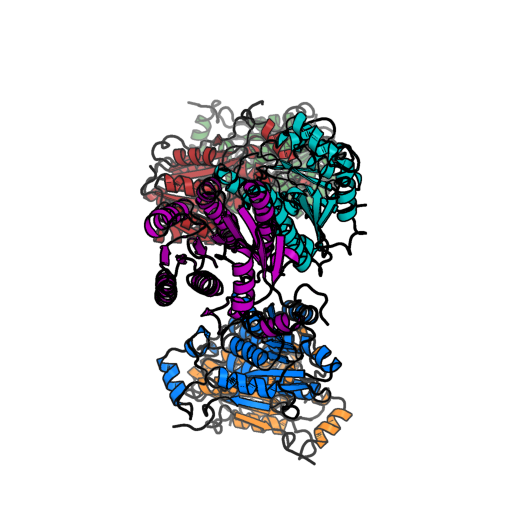Protein 7X5J (pdb70)

Secondary structure (DSSP, 8-state):
--TT-EEEETTTTSHHHHHHHHHHHHTT-EEEEEESS-HHHHHHHHHHHHTTT--EEEEE--TT-HHHHHHHHHHHHHHT-S-SEEEE---S-TT----GGG--HHHHHHHHIIIIIHHHHHHHHHHHHHHHHT-EEEEEEEEHHHHH--TT-HHHHHHHHHHHHHHHHHHHHHGGGTEEEEEEEE--B-SSSTTT-GGGGS-HHHHHHHHHHSTTSSPBPHHHHHHHHHHHTSGGGTT--S-EEEESTTTTS---/--TT-EEEETTTTSHHHHHHHHHHHHTT-EEEEEESS-HHHHHHHHHHHHTTTS-EEEEE--TT-HHHHHHHHHHHHHHH-S-SEEEE---S-TT--B-GGG--HHHHHHHHIIIIIHHHHHHHHHHHHHHHHT-EEEEEEEEHHHHH--TTBHHHHHHHHHHHHHHHHHHHHHGGGTEEEEEEEE--B-SSSTTT-GGGGS-HHHHHHHHHTSTTSSPBPHHHHHHHHHHHTSGGGTT--S-EEEESTTTTS---/--TT-EEEEETTTSTHHHHHHHHHHHTT-EEEEEESS-HHHHHHHHHHHHHTT--EEEEE--TT-HHHHHHHHHHHHHHT-S-SEEEE---S-TT--B-GGGS-HHHHHHHHIIIIIHHHHHHHHHHHHHHHHT-EEEEEEEEHHHHH--TTBHHHHHHHHHHHHHHHHHHHHHGGGTEEEEEEEE--B-SSSTTT-GGGGS-HHHHHHHHHTSTTSSPBPHHHHHHHHHHHHSGGGTT--S-EEEESTTTTS---/--TT-EEEETTTTSHHHHHHHHHHHHTT-EEEEEESS-HHHHHHHHHHHHHTT--EEEEE--TT-HHHHHHHHHHHHHHH-S-SEEEE---S-TT--B-GGGS-HHHHHHHHIIIIIHHHHHHHHHHHHHHHTT-EEEEEEEEHHHHH--TTBHHHHHHHHHHHHHHHHHHHHHGGGTEEEEEEEE--B-SSSTTT-GGGGS-HHHHHHHHHTSTTSSPBPHHHHHHHHHHHHSGGGTT--S-EEEESTTTTS--/--TT-EEEETT-SSHHHHHHHHHHHHTT-EEEEEESS-HHHHHHHHHHHHHTT--EEEEE--TT-HHHHHHHHHHHHHHT-S-SEEEE---S-TT----GGGS-HHHHHHHHIIIIIHHHHHHHHHHHHHHHHT-EEEEEEEEHHHHH--TT-HHHHHHHHHHHHHHHHHHHHHGGGTEEEEEEEE--B-SSSTTT-GGGGS-HHHHHHHHHTSTTSSPBPHHHHHHHHHHHTSGGGTT--S-EEEESTTTTS---/--TT-EEEETT-SSHHHHHHHHHHHHHT-EEEEEESS-HHHHHHHHHHHHTTT--EEEEE--TT-HHHHHHHHHHHHHHH-S-SEEEE---S-TT--B-GGG--HHHHHHHHIIIIIHHHHHHHHHHHHHHHTT-EEEEEEEEHHHHH--TTBHHHHHHHHHHHHHHHHHHHHHGGGTEEEEEEEE--B-SSSTTT-GGGGS-HHHHHHHHHTSTTSSPBPHHHHHHHHHHHTSGGGTT--S-EEEESTTTTS--

Foldseek 3Di:
DCAPAEEEQEQCLFALSLVLQLVLLLVHYQYEYEDAPRLVSSVVSQVSSCVSVHHYHYAHDQLLPLVSLLVSQVVCCVRPNAHQHYELNWFALQDFQAAPVRDDPVSLVSRCSNLPVSLVSNCVNRVVVLLVVLGHEAEREAEVCLVVNDGRRPSNVVSSVVLLVVQQVCCVVNLRSLHAGEYEHEAAADAPAPRHGPLNVDDPVVSQVLLCLQLQSHHHHSVLVSVVSSVCSDSVVSVPHSYHHYDHNCSNPPD/DCAPAEEEQEVCLFALSLVLQQLLLLVHYAYEYEDAPRLVSRVVSQVVSVVSVHHYHYAYDQLLDLVSLLVRQVVCCVRPRAHQEYELPWFAQQDAQAAPVRDDVVSLVSRCSNLPVSLVSNCVNRVVVLQVVLGHEYEHEAEVCLVVNDHRRVSNVVSRVVLLVVQQVVCVVNLRSLHAGEYEHEAAEDPPAVRHGPLNVDDPVVSQVLLQLAQQSHHHHSNLVSVVSSVSSDSVVSPDHSYHHYSHNRSNPRGD/DCALAEEEQEQCLFALSLVLQQLLLLVHYAYEYEDAPRLVSSVVSQVSSVVSVHHYHYAHDQLLDLVSLLVVQVVCCVRRNAHQHYELPDFALQDFQAAPVRDDVVRLVSRCSRLPSSLVSNCVNRVVVLLVVLGHEYEYEAEVCLVPNDHRRVSRVVSSVVVLVVQQVVCVVNLRSLYAGEYEHEAAEDEPAPRHGCLNVDDVVVSQVLLQLAQQSHHHHSVLVSVVSSVSSDSVVSPDHSYHHYSHNQSNPPGD/DQAVAEEEQEVCLFALSLVLQQLLLLVHYAYEYEDAPRLVSRVVSQVVSVVSVHHYYYAHDQLLDLVSLLVSQVVCCVRVRAHQEYELPWFALQDFAAAPVRDDVVSLVSRCSNLPVSLVSNCVNRQVVLQVQLGHFYEHEAAVCLVPNDHRRVSRVVSRVVVLVVQQVCCVVNLRSLHAGEYEHEAAEDAPAVRHGVLNVPPVVVSQVLLQLAQQSHHHYSVLVSVVSSVSSDSVVSPDHSYHHYSHNCSNPRHD/DQAVAEEEQEVCLFALSVVLQQLLLLVHYAYEYEDAPRLVSSVVSQVVSVVSVHHYHYAHDQLLDLVSLLVSQVVCCVRPRAHAEYELPWFAQQPAAAAPVRDDVVSLVSRCSNLPSSLVSNCVNRVVVLLVQLGHEYEHEAAVCLVVNDHRRVSRVVSRVVLLVVQQVSCVVNLRSLYAGEYEHEAFEAEPAPRHHCLNVPPVVVSQVLLQLAQQSDHHHSVLVSVVSSVSSDPNVSPDHSYHHYDHNCSNPRHD/DQALAEEEQEPCLFALSLVLQQLSLLVHYQYEYEDAPRLVSRVVSQVVSVVSVHHYYYAHDQLLDLVSLLVSQVVCCVRPRAHQHYELDDFAPQDAQAAPVRDDVVSLVSRCSNLPVSLVSNCVNRVVVLQVVLGHHYEHEAAVCLVPNDGRRPSNVVSSVVVLVVFLVVCVVNLRSLHAGEYEHEAAADPPAVRHGCLNVPPVVVSQVLLVLAPQSDHHHSCLVSVVSSVRSDSVVSVPHSYHHYDHNCSVPRD

B-factor: mean 45.15, std 13.22, range [24.4, 117.38]

Nearest PDB structures (foldseek):
  7x5j-assembly1_D  TM=1.003E+00  e=8.726E-51  Candidatus Methanoliparum
  6jhb-assembly1_B-2  TM=9.164E-01  e=1.085E-22  Microcystis aeruginosa FACHB-905 = DIANCHI905
  3tzq-assembly1_C  TM=9.489E-01  e=1.350E-21  Mycobacterium marinum M
  8r0c-assembly1_C  TM=8.662E-01  e=2.041E-18  synthetic construct
  7btm-assembly3_H-2  TM=8.157E-01  e=5.749E-16  Streptomyces lusitanus

Sequence (1534 aa):
SLQKRVALVTGGSGGLGRVHALTLAQNGADVAVTGNRNIDKAESVANEIRALGRKALAIKVDVSNEDEVNEGVEKIKKELGSVDILVNNAASGIVRATLIEKTAKEDWDQDLRVNLTGAFNCIKAVIPDMKKNNWGRIINISSVTGTMGGSGQCSYATTKAGLIGLTKTVALEGARYNITCNALVLGVFGGRGREDSSFYDVAEPFRERIIKRTAMRRPGDPKELSNVLAFLASDEASYVTGDAIVVGGGIDLFTSLQKRVALVTGGSGGLGRVHALTLAQNGADVAVTGNRNIDKAESVANEIRALGRKALAIKVDVSNEDEVNEGVEKIKKELGSVDILVNNAASGIVRATLIEKTAKEDWDQDLRVNLTGAFNCIKAVIPDMKKNNWGRIINISSVTGTMGGSGQCSYATTKAGLIGLTKTVALEGARYNITCNALVLGVFGGRGREDSSFYDVAEPFRERIIKRTAMRRPGDPKELSNVLAFLASDEASYVTGDAIVVGGGIDLFTFSLQKRVALVTGGSGGLGRVHALTLAQNGADVAVTGNRNIDKAESVANEIRALGRKALAIKVDVSNEDEVNEGVEKIKKELGSVDILVNNAASGIVRATLIEKTAKEDWDQDLRVNLTGAFNCIKAVIPDMKKNNWGRIINISSVTGTMGGSGQCSYATTKAGLIGLTKTVALEGARYNITCNALVLGVFGGRGREDSSFYDVAEPFRERIIKRTAMRRPGDPKELSNVLAFLASDEASYVTGDAIVVGGGIDLFTFSLQKRVALVTGGSGGLGRVHALTLAQNGADVAVTGNRNIDKAESVANEIRALGRKALAIKVDVSNEDEVNEGVEKIKKELGSVDILVNNAASGIVRATLIEKTAKEDWDQDLRVNLTGAFNCIKAVIPDMKKNNWGRIINISSVTGTMGGSGQCSYATTKAGLIGLTKTVALEGARYNITCNALVLGVFGGRGREDSSFYDVAEPFRERIIKRTAMRRPGDPKELSNVLAFLASDEASYVTGDAIVVGGGIDLFTFSLQKRVALVTGGSGGLGRVHALTLAQNGADVAVTGNRNIDKAESVANEIRALGRKALAIKVDVSNEDEVNEGVEKIKKELGSVDILVNNAASGIVRATLIEKTAKEDWDQDLRVNLTGAFNCIKAVIPDMKKNNWGRIINISSVTGTMGGSGQCSYATTKAGLIGLTKTVALEGARYNITCNALVLGVFGGRGREDSSFYDVAEPFRERIIKRTAMRRPGDPKELSNVLAFLASDEASYVTGDAIVVGGGIDLFTFSLQKRVALVTGGSGGLGRVHALTLAQNGADVAVTGNRNIDKAESVANEIRALGRKALAIKVDVSNEDEVNEGVEKIKKELGSVDILVNNAASGIVRATLIEKTAKEDWDQDLRVNLTGAFNCIKAVIPDMKKNNWGRIINISSVTGTMGGSGQCSYATTKAGLIGLTKTVALEGARYNITCNALVLGVFGGRGREDSSFYDVAEPFRERIIKRTAMRRPGDPKELSNVLAFLASDEASYVTGDAIVVGGGIDLFT

Structure (mmCIF, N/CA/C/O backbone):
data_7X5J
#
_entry.id   7X5J
#
_cell.length_a   107.623
_cell.length_b   224.972
_cell.length_c   152.371
_cell.angle_alpha   90.000
_cell.angle_beta   90.000
_cell.angle_gamma   90.000
#
_symmetry.space_group_name_H-M   'C 2 2 21'
#
loop_
_entity.id
_entity.type
_entity.pdbx_description
1 polymer '3-oxoacyl-ACP reductase'
2 non-polymer 'NADP NICOTINAMIDE-ADENINE-DINUCLEOTIDE PHOSPHATE'
3 non-polymer PHENYLALANINE
4 water water
#
loop_
_atom_site.group_PDB
_atom_site.id
_atom_site.type_symbol
_atom_site.label_atom_id
_atom_site.label_alt_id
_atom_site.label_comp_id
_atom_site.label_asym_id
_atom_site.label_entity_id
_atom_site.label_seq_id
_atom_site.pdbx_PDB_ins_code
_atom_site.Cartn_x
_atom_site.Cartn_y
_atom_site.Cartn_z
_atom_site.occupancy
_atom_site.B_iso_or_equiv
_atom_site.auth_seq_id
_atom_site.auth_comp_id
_atom_site.auth_asym_id
_atom_site.auth_atom_id
_atom_site.pdbx_PDB_model_num
ATOM 1 N N . SER A 1 2 ? -19.844 39.063 19.112 1.000 90.070 2 SER D N 1
ATOM 2 C CA . SER A 1 2 ? -19.109 38.741 20.361 1.000 76.377 2 SER D CA 1
ATOM 3 C C . SER A 1 2 ? -18.598 37.300 20.275 1.000 71.576 2 SER D C 1
ATOM 4 O O . SER A 1 2 ? -19.438 36.394 20.188 1.000 74.293 2 SER D O 1
ATOM 12 N N . LEU A 1 3 ? -17.273 37.114 20.285 1.000 67.311 3 LEU D N 1
ATOM 13 C CA . LEU A 1 3 ? -16.578 35.795 20.281 1.000 70.003 3 LEU D CA 1
ATOM 14 C C . LEU A 1 3 ? -16.042 35.474 21.688 1.000 72.542 3 LEU D C 1
ATOM 15 O O . LEU A 1 3 ? -15.144 34.597 21.799 1.000 60.457 3 LEU D O 1
ATOM 31 N N . GLN A 1 4 ? -16.554 36.153 22.725 1.000 76.666 4 GLN D N 1
ATOM 32 C CA . GLN A 1 4 ? -16.154 35.938 24.144 1.000 79.042 4 GLN D CA 1
ATOM 33 C C . GLN A 1 4 ? -16.363 34.456 24.473 1.000 75.451 4 GLN D C 1
ATOM 34 O O . GLN A 1 4 ? -17.431 33.925 24.091 1.000 77.545 4 GLN D O 1
ATOM 48 N N . LYS A 1 5 ? -15.363 33.815 25.092 1.000 68.811 5 LYS D N 1
ATOM 49 C CA . LYS A 1 5 ? -15.391 32.385 25.514 1.000 72.779 5 LYS D CA 1
ATOM 50 C C . LYS A 1 5 ? -15.078 31.465 24.318 1.000 67.271 5 LYS D C 1
ATOM 51 O O . LYS A 1 5 ? -15.320 30.263 24.439 1.000 71.775 5 LYS D O 1
ATOM 70 N N . ARG A 1 6 ? -14.518 31.987 23.221 1.000 67.510 6 ARG D N 1
ATOM 71 C CA . ARG A 1 6 ? -14.072 31.165 22.060 1.000 61.706 6 ARG D CA 1
ATOM 72 C C . ARG A 1 6 ? -12.546 31.200 21.963 1.000 54.433 6 ARG D C 1
ATOM 73 O O . ARG A 1 6 ? -11.950 32.231 22.285 1.000 55.529 6 ARG D O 1
ATOM 94 N N . VAL A 1 7 ? -11.960 30.087 21.536 1.000 55.542 7 VAL D N 1
ATOM 95 C CA . VAL A 1 7 ? -10.510 29.945 21.234 1.000 57.059 7 VAL D CA 1
ATOM 96 C C . VAL A 1 7 ? -10.329 29.857 19.710 1.000 57.479 7 VAL D C 1
ATOM 97 O O . VAL A 1 7 ? -10.860 28.905 19.094 1.000 55.608 7 VAL D O 1
ATOM 110 N N . ALA A 1 8 ? -9.594 30.810 19.140 1.000 54.888 8 ALA D N 1
ATOM 111 C CA . ALA A 1 8 ? -9.248 30.892 17.706 1.000 51.982 8 ALA D CA 1
ATOM 112 C C . ALA A 1 8 ? -7.801 30.428 17.505 1.000 56.511 8 ALA D C 1
ATOM 113 O O . ALA A 1 8 ? -6.960 30.716 18.389 1.000 55.616 8 ALA D O 1
ATOM 120 N N . LEU A 1 9 ? -7.541 29.696 16.414 1.000 49.805 9 LEU D N 1
ATOM 121 C CA . LEU A 1 9 ? -6.183 29.423 15.874 1.000 45.990 9 LEU D CA 1
ATOM 122 C C . LEU A 1 9 ? -6.093 30.039 14.479 1.000 49.594 9 LEU D C 1
ATOM 123 O O . LEU A 1 9 ? -6.786 29.531 13.566 1.000 48.974 9 LEU D O 1
ATOM 139 N N . VAL A 1 10 ? -5.318 31.119 14.334 1.000 49.419 10 VAL D N 1
ATOM 140 C CA . VAL A 1 10 ? -4.958 31.703 13.010 1.000 51.056 10 VAL D CA 1
ATOM 141 C C . VAL A 1 10 ? -3.602 31.145 12.579 1.000 53.526 10 VAL D C 1
ATOM 142 O O . VAL A 1 10 ? -2.593 31.568 13.173 1.000 57.660 10 VAL D O 1
ATOM 155 N N . THR A 1 11 ? -3.568 30.221 11.610 1.000 56.209 11 THR D N 1
ATOM 156 C CA . THR A 1 11 ? -2.292 29.737 11.014 1.000 58.808 11 THR D CA 1
ATOM 157 C C . THR A 1 11 ? -1.688 30.917 10.249 1.000 61.429 11 THR D C 1
ATOM 158 O O . THR A 1 11 ? -2.464 31.754 9.754 1.000 59.444 11 THR D O 1
ATOM 169 N N . GLY A 1 12 ? -0.359 31.045 10.282 1.000 59.653 12 GLY D N 1
ATOM 170 C CA . GLY A 1 12 ? 0.366 32.217 9.760 1.000 59.021 12 GLY D CA 1
ATOM 171 C C . GLY A 1 12 ? -0.072 33.519 10.415 1.000 57.579 12 GLY D C 1
ATOM 172 O O . GLY A 1 12 ? -0.064 34.565 9.727 1.000 54.030 12 GLY D O 1
ATOM 176 N N . GLY A 1 13 ? -0.374 33.486 11.716 1.000 64.102 13 GLY D N 1
ATOM 177 C CA . GLY A 1 13 ? -0.616 34.695 12.532 1.000 62.503 13 GLY D CA 1
ATOM 178 C C . GLY A 1 13 ? 0.670 35.450 12.857 1.000 60.914 13 GLY D C 1
ATOM 179 O O . GLY A 1 13 ? 0.565 36.483 13.521 1.000 71.596 13 GLY D O 1
ATOM 183 N N . SER A 1 14 ? 1.832 34.979 12.385 1.000 65.362 14 SER D N 1
ATOM 184 C CA . SER A 1 14 ? 3.180 35.563 12.639 1.000 70.009 14 SER D CA 1
ATOM 185 C C . SER A 1 14 ? 3.291 36.962 12.021 1.000 71.078 14 SER D C 1
ATOM 186 O O . SER A 1 14 ? 4.022 37.793 12.582 1.000 69.886 14 SER D O 1
ATOM 194 N N . GLY A 1 15 ? 2.628 37.191 10.886 1.000 76.215 15 GLY D N 1
ATOM 195 C CA . GLY A 1 15 ? 2.475 38.524 10.271 1.000 73.732 15 GLY D CA 1
ATOM 196 C C . GLY A 1 15 ? 1.485 38.511 9.118 1.000 72.807 15 GLY D C 1
ATOM 197 O O . GLY A 1 15 ? 0.778 37.485 8.933 1.000 78.738 15 GLY D O 1
ATOM 201 N N . GLY A 1 16 ? 1.454 39.608 8.359 1.000 67.021 16 GLY D N 1
ATOM 202 C CA . GLY A 1 16 ? 0.557 39.817 7.207 1.000 64.799 16 GLY D CA 1
ATOM 203 C C . GLY A 1 16 ? -0.899 39.871 7.635 1.000 63.801 16 GLY D C 1
ATOM 204 O O . GLY A 1 16 ? -1.173 40.368 8.744 1.000 58.794 16 GLY D O 1
ATOM 208 N N . LEU A 1 17 ? -1.800 39.349 6.798 1.000 58.715 17 LEU D N 1
ATOM 209 C CA . LEU A 1 17 ? -3.270 39.405 7.029 1.000 55.398 17 LEU D CA 1
ATOM 210 C C . LEU A 1 17 ? -3.623 38.564 8.261 1.000 53.186 17 LEU D C 1
ATOM 211 O O . LEU A 1 17 ? -4.526 38.988 9.009 1.000 46.896 17 LEU D O 1
ATOM 227 N N . GLY A 1 18 ? -2.944 37.418 8.448 1.000 51.260 18 GLY D N 1
ATOM 228 C CA . GLY A 1 18 ? -3.145 36.508 9.596 1.000 51.663 18 GLY D CA 1
ATOM 229 C C . GLY A 1 18 ? -3.050 37.241 10.932 1.000 56.401 18 GLY D C 1
ATOM 230 O O . GLY A 1 18 ? -3.930 37.025 11.788 1.000 53.699 18 GLY D O 1
ATOM 234 N N . ARG A 1 19 ? -2.008 38.064 11.125 1.000 56.282 19 ARG D N 1
ATOM 235 C CA . ARG A 1 19 ? -1.842 38.923 12.326 1.000 58.247 19 ARG D CA 1
ATOM 236 C C . ARG A 1 19 ? -3.125 39.740 12.529 1.000 55.733 19 ARG D C 1
ATOM 237 O O . ARG A 1 19 ? -3.689 39.717 13.642 1.000 58.607 19 ARG D O 1
ATOM 258 N N . VAL A 1 20 ? -3.587 40.430 11.494 1.000 53.047 20 VAL D N 1
ATOM 259 C CA . VAL A 1 20 ? -4.794 41.295 11.605 1.000 53.237 20 VAL D CA 1
ATOM 260 C C . VAL A 1 20 ? -6.007 40.402 11.889 1.000 52.319 20 VAL D C 1
ATOM 261 O O . VAL A 1 20 ? -6.899 40.835 12.655 1.000 48.739 20 VAL D O 1
ATOM 274 N N . HIS A 1 21 ? -6.042 39.196 11.315 1.000 50.155 21 HIS D N 1
ATOM 275 C CA . HIS A 1 21 ? -7.120 38.210 11.597 1.000 52.113 21 HIS D CA 1
ATOM 276 C C . HIS A 1 21 ? -7.140 37.953 13.111 1.000 47.680 21 HIS D C 1
ATOM 277 O O . HIS A 1 21 ? -8.199 38.149 13.719 1.000 49.194 21 HIS D O 1
ATOM 292 N N . ALA A 1 22 ? -5.996 37.581 13.691 1.000 48.581 22 ALA D N 1
ATOM 293 C CA . ALA A 1 22 ? -5.854 37.216 15.120 1.000 52.016 22 ALA D CA 1
ATOM 294 C C . ALA A 1 22 ? -6.256 38.416 15.975 1.000 52.660 22 ALA D C 1
ATOM 295 O O . ALA A 1 22 ? -7.104 38.238 16.870 1.000 51.145 22 ALA D O 1
ATOM 302 N N . LEU A 1 23 ? -5.710 39.596 15.672 1.000 56.035 23 LEU D N 1
ATOM 303 C CA . LEU A 1 23 ? -6.000 40.844 16.428 1.000 62.266 23 LEU D CA 1
ATOM 304 C C . LEU A 1 23 ? -7.504 41.145 16.380 1.000 66.486 23 LEU D C 1
ATOM 305 O O . LEU A 1 23 ? -8.038 41.577 17.431 1.000 72.630 23 LEU D O 1
ATOM 321 N N . THR A 1 24 ? -8.164 40.961 15.226 1.000 60.215 24 THR D N 1
ATOM 322 C CA . THR A 1 24 ? -9.587 41.372 15.032 1.000 57.119 24 THR D CA 1
ATOM 323 C C . THR A 1 24 ? -10.480 40.419 15.826 1.000 57.250 24 THR D C 1
ATOM 324 O O . THR A 1 24 ? -11.455 40.912 16.451 1.000 57.505 24 THR D O 1
ATOM 335 N N . LEU A 1 25 ? -10.128 39.127 15.837 1.000 49.658 25 LEU D N 1
ATOM 336 C CA . LEU A 1 25 ? -10.885 38.079 16.569 1.000 53.657 25 LEU D CA 1
ATOM 337 C C . LEU A 1 25 ? -10.770 38.324 18.081 1.000 54.456 25 LEU D C 1
ATOM 338 O O . LEU A 1 25 ? -11.739 38.018 18.794 1.000 56.018 25 LEU D O 1
ATOM 354 N N . ALA A 1 26 ? -9.617 38.822 18.541 1.000 57.551 26 ALA D N 1
ATOM 355 C CA . ALA A 1 26 ? -9.332 39.166 19.955 1.000 60.422 26 ALA D CA 1
ATOM 356 C C . ALA A 1 26 ? -10.221 40.346 20.356 1.000 60.687 26 ALA D C 1
ATOM 357 O O . ALA A 1 26 ? -11.006 40.212 21.325 1.000 58.034 26 ALA D O 1
ATOM 364 N N . GLN A 1 27 ? -10.163 41.426 19.578 1.000 60.418 27 GLN D N 1
ATOM 365 C CA . GLN A 1 27 ? -11.033 42.615 19.759 1.000 63.491 27 GLN D CA 1
ATOM 366 C C . GLN A 1 27 ? -12.481 42.160 19.915 1.000 61.075 27 GLN D C 1
ATOM 367 O O . GLN A 1 27 ? -13.242 42.841 20.607 1.000 58.622 27 GLN D O 1
ATOM 381 N N . ASN A 1 28 ? -12.853 41.072 19.248 1.000 60.357 28 ASN D N 1
ATOM 382 C CA . ASN A 1 28 ? -14.248 40.576 19.257 1.000 61.263 28 ASN D CA 1
ATOM 383 C C . ASN A 1 28 ? -14.419 39.605 20.430 1.000 60.028 28 ASN D C 1
ATOM 384 O O . ASN A 1 28 ? -15.520 39.084 20.590 1.000 66.883 28 ASN D O 1
ATOM 395 N N . GLY A 1 29 ? -13.384 39.375 21.236 1.000 64.235 29 GLY D N 1
ATOM 396 C CA . GLY A 1 29 ? -13.547 38.732 22.554 1.000 67.302 29 GLY D CA 1
ATOM 397 C C . GLY A 1 29 ? -12.950 37.343 22.631 1.000 69.405 29 GLY D C 1
ATOM 398 O O . GLY A 1 29 ? -13.047 36.730 23.712 1.000 69.643 29 GLY D O 1
ATOM 402 N N . ALA A 1 30 ? -12.331 36.858 21.554 1.000 66.820 30 ALA D N 1
ATOM 403 C CA . ALA A 1 30 ? -11.785 35.483 21.480 1.000 63.467 30 ALA D CA 1
ATOM 404 C C . ALA A 1 30 ? -10.428 35.414 22.192 1.000 61.720 30 ALA D C 1
ATOM 405 O O . ALA A 1 30 ? -9.682 36.418 22.180 1.000 58.510 30 ALA D O 1
ATOM 412 N N . ASP A 1 31 ? -10.113 34.260 22.776 1.000 57.440 31 ASP D N 1
ATOM 413 C CA . ASP A 1 31 ? -8.729 33.894 23.174 1.000 64.337 31 ASP D CA 1
ATOM 414 C C . ASP A 1 31 ? -8.071 33.286 21.930 1.000 68.362 31 ASP D C 1
ATOM 415 O O . ASP A 1 31 ? -8.683 32.377 21.326 1.000 71.353 31 ASP D O 1
ATOM 424 N N . VAL A 1 32 ? -6.895 33.783 21.537 1.000 61.199 32 VAL D N 1
ATOM 425 C CA . VAL A 1 32 ? -6.365 33.578 20.160 1.000 59.374 32 VAL D CA 1
ATOM 426 C C . VAL A 1 32 ? -4.958 32.989 20.216 1.000 58.231 32 VAL D C 1
ATOM 427 O O . VAL A 1 32 ? -4.046 33.661 20.729 1.000 59.197 32 VAL D O 1
ATOM 440 N N . ALA A 1 33 ? -4.794 31.799 19.645 1.000 54.219 33 ALA D N 1
ATOM 441 C CA . ALA A 1 33 ? -3.485 31.189 19.335 1.000 57.371 33 ALA D CA 1
ATOM 442 C C . ALA A 1 33 ? -3.101 31.538 17.890 1.000 65.544 33 ALA D C 1
ATOM 443 O O . ALA A 1 33 ? -3.959 31.426 16.990 1.000 66.251 33 ALA D O 1
ATOM 450 N N . VAL A 1 34 ? -1.857 31.961 17.677 1.000 63.884 34 VAL D N 1
ATOM 451 C CA . VAL A 1 34 ? -1.281 32.251 16.333 1.000 62.409 34 VAL D CA 1
ATOM 452 C C . VAL A 1 34 ? -0.094 31.306 16.145 1.000 69.915 34 VAL D C 1
ATOM 453 O O . VAL A 1 34 ? 0.447 30.862 17.180 1.000 66.981 34 VAL D O 1
ATOM 466 N N . THR A 1 35 ? 0.273 30.970 14.900 1.000 68.739 35 THR D N 1
ATOM 467 C CA . THR A 1 35 ? 1.493 30.166 14.605 1.000 65.488 35 THR D CA 1
ATOM 468 C C . THR A 1 35 ? 2.606 31.071 14.075 1.000 62.975 35 THR D C 1
ATOM 469 O O . THR A 1 35 ? 2.306 32.153 13.514 1.000 53.673 35 THR D O 1
ATOM 480 N N . GLY A 1 36 ? 3.843 30.622 14.293 1.000 61.386 36 GLY D N 1
ATOM 481 C CA . GLY A 1 36 ? 5.044 31.023 13.543 1.000 56.715 36 GLY D CA 1
ATOM 482 C C . GLY A 1 36 ? 5.711 29.785 12.975 1.000 57.597 36 GLY D C 1
ATOM 483 O O . GLY A 1 36 ? 5.493 28.678 13.525 1.000 48.815 36 GLY D O 1
ATOM 487 N N . ASN A 1 37 ? 6.473 29.943 11.896 1.000 63.813 37 ASN D N 1
ATOM 488 C CA . ASN A 1 37 ? 7.315 28.855 11.339 1.000 72.198 37 ASN D CA 1
ATOM 489 C C . ASN A 1 37 ? 8.757 29.361 11.252 1.000 74.693 37 ASN D C 1
ATOM 490 O O . ASN A 1 37 ? 9.578 28.878 12.052 1.000 76.079 37 ASN D O 1
ATOM 501 N N . ARG A 1 38 ? 9.022 30.310 10.348 1.000 78.822 38 ARG D N 1
ATOM 502 C CA . ARG A 1 38 ? 10.318 31.027 10.214 1.000 81.921 38 ARG D CA 1
ATOM 503 C C . ARG A 1 38 ? 10.382 32.218 11.179 1.000 80.571 38 ARG D C 1
ATOM 504 O O . ARG A 1 38 ? 11.507 32.725 11.361 1.000 84.982 38 ARG D O 1
ATOM 525 N N . ASN A 1 39 ? 9.250 32.654 11.760 1.000 75.177 39 ASN D N 1
ATOM 526 C CA . ASN A 1 39 ? 9.143 33.939 12.518 1.000 73.635 39 ASN D CA 1
ATOM 527 C C . ASN A 1 39 ? 8.359 33.777 13.833 1.000 72.487 39 ASN D C 1
ATOM 528 O O . ASN A 1 39 ? 7.435 34.592 14.072 1.000 68.588 39 ASN D O 1
ATOM 539 N N . ILE A 1 40 ? 8.764 32.826 14.684 1.000 70.345 40 ILE D N 1
ATOM 540 C CA . ILE A 1 40 ? 8.160 32.536 16.025 1.000 64.890 40 ILE D CA 1
ATOM 541 C C . ILE A 1 40 ? 8.199 33.787 16.919 1.000 69.722 40 ILE D C 1
ATOM 542 O O . ILE A 1 40 ? 7.256 33.959 17.732 1.000 62.467 40 ILE D O 1
ATOM 558 N N . ASP A 1 41 ? 9.234 34.628 16.779 1.000 72.880 41 ASP D N 1
ATOM 559 C CA . ASP A 1 41 ? 9.421 35.891 17.553 1.000 77.719 41 ASP D CA 1
ATOM 560 C C . ASP A 1 41 ? 8.355 36.923 17.154 1.000 73.622 41 ASP D C 1
ATOM 561 O O . ASP A 1 41 ? 7.860 37.652 18.037 1.000 74.796 41 ASP D O 1
ATOM 570 N N . LYS A 1 42 ? 8.054 37.030 15.863 1.000 74.595 42 LYS D N 1
ATOM 571 C CA . LYS A 1 42 ? 6.942 37.876 15.356 1.000 76.904 42 LYS D CA 1
ATOM 572 C C . LYS A 1 42 ? 5.619 37.335 15.922 1.000 70.147 42 LYS D C 1
ATOM 573 O O . LYS A 1 42 ? 4.767 38.148 16.325 1.000 63.496 42 LYS D O 1
ATOM 592 N N . ALA A 1 43 ? 5.463 36.007 15.968 1.000 68.131 43 ALA D N 1
ATOM 593 C CA . ALA A 1 43 ? 4.252 35.315 16.472 1.000 71.863 43 ALA D CA 1
ATOM 594 C C . ALA A 1 43 ? 4.084 35.553 17.983 1.000 70.907 43 ALA D C 1
ATOM 595 O O . ALA A 1 43 ? 2.928 35.730 18.416 1.000 69.934 43 ALA D O 1
ATOM 602 N N . GLU A 1 44 ? 5.181 35.544 18.758 1.000 74.252 44 GLU D N 1
ATOM 603 C CA . GLU A 1 44 ? 5.165 35.838 20.224 1.000 68.131 44 GLU D CA 1
ATOM 604 C C . GLU A 1 44 ? 4.780 37.304 20.414 1.000 60.866 44 GLU D C 1
ATOM 605 O O . GLU A 1 44 ? 4.003 37.590 21.345 1.000 70.038 44 GLU D O 1
ATOM 617 N N . SER A 1 45 ? 5.263 38.184 19.536 1.000 59.469 45 SER D N 1
ATOM 618 C CA . SER A 1 45 ? 4.938 39.636 19.537 1.000 60.817 45 SER D CA 1
ATOM 619 C C . SER A 1 45 ? 3.435 39.833 19.306 1.000 64.785 45 SER D C 1
ATOM 620 O O . SER A 1 45 ? 2.845 40.751 19.936 1.000 60.868 45 SER D O 1
ATOM 628 N N . VAL A 1 46 ? 2.833 39.014 18.432 1.000 61.931 46 VAL D N 1
ATOM 629 C CA . VAL A 1 46 ? 1.388 39.133 18.084 1.000 61.689 46 VAL D CA 1
ATOM 630 C C . VAL A 1 46 ? 0.585 38.711 19.313 1.000 58.453 46 VAL D C 1
ATOM 631 O O . VAL A 1 46 ? -0.382 39.415 19.663 1.000 55.446 46 VAL D O 1
ATOM 644 N N . ALA A 1 47 ? 0.980 37.607 19.946 1.000 58.282 47 ALA D N 1
ATOM 645 C CA . ALA A 1 47 ? 0.333 37.088 21.173 1.000 64.937 47 ALA D CA 1
ATOM 646 C C . ALA A 1 47 ? 0.310 38.188 22.254 1.000 65.016 47 ALA D C 1
ATOM 647 O O . ALA A 1 47 ? -0.723 38.318 22.942 1.000 68.492 47 ALA D O 1
ATOM 654 N N . ASN A 1 48 ? 1.374 38.991 22.361 1.000 64.412 48 ASN D N 1
ATOM 655 C CA . ASN A 1 48 ? 1.498 40.072 23.379 1.000 69.489 48 ASN D CA 1
ATOM 656 C C . ASN A 1 48 ? 0.535 41.219 23.038 1.000 66.719 48 ASN D C 1
ATOM 657 O O . ASN A 1 48 ? -0.071 41.769 23.986 1.000 65.125 48 ASN D O 1
ATOM 668 N N . GLU A 1 49 ? 0.360 41.542 21.751 1.000 62.416 49 GLU D N 1
ATOM 669 C CA . GLU A 1 49 ? -0.658 42.532 21.298 1.000 64.448 49 GLU D CA 1
ATOM 670 C C . GLU A 1 49 ? -2.062 42.050 21.680 1.000 61.586 49 GLU D C 1
ATOM 671 O O . GLU A 1 49 ? -2.901 42.909 22.019 1.000 58.766 49 GLU D O 1
ATOM 683 N N . ILE A 1 50 ? -2.315 40.740 21.595 1.000 60.212 50 ILE D N 1
ATOM 684 C CA . ILE A 1 50 ? -3.603 40.119 22.032 1.000 62.578 50 ILE D CA 1
ATOM 685 C C . ILE A 1 50 ? -3.764 40.370 23.542 1.000 61.381 50 ILE D C 1
ATOM 686 O O . ILE A 1 50 ? -4.866 40.771 23.963 1.000 57.248 50 ILE D O 1
ATOM 702 N N . ARG A 1 51 ? -2.695 40.162 24.320 1.000 64.524 51 ARG D N 1
ATOM 703 C CA . ARG A 1 51 ? -2.703 40.292 25.805 1.000 64.564 51 ARG D CA 1
ATOM 704 C C . ARG A 1 51 ? -3.005 41.738 26.196 1.000 63.397 51 ARG D C 1
ATOM 705 O O . ARG A 1 51 ? -3.769 41.920 27.144 1.000 69.574 51 ARG D O 1
ATOM 726 N N . ALA A 1 52 ? -2.455 42.704 25.462 1.000 63.804 52 ALA D N 1
ATOM 727 C CA . ALA A 1 52 ? -2.711 44.155 25.616 1.000 65.851 52 ALA D CA 1
ATOM 728 C C . ALA A 1 52 ? -4.204 44.446 25.445 1.000 72.943 52 ALA D C 1
ATOM 729 O O . ALA A 1 52 ? -4.682 45.437 26.021 1.000 78.328 52 ALA D O 1
ATOM 736 N N . LEU A 1 53 ? -4.917 43.632 24.664 1.000 79.693 53 LEU D N 1
ATOM 737 C CA . LEU A 1 53 ? -6.399 43.717 24.538 1.000 85.009 53 LEU D CA 1
ATOM 738 C C . LEU A 1 53 ? -7.050 43.017 25.743 1.000 83.776 53 LEU D C 1
ATOM 739 O O . LEU A 1 53 ? -8.289 43.060 25.861 1.000 81.505 53 LEU D O 1
ATOM 755 N N . GLY A 1 54 ? -6.248 42.397 26.612 1.000 76.376 54 GLY D N 1
ATOM 756 C CA . GLY A 1 54 ? -6.729 41.694 27.812 1.000 72.063 54 GLY D CA 1
ATOM 757 C C . GLY A 1 54 ? -7.359 40.358 27.468 1.000 68.052 54 GLY D C 1
ATOM 758 O O . GLY A 1 54 ? -8.349 39.995 28.128 1.000 60.883 54 GLY D O 1
ATOM 762 N N . ARG A 1 55 ? -6.811 39.653 26.472 1.000 68.748 55 ARG D N 1
ATOM 763 C CA . ARG A 1 55 ? -7.197 38.259 26.116 1.000 64.082 55 ARG D CA 1
ATOM 764 C C . ARG A 1 55 ? -6.002 37.358 26.375 1.000 57.735 55 ARG D C 1
ATOM 765 O O . ARG A 1 55 ? -4.888 37.880 26.395 1.000 61.228 55 ARG D O 1
ATOM 786 N N . LYS A 1 56 ? -6.239 36.057 26.489 1.000 57.601 56 LYS D N 1
ATOM 787 C CA . LYS A 1 56 ? -5.171 35.027 26.522 1.000 64.944 56 LYS D CA 1
ATOM 788 C C . LYS A 1 56 ? -4.728 34.744 25.077 1.000 67.412 56 LYS D C 1
ATOM 789 O O . LYS A 1 56 ? -5.558 34.865 24.151 1.000 65.337 56 LYS D O 1
ATOM 808 N N . ALA A 1 57 ? -3.441 34.451 24.893 1.000 65.207 57 ALA D N 1
ATOM 809 C CA . ALA A 1 57 ? -2.800 34.164 23.591 1.000 65.042 57 ALA D CA 1
ATOM 810 C C . ALA A 1 57 ? -1.917 32.921 23.733 1.000 67.742 57 ALA D C 1
ATOM 811 O O . ALA A 1 57 ? -1.898 32.325 24.814 1.000 77.975 57 ALA D O 1
ATOM 818 N N . LEU A 1 58 ? -1.242 32.535 22.657 1.000 62.248 58 LEU D N 1
ATOM 819 C CA . LEU A 1 58 ? -0.174 31.508 22.652 1.000 61.849 58 LEU D CA 1
ATOM 820 C C . LEU A 1 58 ? 0.402 31.463 21.236 1.000 64.349 58 LEU D C 1
ATOM 821 O O . LEU A 1 58 ? -0.330 31.052 20.324 1.000 70.143 58 LEU D O 1
ATOM 837 N N . ALA A 1 59 ? 1.637 31.934 21.055 1.000 64.198 59 ALA D N 1
ATOM 838 C CA . ALA A 1 59 ? 2.492 31.582 19.896 1.000 69.011 59 ALA D CA 1
ATOM 839 C C . ALA A 1 59 ? 2.844 30.098 20.009 1.000 71.172 59 ALA D C 1
ATOM 840 O O . ALA A 1 59 ? 3.132 29.644 21.131 1.000 75.559 59 ALA D O 1
ATOM 847 N N . ILE A 1 60 ? 2.747 29.362 18.907 1.000 64.149 60 ILE D N 1
ATOM 848 C CA . ILE A 1 60 ? 3.180 27.943 18.819 1.000 63.772 60 ILE D CA 1
ATOM 849 C C . ILE A 1 60 ? 3.953 27.811 17.507 1.000 63.327 60 ILE D C 1
ATOM 850 O O . ILE A 1 60 ? 3.517 28.385 16.504 1.000 74.258 60 ILE D O 1
ATOM 866 N N . LYS A 1 61 ? 5.103 27.151 17.538 1.000 66.420 61 LYS D N 1
ATOM 867 C CA . LYS A 1 61 ? 5.982 26.994 16.359 1.000 68.137 61 LYS D CA 1
ATOM 868 C C . LYS A 1 61 ? 5.463 25.805 15.548 1.000 66.866 61 LYS D C 1
ATOM 869 O O . LYS A 1 61 ? 5.660 24.672 15.995 1.000 64.262 61 LYS D O 1
ATOM 888 N N . VAL A 1 62 ? 4.805 26.063 14.413 1.000 66.139 62 VAL D N 1
ATOM 889 C CA . VAL A 1 62 ? 4.161 25.005 13.574 1.000 63.738 62 VAL D CA 1
ATOM 890 C C . VAL A 1 62 ? 4.548 25.201 12.108 1.000 59.833 62 VAL D C 1
ATOM 891 O O . VAL A 1 62 ? 4.381 26.319 11.589 1.000 50.975 62 VAL D O 1
ATOM 904 N N . ASP A 1 63 ? 5.041 24.129 11.488 1.000 59.190 63 ASP D N 1
ATOM 905 C CA . ASP A 1 63 ? 5.008 23.916 10.022 1.000 59.914 63 ASP D CA 1
ATOM 906 C C . ASP A 1 63 ? 3.744 23.110 9.736 1.000 57.610 63 ASP D C 1
ATOM 907 O O . ASP A 1 63 ? 3.778 21.884 9.968 1.000 58.755 63 ASP D O 1
ATOM 916 N N . VAL A 1 64 ? 2.679 23.781 9.287 1.000 56.819 64 VAL D N 1
ATOM 917 C CA . VAL A 1 64 ? 1.310 23.188 9.129 1.000 53.992 64 VAL D CA 1
ATOM 918 C C . VAL A 1 64 ? 1.359 21.918 8.258 1.000 50.718 64 VAL D C 1
ATOM 919 O O . VAL A 1 64 ? 0.437 21.079 8.421 1.000 51.535 64 VAL D O 1
ATOM 932 N N . SER A 1 65 ? 2.388 21.732 7.413 1.000 49.143 65 SER D N 1
ATOM 933 C CA . SER A 1 65 ? 2.585 20.495 6.599 1.000 54.122 65 SER D CA 1
ATOM 934 C C . SER A 1 65 ? 2.957 19.287 7.474 1.000 57.504 65 SER D C 1
ATOM 935 O O . SER A 1 65 ? 2.692 18.138 7.045 1.000 60.888 65 SER D O 1
ATOM 943 N N . ASN A 1 66 ? 3.590 19.527 8.625 1.000 60.518 66 ASN D N 1
ATOM 944 C CA . ASN A 1 66 ? 4.033 18.478 9.581 1.000 59.969 66 ASN D CA 1
ATOM 945 C C . ASN A 1 66 ? 2.863 18.193 10.520 1.000 57.707 66 ASN D C 1
ATOM 946 O O . ASN A 1 66 ? 2.577 19.061 11.362 1.000 59.476 66 ASN D O 1
ATOM 957 N N . GLU A 1 67 ? 2.194 17.048 10.378 1.000 58.163 67 GLU D N 1
ATOM 958 C CA . GLU A 1 67 ? 0.980 16.761 11.192 1.000 64.506 67 GLU D CA 1
ATOM 959 C C . GLU A 1 67 ? 1.369 16.650 12.676 1.000 69.139 67 GLU D C 1
ATOM 960 O O . GLU A 1 67 ? 0.563 17.127 13.518 1.000 70.506 67 GLU D O 1
ATOM 972 N N . ASP A 1 68 ? 2.550 16.075 12.976 1.000 75.839 68 ASP D N 1
ATOM 973 C CA . ASP A 1 68 ? 3.127 15.959 14.348 1.000 67.166 68 ASP D CA 1
ATOM 974 C C . ASP A 1 68 ? 3.212 17.352 14.983 1.000 63.200 68 ASP D C 1
ATOM 975 O O . ASP A 1 68 ? 2.626 17.538 16.081 1.000 67.671 68 ASP D O 1
ATOM 984 N N . GLU A 1 69 ? 3.886 18.294 14.317 1.000 55.668 69 GLU D N 1
ATOM 985 C CA . GLU A 1 69 ? 4.000 19.706 14.775 1.000 60.263 69 GLU D CA 1
ATOM 986 C C . GLU A 1 69 ? 2.595 20.285 15.006 1.000 67.200 69 GLU D C 1
ATOM 987 O O . GLU A 1 69 ? 2.426 21.019 16.007 1.000 73.170 69 GLU D O 1
ATOM 999 N N . VAL A 1 70 ? 1.629 19.965 14.127 1.000 70.761 70 VAL D N 1
ATOM 1000 C CA . VAL A 1 70 ? 0.244 20.527 14.159 1.000 66.696 70 VAL D CA 1
ATOM 1001 C C . VAL A 1 70 ? -0.496 19.918 15.353 1.000 66.404 70 VAL D C 1
ATOM 1002 O O . VAL A 1 70 ? -1.110 20.699 16.113 1.000 67.465 70 VAL D O 1
ATOM 1015 N N . ASN A 1 71 ? -0.458 18.590 15.493 1.000 58.136 71 ASN D N 1
ATOM 1016 C CA . ASN A 1 71 ? -1.142 17.856 16.594 1.000 62.755 71 ASN D CA 1
ATOM 1017 C C . ASN A 1 71 ? -0.638 18.370 17.957 1.000 62.596 71 ASN D C 1
ATOM 1018 O O . ASN A 1 71 ? -1.491 18.723 18.791 1.000 70.416 71 ASN D O 1
ATOM 1029 N N . GLU A 1 72 ? 0.677 18.447 18.189 1.000 66.298 72 GLU D N 1
ATOM 1030 C CA . GLU A 1 72 ? 1.246 18.980 19.464 1.000 67.679 72 GLU D CA 1
ATOM 1031 C C . GLU A 1 72 ? 0.731 20.402 19.712 1.000 60.380 72 GLU D C 1
ATOM 1032 O O . GLU A 1 72 ? 0.177 20.643 20.791 1.000 54.038 72 GLU D O 1
ATOM 1044 N N . GLY A 1 73 ? 0.913 21.298 18.736 1.000 56.321 73 GLY D N 1
ATOM 1045 C CA . GLY A 1 73 ? 0.432 22.690 18.781 1.000 54.164 73 GLY D CA 1
ATOM 1046 C C . GLY A 1 73 ? -1.012 22.782 19.245 1.000 57.442 73 GLY D C 1
ATOM 1047 O O . GLY A 1 73 ? -1.301 23.634 20.096 1.000 58.012 73 GLY D O 1
ATOM 1051 N N . VAL A 1 74 ? -1.902 21.956 18.692 1.000 61.161 74 VAL D N 1
ATOM 1052 C CA . VAL A 1 74 ? -3.355 21.958 19.044 1.000 64.053 74 VAL D CA 1
ATOM 1053 C C . VAL A 1 74 ? -3.493 21.419 20.477 1.000 64.256 74 VAL D C 1
ATOM 1054 O O . VAL A 1 74 ? -4.214 22.058 21.280 1.000 66.151 74 VAL D O 1
ATOM 1067 N N . GLU A 1 75 ? -2.801 20.316 20.796 1.000 67.123 75 GLU D N 1
ATOM 1068 C CA . GLU A 1 75 ? -2.666 19.772 22.182 1.000 69.218 75 GLU D CA 1
ATOM 1069 C C . GLU A 1 75 ? -2.267 20.903 23.144 1.000 61.764 75 GLU D C 1
ATOM 1070 O O . GLU A 1 75 ? -2.965 21.103 24.142 1.000 58.878 75 GLU D O 1
ATOM 1082 N N . LYS A 1 76 ? -1.203 21.641 22.821 1.000 59.851 76 LYS D N 1
ATOM 1083 C CA . LYS A 1 76 ? -0.675 22.761 23.646 1.000 66.788 76 LYS D CA 1
ATOM 1084 C C . LYS A 1 76 ? -1.764 23.825 23.843 1.000 72.552 76 LYS D C 1
ATOM 1085 O O . LYS A 1 76 ? -2.007 24.195 25.011 1.000 71.687 76 LYS D O 1
ATOM 1104 N N . ILE A 1 77 ? -2.404 24.286 22.759 1.000 75.407 77 ILE D N 1
ATOM 1105 C CA . ILE A 1 77 ? -3.497 25.308 22.803 1.000 69.997 77 ILE D CA 1
ATOM 1106 C C . ILE A 1 77 ? -4.571 24.812 23.769 1.000 66.869 77 ILE D C 1
ATOM 1107 O O . ILE A 1 77 ? -5.050 25.625 24.586 1.000 63.098 77 ILE D O 1
ATOM 1123 N N . LYS A 1 78 ? -4.991 23.551 23.627 1.000 61.905 78 LYS D N 1
ATOM 1124 C CA . LYS A 1 78 ? -6.125 23.011 24.420 1.000 61.689 78 LYS D CA 1
ATOM 1125 C C . LYS A 1 78 ? -5.822 23.233 25.910 1.000 65.938 78 LYS D C 1
ATOM 1126 O O . LYS A 1 78 ? -6.640 23.885 26.564 1.000 61.251 78 LYS D O 1
ATOM 1145 N N . LYS A 1 79 ? -4.666 22.751 26.390 1.000 74.643 79 LYS D N 1
ATOM 1146 C CA . LYS A 1 79 ? -4.189 22.884 27.798 1.000 79.922 79 LYS D CA 1
ATOM 1147 C C . LYS A 1 79 ? -4.203 24.353 28.247 1.000 80.726 79 LYS D C 1
ATOM 1148 O O . LYS A 1 79 ? -4.782 24.614 29.313 1.000 83.202 79 LYS D O 1
ATOM 1167 N N . GLU A 1 80 ? -3.599 25.265 27.471 1.000 78.539 80 GLU D N 1
ATOM 1168 C CA . GLU A 1 80 ? -3.414 26.703 27.834 1.000 73.054 80 GLU D CA 1
ATOM 1169 C C . GLU A 1 80 ? -4.685 27.531 27.603 1.000 66.300 80 GLU D C 1
ATOM 1170 O O . GLU A 1 80 ? -4.969 28.380 28.439 1.000 71.073 80 GLU D O 1
ATOM 1182 N N . LEU A 1 81 ? -5.381 27.365 26.478 1.000 63.412 81 LEU D N 1
ATOM 1183 C CA . LEU A 1 81 ? -6.500 28.263 26.079 1.000 63.002 81 LEU D CA 1
ATOM 1184 C C . LEU A 1 81 ? -7.848 27.540 26.146 1.000 56.896 81 LEU D C 1
ATOM 1185 O O . LEU A 1 81 ? -8.867 28.223 26.374 1.000 56.176 81 LEU D O 1
ATOM 1201 N N . GLY A 1 82 ? -7.850 26.220 25.975 1.000 55.284 82 GLY D N 1
ATOM 1202 C CA . GLY A 1 82 ? -9.065 25.432 25.695 1.000 60.264 82 GLY D CA 1
ATOM 1203 C C . GLY A 1 82 ? -9.115 25.012 24.233 1.000 55.079 82 GLY D C 1
ATOM 1204 O O . GLY A 1 82 ? -8.412 25.633 23.406 1.000 61.999 82 GLY D O 1
ATOM 1208 N N . SER A 1 83 ? -9.895 23.980 23.929 1.000 55.016 83 SER D N 1
ATOM 1209 C CA . SER A 1 83 ? -10.139 23.459 22.556 1.000 56.619 83 SER D CA 1
ATOM 1210 C C . SER A 1 83 ? -10.430 24.597 21.562 1.000 53.815 83 SER D C 1
ATOM 1211 O O . SER A 1 83 ? -11.227 25.502 21.892 1.000 54.467 83 SER D O 1
ATOM 1219 N N . VAL A 1 84 ? -9.766 24.563 20.400 1.000 59.083 84 VAL D N 1
ATOM 1220 C CA . VAL A 1 84 ? -9.993 25.510 19.263 1.000 57.835 84 VAL D CA 1
ATOM 1221 C C . VAL A 1 84 ? -11.470 25.402 18.858 1.000 51.909 84 VAL D C 1
ATOM 1222 O O . VAL A 1 84 ? -11.932 24.267 18.600 1.000 55.770 84 VAL D O 1
ATOM 1235 N N . ASP A 1 85 ? -12.184 26.530 18.860 1.000 50.384 85 ASP D N 1
ATOM 1236 C CA . ASP A 1 85 ? -13.570 26.662 18.338 1.000 53.247 85 ASP D CA 1
ATOM 1237 C C . ASP A 1 85 ? -13.538 27.261 16.919 1.000 54.447 85 ASP D C 1
ATOM 1238 O O . ASP A 1 85 ? -14.491 27.013 16.171 1.000 52.006 85 ASP D O 1
ATOM 1247 N N . ILE A 1 86 ? -12.529 28.087 16.617 1.000 50.865 86 ILE D N 1
ATOM 1248 C CA . ILE A 1 86 ? -12.360 28.877 15.356 1.000 51.614 86 ILE D CA 1
ATOM 1249 C C . ILE A 1 86 ? -10.986 28.557 14.736 1.000 51.845 86 ILE D C 1
ATOM 1250 O O . ILE A 1 86 ? -9.962 28.897 15.366 1.000 49.008 86 ILE D O 1
ATOM 1266 N N . LEU A 1 87 ? -10.945 27.903 13.567 1.000 51.326 87 LEU D N 1
ATOM 1267 C CA . LEU A 1 87 ? -9.679 27.629 12.819 1.000 54.124 87 LEU D CA 1
ATOM 1268 C C . LEU A 1 87 ? -9.629 28.530 11.587 1.000 56.811 87 LEU D C 1
ATOM 1269 O O . LEU A 1 87 ? -10.576 28.458 10.780 1.000 61.857 87 LEU D O 1
ATOM 1285 N N . VAL A 1 88 ? -8.569 29.328 11.442 1.000 54.749 88 VAL D N 1
ATOM 1286 C CA . VAL A 1 88 ? -8.287 30.099 10.195 1.000 51.624 88 VAL D CA 1
ATOM 1287 C C . VAL A 1 88 ? -7.028 29.521 9.556 1.000 49.853 88 VAL D C 1
ATOM 1288 O O . VAL A 1 88 ? -5.927 29.696 10.131 1.000 49.045 88 VAL D O 1
ATOM 1301 N N . ASN A 1 89 ? -7.202 28.813 8.440 1.000 47.715 89 ASN D N 1
ATOM 1302 C CA . ASN A 1 89 ? -6.105 28.196 7.649 1.000 45.470 89 ASN D CA 1
ATOM 1303 C C . ASN A 1 89 ? -5.477 29.248 6.734 1.000 49.814 89 ASN D C 1
ATOM 1304 O O . ASN A 1 89 ? -5.686 29.156 5.512 1.000 60.672 89 ASN D O 1
ATOM 1315 N N . ASN A 1 90 ? -4.695 30.175 7.296 1.000 50.480 90 ASN D N 1
ATOM 1316 C CA . ASN A 1 90 ? -4.236 31.402 6.591 1.000 51.032 90 ASN D CA 1
ATOM 1317 C C . ASN A 1 90 ? -2.787 31.238 6.113 1.000 53.471 90 ASN D C 1
ATOM 1318 O O . ASN A 1 90 ? -2.397 31.960 5.162 1.000 50.939 90 ASN D O 1
ATOM 1329 N N . ALA A 1 91 ? -2.017 30.317 6.699 1.000 55.527 91 ALA D N 1
ATOM 1330 C CA . ALA A 1 91 ? -0.632 30.017 6.254 1.000 55.376 91 ALA D CA 1
ATOM 1331 C C . ALA A 1 91 ? -0.642 29.613 4.770 1.000 55.833 91 ALA D C 1
ATOM 1332 O O . ALA A 1 91 ? -1.471 28.740 4.409 1.000 54.568 91 ALA D O 1
ATOM 1339 N N . ALA A 1 92 ? 0.254 30.195 3.956 1.000 49.728 92 ALA D N 1
ATOM 1340 C CA . ALA A 1 92 ? 0.409 29.873 2.515 1.000 53.617 92 ALA D CA 1
ATOM 1341 C C . ALA A 1 92 ? 1.869 29.969 2.048 1.000 50.262 92 ALA D C 1
ATOM 1342 O O . ALA A 1 92 ? 2.567 30.921 2.424 1.000 52.592 92 ALA D O 1
ATOM 1349 N N . SER A 1 93 ? 2.266 29.038 1.183 1.000 48.336 93 SER D N 1
ATOM 1350 C CA . SER A 1 93 ? 3.547 29.019 0.433 1.000 46.873 93 SER D CA 1
ATOM 1351 C C . SER A 1 93 ? 3.271 29.249 -1.056 1.000 50.386 93 SER D C 1
ATOM 1352 O O . SER A 1 93 ? 2.221 28.794 -1.553 1.000 52.599 93 SER D O 1
ATOM 1360 N N . GLY A 1 94 ? 4.218 29.883 -1.745 1.000 51.103 94 GLY D N 1
ATOM 1361 C CA . GLY A 1 94 ? 4.189 30.113 -3.195 1.000 50.379 94 GLY D CA 1
ATOM 1362 C C . GLY A 1 94 ? 3.232 31.223 -3.554 1.000 48.670 94 GLY D C 1
ATOM 1363 O O . GLY A 1 94 ? 2.694 31.177 -4.658 1.000 50.934 94 GLY D O 1
ATOM 1367 N N . ILE A 1 95 ? 3.045 32.195 -2.667 1.000 45.597 95 ILE D N 1
ATOM 1368 C CA . ILE A 1 95 ? 1.987 33.231 -2.823 1.000 50.867 95 ILE D CA 1
ATOM 1369 C C . ILE A 1 95 ? 2.253 34.084 -4.067 1.000 57.136 95 ILE D C 1
ATOM 1370 O O . ILE A 1 95 ? 1.249 34.563 -4.670 1.000 62.449 95 ILE D O 1
ATOM 1386 N N . VAL A 1 96 ? 3.521 34.327 -4.416 1.000 57.540 96 VAL D N 1
ATOM 1387 C CA . VAL A 1 96 ? 3.861 35.241 -5.550 1.000 60.696 96 VAL D CA 1
ATOM 1388 C C . VAL A 1 96 ? 4.927 34.602 -6.444 1.000 55.590 96 VAL D C 1
ATOM 1389 O O . VAL A 1 96 ? 5.787 35.332 -6.919 1.000 62.626 96 VAL D O 1
ATOM 1402 N N . ARG A 1 97 ? 4.844 33.301 -6.711 1.000 52.150 97 ARG D N 1
ATOM 1403 C CA . ARG A 1 97 ? 5.560 32.692 -7.858 1.000 54.632 97 ARG D CA 1
ATOM 1404 C C . ARG A 1 97 ? 5.148 33.437 -9.135 1.000 58.021 97 ARG D C 1
ATOM 1405 O O . ARG A 1 97 ? 4.018 33.971 -9.193 1.000 66.424 97 ARG D O 1
ATOM 1426 N N . ALA A 1 98 ? 6.065 33.528 -10.091 1.000 55.906 98 ALA D N 1
ATOM 1427 C CA . ALA A 1 98 ? 5.842 34.087 -11.441 1.000 51.169 98 ALA D CA 1
ATOM 1428 C C . ALA A 1 98 ? 6.676 33.247 -12.406 1.000 51.094 98 ALA D C 1
ATOM 1429 O O . ALA A 1 98 ? 7.686 33.738 -12.905 1.000 62.589 98 ALA D O 1
ATOM 1436 N N . THR A 1 99 ? 6.306 31.980 -12.559 1.000 46.566 99 THR D N 1
ATOM 1437 C CA . THR A 1 99 ? 7.076 30.961 -13.300 1.000 47.177 99 THR D CA 1
ATOM 1438 C C . THR A 1 99 ? 6.090 30.115 -14.086 1.000 48.929 99 THR D C 1
ATOM 1439 O O . THR A 1 99 ? 5.209 29.535 -13.438 1.000 48.550 99 THR D O 1
ATOM 1450 N N . LEU A 1 100 ? 6.207 30.098 -15.416 1.000 45.876 100 LEU D N 1
ATOM 1451 C CA . LEU A 1 100 ? 5.337 29.287 -16.301 1.000 45.440 100 LEU D CA 1
ATOM 1452 C C . LEU A 1 100 ? 5.432 27.847 -15.814 1.000 47.081 100 LEU D C 1
ATOM 1453 O O . LEU A 1 100 ? 6.468 27.508 -15.180 1.000 45.526 100 LEU D O 1
ATOM 1469 N N . ILE A 1 101 ? 4.405 27.039 -16.090 1.000 43.318 101 ILE D N 1
ATOM 1470 C CA . ILE A 1 101 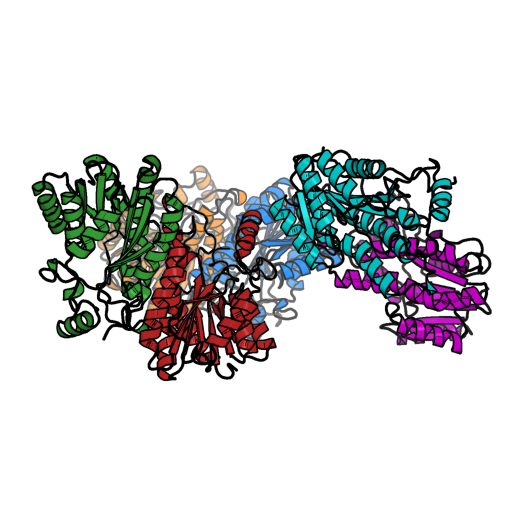? 4.321 25.651 -15.547 1.000 43.210 101 ILE D CA 1
ATOM 1471 C C . ILE A 1 101 ? 5.561 24.838 -15.952 1.000 44.351 101 ILE D C 1
ATOM 1472 O O . ILE A 1 101 ? 6.119 24.157 -15.058 1.000 42.136 101 ILE D O 1
ATOM 1488 N N . GLU A 1 102 ? 5.999 24.904 -17.215 1.000 44.900 102 GLU D N 1
ATOM 1489 C CA . GLU A 1 102 ? 7.106 24.042 -17.724 1.000 52.108 102 GLU D CA 1
ATOM 1490 C C . GLU A 1 102 ? 8.426 24.425 -17.036 1.000 51.471 102 GLU D C 1
ATOM 1491 O O . GLU A 1 102 ? 9.277 23.536 -16.908 1.000 56.536 102 GLU D O 1
ATOM 1503 N N . LYS A 1 103 ? 8.572 25.671 -16.584 1.000 51.118 103 LYS D N 1
ATOM 1504 C CA . LYS A 1 103 ? 9.784 26.163 -15.877 1.000 53.948 103 LYS D CA 1
ATOM 1505 C C . LYS A 1 103 ? 9.593 26.102 -14.353 1.000 53.840 103 LYS D C 1
ATOM 1506 O O . LYS A 1 103 ? 10.476 26.617 -13.648 1.000 56.890 103 LYS D O 1
ATOM 1525 N N . THR A 1 104 ? 8.486 25.538 -13.849 1.000 53.418 104 THR D N 1
ATOM 1526 C CA . THR A 1 104 ? 8.185 25.483 -12.392 1.000 51.740 104 THR D CA 1
ATOM 1527 C C . THR A 1 104 ? 8.791 24.189 -11.849 1.000 51.188 104 THR D C 1
ATOM 1528 O O . THR A 1 104 ? 8.522 23.137 -12.428 1.000 53.592 104 THR D O 1
ATOM 1539 N N . ALA A 1 105 ? 9.600 24.276 -10.792 1.000 49.744 105 ALA D N 1
ATOM 1540 C CA . ALA A 1 105 ? 10.312 23.130 -10.185 1.000 48.236 105 ALA D CA 1
ATOM 1541 C C . ALA A 1 105 ? 9.328 22.278 -9.374 1.000 50.197 105 ALA D C 1
ATOM 1542 O O . ALA A 1 105 ? 8.554 22.843 -8.583 1.000 54.356 105 ALA D O 1
ATOM 1549 N N . LYS A 1 106 ? 9.389 20.956 -9.527 1.000 49.315 106 LYS D N 1
ATOM 1550 C CA . LYS A 1 106 ? 8.597 20.000 -8.721 1.000 52.126 106 LYS D CA 1
ATOM 1551 C C . LYS A 1 106 ? 8.663 20.374 -7.232 1.000 55.255 106 LYS D C 1
ATOM 1552 O O . LYS A 1 106 ? 7.599 20.338 -6.602 1.000 65.483 106 LYS D O 1
ATOM 1571 N N . GLU A 1 107 ? 9.841 20.710 -6.688 1.000 53.166 107 GLU D N 1
ATOM 1572 C CA . GLU A 1 107 ? 10.063 20.907 -5.226 1.000 56.683 107 GLU D CA 1
ATOM 1573 C C . GLU A 1 107 ? 9.287 22.130 -4.724 1.000 58.756 107 GLU D C 1
ATOM 1574 O O . GLU A 1 107 ? 8.776 22.083 -3.580 1.000 51.176 107 GLU D O 1
ATOM 1586 N N . ASP A 1 108 ? 9.216 23.194 -5.528 1.000 62.321 108 ASP D N 1
ATOM 1587 C CA . ASP A 1 108 ? 8.399 24.404 -5.227 1.000 61.134 108 ASP D CA 1
ATOM 1588 C C . ASP A 1 108 ? 6.902 24.038 -5.300 1.000 57.451 108 ASP D C 1
ATOM 1589 O O . ASP A 1 108 ? 6.137 24.425 -4.391 1.000 57.552 108 ASP D O 1
ATOM 1598 N N . TRP A 1 109 ? 6.492 23.288 -6.318 1.000 47.683 109 TRP D N 1
ATOM 1599 C CA . TRP A 1 109 ? 5.101 22.786 -6.451 1.000 48.138 109 TRP D CA 1
ATOM 1600 C C . TRP A 1 109 ? 4.715 21.954 -5.217 1.000 48.496 109 TRP D C 1
ATOM 1601 O O . TRP A 1 109 ? 3.732 22.324 -4.545 1.000 46.293 109 TRP D O 1
ATOM 1622 N N . ASP A 1 110 ? 5.469 20.886 -4.928 1.000 52.489 110 ASP D N 1
ATOM 1623 C CA . ASP A 1 110 ? 5.233 19.940 -3.796 1.000 55.029 110 ASP D CA 1
ATOM 1624 C C . ASP A 1 110 ? 5.116 20.696 -2.462 1.000 55.022 110 ASP D C 1
ATOM 1625 O O . ASP A 1 110 ? 4.277 20.299 -1.627 1.000 60.309 110 ASP D O 1
ATOM 1634 N N . GLN A 1 111 ? 5.912 21.748 -2.270 1.000 52.379 111 GLN D N 1
ATOM 1635 C CA . GLN A 1 111 ? 5.969 22.511 -0.997 1.000 55.828 111 GLN D CA 1
ATOM 1636 C C . GLN A 1 111 ? 4.683 23.336 -0.868 1.000 52.290 111 GLN D C 1
ATOM 1637 O O . GLN A 1 111 ? 4.004 23.220 0.163 1.000 48.181 111 GLN D O 1
ATOM 1651 N N . ASP A 1 112 ? 4.356 24.095 -1.913 1.000 56.351 112 ASP D N 1
ATOM 1652 C CA . ASP A 1 112 ? 3.087 24.855 -2.089 1.000 52.208 112 ASP D CA 1
ATOM 1653 C C . ASP A 1 112 ? 1.881 23.953 -1.796 1.000 48.972 112 ASP D C 1
ATOM 1654 O O . ASP A 1 112 ? 1.015 24.396 -1.035 1.000 43.443 112 ASP D O 1
ATOM 1663 N N . LEU A 1 113 ? 1.848 22.725 -2.324 1.000 47.532 113 LEU D N 1
ATOM 1664 C CA . LEU A 1 113 ? 0.725 21.778 -2.072 1.000 45.570 113 LEU D CA 1
ATOM 1665 C C . LEU A 1 113 ? 0.728 21.346 -0.595 1.000 55.175 113 LEU D C 1
ATOM 1666 O O . LEU A 1 113 ? -0.373 21.366 0.017 1.000 47.835 113 LEU D O 1
ATOM 1682 N N . ARG A 1 114 ? 1.894 20.967 -0.041 1.000 60.309 114 ARG D N 1
ATOM 1683 C CA . ARG A 1 114 ? 2.035 20.480 1.371 1.000 60.164 114 ARG D CA 1
ATOM 1684 C C . ARG A 1 114 ? 1.548 21.561 2.345 1.000 53.067 114 ARG D C 1
ATOM 1685 O O . ARG A 1 114 ? 0.848 21.234 3.338 1.000 55.191 114 ARG D O 1
ATOM 1706 N N . VAL A 1 115 ? 1.893 22.813 2.075 1.000 45.706 115 VAL D N 1
ATOM 1707 C CA . VAL A 1 115 ? 1.543 23.936 2.981 1.000 49.982 115 VAL D CA 1
ATOM 1708 C C . VAL A 1 115 ? 0.070 24.324 2.771 1.000 53.461 115 VAL D C 1
ATOM 1709 O O . VAL A 1 115 ? -0.668 24.454 3.776 1.000 48.689 115 VAL D O 1
ATOM 1722 N N . ASN A 1 116 ? -0.351 24.529 1.519 1.000 50.496 116 ASN D N 1
ATOM 1723 C CA . ASN A 1 116 ? -1.644 25.196 1.219 1.000 48.182 116 ASN D CA 1
ATOM 1724 C C . ASN A 1 116 ? -2.798 24.201 1.347 1.000 46.539 116 ASN D C 1
ATOM 1725 O O . ASN A 1 116 ? -3.882 24.622 1.806 1.000 46.703 116 ASN D O 1
ATOM 1736 N N . LEU A 1 117 ? -2.565 22.932 1.006 1.000 44.152 117 LEU D N 1
ATOM 1737 C CA . LEU A 1 117 ? -3.616 21.889 1.073 1.000 48.454 117 LEU D CA 1
ATOM 1738 C C . LEU A 1 117 ? -3.411 21.003 2.313 1.000 47.163 117 LEU D C 1
ATOM 1739 O O . LEU A 1 117 ? -4.350 20.944 3.162 1.000 42.088 117 LEU D O 1
ATOM 1755 N N . THR A 1 118 ? -2.249 20.357 2.457 1.000 46.391 118 THR D N 1
ATOM 1756 C CA . THR A 1 118 ? -2.002 19.435 3.599 1.000 45.884 118 THR D CA 1
ATOM 1757 C C . THR A 1 118 ? -2.056 20.210 4.918 1.000 45.436 118 THR D C 1
ATOM 1758 O O . THR A 1 118 ? -2.567 19.649 5.893 1.000 50.134 118 THR D O 1
ATOM 1769 N N . GLY A 1 119 ? -1.632 21.470 4.929 1.000 46.741 119 GLY D N 1
ATOM 1770 C CA . GLY A 1 119 ? -1.775 22.349 6.104 1.000 51.446 119 GLY D CA 1
ATOM 1771 C C . GLY A 1 119 ? -3.218 22.432 6.576 1.000 51.950 119 GLY D C 1
ATOM 1772 O O . GLY A 1 119 ? -3.484 22.092 7.747 1.000 50.790 119 GLY D O 1
ATOM 1776 N N . ALA A 1 120 ? -4.125 22.844 5.687 1.000 49.458 120 ALA D N 1
ATOM 1777 C CA . ALA A 1 120 ? -5.574 22.953 5.965 1.000 47.235 120 ALA D CA 1
ATOM 1778 C C . ALA A 1 120 ? -6.091 21.596 6.455 1.000 44.654 120 ALA D C 1
ATOM 1779 O O . ALA A 1 120 ? -6.822 21.569 7.454 1.000 45.522 120 ALA D O 1
ATOM 1786 N N . PHE A 1 121 ? -5.724 20.508 5.768 1.000 44.776 121 PHE D N 1
ATOM 1787 C CA . PHE A 1 121 ? -6.122 19.121 6.122 1.000 47.920 121 PHE D CA 1
ATOM 1788 C C . PHE A 1 121 ? -5.679 18.820 7.559 1.000 52.098 121 PHE D C 1
ATOM 1789 O O . PHE A 1 121 ? -6.528 18.490 8.397 1.000 47.830 121 PHE D O 1
ATOM 1806 N N . ASN A 1 122 ? -4.385 18.973 7.837 1.000 56.560 122 ASN D N 1
ATOM 1807 C CA . ASN A 1 122 ? -3.770 18.592 9.138 1.000 53.246 122 ASN D CA 1
ATOM 1808 C C . ASN A 1 122 ? -4.461 19.374 10.263 1.000 56.754 122 ASN D C 1
ATOM 1809 O O . ASN A 1 122 ? -4.848 18.747 11.291 1.000 57.369 122 ASN D O 1
ATOM 1820 N N . CYS A 1 123 ? -4.624 20.687 10.092 1.000 51.872 123 CYS D N 1
ATOM 1821 C CA . CYS A 1 123 ? -5.219 21.550 11.141 1.000 49.907 123 CYS D CA 1
ATOM 1822 C C . CYS A 1 123 ? -6.681 21.148 11.358 1.000 52.122 123 CYS D C 1
ATOM 1823 O O . CYS A 1 123 ? -7.053 20.932 12.516 1.000 47.394 123 CYS D O 1
ATOM 1831 N N . ILE A 1 124 ? -7.467 21.004 10.281 1.000 49.679 124 ILE D N 1
ATOM 1832 C CA . ILE A 1 124 ? -8.897 20.604 10.399 1.000 50.576 124 ILE D CA 1
ATOM 1833 C C . ILE A 1 124 ? -8.953 19.230 11.089 1.000 48.003 124 ILE D C 1
ATOM 1834 O O . ILE A 1 124 ? -9.831 19.028 11.932 1.000 50.187 124 ILE D O 1
ATOM 1850 N N . LYS A 1 125 ? -8.040 18.329 10.745 1.000 47.323 125 LYS D N 1
ATOM 1851 C CA . LYS A 1 125 ? -7.971 16.937 11.269 1.000 52.102 125 LYS D CA 1
ATOM 1852 C C . LYS A 1 125 ? -7.807 16.991 12.801 1.000 50.721 125 LYS D C 1
ATOM 1853 O O . LYS A 1 125 ? -8.474 16.208 13.521 1.000 44.270 125 LYS D O 1
ATOM 1872 N N . ALA A 1 126 ? -6.996 17.932 13.287 1.000 50.002 126 ALA D N 1
ATOM 1873 C CA . ALA A 1 126 ? -6.605 18.052 14.711 1.000 51.160 126 ALA D CA 1
ATOM 1874 C C . ALA A 1 126 ? -7.739 18.681 15.532 1.000 52.589 126 ALA D C 1
ATOM 1875 O O . ALA A 1 126 ? -7.895 18.282 16.705 1.000 54.741 126 ALA D O 1
ATOM 1882 N N . VAL A 1 127 ? -8.477 19.649 14.979 1.000 50.166 127 VAL D N 1
ATOM 1883 C CA . VAL A 1 127 ? -9.393 20.503 15.795 1.000 52.894 127 VAL D CA 1
ATOM 1884 C C . VAL A 1 127 ? -10.833 19.983 15.698 1.000 52.643 127 VAL D C 1
ATOM 1885 O O . VAL A 1 127 ? -11.625 20.279 16.609 1.000 55.178 127 VAL D O 1
ATOM 1898 N N . ILE A 1 128 ? -11.192 19.254 14.645 1.000 49.968 128 ILE D N 1
ATOM 1899 C CA . ILE A 1 128 ? -12.638 18.987 14.386 1.000 55.078 128 ILE D CA 1
ATOM 1900 C C . ILE A 1 128 ? -13.210 17.984 15.402 1.000 53.595 128 ILE D C 1
ATOM 1901 O O . ILE A 1 128 ? -14.393 18.090 15.732 1.000 48.508 128 ILE D O 1
ATOM 1917 N N . PRO A 1 129 ? -12.462 16.985 15.945 1.000 54.555 129 PRO D N 1
ATOM 1918 C CA . PRO A 1 129 ? -13.045 16.052 16.916 1.000 53.035 129 PRO D CA 1
ATOM 1919 C C . PRO A 1 129 ? -13.661 16.784 18.115 1.000 52.176 129 PRO D C 1
ATOM 1920 O O . PRO A 1 129 ? -14.797 16.502 18.442 1.000 55.274 129 PRO D O 1
ATOM 1931 N N . ASP A 1 130 ? -12.951 17.765 18.672 1.000 49.317 130 ASP D N 1
ATOM 1932 C CA . ASP A 1 130 ? -13.452 18.553 19.829 1.000 48.817 130 ASP D CA 1
ATOM 1933 C C . ASP A 1 130 ? -14.551 19.527 19.390 1.000 51.161 130 ASP D C 1
ATOM 1934 O O . ASP A 1 130 ? -15.487 19.716 20.163 1.000 48.357 130 ASP D O 1
ATOM 1943 N N . MET A 1 131 ? -14.454 20.162 18.223 1.000 48.251 131 MET D N 1
ATOM 1944 C CA . MET A 1 131 ? -15.591 20.977 17.712 1.000 49.899 131 MET D CA 1
ATOM 1945 C C . MET A 1 131 ? -16.848 20.112 17.675 1.000 43.977 131 MET D C 1
ATOM 1946 O O . MET A 1 131 ? -17.914 20.604 18.078 1.000 45.509 131 MET D O 1
ATOM 1960 N N . LYS A 1 132 ? -16.726 18.868 17.217 1.000 46.141 132 LYS D N 1
ATOM 1961 C CA . LYS A 1 132 ? -17.878 17.928 17.153 1.000 52.223 132 LYS D CA 1
ATOM 1962 C C . LYS A 1 132 ? -18.354 17.631 18.580 1.000 55.441 132 LYS D C 1
ATOM 1963 O O . LYS A 1 132 ? -19.575 17.691 18.821 1.000 53.101 132 LYS D O 1
ATOM 1982 N N . LYS A 1 133 ? -17.411 17.351 19.485 1.000 60.492 133 LYS D N 1
ATOM 1983 C CA . LYS A 1 133 ? -17.698 17.018 20.905 1.000 65.503 133 LYS D CA 1
ATOM 1984 C C . LYS A 1 133 ? -18.476 18.189 21.512 1.000 58.532 133 LYS D C 1
ATOM 1985 O O . LYS A 1 133 ? -19.554 17.915 22.031 1.000 55.955 133 LYS D O 1
ATOM 2004 N N . ASN A 1 134 ? -18.033 19.438 21.298 1.000 57.352 134 ASN D N 1
ATOM 2005 C CA . ASN A 1 134 ? -18.642 20.674 21.880 1.000 61.483 134 ASN D CA 1
ATOM 2006 C C . ASN A 1 134 ? -19.822 21.167 21.038 1.000 54.745 134 ASN D C 1
ATOM 2007 O O . ASN A 1 134 ? -20.336 22.255 21.350 1.000 50.874 134 ASN D O 1
ATOM 2018 N N . ASN A 1 135 ? -20.204 20.420 19.999 1.000 55.322 135 ASN D N 1
ATOM 2019 C CA . ASN A 1 135 ? -21.341 20.724 19.090 1.000 53.354 135 ASN D CA 1
ATOM 2020 C C . ASN A 1 135 ? -21.304 22.173 18.570 1.000 48.808 135 ASN D C 1
ATOM 2021 O O . ASN A 1 135 ? -22.367 22.767 18.370 1.000 46.908 135 ASN D O 1
ATOM 2032 N N . TRP A 1 136 ? -20.121 22.706 18.278 1.000 50.014 136 TRP D N 1
ATOM 2033 C CA . TRP A 1 136 ? -19.966 24.067 17.707 1.000 51.699 136 TRP D CA 1
ATOM 2034 C C . TRP A 1 136 ? -18.574 24.187 17.095 1.000 53.314 136 TRP D C 1
ATOM 2035 O O . TRP A 1 136 ? -17.657 23.511 17.602 1.000 53.842 136 TRP D O 1
ATOM 2056 N N . GLY A 1 137 ? -18.437 24.985 16.034 1.000 50.919 137 GLY D N 1
ATOM 2057 C CA . GLY A 1 137 ? -17.181 25.070 15.256 1.000 51.825 137 GLY D CA 1
ATOM 2058 C C . GLY A 1 137 ? -17.244 26.070 14.108 1.000 49.307 137 GLY D C 1
ATOM 2059 O O . GLY A 1 137 ? -18.332 26.233 13.506 1.000 50.931 137 GLY D O 1
ATOM 2063 N N . ARG A 1 138 ? -16.111 26.709 13.816 1.000 45.962 138 ARG D N 1
ATOM 2064 C CA . ARG A 1 138 ? -15.931 27.637 12.667 1.000 49.618 138 ARG D CA 1
ATOM 2065 C C . ARG A 1 138 ? -14.571 27.349 12.022 1.000 51.053 138 ARG D C 1
ATOM 2066 O O . ARG A 1 138 ? -13.556 27.429 12.745 1.000 49.287 138 ARG D O 1
ATOM 2087 N N . ILE A 1 139 ? -14.573 26.971 10.738 1.000 44.622 139 ILE D N 1
ATOM 2088 C CA . ILE A 1 139 ? -13.353 26.777 9.907 1.000 43.496 139 ILE D CA 1
ATOM 2089 C C . ILE A 1 139 ? -13.437 27.734 8.725 1.000 43.016 139 ILE D C 1
ATOM 2090 O O . ILE A 1 139 ? -14.456 27.684 7.998 1.000 43.117 139 ILE D O 1
ATOM 2106 N N . ILE A 1 140 ? -12.442 28.615 8.622 1.000 42.361 140 ILE D N 1
ATOM 2107 C CA . ILE A 1 140 ? -12.306 29.654 7.562 1.000 49.150 140 ILE D CA 1
ATOM 2108 C C . ILE A 1 140 ? -11.055 29.327 6.760 1.000 49.902 140 ILE D C 1
ATOM 2109 O O . ILE A 1 140 ? -9.945 29.455 7.315 1.000 50.146 140 ILE D O 1
ATOM 2125 N N . ASN A 1 141 ? -11.252 28.894 5.518 1.000 47.780 141 ASN D N 1
ATOM 2126 C CA . ASN A 1 141 ? -10.157 28.630 4.554 1.000 46.224 141 ASN D CA 1
ATOM 2127 C C . ASN A 1 141 ? -9.929 29.906 3.756 1.000 46.535 141 ASN D C 1
ATOM 2128 O O . ASN A 1 141 ? -10.916 30.639 3.493 1.000 47.584 141 ASN D O 1
ATOM 2139 N N . ILE A 1 142 ? -8.669 30.184 3.431 1.000 50.968 142 ILE D N 1
ATOM 2140 C CA . ILE A 1 142 ? -8.263 31.411 2.685 1.000 52.286 142 ILE D CA 1
ATOM 2141 C C . ILE A 1 142 ? -7.936 30.984 1.253 1.000 49.799 142 ILE D C 1
ATOM 2142 O O . ILE A 1 142 ? -6.919 30.273 1.067 1.000 49.290 142 ILE D O 1
ATOM 2158 N N . SER A 1 143 ? -8.802 31.364 0.310 1.000 46.041 143 SER D N 1
ATOM 2159 C CA . SER A 1 143 ? -8.637 31.150 -1.152 1.000 44.782 143 SER D CA 1
ATOM 2160 C C . SER A 1 143 ? -8.306 32.494 -1.818 1.000 42.798 143 SER D C 1
ATOM 2161 O O . SER A 1 143 ? -8.063 33.481 -1.086 1.000 37.786 143 SER D O 1
ATOM 2169 N N . SER A 1 144 ? -8.333 32.542 -3.154 1.000 40.288 144 SER D N 1
ATOM 2170 C CA . SER A 1 144 ? -7.866 33.692 -3.966 1.000 39.126 144 SER D CA 1
ATOM 2171 C C . SER A 1 144 ? -8.546 33.624 -5.328 1.000 35.971 144 SER D C 1
ATOM 2172 O O . SER A 1 144 ? -8.711 32.520 -5.854 1.000 33.188 144 SER D O 1
ATOM 2180 N N . VAL A 1 145 ? -8.915 34.778 -5.865 1.000 37.639 145 VAL D N 1
ATOM 2181 C CA . VAL A 1 145 ? -9.448 34.933 -7.245 1.000 42.117 145 VAL D CA 1
ATOM 2182 C C . VAL A 1 145 ? -8.523 34.227 -8.257 1.000 45.005 145 VAL D C 1
ATOM 2183 O O . VAL A 1 145 ? -9.056 33.740 -9.257 1.000 46.938 145 VAL D O 1
ATOM 2196 N N . THR A 1 146 ? -7.215 34.082 -7.994 1.000 47.150 146 THR D N 1
ATOM 2197 C CA . THR A 1 146 ? -6.284 33.304 -8.871 1.000 45.838 146 THR D CA 1
ATOM 2198 C C . THR A 1 146 ? -6.771 31.853 -8.951 1.000 42.444 146 THR D C 1
ATOM 2199 O O . THR A 1 146 ? -6.580 31.213 -10.024 1.000 34.829 146 THR D O 1
ATOM 2210 N N . GLY A 1 147 ? -7.405 31.368 -7.874 1.000 39.310 147 GLY D N 1
ATOM 2211 C CA . GLY A 1 147 ? -7.978 30.007 -7.793 1.000 41.347 147 GLY D CA 1
ATOM 2212 C C . GLY A 1 147 ? -9.199 29.819 -8.680 1.000 36.116 147 GLY D C 1
ATOM 2213 O O . GLY A 1 147 ? -9.334 28.732 -9.254 1.000 39.648 147 GLY D O 1
ATOM 2217 N N . THR A 1 148 ? -10.053 30.834 -8.795 1.000 36.005 148 THR D N 1
ATOM 2218 C CA . THR A 1 148 ? -11.350 30.778 -9.530 1.000 40.119 148 THR D CA 1
ATOM 2219 C C . THR A 1 148 ? -11.231 31.364 -10.941 1.000 41.584 148 THR D C 1
ATOM 2220 O O . THR A 1 148 ? -12.080 31.013 -11.769 1.000 46.545 148 THR D O 1
ATOM 2231 N N . MET A 1 149 ? -10.221 32.200 -11.210 1.000 38.725 149 MET D N 1
ATOM 2232 C CA . MET A 1 149 ? -9.998 32.859 -12.531 1.000 39.273 149 MET D CA 1
ATOM 2233 C C . MET A 1 149 ? -8.617 32.527 -13.149 1.000 41.687 149 MET D C 1
ATOM 2234 O O . MET A 1 149 ? -8.336 33.030 -14.251 1.000 40.471 149 MET D O 1
ATOM 2248 N N . GLY A 1 150 ? -7.779 31.707 -12.506 1.000 40.648 150 GLY D N 1
ATOM 2249 C CA . GLY A 1 150 ? -6.407 31.432 -12.971 1.000 42.062 150 GLY D CA 1
ATOM 2250 C C . GLY A 1 150 ? -5.460 32.608 -12.742 1.000 40.168 150 GLY D C 1
ATOM 2251 O O . GLY A 1 150 ? -5.932 33.719 -12.442 1.000 40.066 150 GLY D O 1
ATOM 2255 N N . GLY A 1 151 ? -4.157 32.371 -12.903 1.000 40.389 151 GLY D N 1
ATOM 2256 C CA . GLY A 1 151 ? -3.134 33.429 -12.994 1.000 40.982 151 GLY D CA 1
ATOM 2257 C C . GLY A 1 151 ? -1.880 32.920 -13.677 1.000 42.314 151 GLY D C 1
ATOM 2258 O O . GLY A 1 151 ? -1.327 31.866 -13.250 1.000 42.966 151 GLY D O 1
ATOM 2262 N N . SER A 1 152 ? -1.432 33.605 -14.724 1.000 41.287 152 SER D N 1
ATOM 2263 C CA . SER A 1 152 ? -0.243 33.168 -15.498 1.000 42.506 152 SER D CA 1
ATOM 2264 C C . SER A 1 152 ? 0.942 33.074 -14.531 1.000 40.165 152 SER D C 1
ATOM 2265 O O . SER A 1 152 ? 1.083 33.972 -13.725 1.000 42.938 152 SER D O 1
ATOM 2273 N N . GLY A 1 153 ? 1.697 31.975 -14.571 1.000 45.143 153 GLY D N 1
ATOM 2274 C CA . GLY A 1 153 ? 2.939 31.778 -13.797 1.000 46.803 153 GLY D CA 1
ATOM 2275 C C . GLY A 1 153 ? 2.664 31.401 -12.355 1.000 50.416 153 GLY D C 1
ATOM 2276 O O . GLY A 1 153 ? 3.622 31.367 -11.558 1.000 48.183 153 GLY D O 1
ATOM 2280 N N . GLN A 1 154 ? 1.415 31.048 -12.040 1.000 50.817 154 GLN D N 1
ATOM 2281 C CA . GLN A 1 154 ? 0.987 30.701 -10.667 1.000 44.162 154 GLN D CA 1
ATOM 2282 C C . GLN A 1 154 ? 0.281 29.345 -10.634 1.000 44.890 154 GLN D C 1
ATOM 2283 O O . GLN A 1 154 ? -0.772 29.271 -9.987 1.000 45.889 154 GLN D O 1
ATOM 2297 N N . CYS A 1 155 ? 0.845 28.292 -11.230 1.000 40.694 155 CYS D N 1
ATOM 2298 C CA . CYS A 1 155 ? 0.126 27.005 -11.384 1.000 42.917 155 CYS D CA 1
ATOM 2299 C C . CYS A 1 155 ? -0.179 26.384 -10.003 1.000 48.581 155 CYS D C 1
ATOM 2300 O O . CYS A 1 155 ? -1.292 25.837 -9.822 1.000 47.697 155 CYS D O 1
ATOM 2308 N N . SER A 1 156 ? 0.738 26.471 -9.040 1.000 48.432 156 SER D N 1
ATOM 2309 C CA . SER A 1 156 ? 0.592 25.852 -7.698 1.000 43.720 156 SER D CA 1
ATOM 2310 C C . SER A 1 156 ? -0.381 26.682 -6.855 1.000 44.252 156 SER D C 1
ATOM 2311 O O . SER A 1 156 ? -1.158 26.099 -6.061 1.000 50.054 156 SER D O 1
ATOM 2319 N N . TYR A 1 157 ? -0.293 28.001 -6.946 1.000 41.605 157 TYR D N 1
ATOM 2320 C CA . TYR A 1 157 ? -1.163 28.907 -6.152 1.000 43.959 157 TYR D CA 1
ATOM 2321 C C . TYR A 1 157 ? -2.616 28.741 -6.608 1.000 47.302 157 TYR D C 1
ATOM 2322 O O . TYR A 1 157 ? -3.484 28.496 -5.762 1.000 48.970 157 TYR D O 1
ATOM 2340 N N . ALA A 1 158 ? -2.866 28.849 -7.916 1.000 42.649 158 ALA D N 1
ATOM 2341 C CA . ALA A 1 158 ? -4.212 28.704 -8.512 1.000 42.588 158 ALA D CA 1
ATOM 2342 C C . ALA A 1 158 ? -4.748 27.298 -8.189 1.000 43.363 158 ALA D C 1
ATOM 2343 O O . ALA A 1 158 ? -5.934 27.177 -7.800 1.000 36.229 158 ALA D O 1
ATOM 2350 N N . THR A 1 159 ? -3.898 26.269 -8.288 1.000 42.167 159 THR D N 1
ATOM 2351 C CA . THR A 1 159 ? -4.313 24.874 -8.011 1.000 40.504 159 THR D CA 1
ATOM 2352 C C . THR A 1 159 ? -4.741 24.772 -6.544 1.000 43.848 159 THR D C 1
ATOM 2353 O O . THR A 1 159 ? -5.795 24.162 -6.285 1.000 42.844 159 THR D O 1
ATOM 2364 N N . THR A 1 160 ? -3.965 25.345 -5.624 1.000 39.669 160 THR D N 1
ATOM 2365 C CA . THR A 1 160 ? -4.135 25.082 -4.181 1.000 39.214 160 THR D CA 1
ATOM 2366 C C . THR A 1 160 ? -5.291 25.935 -3.679 1.000 36.146 160 THR D C 1
ATOM 2367 O O . THR A 1 160 ? -6.055 25.448 -2.847 1.000 34.841 160 THR D O 1
ATOM 2378 N N . LYS A 1 161 ? -5.397 27.162 -4.176 1.000 36.788 161 LYS D N 1
ATOM 2379 C CA . LYS A 1 161 ? -6.442 28.118 -3.739 1.000 39.883 161 LYS D CA 1
ATOM 2380 C C . LYS A 1 161 ? -7.799 27.623 -4.241 1.000 39.185 161 LYS D C 1
ATOM 2381 O O . LYS A 1 161 ? -8.782 27.803 -3.509 1.000 41.190 161 LYS D O 1
ATOM 2400 N N . ALA A 1 162 ? -7.839 26.961 -5.400 1.000 37.718 162 ALA D N 1
ATOM 2401 C CA . ALA A 1 162 ? -9.072 26.342 -5.940 1.000 39.043 162 ALA D CA 1
ATOM 2402 C C . ALA A 1 162 ? -9.398 25.099 -5.113 1.000 37.677 162 ALA D C 1
ATOM 2403 O O . ALA A 1 162 ? -10.564 24.898 -4.811 1.000 37.692 162 ALA D O 1
ATOM 2410 N N . GLY A 1 163 ? -8.400 24.272 -4.813 1.000 40.179 163 GLY D N 1
ATOM 2411 C CA . GLY A 1 163 ? -8.556 23.021 -4.047 1.000 40.677 163 GLY D CA 1
ATOM 2412 C C . GLY A 1 163 ? -9.135 23.286 -2.669 1.000 41.695 163 GLY D C 1
ATOM 2413 O O . GLY A 1 163 ? -9.963 22.457 -2.188 1.000 39.174 163 GLY D O 1
ATOM 2417 N N . LEU A 1 164 ? -8.744 24.402 -2.045 1.000 41.256 164 LEU D N 1
ATOM 2418 C CA . LEU A 1 164 ? -9.280 24.795 -0.712 1.000 41.006 164 LEU D CA 1
ATOM 2419 C C . LEU A 1 164 ? -10.795 25.018 -0.786 1.000 40.423 164 LEU D C 1
ATOM 2420 O O . LEU A 1 164 ? -11.462 24.805 0.231 1.000 42.961 164 LEU D O 1
ATOM 2436 N N . ILE A 1 165 ? -11.356 25.360 -1.945 1.000 38.911 165 ILE D N 1
ATOM 2437 C CA . ILE A 1 165 ? -12.839 25.534 -2.066 1.000 39.326 165 ILE D CA 1
ATOM 2438 C C . ILE A 1 165 ? -13.503 24.148 -2.049 1.000 37.555 165 ILE D C 1
ATOM 2439 O O . ILE A 1 165 ? -14.483 23.950 -1.280 1.000 40.636 165 ILE D O 1
ATOM 2455 N N . GLY A 1 166 ? -12.976 23.195 -2.811 1.000 34.946 166 GLY D N 1
ATOM 2456 C CA . GLY A 1 166 ? -13.412 21.782 -2.732 1.000 36.937 166 GLY D CA 1
ATOM 2457 C C . GLY A 1 166 ? -13.355 21.278 -1.293 1.000 38.386 166 GLY D C 1
ATOM 2458 O O . GLY A 1 166 ? -14.379 20.704 -0.809 1.000 37.522 166 GLY D O 1
ATOM 2462 N N . LEU A 1 167 ? -12.216 21.487 -0.611 1.000 38.483 167 LEU D N 1
ATOM 2463 C CA . LEU A 1 167 ? -12.001 21.013 0.787 1.000 41.657 167 LEU D CA 1
ATOM 2464 C C . LEU A 1 167 ? -13.064 21.645 1.698 1.000 42.976 167 LEU D C 1
ATOM 2465 O O . LEU A 1 167 ? -13.645 20.929 2.551 1.000 44.839 167 LEU D O 1
ATOM 2481 N N . THR A 1 168 ? -13.345 22.935 1.490 1.000 42.589 168 THR D N 1
ATOM 2482 C CA . THR A 1 168 ? -14.353 23.708 2.249 1.000 39.373 168 THR D CA 1
ATOM 2483 C C . THR A 1 168 ? -15.683 22.965 2.164 1.000 40.580 168 THR D C 1
ATOM 2484 O O . THR A 1 168 ? -16.311 22.775 3.212 1.000 40.996 168 THR D O 1
ATOM 2495 N N . LYS A 1 169 ? -16.082 22.546 0.962 1.000 37.731 169 LYS D N 1
ATOM 2496 C CA . LYS A 1 169 ? -17.454 22.035 0.714 1.000 36.833 169 LYS D CA 1
ATOM 2497 C C . LYS A 1 169 ? -17.625 20.662 1.388 1.000 36.963 169 LYS D C 1
ATOM 2498 O O . LYS A 1 169 ? -18.728 20.423 1.956 1.000 35.502 169 LYS D O 1
ATOM 2517 N N . THR A 1 170 ? -16.611 19.793 1.319 1.000 37.022 170 THR D N 1
ATOM 2518 C CA . THR A 1 170 ? -16.622 18.448 1.955 1.000 38.693 170 THR D CA 1
ATOM 2519 C C . THR A 1 170 ? -16.737 18.614 3.478 1.000 38.167 170 THR D C 1
ATOM 2520 O O . THR A 1 170 ? -17.599 17.955 4.081 1.000 39.643 170 THR D O 1
ATOM 2531 N N . VAL A 1 171 ? -15.930 19.490 4.063 1.000 39.319 171 VAL D N 1
ATOM 2532 C CA . VAL A 1 171 ? -15.858 19.719 5.540 1.000 39.481 171 VAL D CA 1
ATOM 2533 C C . VAL A 1 171 ? -17.166 20.360 6.002 1.000 39.329 171 VAL D C 1
ATOM 2534 O O . VAL A 1 171 ? -17.596 20.062 7.126 1.000 37.757 171 VAL D O 1
ATOM 2547 N N . ALA A 1 172 ? -17.781 21.201 5.166 1.000 35.861 172 ALA D N 1
ATOM 2548 C CA . ALA A 1 172 ? -19.116 21.776 5.436 1.000 36.412 172 ALA D CA 1
ATOM 2549 C C . ALA A 1 172 ? -20.148 20.641 5.543 1.000 38.252 172 ALA D C 1
ATOM 2550 O O . ALA A 1 172 ? -20.977 20.684 6.470 1.000 35.804 172 ALA D O 1
ATOM 2557 N N . LEU A 1 173 ? -20.090 19.662 4.635 1.000 36.221 173 LEU D N 1
ATOM 2558 C CA . LEU A 1 173 ? -21.042 18.523 4.600 1.000 39.577 173 LEU D CA 1
ATOM 2559 C C . LEU A 1 173 ? -20.797 17.629 5.833 1.000 39.704 173 LEU D C 1
ATOM 2560 O O . LEU A 1 173 ? -21.753 17.185 6.432 1.000 40.979 173 LEU D O 1
ATOM 2576 N N . GLU A 1 174 ? -19.550 17.393 6.219 1.000 42.472 174 GLU D N 1
ATOM 2577 C CA . GLU A 1 174 ? -19.215 16.476 7.344 1.000 44.754 174 GLU D CA 1
ATOM 2578 C C . GLU A 1 174 ? -19.473 17.172 8.693 1.000 43.596 174 GLU D C 1
ATOM 2579 O O . GLU A 1 174 ? -19.787 16.453 9.661 1.000 48.255 174 GLU D O 1
ATOM 2591 N N . GLY A 1 175 ? -19.384 18.503 8.751 1.000 40.642 175 GLY D N 1
ATOM 2592 C CA . GLY A 1 175 ? -19.503 19.303 9.987 1.000 40.133 175 GLY D CA 1
ATOM 2593 C C . GLY A 1 175 ? -20.906 19.814 10.275 1.000 40.349 175 GLY D C 1
ATOM 2594 O O . GLY A 1 175 ? -21.174 20.152 11.425 1.000 43.426 175 GLY D O 1
ATOM 2598 N N . ALA A 1 176 ? -21.782 19.851 9.273 1.000 42.993 176 ALA D N 1
ATOM 2599 C CA . ALA A 1 176 ? -23.087 20.547 9.307 1.000 43.944 176 ALA D CA 1
ATOM 2600 C C . ALA A 1 176 ? -23.938 20.100 10.507 1.000 45.002 176 ALA D C 1
ATOM 2601 O O . ALA A 1 176 ? -24.580 20.984 11.088 1.000 45.576 176 ALA D O 1
ATOM 2608 N N . ARG A 1 177 ? -23.962 18.809 10.863 1.000 45.925 177 ARG D N 1
ATOM 2609 C CA . ARG A 1 177 ? -24.880 18.259 11.915 1.000 52.201 177 ARG D CA 1
ATOM 2610 C C . ARG A 1 177 ? -24.393 18.631 13.326 1.000 48.974 177 ARG D C 1
ATOM 2611 O O . ARG A 1 177 ? -25.162 18.455 14.250 1.000 49.842 177 ARG D O 1
ATOM 2632 N N . TYR A 1 178 ? -23.181 19.163 13.469 1.000 49.526 178 TYR D N 1
ATOM 2633 C CA . TYR A 1 178 ? -22.551 19.557 14.754 1.000 45.886 178 TYR D CA 1
ATOM 2634 C C . TYR A 1 178 ? -22.452 21.085 14.876 1.000 44.667 178 TYR D C 1
ATOM 2635 O O . TYR A 1 178 ? -21.582 21.558 15.616 1.000 42.232 178 TYR D O 1
ATOM 2653 N N . ASN A 1 179 ? -23.242 21.850 14.121 1.000 45.763 179 ASN D N 1
ATOM 2654 C CA . ASN A 1 179 ? -23.099 23.334 14.048 1.000 47.594 179 ASN D CA 1
ATOM 2655 C C . ASN A 1 179 ? -21.635 23.763 13.841 1.000 43.980 179 ASN D C 1
ATOM 2656 O O . ASN A 1 179 ? -21.241 24.801 14.428 1.000 41.706 179 ASN D O 1
ATOM 2667 N N . ILE A 1 180 ? -20.874 22.999 13.042 1.000 42.761 180 ILE D N 1
ATOM 2668 C CA . ILE A 1 180 ? -19.546 23.375 12.472 1.000 44.044 180 ILE D CA 1
ATOM 2669 C C . ILE A 1 180 ? -19.780 23.886 11.050 1.000 42.910 180 ILE D C 1
ATOM 2670 O O . ILE A 1 180 ? -20.180 23.078 10.201 1.000 45.542 180 ILE D O 1
ATOM 2686 N N . THR A 1 181 ? -19.557 25.176 10.803 1.000 44.716 181 THR D N 1
ATOM 2687 C CA . THR A 1 181 ? -19.545 25.752 9.440 1.000 42.969 181 THR D CA 1
ATOM 2688 C C . THR A 1 181 ? -18.105 25.740 8.920 1.000 44.410 181 THR D C 1
ATOM 2689 O O . THR A 1 181 ? -17.168 25.788 9.728 1.000 43.407 181 THR D O 1
ATOM 2700 N N . CYS A 1 182 ? -17.954 25.619 7.603 1.000 42.683 182 CYS D N 1
ATOM 2701 C CA . CYS A 1 182 ? -16.656 25.686 6.898 1.000 41.477 182 CYS D CA 1
ATOM 2702 C C . CYS A 1 182 ? -16.836 26.493 5.616 1.000 42.301 182 CYS D C 1
ATOM 2703 O O . CYS A 1 182 ? -17.659 26.093 4.766 1.000 41.726 182 CYS D O 1
ATOM 2711 N N . ASN A 1 183 ? -16.118 27.601 5.510 1.000 39.086 183 ASN D N 1
ATOM 2712 C CA . ASN A 1 183 ? -16.329 28.620 4.452 1.000 41.559 183 ASN D CA 1
ATOM 2713 C C . ASN A 1 183 ? -14.959 29.065 3.939 1.000 39.494 183 ASN D C 1
ATOM 2714 O O . ASN A 1 183 ? -13.974 29.075 4.730 1.000 39.211 183 ASN D O 1
ATOM 2725 N N . ALA A 1 184 ? -14.891 29.399 2.655 1.000 41.546 184 ALA D N 1
ATOM 2726 C CA . ALA A 1 184 ? -13.676 29.942 2.017 1.000 39.283 184 ALA D CA 1
ATOM 2727 C C . ALA A 1 184 ? -13.880 31.440 1.788 1.000 37.958 184 ALA D C 1
ATOM 2728 O O . ALA A 1 184 ? -14.986 31.864 1.378 1.000 39.695 184 ALA D O 1
ATOM 2735 N N . LEU A 1 185 ? -12.873 32.232 2.111 1.000 38.189 185 LEU D N 1
ATOM 2736 C CA . LEU A 1 185 ? -12.807 33.645 1.687 1.000 41.090 185 LEU D CA 1
ATOM 2737 C C . LEU A 1 185 ? -11.946 33.665 0.427 1.000 41.915 185 LEU D C 1
ATOM 2738 O O . LEU A 1 185 ? -10.830 33.126 0.472 1.000 42.323 185 LEU D O 1
ATOM 2754 N N . VAL A 1 186 ? -12.511 34.174 -0.671 1.000 47.026 186 VAL D N 1
ATOM 2755 C CA . VAL A 1 186 ? -11.854 34.287 -2.001 1.000 44.931 186 VAL D CA 1
ATOM 2756 C C . VAL A 1 186 ? -11.330 35.725 -2.098 1.000 42.415 186 VAL D C 1
ATOM 2757 O O . VAL A 1 186 ? -12.122 36.633 -2.382 1.000 38.969 186 VAL D O 1
ATOM 2770 N N . LEU A 1 187 ? -10.052 35.917 -1.768 1.000 40.822 187 LEU D N 1
ATOM 2771 C CA . LEU A 1 187 ? -9.408 37.255 -1.633 1.000 40.732 187 LEU D CA 1
ATOM 2772 C C . LEU A 1 187 ? -9.085 37.825 -3.019 1.000 41.268 187 LEU D C 1
ATOM 2773 O O . LEU A 1 187 ? -8.671 37.064 -3.904 1.000 39.576 187 LEU D O 1
ATOM 2789 N N . GLY A 1 188 ? -9.261 39.130 -3.186 1.000 43.688 188 GLY D N 1
ATOM 2790 C CA . GLY A 1 188 ? -8.553 39.915 -4.207 1.000 47.756 188 GLY D CA 1
ATOM 2791 C C . GLY A 1 188 ? -7.154 40.243 -3.720 1.000 44.379 188 GLY D C 1
ATOM 2792 O O . GLY A 1 188 ? -6.446 39.326 -3.240 1.000 47.312 188 GLY D O 1
ATOM 2796 N N . VAL A 1 189 ? -6.777 41.518 -3.780 1.000 46.726 189 VAL D N 1
ATOM 2797 C CA . VAL A 1 189 ? -5.425 41.983 -3.360 1.000 46.745 189 VAL D CA 1
ATOM 2798 C C . VAL A 1 189 ? -5.588 42.976 -2.215 1.000 48.778 189 VAL D C 1
ATOM 2799 O O . VAL A 1 189 ? -6.602 43.722 -2.207 1.000 46.743 189 VAL D O 1
ATOM 2812 N N . PHE A 1 190 ? -4.641 42.958 -1.274 1.000 52.008 190 PHE D N 1
ATOM 2813 C CA . PHE A 1 190 ? -4.706 43.757 -0.024 1.000 54.891 190 PHE D CA 1
ATOM 2814 C C . PHE A 1 190 ? -3.441 44.616 0.129 1.000 50.805 190 PHE D C 1
ATOM 2815 O O . PHE A 1 190 ? -2.345 44.120 -0.136 1.000 55.428 190 PHE D O 1
ATOM 2832 N N . GLY A 1 191 ? -3.614 45.881 0.534 1.000 52.515 191 GLY D N 1
ATOM 2833 C CA . GLY A 1 191 ? -2.528 46.838 0.832 1.000 54.832 191 GLY D CA 1
ATOM 2834 C C . GLY A 1 191 ? -2.165 46.857 2.313 1.000 57.997 191 GLY D C 1
ATOM 2835 O O . GLY A 1 191 ? -1.571 45.872 2.814 1.000 56.802 191 GLY D O 1
ATOM 2839 N N . GLY A 1 192 ? -2.535 47.927 3.012 1.000 67.197 192 GLY D N 1
ATOM 2840 C CA . GLY A 1 192 ? -2.078 48.197 4.390 1.000 73.783 192 GLY D CA 1
ATOM 2841 C C . GLY A 1 192 ? -0.812 49.039 4.385 1.000 70.065 192 GLY D C 1
ATOM 2842 O O . GLY A 1 192 ? -0.712 49.926 3.527 1.000 71.376 192 GLY D O 1
ATOM 2846 N N . ARG A 1 193 ? 0.132 48.748 5.283 1.000 68.120 193 ARG D N 1
ATOM 2847 C CA . ARG A 1 193 ? 1.306 49.614 5.584 1.000 67.669 193 ARG D CA 1
ATOM 2848 C C . ARG A 1 193 ? 2.479 49.312 4.643 1.000 70.564 193 ARG D C 1
ATOM 2849 O O . ARG A 1 193 ? 3.392 50.144 4.570 1.000 68.183 193 ARG D O 1
ATOM 2870 N N . GLY A 1 194 ? 2.473 48.169 3.956 1.000 77.650 194 GLY D N 1
ATOM 2871 C CA . GLY A 1 194 ? 3.622 47.685 3.166 1.000 69.463 194 GLY D CA 1
ATOM 2872 C C . GLY A 1 194 ? 3.786 46.192 3.335 1.000 65.495 194 GLY D C 1
ATOM 2873 O O . GLY A 1 194 ? 2.824 45.552 3.782 1.000 60.513 194 GLY D O 1
ATOM 2877 N N . ARG A 1 195 ? 4.967 45.656 3.024 1.000 67.269 195 ARG D N 1
ATOM 2878 C CA . ARG A 1 195 ? 5.241 44.192 3.041 1.000 69.442 195 ARG D CA 1
ATOM 2879 C C . ARG A 1 195 ? 4.851 43.580 4.398 1.000 70.844 195 ARG D C 1
ATOM 2880 O O . ARG A 1 195 ? 4.586 42.371 4.430 1.000 61.680 195 ARG D O 1
ATOM 2901 N N . GLU A 1 196 ? 4.838 44.377 5.471 1.000 75.125 196 GLU D N 1
ATOM 2902 C CA . GLU A 1 196 ? 4.467 43.942 6.844 1.000 79.952 196 GLU D CA 1
ATOM 2903 C C . GLU A 1 196 ? 3.049 43.361 6.833 1.000 78.298 196 GLU D C 1
ATOM 2904 O O . GLU A 1 196 ? 2.866 42.249 7.370 1.000 73.160 196 GLU D O 1
ATOM 2916 N N . ASP A 1 197 ? 2.097 44.078 6.224 1.000 75.471 197 ASP D N 1
ATOM 2917 C CA . ASP A 1 197 ? 0.641 43.776 6.281 1.000 68.472 197 ASP D CA 1
ATOM 2918 C C . ASP A 1 197 ? 0.199 42.876 5.120 1.000 64.984 197 ASP D C 1
ATOM 2919 O O . ASP A 1 197 ? -0.872 42.267 5.279 1.000 67.992 197 ASP D O 1
ATOM 2928 N N . SER A 1 198 ? 0.960 42.788 4.013 1.000 62.658 198 SER D N 1
ATOM 2929 C CA . SER A 1 198 ? 0.522 42.104 2.762 1.000 57.240 198 SER D CA 1
ATOM 2930 C C . SER A 1 198 ? 1.691 41.576 1.917 1.000 56.042 198 SER D C 1
ATOM 2931 O O . SER A 1 198 ? 2.700 42.298 1.738 1.000 53.997 198 SER D O 1
ATOM 2939 N N . SER A 1 199 ? 1.513 40.370 1.365 1.000 50.922 199 SER D N 1
ATOM 2940 C CA . SER A 1 199 ? 2.378 39.756 0.326 1.000 52.047 199 SER D CA 1
ATOM 2941 C C . SER A 1 199 ? 1.986 40.274 -1.069 1.000 55.641 199 SER D C 1
ATOM 2942 O O . SER A 1 199 ? 2.596 39.813 -2.062 1.000 54.249 199 SER D O 1
ATOM 2950 N N . PHE A 1 200 ? 1.022 41.197 -1.171 1.000 49.475 200 PHE D N 1
ATOM 2951 C CA . PHE A 1 200 ? 0.795 41.954 -2.427 1.000 57.135 200 PHE D CA 1
ATOM 2952 C C . PHE A 1 200 ? 2.085 42.714 -2.786 1.000 63.972 200 PHE D C 1
ATOM 2953 O O . PHE A 1 200 ? 2.348 42.898 -3.989 1.000 66.227 200 PHE D O 1
ATOM 2970 N N . TYR A 1 201 ? 2.865 43.143 -1.785 1.000 59.718 201 TYR D N 1
ATOM 2971 C CA . TYR A 1 201 ? 4.023 44.057 -1.973 1.000 63.083 201 TYR D CA 1
ATOM 2972 C C . TYR A 1 201 ? 5.233 43.279 -2.511 1.000 64.613 201 TYR D C 1
ATOM 2973 O O . TYR A 1 201 ? 6.178 43.920 -2.979 1.000 72.402 201 TYR D O 1
ATOM 2991 N N . ASP A 1 202 ? 5.188 41.946 -2.516 1.000 62.379 202 ASP D N 1
ATOM 2992 C CA . ASP A 1 202 ? 6.194 41.121 -3.227 1.000 62.614 202 ASP D CA 1
ATOM 2993 C C . ASP A 1 202 ? 6.005 41.239 -4.744 1.000 65.917 202 ASP D C 1
ATOM 2994 O O . ASP A 1 202 ? 6.862 40.702 -5.458 1.000 60.043 202 ASP D O 1
ATOM 3003 N N . VAL A 1 203 ? 4.915 41.856 -5.216 1.000 61.525 203 VAL D N 1
ATOM 3004 C CA . VAL A 1 203 ? 4.641 42.048 -6.669 1.000 63.403 203 VAL D CA 1
ATOM 3005 C C . VAL A 1 203 ? 5.208 43.405 -7.090 1.000 67.902 203 VAL D C 1
ATOM 3006 O O . VAL A 1 203 ? 4.973 44.395 -6.362 1.000 75.343 203 VAL D O 1
ATOM 3019 N N . ALA A 1 204 ? 5.917 43.443 -8.225 1.000 69.545 204 ALA D N 1
ATOM 3020 C CA . ALA A 1 204 ? 6.583 44.652 -8.768 1.000 69.573 204 ALA D CA 1
ATOM 3021 C C . ALA A 1 204 ? 5.532 45.758 -8.936 1.000 72.261 204 ALA D C 1
ATOM 3022 O O . ALA A 1 204 ? 4.413 45.437 -9.383 1.000 69.964 204 ALA D O 1
ATOM 3029 N N . GLU A 1 205 ? 5.885 47.003 -8.587 1.000 76.263 205 GLU D N 1
ATOM 3030 C CA . GLU A 1 205 ? 4.962 48.169 -8.482 1.000 76.454 205 GLU D CA 1
ATOM 3031 C C . GLU A 1 205 ? 4.222 48.420 -9.792 1.000 79.238 205 GLU D C 1
ATOM 3032 O O . GLU A 1 205 ? 3.053 48.792 -9.759 1.000 80.461 205 GLU D O 1
ATOM 3044 N N . PRO A 1 206 ? 4.864 48.298 -10.980 1.000 88.826 206 PRO D N 1
ATOM 3045 C CA . PRO A 1 206 ? 4.125 48.360 -12.243 1.000 82.071 206 PRO D CA 1
ATOM 3046 C C . PRO A 1 206 ? 2.951 47.366 -12.310 1.000 76.087 206 PRO D C 1
ATOM 3047 O O . PRO A 1 206 ? 1.890 47.766 -12.738 1.000 76.347 206 PRO D O 1
ATOM 3058 N N . PHE A 1 207 ? 3.159 46.113 -11.898 1.000 70.577 207 PHE D N 1
ATOM 3059 C CA . PHE A 1 207 ? 2.157 45.013 -12.003 1.000 75.859 207 PHE D CA 1
ATOM 3060 C C . PHE A 1 207 ? 1.024 45.278 -11.000 1.000 70.447 207 PHE D C 1
ATOM 3061 O O . PHE A 1 207 ? -0.145 45.093 -11.354 1.000 66.947 207 PHE D O 1
ATOM 3078 N N . ARG A 1 208 ? 1.369 45.740 -9.796 1.000 66.789 208 ARG D N 1
ATOM 3079 C CA . ARG A 1 208 ? 0.408 46.112 -8.725 1.000 68.230 208 ARG D CA 1
ATOM 3080 C C . ARG A 1 208 ? -0.546 47.216 -9.195 1.000 64.770 208 ARG D C 1
ATOM 3081 O O . ARG A 1 208 ? -1.707 47.191 -8.780 1.000 67.245 208 ARG D O 1
ATOM 3102 N N . GLU A 1 209 ? -0.079 48.179 -9.986 1.000 65.462 209 GLU D N 1
ATOM 3103 C CA . GLU A 1 209 ? -0.934 49.302 -10.460 1.000 68.324 209 GLU D CA 1
ATOM 3104 C C . GLU A 1 209 ? -1.934 48.792 -11.498 1.000 64.039 209 GLU D C 1
ATOM 3105 O O . GLU A 1 209 ? -3.067 49.290 -11.482 1.000 76.764 209 GLU D O 1
ATOM 3117 N N . ARG A 1 210 ? -1.524 47.866 -12.370 1.000 60.789 210 ARG D N 1
ATOM 3118 C CA . ARG A 1 210 ? -2.402 47.257 -13.410 1.000 67.845 210 ARG D CA 1
ATOM 3119 C C . ARG A 1 210 ? -3.482 46.441 -12.691 1.000 61.198 210 ARG D C 1
ATOM 3120 O O . ARG A 1 210 ? -4.641 46.557 -13.069 1.000 61.662 210 ARG D O 1
ATOM 3141 N N . ILE A 1 211 ? -3.090 45.634 -11.701 1.000 56.168 211 ILE D N 1
ATOM 3142 C CA . ILE A 1 211 ? -4.013 44.800 -10.870 1.000 56.986 211 ILE D CA 1
ATOM 3143 C C . ILE A 1 211 ? -5.014 45.718 -10.147 1.000 52.965 211 ILE D C 1
ATOM 3144 O O . ILE A 1 211 ? -6.219 45.465 -10.273 1.000 49.358 211 ILE D O 1
ATOM 3160 N N . ILE A 1 212 ? -4.537 46.758 -9.459 1.000 49.745 212 ILE D N 1
ATOM 3161 C CA . ILE A 1 212 ? -5.390 47.739 -8.731 1.000 53.918 212 ILE D CA 1
ATOM 3162 C C . ILE A 1 212 ? -6.390 48.350 -9.724 1.000 56.473 212 ILE D C 1
ATOM 3163 O O . ILE A 1 212 ? -7.589 48.466 -9.370 1.000 57.937 212 ILE D O 1
ATOM 3179 N N . LYS A 1 213 ? -5.964 48.725 -10.929 1.000 62.097 213 LYS D N 1
ATOM 3180 C CA . LYS A 1 213 ? -6.880 49.461 -11.844 1.000 65.297 213 LYS D CA 1
ATOM 3181 C C . LYS A 1 213 ? -7.968 48.490 -12.337 1.000 61.514 213 LYS D C 1
ATOM 3182 O O . LYS A 1 213 ? -9.018 48.983 -12.791 1.000 60.875 213 LYS D O 1
ATOM 3201 N N . ARG A 1 214 ? -7.767 47.174 -12.186 1.000 59.403 214 ARG D N 1
ATOM 3202 C CA . ARG A 1 214 ? -8.744 46.119 -12.592 1.000 62.946 214 ARG D CA 1
ATOM 3203 C C . ARG A 1 214 ? -9.636 45.660 -11.418 1.000 57.763 214 ARG D C 1
ATOM 3204 O O . ARG A 1 214 ? -10.436 44.723 -11.626 1.000 52.431 214 ARG D O 1
ATOM 3225 N N . THR A 1 215 ? -9.509 46.289 -10.241 1.000 54.756 215 THR D N 1
ATOM 3226 C CA . THR A 1 215 ? -10.530 46.297 -9.160 1.000 51.171 215 THR D CA 1
ATOM 3227 C C . THR A 1 215 ? -11.548 47.386 -9.492 1.000 49.756 215 THR D C 1
ATOM 3228 O O . THR A 1 215 ? -11.104 48.468 -9.903 1.000 50.142 215 THR D O 1
ATOM 3239 N N . ALA A 1 216 ? -12.841 47.124 -9.294 1.000 49.724 216 ALA D N 1
ATOM 3240 C CA . ALA A 1 216 ? -13.926 48.119 -9.487 1.000 47.187 216 ALA D CA 1
ATOM 3241 C C . ALA A 1 216 ? -13.730 49.285 -8.505 1.000 48.200 216 ALA D C 1
ATOM 3242 O O . ALA A 1 216 ? -14.116 50.406 -8.850 1.000 47.880 216 ALA D O 1
ATOM 3249 N N . MET A 1 217 ? -13.153 49.044 -7.322 1.000 46.626 217 MET D N 1
ATOM 3250 C CA . MET A 1 217 ? -12.974 50.114 -6.294 1.000 50.967 217 MET D CA 1
ATOM 3251 C C . MET A 1 217 ? -11.653 50.866 -6.503 1.000 50.895 217 MET D C 1
ATOM 3252 O O . MET A 1 217 ? -11.471 51.893 -5.857 1.000 55.007 217 MET D O 1
ATOM 3266 N N . ARG A 1 218 ? -10.791 50.394 -7.405 1.000 54.071 218 ARG D N 1
ATOM 3267 C CA . ARG A 1 218 ? -9.536 51.079 -7.816 1.000 53.198 218 ARG D CA 1
ATOM 3268 C C . ARG A 1 218 ? -8.652 51.287 -6.579 1.000 49.493 218 ARG D C 1
ATOM 3269 O O . ARG A 1 218 ? -8.149 52.391 -6.394 1.000 54.255 218 ARG D O 1
ATOM 3290 N N . ARG A 1 219 ? -8.510 50.261 -5.741 1.000 48.646 219 ARG D N 1
ATOM 3291 C CA . ARG A 1 219 ? -7.661 50.288 -4.522 1.000 46.406 219 ARG D CA 1
ATOM 3292 C C . ARG A 1 219 ? -7.560 48.869 -4.004 1.000 48.156 219 ARG D C 1
ATOM 3293 O O . ARG A 1 219 ? -8.507 48.100 -4.135 1.000 48.700 219 ARG D O 1
ATOM 3314 N N . PRO A 1 220 ? -6.425 48.484 -3.393 1.000 52.962 220 PRO D N 1
ATOM 3315 C CA . PRO A 1 220 ? -6.341 47.196 -2.711 1.000 53.185 220 PRO D CA 1
ATOM 3316 C C . PRO A 1 220 ? -7.263 47.287 -1.484 1.000 55.549 220 PRO D C 1
ATOM 3317 O O . PRO A 1 220 ? -7.703 48.386 -1.162 1.000 55.723 220 PRO D O 1
ATOM 3328 N N . GLY A 1 221 ? -7.582 46.154 -0.855 1.000 55.634 221 GLY D N 1
ATOM 3329 C CA . GLY A 1 221 ? -8.351 46.162 0.400 1.000 51.338 221 GLY D CA 1
ATOM 3330 C C . GLY A 1 221 ? -7.452 46.506 1.578 1.000 50.023 221 GLY D C 1
ATOM 3331 O O . GLY A 1 221 ? -6.267 46.077 1.560 1.000 47.530 221 GLY D O 1
ATOM 3335 N N . ASP A 1 222 ? -7.980 47.236 2.568 1.000 50.186 222 ASP D N 1
ATOM 3336 C CA . ASP A 1 222 ? -7.378 47.349 3.924 1.000 50.062 222 ASP D CA 1
ATOM 3337 C C . ASP A 1 222 ? -7.475 45.956 4.549 1.000 50.870 222 ASP D C 1
ATOM 3338 O O . ASP A 1 222 ? -8.508 45.308 4.424 1.000 47.175 222 ASP D O 1
ATOM 3347 N N . PRO A 1 223 ? -6.416 45.405 5.188 1.000 52.573 223 PRO D N 1
ATOM 3348 C CA . PRO A 1 223 ? -6.503 44.073 5.794 1.000 51.400 223 PRO D CA 1
ATOM 3349 C C . PRO A 1 223 ? -7.750 43.892 6.668 1.000 54.045 223 PRO D C 1
ATOM 3350 O O . PRO A 1 223 ? -8.279 42.810 6.703 1.000 55.776 223 PRO D O 1
ATOM 3361 N N . LYS A 1 224 ? -8.176 44.960 7.341 1.000 55.885 224 LYS D N 1
ATOM 3362 C CA . LYS A 1 224 ? -9.354 44.985 8.242 1.000 55.720 224 LYS D CA 1
ATOM 3363 C C . LYS A 1 224 ? -10.622 44.639 7.464 1.000 52.025 224 LYS D C 1
ATOM 3364 O O . LYS A 1 224 ? -11.463 43.921 8.039 1.000 47.342 224 LYS D O 1
ATOM 3383 N N . GLU A 1 225 ? -10.759 45.164 6.236 1.000 51.113 225 GLU D N 1
ATOM 3384 C CA . GLU A 1 225 ? -11.940 44.934 5.346 1.000 49.857 225 GLU D CA 1
ATOM 3385 C C . GLU A 1 225 ? -12.106 43.425 5.081 1.000 51.568 225 GLU D C 1
ATOM 3386 O O . GLU A 1 225 ? -13.237 43.010 4.817 1.000 56.372 225 GLU D O 1
ATOM 3398 N N . LEU A 1 226 ? -11.027 42.639 5.145 1.000 46.568 226 LEU D N 1
ATOM 3399 C CA . LEU A 1 226 ? -11.078 41.158 5.056 1.000 48.501 226 LEU D CA 1
ATOM 3400 C C . LEU A 1 226 ? -11.300 40.540 6.442 1.000 48.509 226 LEU D C 1
ATOM 3401 O O . LEU A 1 226 ? -12.130 39.617 6.550 1.000 47.553 226 LEU D O 1
ATOM 3417 N N . SER A 1 227 ? -10.541 40.970 7.447 1.000 48.895 227 SER D N 1
ATOM 3418 C CA . SER A 1 227 ? -10.604 40.422 8.828 1.000 49.553 227 SER D CA 1
ATOM 3419 C C . SER A 1 227 ? -12.022 40.572 9.378 1.000 47.994 227 SER D C 1
ATOM 3420 O O . SER A 1 227 ? -12.463 39.648 10.101 1.000 46.039 227 SER D O 1
ATOM 3428 N N . ASN A 1 228 ? -12.717 41.662 9.023 1.000 48.380 228 ASN D N 1
ATOM 3429 C CA . ASN A 1 228 ? -14.088 41.937 9.542 1.000 47.500 228 ASN D CA 1
ATOM 3430 C C . ASN A 1 228 ? -15.078 40.935 8.940 1.000 46.936 228 ASN D C 1
ATOM 3431 O O . ASN A 1 228 ? -16.003 40.537 9.656 1.000 46.953 228 ASN D O 1
ATOM 3442 N N . VAL A 1 229 ? -14.896 40.539 7.677 1.000 45.469 229 VAL D N 1
ATOM 3443 C CA . VAL A 1 229 ? -15.774 39.523 7.034 1.000 41.874 229 VAL D CA 1
ATOM 3444 C C . VAL A 1 229 ? -15.493 38.216 7.767 1.000 39.616 229 VAL D C 1
ATOM 3445 O O . VAL A 1 229 ? -16.458 37.532 8.104 1.000 41.681 229 VAL D O 1
ATOM 3458 N N . LEU A 1 230 ? -14.214 37.920 8.026 1.000 39.495 230 LEU D N 1
ATOM 3459 C CA . LEU A 1 230 ? -13.753 36.658 8.678 1.000 42.321 230 LEU D CA 1
ATOM 3460 C C . LEU A 1 230 ? -14.338 36.573 10.093 1.000 44.734 230 LEU D C 1
ATOM 3461 O O . LEU A 1 230 ? -14.783 35.485 10.493 1.000 45.225 230 LEU D O 1
ATOM 3477 N N . ALA A 1 231 ? -14.325 37.696 10.814 1.000 46.902 231 ALA D N 1
ATOM 3478 C CA . ALA A 1 231 ? -14.857 37.834 12.186 1.000 46.804 231 ALA D CA 1
ATOM 3479 C C . ALA A 1 231 ? -16.354 37.514 12.188 1.000 44.368 231 ALA D C 1
ATOM 3480 O O . ALA A 1 231 ? -16.771 36.730 13.054 1.000 47.813 231 ALA D O 1
ATOM 3487 N N . PHE A 1 232 ? -17.129 38.064 11.245 1.000 42.704 232 PHE D N 1
ATOM 3488 C CA . PHE A 1 232 ? -18.594 37.809 11.151 1.000 42.337 232 PHE D CA 1
ATOM 3489 C C . PHE A 1 232 ? -18.878 36.313 10.904 1.000 43.565 232 PHE D C 1
ATOM 3490 O O . PHE A 1 232 ? -19.826 35.767 11.507 1.000 41.546 232 PHE D O 1
ATOM 3507 N N . LEU A 1 233 ? -18.099 35.656 10.038 1.000 45.992 233 LEU D N 1
ATOM 3508 C CA . LEU A 1 233 ? -18.292 34.218 9.704 1.000 47.597 233 LEU D CA 1
ATOM 3509 C C . LEU A 1 233 ? -18.001 33.381 10.953 1.000 50.949 233 LEU D C 1
ATOM 3510 O O . LEU A 1 233 ? -18.656 32.322 11.132 1.000 48.491 233 LEU D O 1
ATOM 3526 N N . ALA A 1 234 ? -17.064 33.854 11.784 1.000 50.680 234 ALA D N 1
ATOM 3527 C CA . ALA A 1 234 ? -16.637 33.214 13.047 1.000 53.156 234 ALA D CA 1
ATOM 3528 C C . ALA A 1 234 ? -17.695 33.394 14.148 1.000 51.446 234 ALA D C 1
ATOM 3529 O O . ALA A 1 234 ? -17.634 32.633 15.127 1.000 57.151 234 ALA D O 1
ATOM 3536 N N . SER A 1 235 ? -18.633 34.339 14.009 1.000 49.264 235 SER D N 1
ATOM 3537 C CA . SER A 1 235 ? -19.683 34.611 15.028 1.000 48.435 235 SER D CA 1
ATOM 3538 C C . SER A 1 235 ? -20.750 33.518 14.985 1.000 51.018 235 SER D C 1
ATOM 3539 O O . SER A 1 235 ? -20.837 32.806 13.958 1.000 52.631 235 SER D O 1
ATOM 3547 N N . ASP A 1 236 ? -21.547 33.428 16.055 1.000 50.918 236 ASP D N 1
ATOM 3548 C CA . ASP A 1 236 ? -22.672 32.466 16.212 1.000 54.618 236 ASP D CA 1
ATOM 3549 C C . ASP A 1 236 ? -23.753 32.773 15.165 1.000 46.310 236 ASP D C 1
ATOM 3550 O O . ASP A 1 236 ? -24.477 31.834 14.757 1.000 43.076 236 ASP D O 1
ATOM 3559 N N . GLU A 1 237 ? -23.857 34.039 14.760 1.000 46.068 237 GLU D N 1
ATOM 3560 C CA . GLU A 1 237 ? -24.908 34.567 13.844 1.000 46.433 237 GLU D CA 1
ATOM 3561 C C . GLU A 1 237 ? -24.729 34.039 12.406 1.000 42.013 237 GLU D C 1
ATOM 3562 O O . GLU A 1 237 ? -25.710 34.110 11.651 1.000 38.908 237 GLU D O 1
ATOM 3574 N N . ALA A 1 238 ? -23.542 33.536 12.036 1.000 43.913 238 ALA D N 1
ATOM 3575 C CA . ALA A 1 238 ? -23.194 33.047 10.674 1.000 42.397 238 ALA D CA 1
ATOM 3576 C C . ALA A 1 238 ? -23.473 31.544 10.569 1.000 42.570 238 ALA D C 1
ATOM 3577 O O . ALA A 1 238 ? -22.745 30.867 9.824 1.000 45.432 238 ALA D O 1
ATOM 3584 N N . SER A 1 239 ? -24.473 31.049 11.301 1.000 37.212 239 SER D N 1
ATOM 3585 C CA . SER A 1 239 ? -24.668 29.613 11.619 1.000 38.193 239 SER D CA 1
ATOM 3586 C C . SER A 1 239 ? -25.313 28.888 10.428 1.000 36.789 239 SER D C 1
ATOM 3587 O O . SER A 1 239 ? -25.226 27.654 10.380 1.000 38.112 239 SER D O 1
ATOM 3595 N N . TYR A 1 240 ? -25.965 29.634 9.531 1.000 36.301 240 TYR D N 1
ATOM 3596 C CA . TYR A 1 240 ? -26.636 29.092 8.324 1.000 38.172 240 TYR D CA 1
ATOM 3597 C C . TYR A 1 240 ? -25.809 29.317 7.038 1.000 37.027 240 TYR D C 1
ATOM 3598 O O . TYR A 1 240 ? -26.310 28.956 5.931 1.000 37.253 240 TYR D O 1
ATOM 3616 N N . VAL A 1 241 ? -24.593 29.844 7.176 1.000 37.896 241 VAL D N 1
ATOM 3617 C CA . VAL A 1 241 ? -23.613 30.069 6.074 1.000 38.717 241 VAL D CA 1
ATOM 3618 C C . VAL A 1 241 ? -22.560 28.965 6.159 1.000 39.349 241 VAL D C 1
ATOM 3619 O O . VAL A 1 241 ? -21.721 29.023 7.084 1.000 38.503 241 VAL D O 1
ATOM 3632 N N . THR A 1 242 ? -22.593 27.983 5.257 1.000 36.047 242 THR D N 1
ATOM 3633 C CA . THR A 1 242 ? -21.542 26.937 5.259 1.000 34.873 242 THR D CA 1
ATOM 3634 C C . THR A 1 242 ? -21.213 26.506 3.829 1.000 37.694 242 THR D C 1
ATOM 3635 O O . THR A 1 242 ? -22.113 26.461 3.006 1.000 35.608 242 THR D O 1
ATOM 3646 N N . GLY A 1 243 ? -19.949 26.158 3.583 1.000 38.630 243 GLY D N 1
ATOM 3647 C CA . GLY A 1 243 ? -19.492 25.633 2.288 1.000 38.079 243 GLY D CA 1
ATOM 3648 C C . GLY A 1 243 ? -19.504 26.679 1.191 1.000 36.969 243 GLY D C 1
ATOM 3649 O O . GLY A 1 243 ? -19.360 26.258 0.012 1.000 33.622 243 GLY D O 1
ATOM 3653 N N . ASP A 1 244 ? -19.637 27.973 1.524 1.000 37.801 244 ASP D N 1
ATOM 3654 C CA . ASP A 1 244 ? -19.608 29.051 0.501 1.000 39.062 244 ASP D CA 1
ATOM 3655 C C . ASP A 1 244 ? -18.166 29.504 0.242 1.000 39.695 244 ASP D C 1
ATOM 3656 O O . ASP A 1 244 ? -17.258 29.258 1.065 1.000 40.521 244 ASP D O 1
ATOM 3665 N N . ALA A 1 245 ? -17.971 30.021 -0.960 1.000 38.339 245 ALA D N 1
ATOM 3666 C CA . ALA A 1 245 ? -16.775 30.728 -1.446 1.000 38.946 245 ALA D CA 1
ATOM 3667 C C . ALA A 1 245 ? -17.167 32.203 -1.514 1.000 39.209 245 ALA D C 1
ATOM 3668 O O . ALA A 1 245 ? -17.866 32.562 -2.445 1.000 40.961 245 ALA D O 1
ATOM 3675 N N . ILE A 1 246 ? -16.855 32.984 -0.477 1.000 40.094 246 ILE D N 1
ATOM 3676 C CA . ILE A 1 246 ? -17.290 34.407 -0.384 1.000 40.633 246 ILE D CA 1
ATOM 3677 C C . ILE A 1 246 ? -16.125 35.283 -0.859 1.000 41.398 246 ILE D C 1
ATOM 3678 O O . ILE A 1 246 ? -14.986 35.154 -0.314 1.000 36.982 246 ILE D O 1
ATOM 3694 N N . VAL A 1 247 ? -16.385 36.116 -1.868 1.000 39.389 247 VAL D N 1
ATOM 3695 C CA . VAL A 1 247 ? -15.336 36.951 -2.522 1.000 38.781 247 VAL D CA 1
ATOM 3696 C C . VAL A 1 247 ? -15.191 38.237 -1.718 1.000 38.870 247 VAL D C 1
ATOM 3697 O O . VAL A 1 247 ? -16.203 38.961 -1.542 1.000 40.897 247 VAL D O 1
ATOM 3710 N N . VAL A 1 248 ? -13.970 38.504 -1.258 1.000 40.862 248 VAL D N 1
ATOM 3711 C CA . VAL A 1 248 ? -13.579 39.816 -0.679 1.000 39.575 248 VAL D CA 1
ATOM 3712 C C . VAL A 1 248 ? -12.479 40.428 -1.556 1.000 35.565 248 VAL D C 1
ATOM 3713 O O . VAL A 1 248 ? -11.324 40.135 -1.313 1.000 40.034 248 VAL D O 1
ATOM 3726 N N . GLY A 1 249 ? -12.839 41.222 -2.563 1.000 41.581 249 GLY D N 1
ATOM 3727 C CA . GLY A 1 249 ? -11.878 41.622 -3.616 1.000 43.428 249 GLY D CA 1
ATOM 3728 C C . GLY A 1 249 ? -12.235 42.891 -4.382 1.000 41.115 249 GLY D C 1
ATOM 3729 O O . GLY A 1 249 ? -11.655 43.109 -5.447 1.000 43.556 249 GLY D O 1
ATOM 3733 N N . GLY A 1 250 ? -13.142 43.719 -3.877 1.000 43.315 250 GLY D N 1
ATOM 3734 C CA . GLY A 1 250 ? -13.379 45.072 -4.413 1.000 41.754 250 GLY D CA 1
ATOM 3735 C C . GLY A 1 250 ? -13.696 45.062 -5.896 1.000 42.406 250 GLY D C 1
ATOM 3736 O O . GLY A 1 250 ? -13.389 46.071 -6.576 1.000 43.259 250 GLY D O 1
ATOM 3740 N N . GLY A 1 251 ? -14.309 43.986 -6.385 1.000 40.252 251 GLY D N 1
ATOM 3741 C CA . GLY A 1 251 ? -14.789 43.896 -7.776 1.000 38.044 251 GLY D CA 1
ATOM 3742 C C . GLY A 1 251 ? -13.711 43.425 -8.722 1.000 40.452 251 GLY D C 1
ATOM 3743 O O . GLY A 1 251 ? -13.923 43.529 -9.938 1.000 43.893 251 GLY D O 1
ATOM 3747 N N . ILE A 1 252 ? -12.593 42.909 -8.198 1.000 42.581 252 ILE D N 1
ATOM 3748 C CA . ILE A 1 252 ? -11.463 42.394 -9.032 1.000 42.730 252 ILE D CA 1
ATOM 3749 C C . ILE A 1 252 ? -11.974 41.249 -9.927 1.000 45.409 252 ILE D C 1
ATOM 3750 O O . ILE A 1 252 ? -11.406 41.060 -11.038 1.000 43.958 252 ILE D O 1
ATOM 3766 N N . ASP A 1 253 ? -13.036 40.543 -9.500 1.000 41.062 253 ASP D N 1
ATOM 3767 C CA . ASP A 1 253 ? -13.604 39.378 -10.233 1.000 42.993 253 ASP D CA 1
ATOM 3768 C C . ASP A 1 253 ? -14.719 39.816 -11.186 1.000 39.083 253 ASP D C 1
ATOM 3769 O O . ASP A 1 253 ? -15.248 38.957 -11.893 1.000 43.613 253 ASP D O 1
ATOM 3778 N N . LEU A 1 254 ? -15.082 41.096 -11.217 1.000 40.923 254 LEU D N 1
ATOM 3779 C CA . LEU A 1 254 ? -16.114 41.607 -12.157 1.000 41.399 254 LEU D CA 1
ATOM 3780 C C . LEU A 1 254 ? -15.416 42.079 -13.446 1.000 47.046 254 LEU D C 1
ATOM 3781 O O . LEU A 1 254 ? -14.163 42.205 -13.445 1.000 43.558 254 LEU D O 1
ATOM 3797 N N . PHE A 1 255 ? -16.203 42.325 -14.496 1.000 44.045 255 PHE D N 1
ATOM 3798 C CA . PHE A 1 255 ? -15.738 42.781 -15.833 1.000 49.034 255 PHE D CA 1
ATOM 3799 C C . PHE A 1 255 ? -15.470 44.299 -15.767 1.000 47.079 255 PHE D C 1
ATOM 3800 O O . PHE A 1 255 ? -16.261 45.116 -16.298 1.000 38.790 255 PHE D O 1
ATOM 3817 N N . THR A 1 256 ? -14.377 44.656 -15.085 1.000 50.030 256 THR D N 1
ATOM 3818 C CA . THR A 1 256 ? -13.929 46.034 -14.734 1.000 55.408 256 THR D CA 1
ATOM 3819 C C . THR A 1 256 ? -13.451 46.800 -15.978 1.000 53.561 256 THR D C 1
ATOM 3820 O O . THR A 1 256 ? -12.852 46.169 -16.857 1.000 49.258 256 THR D O 1
ATOM 3831 N N . SER B 1 2 ? -11.898 15.980 -37.726 1.000 45.502 2 SER C N 1
ATOM 3832 C CA . SER B 1 2 ? -11.015 14.864 -37.543 1.000 40.906 2 SER C CA 1
ATOM 3833 C C . SER B 1 2 ? -9.853 15.311 -36.657 1.000 36.501 2 SER C C 1
ATOM 3834 O O . SER B 1 2 ? -9.551 16.498 -36.590 1.000 37.846 2 SER C O 1
ATOM 3842 N N . LEU B 1 3 ? -9.285 14.353 -35.954 1.000 36.908 3 LEU C N 1
ATOM 3843 C CA . LEU B 1 3 ? -8.057 14.468 -35.150 1.000 36.912 3 LEU C CA 1
ATOM 3844 C C . LEU B 1 3 ? -6.937 13.760 -35.925 1.000 36.595 3 LEU C C 1
ATOM 3845 O O . LEU B 1 3 ? -5.941 13.393 -35.287 1.000 37.185 3 LEU C O 1
ATOM 3861 N N . GLN B 1 4 ? -7.115 13.539 -37.235 1.000 35.932 4 GLN C N 1
ATOM 3862 C CA . GLN B 1 4 ? -6.052 12.973 -38.116 1.000 38.009 4 GLN C CA 1
ATOM 3863 C C . GLN B 1 4 ? -4.790 13.827 -37.974 1.000 39.084 4 GLN C C 1
ATOM 3864 O O . GLN B 1 4 ? -4.908 15.081 -37.924 1.000 39.329 4 GLN C O 1
ATOM 3878 N N . LYS B 1 5 ? -3.626 13.175 -37.877 1.000 41.243 5 LYS C N 1
ATOM 3879 C CA . LYS B 1 5 ? -2.276 13.813 -37.778 1.000 40.104 5 LYS C CA 1
ATOM 3880 C C . LYS B 1 5 ? -2.064 14.423 -36.387 1.000 40.627 5 LYS C C 1
ATOM 3881 O O . LYS B 1 5 ? -1.088 15.183 -36.208 1.000 44.909 5 LYS C O 1
ATOM 3900 N N . ARG B 1 6 ? -2.928 14.109 -35.424 1.000 38.445 6 ARG C N 1
ATOM 3901 C CA . ARG B 1 6 ? -2.744 14.535 -34.017 1.000 39.701 6 ARG C CA 1
ATOM 3902 C C . ARG B 1 6 ? -2.337 13.322 -33.199 1.000 36.986 6 ARG C C 1
ATOM 3903 O O . ARG B 1 6 ? -2.829 12.209 -33.471 1.000 38.212 6 ARG C O 1
ATOM 3924 N N . VAL B 1 7 ? -1.535 13.547 -32.178 1.000 37.904 7 VAL C N 1
ATOM 3925 C CA . VAL B 1 7 ? -1.115 12.468 -31.251 1.000 42.722 7 VAL C CA 1
ATOM 3926 C C . VAL B 1 7 ? -1.739 12.794 -29.892 1.000 43.214 7 VAL C C 1
ATOM 3927 O O . VAL B 1 7 ? -1.584 13.939 -29.458 1.000 39.883 7 VAL C O 1
ATOM 3940 N N . ALA B 1 8 ? -2.427 11.819 -29.284 1.000 45.666 8 ALA C N 1
ATOM 3941 C CA . ALA B 1 8 ? -3.083 11.931 -27.957 1.000 47.057 8 ALA C CA 1
ATOM 3942 C C . ALA B 1 8 ? -2.357 11.031 -26.960 1.000 44.996 8 ALA C C 1
ATOM 3943 O O . ALA B 1 8 ? -2.030 9.889 -27.362 1.000 44.836 8 ALA C O 1
ATOM 3950 N N . LEU B 1 9 ? -2.131 11.549 -25.739 1.000 44.150 9 LEU C N 1
ATOM 3951 C CA . LEU B 1 9 ? -1.774 10.811 -24.486 1.000 41.213 9 LEU C CA 1
ATOM 3952 C C . LEU B 1 9 ? -2.969 10.872 -23.523 1.000 41.257 9 LEU C C 1
ATOM 3953 O O . LEU B 1 9 ? -3.324 11.984 -23.051 1.000 40.053 9 LEU C O 1
ATOM 3969 N N . VAL B 1 10 ? -3.565 9.721 -23.230 1.000 38.672 10 VAL C N 1
ATOM 3970 C CA . VAL B 1 10 ? -4.602 9.578 -22.176 1.000 39.313 10 VAL C CA 1
ATOM 3971 C C . VAL B 1 10 ? -3.964 8.862 -20.982 1.000 39.622 10 VAL C C 1
ATOM 3972 O O . VAL B 1 10 ? -3.740 7.654 -21.086 1.000 39.807 10 VAL C O 1
ATOM 3985 N N . THR B 1 11 ? -3.696 9.572 -19.886 1.000 44.218 11 THR C N 1
ATOM 3986 C CA . THR B 1 11 ? -3.216 8.960 -18.613 1.000 46.515 11 THR C CA 1
ATOM 3987 C C . THR B 1 11 ? -4.385 8.173 -18.030 1.000 50.124 11 THR C C 1
ATOM 3988 O O . THR B 1 11 ? -5.502 8.661 -18.139 1.000 49.059 11 THR C O 1
ATOM 3999 N N . GLY B 1 12 ? -4.123 6.975 -17.496 1.000 53.045 12 GLY C N 1
ATOM 4000 C CA . GLY B 1 12 ? -5.152 6.073 -16.954 1.000 46.610 12 GLY C CA 1
ATOM 4001 C C . GLY B 1 12 ? -5.929 5.440 -18.083 1.000 46.282 12 GLY C C 1
ATOM 4002 O O . GLY B 1 12 ? -7.123 5.157 -17.895 1.000 44.883 12 GLY C O 1
ATOM 4006 N N . GLY B 1 13 ? -5.252 5.211 -19.211 1.000 44.817 13 GLY C N 1
ATOM 4007 C CA . GLY B 1 13 ? -5.851 4.714 -20.461 1.000 46.713 13 GLY C CA 1
ATOM 4008 C C . GLY B 1 13 ? -6.076 3.219 -20.417 1.000 46.396 13 GLY C C 1
ATOM 4009 O O . GLY B 1 13 ? -6.725 2.701 -21.342 1.000 44.378 13 GLY C O 1
ATOM 4013 N N . SER B 1 14 ? -5.568 2.565 -19.369 1.000 50.267 14 SER C N 1
ATOM 4014 C CA . SER B 1 14 ? -5.497 1.086 -19.221 1.000 57.410 14 SER C CA 1
ATOM 4015 C C . SER B 1 14 ? -6.898 0.485 -19.037 1.000 58.058 14 SER C C 1
ATOM 4016 O O . SER B 1 14 ? -7.093 -0.690 -19.382 1.000 65.267 14 SER C O 1
ATOM 4024 N N . GLY B 1 15 ? -7.854 1.255 -18.532 1.000 57.721 15 GLY C N 1
ATOM 4025 C CA . GLY B 1 15 ? -9.254 0.804 -18.450 1.000 56.437 15 GLY C CA 1
ATOM 4026 C C . GLY B 1 15 ? -10.151 1.911 -17.951 1.000 54.921 15 GLY C C 1
ATOM 4027 O O . GLY B 1 15 ? -9.665 3.058 -17.845 1.000 61.654 15 GLY C O 1
ATOM 4031 N N . GLY B 1 16 ? -11.391 1.572 -17.606 1.000 47.586 16 GLY C N 1
ATOM 4032 C CA . GLY B 1 16 ? -12.393 2.542 -17.132 1.000 46.401 16 GLY C CA 1
ATOM 4033 C C . GLY B 1 16 ? -12.781 3.520 -18.241 1.000 45.472 16 GLY C C 1
ATOM 4034 O O . GLY B 1 16 ? -12.938 3.074 -19.410 1.000 43.581 16 GLY C O 1
ATOM 4038 N N . LEU B 1 17 ? -12.917 4.805 -17.896 1.000 39.555 17 LEU C N 1
ATOM 4039 C CA . LEU B 1 17 ? -13.352 5.874 -18.830 1.000 39.606 17 LEU C CA 1
ATOM 4040 C C . LEU B 1 17 ? -12.169 6.219 -19.742 1.000 39.581 17 LEU C C 1
ATOM 4041 O O . LEU B 1 17 ? -12.417 6.494 -20.946 1.000 38.242 17 LEU C O 1
ATOM 4057 N N . GLY B 1 18 ? -10.944 6.179 -19.189 1.000 35.943 18 GLY C N 1
ATOM 4058 C CA . GLY B 1 18 ? -9.705 6.544 -19.906 1.000 39.451 18 GLY C CA 1
ATOM 4059 C C . GLY B 1 18 ? -9.532 5.727 -21.175 1.000 40.880 18 GLY C C 1
ATOM 4060 O O . GLY B 1 18 ? -9.036 6.269 -22.170 1.000 44.127 18 GLY C O 1
ATOM 4064 N N . ARG B 1 19 ? -9.939 4.458 -21.125 1.000 40.909 19 ARG C N 1
ATOM 4065 C CA . ARG B 1 19 ? -9.899 3.521 -22.267 1.000 40.422 19 ARG C CA 1
ATOM 4066 C C . ARG B 1 19 ? -10.871 4.018 -23.334 1.000 40.041 19 ARG C C 1
ATOM 4067 O O . ARG B 1 19 ? -10.521 3.971 -24.532 1.000 37.935 19 ARG C O 1
ATOM 4088 N N . VAL B 1 20 ? -12.074 4.421 -22.933 1.000 38.401 20 VAL C N 1
ATOM 4089 C CA . VAL B 1 20 ? -13.114 4.854 -23.910 1.000 38.188 20 VAL C CA 1
ATOM 4090 C C . VAL B 1 20 ? -12.689 6.210 -24.484 1.000 35.807 20 VAL C C 1
ATOM 4091 O O . VAL B 1 20 ? -12.959 6.454 -25.661 1.000 36.190 20 VAL C O 1
ATOM 4104 N N . HIS B 1 21 ? -11.992 7.028 -23.704 1.000 35.017 21 HIS C N 1
ATOM 4105 C CA . HIS B 1 21 ? -11.380 8.292 -24.193 1.000 35.664 21 HIS C CA 1
ATOM 4106 C C . HIS B 1 21 ? -10.387 7.977 -25.328 1.000 38.507 21 HIS C C 1
ATOM 4107 O O . HIS B 1 21 ? -10.502 8.598 -26.435 1.000 38.318 21 HIS C O 1
ATOM 4122 N N . ALA B 1 22 ? -9.426 7.080 -25.065 1.000 38.275 22 ALA C N 1
ATOM 4123 C CA . ALA B 1 22 ? -8.431 6.616 -26.056 1.000 38.430 22 ALA C CA 1
ATOM 4124 C C . ALA B 1 22 ? -9.172 6.142 -27.320 1.000 41.429 22 ALA C C 1
ATOM 4125 O O . ALA B 1 22 ? -8.883 6.681 -28.415 1.000 38.728 22 ALA C O 1
ATOM 4132 N N . LEU B 1 23 ? -10.131 5.215 -27.197 1.000 37.778 23 LEU C N 1
ATOM 4133 C CA . LEU B 1 23 ? -10.782 4.610 -28.393 1.000 38.063 23 LEU C CA 1
ATOM 4134 C C . LEU B 1 23 ? -11.555 5.701 -29.141 1.000 39.780 23 LEU C C 1
ATOM 4135 O O . LEU B 1 23 ? -11.590 5.676 -30.398 1.000 38.873 23 LEU C O 1
ATOM 4151 N N . THR B 1 24 ? -12.139 6.650 -28.414 1.000 38.901 24 THR C N 1
ATOM 4152 C CA . THR B 1 24 ? -12.961 7.710 -29.036 1.000 39.748 24 THR C CA 1
ATOM 4153 C C . THR B 1 24 ? -12.013 8.624 -29.813 1.000 36.335 24 THR C C 1
ATOM 4154 O O . THR B 1 24 ? -12.355 8.941 -30.968 1.000 34.454 24 THR C O 1
ATOM 4165 N N . LEU B 1 25 ? -10.880 9.005 -29.214 1.000 36.595 25 LEU C N 1
ATOM 4166 C CA . LEU B 1 25 ? -9.869 9.875 -29.882 1.000 39.043 25 LEU C CA 1
ATOM 4167 C C . LEU B 1 25 ? -9.347 9.147 -31.139 1.000 38.787 25 LEU C C 1
ATOM 4168 O O . LEU B 1 25 ? -9.348 9.774 -32.228 1.000 35.661 25 LEU C O 1
ATOM 4184 N N . ALA B 1 26 ? -9.043 7.852 -31.018 1.000 39.200 26 ALA C N 1
ATOM 4185 C CA . ALA B 1 26 ? -8.640 6.951 -32.127 1.000 40.063 26 ALA C CA 1
ATOM 4186 C C . ALA B 1 26 ? -9.697 6.958 -33.223 1.000 39.151 26 ALA C C 1
ATOM 4187 O O . ALA B 1 26 ? -9.316 7.189 -34.393 1.000 45.683 26 ALA C O 1
ATOM 4194 N N . GLN B 1 27 ? -10.956 6.705 -32.879 1.000 41.017 27 GLN C N 1
ATOM 4195 C CA . GLN B 1 27 ? -12.067 6.620 -33.868 1.000 41.499 27 GLN C CA 1
ATOM 4196 C C . GLN B 1 27 ? -12.151 7.920 -34.667 1.000 37.186 27 GLN C C 1
ATOM 4197 O O . GLN B 1 27 ? -12.591 7.869 -35.807 1.000 36.797 27 GLN C O 1
ATOM 4211 N N . ASN B 1 28 ? -11.826 9.046 -34.043 1.000 36.757 28 ASN C N 1
ATOM 4212 C CA . ASN B 1 28 ? -11.936 10.400 -34.641 1.000 40.256 28 ASN C CA 1
ATOM 4213 C C . ASN B 1 28 ? -10.656 10.739 -35.415 1.000 40.957 28 ASN C C 1
ATOM 4214 O O . ASN B 1 28 ? -10.627 11.821 -36.009 1.000 42.425 28 ASN C O 1
ATOM 4225 N N . GLY B 1 29 ? -9.630 9.875 -35.402 1.000 41.189 29 GLY C N 1
ATOM 4226 C CA . GLY B 1 29 ? -8.474 10.003 -36.319 1.000 48.234 29 GLY C CA 1
ATOM 4227 C C . GLY B 1 29 ? -7.125 10.091 -35.614 1.000 48.494 29 GLY C C 1
ATOM 4228 O O . GLY B 1 29 ? -6.113 9.950 -36.303 1.000 49.201 29 GLY C O 1
ATOM 4232 N N . ALA B 1 30 ? -7.099 10.306 -34.295 1.000 43.240 30 ALA C N 1
ATOM 4233 C CA . ALA B 1 30 ? -5.859 10.492 -33.513 1.000 42.667 30 ALA C CA 1
ATOM 4234 C C . ALA B 1 30 ? -5.071 9.176 -33.476 1.000 42.337 30 ALA C C 1
ATOM 4235 O O . ALA B 1 30 ? -5.708 8.100 -33.406 1.000 42.973 30 ALA C O 1
ATOM 4242 N N . ASP B 1 31 ? -3.742 9.271 -33.507 1.000 36.490 31 ASP C N 1
ATOM 4243 C CA . ASP B 1 31 ? -2.841 8.221 -32.977 1.000 41.749 31 ASP C CA 1
ATOM 4244 C C . ASP B 1 31 ? -2.734 8.492 -31.483 1.000 39.838 31 ASP C C 1
ATOM 4245 O O . ASP B 1 31 ? -2.648 9.678 -31.110 1.000 44.423 31 ASP C O 1
ATOM 4254 N N . VAL B 1 32 ? -2.819 7.440 -30.668 1.000 41.108 32 VAL C N 1
ATOM 4255 C CA . VAL B 1 32 ? -3.069 7.549 -29.203 1.000 38.797 32 VAL C CA 1
ATOM 4256 C C . VAL B 1 32 ? -2.020 6.745 -28.440 1.000 39.904 32 VAL C C 1
ATOM 4257 O O . VAL B 1 32 ? -1.857 5.561 -28.741 1.000 39.857 32 VAL C O 1
ATOM 4270 N N . ALA B 1 33 ? -1.406 7.375 -27.444 1.000 39.164 33 ALA C N 1
ATOM 4271 C CA . ALA B 1 33 ? -0.676 6.714 -26.347 1.000 44.582 33 ALA C CA 1
ATOM 4272 C C . ALA B 1 33 ? -1.610 6.568 -25.139 1.000 49.250 33 ALA C C 1
ATOM 4273 O O . ALA B 1 33 ? -2.388 7.499 -24.861 1.000 47.935 33 ALA C O 1
ATOM 4280 N N . VAL B 1 34 ? -1.532 5.438 -24.440 1.000 48.587 34 VAL C N 1
ATOM 4281 C CA . VAL B 1 34 ? -2.241 5.216 -23.147 1.000 47.514 34 VAL C CA 1
ATOM 4282 C C . VAL B 1 34 ? -1.153 4.895 -22.131 1.000 48.199 34 VAL C C 1
ATOM 4283 O O . VAL B 1 34 ? -0.163 4.280 -22.552 1.000 49.210 34 VAL C O 1
ATOM 4296 N N . THR B 1 35 ? -1.293 5.348 -20.883 1.000 45.803 35 THR C N 1
ATOM 4297 C CA . THR B 1 35 ? -0.442 4.898 -19.757 1.000 48.035 35 THR C CA 1
ATOM 4298 C C . THR B 1 35 ? -1.088 3.694 -19.065 1.000 51.455 35 THR C C 1
ATOM 4299 O O . THR B 1 35 ? -2.319 3.498 -19.174 1.000 50.388 35 THR C O 1
ATOM 4310 N N . GLY B 1 36 ? -0.233 2.873 -18.466 1.000 53.007 36 GLY C N 1
ATOM 4311 C CA . GLY B 1 36 ? -0.565 1.889 -17.428 1.000 55.157 36 GLY C CA 1
ATOM 4312 C C . GLY B 1 36 ? 0.378 2.101 -16.264 1.000 55.747 36 GLY C C 1
ATOM 4313 O O . GLY B 1 36 ? 1.483 2.620 -16.508 1.000 52.945 36 GLY C O 1
ATOM 4317 N N . ASN B 1 37 ? -0.054 1.770 -15.047 1.000 56.934 37 ASN C N 1
ATOM 4318 C CA . ASN B 1 37 ? 0.772 1.883 -13.814 1.000 60.815 37 ASN C CA 1
ATOM 4319 C C . ASN B 1 37 ? 0.921 0.482 -13.209 1.000 58.917 37 ASN C C 1
ATOM 4320 O O . ASN B 1 37 ? 2.031 -0.085 -13.247 1.000 60.900 37 ASN C O 1
ATOM 4331 N N . ARG B 1 38 ? -0.190 -0.043 -12.708 1.000 56.928 38 ARG C N 1
ATOM 4332 C CA . ARG B 1 38 ? -0.311 -1.388 -12.111 1.000 61.326 38 ARG C CA 1
ATOM 4333 C C . ARG B 1 38 ? -0.969 -2.318 -13.128 1.000 66.009 38 ARG C C 1
ATOM 4334 O O . ARG B 1 38 ? -1.235 -3.479 -12.750 1.000 74.953 38 ARG C O 1
ATOM 4355 N N . ASN B 1 39 ? -1.241 -1.831 -14.350 1.000 60.572 39 ASN C N 1
ATOM 4356 C CA . ASN B 1 39 ? -1.915 -2.618 -15.420 1.000 62.650 39 ASN C CA 1
ATOM 4357 C C . ASN B 1 39 ? -1.285 -2.325 -16.791 1.000 63.227 39 ASN C C 1
ATOM 4358 O O . ASN B 1 39 ? -2.045 -2.151 -17.765 1.000 63.625 39 ASN C O 1
ATOM 4369 N N . ILE B 1 40 ? 0.045 -2.304 -16.896 1.000 62.243 40 ILE C N 1
ATOM 4370 C CA . ILE B 1 40 ? 0.734 -2.050 -18.197 1.000 65.491 40 ILE C CA 1
ATOM 4371 C C . ILE B 1 40 ? 0.204 -3.024 -19.257 1.000 62.216 40 ILE C C 1
ATOM 4372 O O . ILE B 1 40 ? 0.219 -2.640 -20.427 1.000 61.260 40 ILE C O 1
ATOM 4388 N N . ASP B 1 41 ? -0.253 -4.220 -18.860 1.000 61.329 41 ASP C N 1
ATOM 4389 C CA . ASP B 1 41 ? -0.796 -5.277 -19.762 1.000 63.774 41 ASP C CA 1
ATOM 4390 C C . ASP B 1 41 ? -2.146 -4.840 -20.325 1.000 63.085 41 ASP C C 1
ATOM 4391 O O . ASP B 1 41 ? -2.388 -5.070 -21.521 1.000 71.413 41 ASP C O 1
ATOM 4400 N N . LYS B 1 42 ? -3.008 -4.280 -19.472 1.000 60.583 42 LYS C N 1
ATOM 4401 C CA . LYS B 1 42 ? -4.342 -3.753 -19.862 1.000 60.798 42 LYS C CA 1
ATOM 4402 C C . LYS B 1 42 ? -4.137 -2.588 -20.841 1.000 54.164 42 LYS C C 1
ATOM 4403 O O . LYS B 1 42 ? -4.825 -2.568 -21.871 1.000 49.692 42 LYS C O 1
ATOM 4422 N N . ALA B 1 43 ? -3.174 -1.696 -20.564 1.000 52.739 43 ALA C N 1
ATOM 4423 C CA . ALA B 1 43 ? -2.729 -0.611 -21.476 1.000 47.910 43 ALA C CA 1
ATOM 4424 C C . ALA B 1 43 ? -2.397 -1.193 -22.859 1.000 52.818 43 ALA C C 1
ATOM 4425 O O . ALA B 1 43 ? -3.034 -0.764 -23.854 1.000 49.180 43 ALA C O 1
ATOM 4432 N N . GLU B 1 44 ? -1.481 -2.171 -22.931 1.000 53.659 44 GLU C N 1
ATOM 4433 C CA . GLU B 1 44 ? -1.049 -2.804 -24.214 1.000 52.244 44 GLU C CA 1
ATOM 4434 C C . GLU B 1 44 ? -2.285 -3.315 -24.973 1.000 49.025 44 GLU C C 1
ATOM 4435 O O . GLU B 1 44 ? -2.346 -3.132 -26.214 1.000 48.811 44 GLU C O 1
ATOM 4447 N N . SER B 1 45 ? -3.256 -3.896 -24.263 1.000 47.462 45 SER C N 1
ATOM 4448 C CA . SER B 1 45 ? -4.507 -4.457 -24.850 1.000 49.746 45 SER C CA 1
ATOM 4449 C C . SER B 1 45 ? -5.373 -3.349 -25.488 1.000 51.178 45 SER C C 1
ATOM 4450 O O . SER B 1 45 ? -5.989 -3.573 -26.572 1.000 46.760 45 SER C O 1
ATOM 4458 N N . VAL B 1 46 ? -5.446 -2.186 -24.835 1.000 50.371 46 VAL C N 1
ATOM 4459 C CA . VAL B 1 46 ? -6.134 -0.976 -25.375 1.000 50.091 46 VAL C CA 1
ATOM 4460 C C . VAL B 1 46 ? -5.379 -0.516 -26.638 1.000 46.643 46 VAL C C 1
ATOM 4461 O O . VAL B 1 46 ? -6.035 -0.246 -27.654 1.000 45.917 46 VAL C O 1
ATOM 4474 N N . ALA B 1 47 ? -4.047 -0.461 -26.588 1.000 47.318 47 ALA C N 1
ATOM 4475 C CA . ALA B 1 47 ? -3.174 -0.092 -27.735 1.000 50.582 47 ALA C CA 1
ATOM 4476 C C . ALA B 1 47 ? -3.497 -1.008 -28.918 1.000 48.368 47 ALA C C 1
ATOM 4477 O O . ALA B 1 47 ? -3.617 -0.495 -30.046 1.000 49.539 47 ALA C O 1
ATOM 4484 N N . ASN B 1 48 ? -3.703 -2.304 -28.667 1.000 47.710 48 ASN C N 1
ATOM 4485 C CA . ASN B 1 48 ? -4.071 -3.272 -29.736 1.000 48.672 48 ASN C CA 1
ATOM 4486 C C . ASN B 1 48 ? -5.498 -2.977 -30.226 1.000 46.869 48 ASN C C 1
ATOM 4487 O O . ASN B 1 48 ? -5.710 -3.091 -31.441 1.000 53.557 48 ASN C O 1
ATOM 4498 N N . GLU B 1 49 ? -6.438 -2.579 -29.359 1.000 46.011 49 GLU C N 1
ATOM 4499 C CA . GLU B 1 49 ? -7.794 -2.122 -29.811 1.000 45.860 49 GLU C CA 1
ATOM 4500 C C . GLU B 1 49 ? -7.663 -0.883 -30.708 1.000 43.439 49 GLU C C 1
ATOM 4501 O O . GLU B 1 49 ? -8.343 -0.806 -31.741 1.000 41.023 49 GLU C O 1
ATOM 4513 N N . ILE B 1 50 ? -6.790 0.047 -30.340 1.000 42.813 50 ILE C N 1
ATOM 4514 C CA . ILE B 1 50 ? -6.538 1.271 -31.152 1.000 47.234 50 ILE C CA 1
ATOM 4515 C C . ILE B 1 50 ? -5.944 0.856 -32.510 1.000 46.754 50 ILE C C 1
ATOM 4516 O O . ILE B 1 50 ? -6.491 1.297 -33.553 1.000 48.396 50 ILE C O 1
ATOM 4532 N N . ARG B 1 51 ? -4.928 -0.011 -32.513 1.000 46.558 51 ARG C N 1
ATOM 4533 C CA . ARG B 1 51 ? -4.316 -0.561 -33.760 1.000 48.281 51 ARG C CA 1
ATOM 4534 C C . ARG B 1 51 ? -5.399 -1.228 -34.611 1.000 49.150 51 ARG C C 1
ATOM 4535 O O . ARG B 1 51 ? -5.496 -0.885 -35.783 1.000 53.874 51 ARG C O 1
ATOM 4556 N N . ALA B 1 52 ? -6.267 -2.052 -34.033 1.000 49.786 52 ALA C N 1
ATOM 4557 C CA . ALA B 1 52 ? -7.362 -2.712 -34.785 1.000 48.984 52 ALA C CA 1
ATOM 4558 C C . ALA B 1 52 ? -8.310 -1.678 -35.437 1.000 54.420 52 ALA C C 1
ATOM 4559 O O . ALA B 1 52 ? -8.978 -2.037 -36.416 1.000 62.414 52 ALA C O 1
ATOM 4566 N N . LEU B 1 53 ? -8.364 -0.429 -34.955 1.000 52.780 53 LEU C N 1
ATOM 4567 C CA . LEU B 1 53 ? -9.146 0.677 -35.585 1.000 56.806 53 LEU C CA 1
ATOM 4568 C C . LEU B 1 53 ? -8.368 1.300 -36.759 1.000 53.839 53 LEU C C 1
ATOM 4569 O O . LEU B 1 53 ? -8.983 2.082 -37.506 1.000 49.576 53 LEU C O 1
ATOM 4585 N N . GLY B 1 54 ? -7.079 0.971 -36.917 1.000 50.660 54 GLY C N 1
ATOM 4586 C CA . GLY B 1 54 ? -6.231 1.417 -38.042 1.000 47.944 54 GLY C CA 1
ATOM 4587 C C . GLY B 1 54 ? -5.380 2.623 -37.672 1.000 50.558 54 GLY C C 1
ATOM 4588 O O . GLY B 1 54 ? -4.914 3.323 -38.594 1.000 50.400 54 GLY C O 1
ATOM 4592 N N . ARG B 1 55 ? -5.157 2.854 -36.374 1.000 50.120 55 ARG C N 1
ATOM 4593 C CA . ARG B 1 55 ? -4.340 3.985 -35.857 1.000 52.651 55 ARG C CA 1
ATOM 4594 C C . ARG B 1 55 ? -3.056 3.444 -35.251 1.000 43.194 55 ARG C C 1
ATOM 4595 O O . ARG B 1 55 ? -3.052 2.307 -34.839 1.000 43.159 55 ARG C O 1
ATOM 4616 N N . LYS B 1 56 ? -2.036 4.287 -35.161 1.000 47.173 56 LYS C N 1
ATOM 4617 C CA . LYS B 1 56 ? -0.814 4.006 -34.377 1.000 51.562 56 LYS C CA 1
ATOM 4618 C C . LYS B 1 56 ? -1.176 4.199 -32.907 1.000 49.182 56 LYS C C 1
ATOM 4619 O O . LYS B 1 56 ? -2.003 5.063 -32.619 1.000 50.101 56 LYS C O 1
ATOM 4638 N N . ALA B 1 57 ? -0.609 3.376 -32.034 1.000 48.978 57 ALA C N 1
ATOM 4639 C CA . ALA B 1 57 ? -0.869 3.367 -30.584 1.000 46.964 57 ALA C CA 1
ATOM 4640 C C . ALA B 1 57 ? 0.438 3.055 -29.856 1.000 48.993 57 ALA C C 1
ATOM 4641 O O . ALA B 1 57 ? 1.299 2.412 -30.453 1.000 48.815 57 ALA C O 1
ATOM 4648 N N . LEU B 1 58 ? 0.582 3.500 -28.612 1.000 50.132 58 LEU C N 1
ATOM 4649 C CA . LEU B 1 58 ? 1.725 3.113 -27.754 1.000 50.528 58 LEU C CA 1
ATOM 4650 C C . LEU B 1 58 ? 1.247 3.051 -26.301 1.000 54.394 58 LEU C C 1
ATOM 4651 O O . LEU B 1 58 ? 0.746 4.075 -25.812 1.000 52.913 58 LEU C O 1
ATOM 4667 N N . ALA B 1 59 ? 1.375 1.889 -25.651 1.000 51.862 59 ALA C N 1
ATOM 4668 C CA . ALA B 1 59 ? 1.222 1.733 -24.188 1.000 50.354 59 ALA C CA 1
ATOM 4669 C C . ALA B 1 59 ? 2.573 2.032 -23.548 1.000 52.742 59 ALA C C 1
ATOM 4670 O O . ALA B 1 59 ? 3.547 1.442 -23.991 1.000 58.520 59 ALA C O 1
ATOM 4677 N N . ILE B 1 60 ? 2.630 2.968 -22.602 1.000 49.251 60 ILE C N 1
ATOM 4678 C CA . ILE B 1 60 ? 3.847 3.267 -21.796 1.000 53.092 60 ILE C CA 1
ATOM 4679 C C . ILE B 1 60 ? 3.484 3.081 -20.326 1.000 60.909 60 ILE C C 1
ATOM 4680 O O . ILE B 1 60 ? 2.276 3.179 -19.988 1.000 58.303 60 ILE C O 1
ATOM 4696 N N . LYS B 1 61 ? 4.492 2.848 -19.489 1.000 56.408 61 LYS C N 1
ATOM 4697 C CA . LYS B 1 61 ? 4.276 2.520 -18.066 1.000 54.245 61 LYS C CA 1
ATOM 4698 C C . LYS B 1 61 ? 4.698 3.745 -17.274 1.000 52.710 61 LYS C C 1
ATOM 4699 O O . LYS B 1 61 ? 5.893 4.066 -17.265 1.000 56.793 61 LYS C O 1
ATOM 4718 N N . VAL B 1 62 ? 3.714 4.444 -16.724 1.000 50.631 62 VAL C N 1
ATOM 4719 C CA . VAL B 1 62 ? 3.897 5.744 -16.029 1.000 51.326 62 VAL C CA 1
ATOM 4720 C C . VAL B 1 62 ? 3.058 5.689 -14.756 1.000 48.955 62 VAL C C 1
ATOM 4721 O O . VAL B 1 62 ? 1.866 5.333 -14.849 1.000 49.436 62 VAL C O 1
ATOM 4734 N N . ASP B 1 63 ? 3.724 5.934 -13.628 1.000 47.400 63 ASP C N 1
ATOM 4735 C CA . ASP B 1 63 ? 3.147 6.518 -12.401 1.000 49.404 63 ASP C CA 1
ATOM 4736 C C . ASP B 1 63 ? 3.239 8.035 -12.587 1.000 47.945 63 ASP C C 1
ATOM 4737 O O . ASP B 1 63 ? 4.362 8.556 -12.527 1.000 50.185 63 ASP C O 1
ATOM 4746 N N . VAL B 1 64 ? 2.107 8.709 -12.808 1.000 46.033 64 VAL C N 1
ATOM 4747 C CA . VAL B 1 64 ? 2.085 10.146 -13.229 1.000 48.625 64 VAL C CA 1
ATOM 4748 C C . VAL B 1 64 ? 2.632 11.042 -12.110 1.000 47.677 64 VAL C C 1
ATOM 4749 O O . VAL B 1 64 ? 3.050 12.174 -12.431 1.000 47.172 64 VAL C O 1
ATOM 4762 N N . SER B 1 65 ? 2.651 10.569 -10.855 1.000 48.962 65 SER C N 1
ATOM 4763 C CA . SER B 1 65 ? 3.245 11.303 -9.699 1.000 52.844 65 SER C CA 1
ATOM 4764 C C . SER B 1 65 ? 4.765 11.429 -9.861 1.000 51.034 65 SER C C 1
ATOM 4765 O O . SER B 1 65 ? 5.344 12.327 -9.232 1.000 50.271 65 SER C O 1
ATOM 4773 N N . ASN B 1 66 ? 5.380 10.563 -10.671 1.000 52.586 66 ASN C N 1
ATOM 4774 C CA . ASN B 1 66 ? 6.857 10.477 -10.862 1.000 56.290 66 ASN C CA 1
ATOM 4775 C C . ASN B 1 66 ? 7.301 11.220 -12.140 1.000 46.844 66 ASN C C 1
ATOM 4776 O O . ASN B 1 66 ? 7.157 10.652 -13.224 1.000 47.176 66 ASN C O 1
ATOM 4787 N N . GLU B 1 67 ? 7.908 12.398 -11.998 1.000 51.417 67 GLU C N 1
ATOM 4788 C CA . GLU B 1 67 ? 8.298 13.287 -13.124 1.000 49.232 67 GLU C CA 1
ATOM 4789 C C . GLU B 1 67 ? 9.290 12.571 -14.061 1.000 54.755 67 GLU C C 1
ATOM 4790 O O . GLU B 1 67 ? 9.200 12.804 -15.290 1.000 54.766 67 GLU C O 1
ATOM 4802 N N . ASP B 1 68 ? 10.183 11.722 -13.541 1.000 55.236 68 ASP C N 1
ATOM 4803 C CA . ASP B 1 68 ? 11.161 10.977 -14.385 1.000 55.782 68 ASP C CA 1
ATOM 4804 C C . ASP B 1 68 ? 10.419 10.025 -15.332 1.000 53.705 68 ASP C C 1
ATOM 4805 O O . ASP B 1 68 ? 10.764 10.018 -16.520 1.000 53.869 68 ASP C O 1
ATOM 4814 N N . GLU B 1 69 ? 9.459 9.244 -14.820 1.000 52.266 69 GLU C N 1
ATOM 4815 C CA . GLU B 1 69 ? 8.664 8.258 -15.611 1.000 53.773 69 GLU C CA 1
ATOM 4816 C C . GLU B 1 69 ? 7.763 8.988 -16.626 1.000 50.876 69 GLU C C 1
ATOM 4817 O O . GLU B 1 69 ? 7.572 8.448 -17.733 1.000 49.428 69 GLU C O 1
ATOM 4829 N N . VAL B 1 70 ? 7.212 10.157 -16.271 1.000 49.572 70 VAL C N 1
ATOM 4830 C CA . VAL B 1 70 ? 6.317 10.944 -17.179 1.000 48.567 70 VAL C CA 1
ATOM 4831 C C . VAL B 1 70 ? 7.179 11.443 -18.348 1.000 44.575 70 VAL C C 1
ATOM 4832 O O . VAL B 1 70 ? 6.791 11.201 -19.525 1.000 41.923 70 VAL C O 1
ATOM 4845 N N . ASN B 1 71 ? 8.298 12.099 -18.028 1.000 44.645 71 ASN C N 1
ATOM 4846 C CA . ASN B 1 71 ? 9.257 12.694 -19.007 1.000 49.769 71 ASN C CA 1
ATOM 4847 C C . ASN B 1 71 ? 9.789 11.623 -19.955 1.000 46.635 71 ASN C C 1
ATOM 4848 O O . ASN B 1 71 ? 9.777 11.832 -21.181 1.000 49.219 71 ASN C O 1
ATOM 4859 N N . GLU B 1 72 ? 10.198 10.490 -19.398 1.000 52.272 72 GLU C N 1
ATOM 4860 C CA . GLU B 1 72 ? 10.672 9.336 -20.193 1.000 58.581 72 GLU C CA 1
ATOM 4861 C C . GLU B 1 72 ? 9.516 8.871 -21.087 1.000 55.278 72 GLU C C 1
ATOM 4862 O O . GLU B 1 72 ? 9.749 8.656 -22.295 1.000 58.288 72 GLU C O 1
ATOM 4874 N N . GLY B 1 73 ? 8.312 8.732 -20.529 1.000 49.797 73 GLY C N 1
ATOM 4875 C CA . GLY B 1 73 ? 7.125 8.293 -21.287 1.000 50.780 73 GLY C CA 1
ATOM 4876 C C . GLY B 1 73 ? 6.783 9.215 -22.458 1.000 48.770 73 GLY C C 1
ATOM 4877 O O . GLY B 1 73 ? 6.494 8.691 -23.542 1.000 52.830 73 GLY C O 1
ATOM 4881 N N . VAL B 1 74 ? 6.745 10.534 -22.246 1.000 47.987 74 VAL C N 1
ATOM 4882 C CA . VAL B 1 74 ? 6.383 11.547 -23.293 1.000 49.710 74 VAL C CA 1
ATOM 4883 C C . VAL B 1 74 ? 7.467 11.535 -24.391 1.000 51.342 74 VAL C C 1
ATOM 4884 O O . VAL B 1 74 ? 7.107 11.573 -25.594 1.000 47.974 74 VAL C O 1
ATOM 4897 N N . GLU B 1 75 ? 8.747 11.506 -23.990 1.000 50.450 75 GLU C N 1
ATOM 4898 C CA . GLU B 1 75 ? 9.916 11.417 -24.910 1.000 51.411 75 GLU C CA 1
ATOM 4899 C C . GLU B 1 75 ? 9.798 10.139 -25.747 1.000 48.481 75 GLU C C 1
ATOM 4900 O O . GLU B 1 75 ? 10.038 10.210 -26.959 1.000 46.049 75 GLU C O 1
ATOM 4912 N N . LYS B 1 76 ? 9.393 9.023 -25.139 1.000 45.793 76 LYS C N 1
ATOM 4913 C CA . LYS B 1 76 ? 9.112 7.769 -25.881 1.000 49.817 76 LYS C CA 1
ATOM 4914 C C . LYS B 1 76 ? 8.003 8.016 -26.913 1.000 50.225 76 LYS C C 1
ATOM 4915 O O . LYS B 1 76 ? 8.185 7.578 -28.055 1.000 47.267 76 LYS C O 1
ATOM 4934 N N . ILE B 1 77 ? 6.902 8.691 -26.542 1.000 51.409 77 ILE C N 1
ATOM 4935 C CA . ILE B 1 77 ? 5.751 8.934 -27.469 1.000 49.413 77 ILE C CA 1
ATOM 4936 C C . ILE B 1 77 ? 6.273 9.743 -28.653 1.000 44.693 77 ILE C C 1
ATOM 4937 O O . ILE B 1 77 ? 5.958 9.358 -29.785 1.000 42.929 77 ILE C O 1
ATOM 4953 N N . LYS B 1 78 ? 7.050 10.794 -28.369 1.000 45.994 78 LYS C N 1
ATOM 4954 C CA . LYS B 1 78 ? 7.614 11.762 -29.354 1.000 48.400 78 LYS C CA 1
ATOM 4955 C C . LYS B 1 78 ? 8.469 11.044 -30.399 1.000 53.232 78 LYS C C 1
ATOM 4956 O O . LYS B 1 78 ? 8.403 11.434 -31.582 1.000 57.111 78 LYS C O 1
ATOM 4975 N N . LYS B 1 79 ? 9.266 10.064 -29.972 1.000 56.456 79 LYS C N 1
ATOM 4976 C CA . LYS B 1 79 ? 10.132 9.259 -30.875 1.000 56.585 79 LYS C CA 1
ATOM 4977 C C . LYS B 1 79 ? 9.241 8.385 -31.762 1.000 52.391 79 LYS C C 1
ATOM 4978 O O . LYS B 1 79 ? 9.471 8.365 -32.991 1.000 49.003 79 LYS C O 1
ATOM 4997 N N . GLU B 1 80 ? 8.256 7.705 -31.160 1.000 48.974 80 GLU C N 1
ATOM 4998 C CA . GLU B 1 80 ? 7.450 6.645 -31.820 1.000 51.064 80 GLU C CA 1
ATOM 4999 C C . GLU B 1 80 ? 6.309 7.256 -32.647 1.000 53.372 80 GLU C C 1
ATOM 5000 O O . GLU B 1 80 ? 6.048 6.738 -33.752 1.000 49.155 80 GLU C O 1
ATOM 5012 N N . LEU B 1 81 ? 5.608 8.266 -32.118 1.000 46.504 81 LEU C N 1
ATOM 5013 C CA . LEU B 1 81 ? 4.349 8.786 -32.722 1.000 46.720 81 LEU C CA 1
ATOM 5014 C C . LEU B 1 81 ? 4.549 10.231 -33.192 1.000 45.643 81 LEU C C 1
ATOM 5015 O O . LEU B 1 81 ? 4.037 10.574 -34.274 1.000 55.114 81 LEU C O 1
ATOM 5031 N N . GLY B 1 82 ? 5.266 11.029 -32.398 1.000 44.628 82 GLY C N 1
ATOM 5032 C CA . GLY B 1 82 ? 5.394 12.489 -32.542 1.000 43.962 82 GLY C CA 1
ATOM 5033 C C . GLY B 1 82 ? 4.953 13.166 -31.265 1.000 36.631 82 GLY C C 1
ATOM 5034 O O . GLY B 1 82 ? 4.330 12.490 -30.433 1.000 37.292 82 GLY C O 1
ATOM 5038 N N . SER B 1 83 ? 5.300 14.436 -31.074 1.000 38.735 83 SER C N 1
ATOM 5039 C CA . SER B 1 83 ? 5.019 15.152 -29.802 1.000 40.208 83 SER C CA 1
ATOM 5040 C C . SER B 1 83 ? 3.510 15.075 -29.516 1.000 41.574 83 SER C C 1
ATOM 5041 O O . SER B 1 83 ? 2.687 15.042 -30.498 1.000 38.664 83 SER C O 1
ATOM 5049 N N . VAL B 1 84 ? 3.147 14.999 -28.236 1.000 42.226 84 VAL C N 1
ATOM 5050 C CA . VAL B 1 84 ? 1.722 14.977 -27.784 1.000 43.801 84 VAL C CA 1
ATOM 5051 C C . VAL B 1 84 ? 1.048 16.305 -28.191 1.000 38.278 84 VAL C C 1
ATOM 5052 O O . VAL B 1 84 ? 1.562 17.361 -27.784 1.000 42.679 84 VAL C O 1
ATOM 5065 N N . ASP B 1 85 ? -0.029 16.258 -28.984 1.000 38.240 85 ASP C N 1
ATOM 5066 C CA . ASP B 1 85 ? -0.902 17.424 -29.321 1.000 38.994 85 ASP C CA 1
ATOM 5067 C C . ASP B 1 85 ? -2.067 17.524 -28.323 1.000 40.440 85 ASP C C 1
ATOM 5068 O O . ASP B 1 85 ? -2.463 18.646 -27.990 1.000 35.983 85 ASP C O 1
ATOM 5077 N N . ILE B 1 86 ? -2.601 16.375 -27.900 1.000 38.718 86 ILE C N 1
ATOM 5078 C CA . ILE B 1 86 ? -3.819 16.238 -27.051 1.000 38.903 86 ILE C CA 1
ATOM 5079 C C . ILE B 1 86 ? -3.432 15.486 -25.774 1.000 36.104 86 ILE C C 1
ATOM 5080 O O . ILE B 1 86 ? -3.092 14.301 -25.905 1.000 35.569 86 ILE C O 1
ATOM 5096 N N . LEU B 1 87 ? -3.463 16.151 -24.610 1.000 37.187 87 LEU C N 1
ATOM 5097 C CA . LEU B 1 87 ? -3.244 15.530 -23.271 1.000 37.893 87 LEU C CA 1
ATOM 5098 C C . LEU B 1 87 ? -4.568 15.381 -22.508 1.000 38.581 87 LEU C C 1
ATOM 5099 O O . LEU B 1 87 ? -5.202 16.420 -22.222 1.000 35.369 87 LEU C O 1
ATOM 5115 N N . VAL B 1 88 ? -4.912 14.154 -22.102 1.000 34.583 88 VAL C N 1
ATOM 5116 C CA . VAL B 1 88 ? -6.042 13.893 -21.163 1.000 35.474 88 VAL C CA 1
ATOM 5117 C C . VAL B 1 88 ? -5.480 13.414 -19.817 1.000 36.222 88 VAL C C 1
ATOM 5118 O O . VAL B 1 88 ? -4.973 12.258 -19.739 1.000 36.437 88 VAL C O 1
ATOM 5131 N N . ASN B 1 89 ? -5.607 14.250 -18.779 1.000 35.859 89 ASN C N 1
ATOM 5132 C CA . ASN B 1 89 ? -5.232 13.911 -17.384 1.000 38.935 89 ASN C CA 1
ATOM 5133 C C . ASN B 1 89 ? -6.432 13.213 -16.740 1.000 39.313 89 ASN C C 1
ATOM 5134 O O . ASN B 1 89 ? -7.244 13.894 -16.094 1.000 41.949 89 ASN C O 1
ATOM 5145 N N . ASN B 1 90 ? -6.546 11.908 -16.995 1.000 38.391 90 ASN C N 1
ATOM 5146 C CA . ASN B 1 90 ? -7.684 11.036 -16.618 1.000 39.304 90 ASN C CA 1
ATOM 5147 C C . ASN B 1 90 ? -7.276 10.184 -15.411 1.000 41.417 90 ASN C C 1
ATOM 5148 O O . ASN B 1 90 ? -8.174 9.824 -14.623 1.000 42.195 90 ASN C O 1
ATOM 5159 N N . ALA B 1 91 ? -5.983 9.890 -15.245 1.000 44.233 91 ALA C N 1
ATOM 5160 C CA . ALA B 1 91 ? -5.455 9.113 -14.094 1.000 44.012 91 ALA C CA 1
ATOM 5161 C C . ALA B 1 91 ? -5.829 9.818 -12.788 1.000 44.102 91 ALA C C 1
ATOM 5162 O O . ALA B 1 91 ? -5.637 11.052 -12.682 1.000 44.174 91 ALA C O 1
ATOM 5169 N N . ALA B 1 92 ? -6.335 9.040 -11.832 1.000 41.819 92 ALA C N 1
ATOM 5170 C CA . ALA B 1 92 ? -6.803 9.509 -10.514 1.000 43.352 92 ALA C CA 1
ATOM 5171 C C . ALA B 1 92 ? -6.576 8.425 -9.446 1.000 39.943 92 ALA C C 1
ATOM 5172 O O . ALA B 1 92 ? -6.758 7.236 -9.732 1.000 37.086 92 ALA C O 1
ATOM 5179 N N . SER B 1 93 ? -6.216 8.866 -8.250 1.000 41.582 93 SER C N 1
ATOM 5180 C CA . SER B 1 93 ? -6.190 8.071 -6.997 1.000 45.311 93 SER C CA 1
ATOM 5181 C C . SER B 1 93 ? -7.286 8.571 -6.049 1.000 45.566 93 SER C C 1
ATOM 5182 O O . SER B 1 93 ? -7.542 9.805 -6.033 1.000 41.425 93 SER C O 1
ATOM 5190 N N . GLY B 1 94 ? -7.851 7.663 -5.247 1.000 46.782 94 GLY C N 1
ATOM 5191 C CA . GLY B 1 94 ? -8.773 8.005 -4.147 1.000 47.269 94 GLY C CA 1
ATOM 5192 C C . GLY B 1 94 ? -10.129 8.413 -4.686 1.000 44.931 94 GLY C C 1
ATOM 5193 O O . GLY B 1 94 ? -10.761 9.295 -4.089 1.000 50.105 94 GLY C O 1
ATOM 5197 N N . ILE B 1 95 ? -10.576 7.763 -5.758 1.000 44.100 95 ILE C N 1
ATOM 5198 C CA . ILE B 1 95 ? -11.850 8.108 -6.451 1.000 48.949 95 ILE C CA 1
ATOM 5199 C C . ILE B 1 95 ? -13.014 7.849 -5.486 1.000 52.009 95 ILE C C 1
ATOM 5200 O O . ILE B 1 95 ? -13.873 8.746 -5.334 1.000 55.177 95 ILE C O 1
ATOM 5216 N N . VAL B 1 96 ? -13.014 6.697 -4.822 1.000 53.014 96 VAL C N 1
ATOM 5217 C CA . VAL B 1 96 ? -14.150 6.262 -3.958 1.000 58.728 96 VAL C CA 1
ATOM 5218 C C . VAL B 1 96 ? -13.624 5.955 -2.549 1.000 57.162 96 VAL C C 1
ATOM 5219 O O . VAL B 1 96 ? -13.771 4.816 -2.106 1.000 55.378 96 VAL C O 1
ATOM 5232 N N . ARG B 1 97 ? -13.006 6.940 -1.894 1.000 55.719 97 ARG C N 1
ATOM 5233 C CA . ARG B 1 97 ? -12.774 6.932 -0.430 1.000 52.731 97 ARG C CA 1
ATOM 5234 C C . ARG B 1 97 ? -14.109 7.275 0.226 1.000 54.732 97 ARG C C 1
ATOM 5235 O O . ARG B 1 97 ? -14.952 7.948 -0.420 1.000 55.562 97 ARG C O 1
ATOM 5256 N N . ALA B 1 98 ? -14.287 6.822 1.458 1.000 49.452 98 ALA C N 1
ATOM 5257 C CA . ALA B 1 98 ? -15.508 7.035 2.252 1.000 49.999 98 ALA C CA 1
ATOM 5258 C C . ALA B 1 98 ? -15.096 7.181 3.713 1.000 48.353 98 ALA C C 1
ATOM 5259 O O . ALA B 1 98 ? -15.431 6.313 4.493 1.000 52.081 98 ALA C O 1
ATOM 5266 N N . THR B 1 99 ? -14.335 8.223 4.033 1.000 48.869 99 THR C N 1
ATOM 5267 C CA . THR B 1 99 ? -13.723 8.439 5.362 1.000 48.840 99 THR C CA 1
ATOM 5268 C C . THR B 1 99 ? -13.809 9.920 5.719 1.000 50.799 99 THR C C 1
ATOM 5269 O O . THR B 1 99 ? -13.268 10.726 4.952 1.000 47.436 99 THR C O 1
ATOM 5280 N N . LEU B 1 100 ? -14.443 10.250 6.849 1.000 52.257 100 LEU C N 1
ATOM 5281 C CA . LEU B 1 100 ? -14.378 11.604 7.457 1.000 51.294 100 LEU C CA 1
ATOM 5282 C C . LEU B 1 100 ? -12.912 12.062 7.483 1.000 45.631 100 LEU C C 1
ATOM 5283 O O . LEU B 1 100 ? -12.012 11.227 7.613 1.000 46.387 100 LEU C O 1
ATOM 5299 N N . ILE B 1 101 ? -12.697 13.360 7.338 1.000 43.200 101 ILE C N 1
ATOM 5300 C CA . ILE B 1 101 ? -11.362 14.013 7.260 1.000 44.913 101 ILE C CA 1
ATOM 5301 C C . ILE B 1 101 ? -10.492 13.600 8.457 1.000 46.872 101 ILE C C 1
ATOM 5302 O O . ILE B 1 101 ? -9.317 13.257 8.229 1.000 52.385 101 ILE C O 1
ATOM 5318 N N . GLU B 1 102 ? -11.040 13.585 9.674 1.000 51.886 102 GLU C N 1
ATOM 5319 C CA . GLU B 1 102 ? -10.250 13.365 10.919 1.000 52.972 102 GLU C CA 1
ATOM 5320 C C . GLU B 1 102 ? -9.836 11.900 11.048 1.000 52.857 102 GLU C C 1
ATOM 5321 O O . GLU B 1 102 ? -8.888 11.666 11.792 1.000 65.436 102 GLU C O 1
ATOM 5333 N N . LYS B 1 103 ? -10.524 10.968 10.381 1.000 59.006 103 LYS C N 1
ATOM 5334 C CA . LYS B 1 103 ? -10.138 9.527 10.293 1.000 56.321 103 LYS C CA 1
ATOM 5335 C C . LYS B 1 103 ? -9.359 9.253 8.996 1.000 56.825 103 LYS C C 1
ATOM 5336 O O . LYS B 1 103 ? -8.874 8.127 8.843 1.000 58.881 103 LYS C O 1
ATOM 5355 N N . THR B 1 104 ? -9.250 10.228 8.085 1.000 55.210 104 THR C N 1
ATOM 5356 C CA . THR B 1 104 ? -8.503 10.091 6.801 1.000 54.862 104 THR C CA 1
ATOM 5357 C C . THR B 1 104 ? -7.003 10.015 7.095 1.000 48.019 104 THR C C 1
ATOM 5358 O O . THR B 1 104 ? -6.506 10.918 7.755 1.000 48.705 104 THR C O 1
ATOM 5369 N N . ALA B 1 105 ? -6.320 8.990 6.584 1.000 45.996 105 ALA C N 1
ATOM 5370 C CA . ALA B 1 105 ? -4.872 8.773 6.785 1.000 46.367 105 ALA C CA 1
ATOM 5371 C C . ALA B 1 105 ? -4.103 9.731 5.869 1.000 49.785 105 ALA C C 1
ATOM 5372 O O . ALA B 1 105 ? -4.475 9.859 4.695 1.000 55.672 105 ALA C O 1
ATOM 5379 N N . LYS B 1 106 ? -3.086 10.386 6.427 1.000 50.395 106 LYS C N 1
ATOM 5380 C CA . LYS B 1 106 ? -2.238 11.426 5.792 1.000 55.462 106 LYS C CA 1
ATOM 5381 C C . LYS B 1 106 ? -1.584 10.846 4.533 1.000 57.711 106 LYS C C 1
ATOM 5382 O O . LYS B 1 106 ? -1.420 11.573 3.562 1.000 57.548 106 LYS C O 1
ATOM 5401 N N . GLU B 1 107 ? -1.241 9.562 4.548 1.000 61.050 107 GLU C N 1
ATOM 5402 C CA . GLU B 1 107 ? -0.528 8.902 3.423 1.000 62.471 107 GLU C CA 1
ATOM 5403 C C . GLU B 1 107 ? -1.512 8.580 2.286 1.000 59.411 107 GLU C C 1
ATOM 5404 O O . GLU B 1 107 ? -1.053 8.466 1.134 1.000 57.105 107 GLU C O 1
ATOM 5416 N N . ASP B 1 108 ? -2.804 8.406 2.578 1.000 56.288 108 ASP C N 1
ATOM 5417 C CA . ASP B 1 108 ? -3.860 8.300 1.533 1.000 54.050 108 ASP C CA 1
ATOM 5418 C C . ASP B 1 108 ? -4.054 9.685 0.910 1.000 51.449 108 ASP C C 1
ATOM 5419 O O . ASP B 1 108 ? -3.976 9.783 -0.329 1.000 49.412 108 ASP C O 1
ATOM 5428 N N . TRP B 1 109 ? -4.274 10.713 1.738 1.000 51.030 109 TRP C N 1
ATOM 5429 C CA . TRP B 1 109 ? -4.353 12.130 1.289 1.000 48.105 109 TRP C CA 1
ATOM 5430 C C . TRP B 1 109 ? -3.170 12.434 0.367 1.000 49.599 109 TRP C C 1
ATOM 5431 O O . TRP B 1 109 ? -3.408 12.894 -0.761 1.000 47.695 109 TRP C O 1
ATOM 5452 N N . ASP B 1 110 ? -1.949 12.162 0.839 1.000 49.649 110 ASP C N 1
ATOM 5453 C CA . ASP B 1 110 ? -0.679 12.517 0.148 1.000 48.643 110 ASP C CA 1
ATOM 5454 C C . ASP B 1 110 ? -0.644 11.837 -1.230 1.000 46.558 110 ASP C C 1
ATOM 5455 O O . ASP B 1 110 ? -0.214 12.477 -2.195 1.000 46.371 110 ASP C O 1
ATOM 5464 N N . GLN B 1 111 ? -1.085 10.591 -1.337 1.000 45.818 111 GLN C N 1
ATOM 5465 C CA . GLN B 1 111 ? -1.019 9.840 -2.614 1.000 51.898 111 GLN C CA 1
ATOM 5466 C C . GLN B 1 111 ? -2.013 10.462 -3.606 1.000 52.070 111 GLN C C 1
ATOM 5467 O O . GLN B 1 111 ? -1.643 10.648 -4.785 1.000 51.672 111 GLN C O 1
ATOM 5481 N N . ASP B 1 112 ? -3.234 10.727 -3.133 1.000 51.500 112 ASP C N 1
ATOM 5482 C CA . ASP B 1 112 ? -4.346 11.318 -3.918 1.000 48.500 112 ASP C CA 1
ATOM 5483 C C . ASP B 1 112 ? -3.839 12.629 -4.536 1.000 48.536 112 ASP C C 1
ATOM 5484 O O . ASP B 1 112 ? -4.039 12.827 -5.758 1.000 46.675 112 ASP C O 1
ATOM 5493 N N . LEU B 1 113 ? -3.128 13.450 -3.757 1.000 42.804 113 LEU C N 1
ATOM 5494 C CA . LEU B 1 113 ? -2.614 14.760 -4.229 1.000 41.771 113 LEU C CA 1
ATOM 5495 C C . LEU B 1 113 ? -1.491 14.547 -5.251 1.000 48.047 113 LEU C C 1
ATOM 5496 O O . LEU B 1 113 ? -1.474 15.292 -6.236 1.000 51.733 113 LEU C O 1
ATOM 5512 N N . ARG B 1 114 ? -0.610 13.559 -5.058 1.000 52.963 114 ARG C N 1
ATOM 5513 C CA . ARG B 1 114 ? 0.536 13.265 -5.970 1.000 55.273 114 ARG C CA 1
ATOM 5514 C C . ARG B 1 114 ? 0.004 12.804 -7.337 1.000 53.105 114 ARG C C 1
ATOM 5515 O O . ARG B 1 114 ? 0.505 13.261 -8.382 1.000 47.765 114 ARG C O 1
ATOM 5536 N N . VAL B 1 115 ? -0.960 11.887 -7.330 1.000 51.501 115 VAL C N 1
ATOM 5537 C CA . VAL B 1 115 ? -1.566 11.334 -8.576 1.000 50.676 115 VAL C CA 1
ATOM 5538 C C . VAL B 1 115 ? -2.433 12.413 -9.245 1.000 49.948 115 VAL C C 1
ATOM 5539 O O . VAL B 1 115 ? -2.190 12.690 -10.440 1.000 45.342 115 VAL C O 1
ATOM 5552 N N . ASN B 1 116 ? -3.392 12.993 -8.509 1.000 47.615 116 ASN C N 1
ATOM 5553 C CA . ASN B 1 116 ? -4.528 13.766 -9.082 1.000 46.240 116 ASN C CA 1
ATOM 5554 C C . ASN B 1 116 ? -4.086 15.180 -9.458 1.000 44.038 116 ASN C C 1
ATOM 5555 O O . ASN B 1 116 ? -4.518 15.647 -10.534 1.000 49.849 116 ASN C O 1
ATOM 5566 N N . LEU B 1 117 ? -3.257 15.835 -8.645 1.000 45.163 117 LEU C N 1
ATOM 5567 C CA . LEU B 1 117 ? -2.718 17.188 -8.958 1.000 42.277 117 LEU C CA 1
ATOM 5568 C C . LEU B 1 117 ? -1.337 17.077 -9.617 1.000 44.834 117 LEU C C 1
ATOM 5569 O O . LEU B 1 117 ? -1.220 17.445 -10.783 1.000 45.133 117 LEU C O 1
ATOM 5585 N N . THR B 1 118 ? -0.330 16.564 -8.915 1.000 50.577 118 THR C N 1
ATOM 5586 C CA . THR B 1 118 ? 1.089 16.546 -9.375 1.000 50.509 118 THR C CA 1
ATOM 5587 C C . THR B 1 118 ? 1.208 15.694 -10.650 1.000 44.391 118 THR C C 1
ATOM 5588 O O . THR B 1 118 ? 2.032 16.033 -11.509 1.000 46.046 118 THR C O 1
ATOM 5599 N N . GLY B 1 119 ? 0.406 14.642 -10.778 1.000 43.893 119 GLY C N 1
ATOM 5600 C CA . GLY B 1 119 ? 0.282 13.873 -12.032 1.000 49.443 119 GLY C CA 1
ATOM 5601 C C . GLY B 1 119 ? -0.026 14.788 -13.209 1.000 51.911 119 GLY C C 1
ATOM 5602 O O . GLY B 1 119 ? 0.682 14.693 -14.233 1.000 47.763 119 GLY C O 1
ATOM 5606 N N . ALA B 1 120 ? -1.013 15.680 -13.049 1.000 47.195 120 ALA C N 1
ATOM 5607 C CA . ALA B 1 120 ? -1.474 16.597 -14.116 1.000 48.827 120 ALA C CA 1
ATOM 5608 C C . ALA B 1 120 ? -0.377 17.632 -14.376 1.000 42.717 120 ALA C C 1
ATOM 5609 O O . ALA B 1 120 ? -0.025 17.818 -15.548 1.000 42.472 120 ALA C O 1
ATOM 5616 N N . PHE B 1 121 ? 0.161 18.240 -13.316 1.000 39.803 121 PHE C N 1
ATOM 5617 C CA . PHE B 1 121 ? 1.334 19.156 -13.372 1.000 42.148 121 PHE C CA 1
ATOM 5618 C C . PHE B 1 121 ? 2.516 18.506 -14.126 1.000 45.420 121 PHE C C 1
ATOM 5619 O O . PHE B 1 121 ? 3.035 19.111 -15.073 1.000 42.905 121 PHE C O 1
ATOM 5636 N N . ASN B 1 122 ? 2.933 17.292 -13.752 1.000 46.698 122 ASN C N 1
ATOM 5637 C CA . ASN B 1 122 ? 4.045 16.575 -14.443 1.000 44.574 122 ASN C CA 1
ATOM 5638 C C . ASN B 1 122 ? 3.740 16.459 -15.948 1.000 46.285 122 ASN C C 1
ATOM 5639 O O . ASN B 1 122 ? 4.538 16.964 -16.768 1.000 43.942 122 ASN C O 1
ATOM 5650 N N . CYS B 1 123 ? 2.626 15.816 -16.309 1.000 44.675 123 CYS C N 1
ATOM 5651 C CA . CYS B 1 123 ? 2.218 15.574 -17.715 1.000 39.437 123 CYS C CA 1
ATOM 5652 C C . CYS B 1 123 ? 2.119 16.895 -18.485 1.000 41.495 123 CYS C C 1
ATOM 5653 O O . CYS B 1 123 ? 2.560 16.923 -19.657 1.000 42.759 123 CYS C O 1
ATOM 5661 N N . ILE B 1 124 ? 1.582 17.958 -17.886 1.000 42.233 124 ILE C N 1
ATOM 5662 C CA . ILE B 1 124 ? 1.395 19.240 -18.632 1.000 46.722 124 ILE C CA 1
ATOM 5663 C C . ILE B 1 124 ? 2.780 19.832 -18.912 1.000 43.648 124 ILE C C 1
ATOM 5664 O O . ILE B 1 124 ? 3.021 20.290 -20.044 1.000 39.255 124 ILE C O 1
ATOM 5680 N N . LYS B 1 125 ? 3.633 19.859 -17.890 1.000 43.854 125 LYS C N 1
ATOM 5681 C CA . LYS B 1 125 ? 5.027 20.371 -17.978 1.000 48.797 125 LYS C CA 1
ATOM 5682 C C . LYS B 1 125 ? 5.747 19.612 -19.113 1.000 45.615 125 LYS C C 1
ATOM 5683 O O . LYS B 1 125 ? 6.377 20.279 -19.943 1.000 43.956 125 LYS C O 1
ATOM 5702 N N . ALA B 1 126 ? 5.594 18.283 -19.194 1.000 43.606 126 ALA C N 1
ATOM 5703 C CA . ALA B 1 126 ? 6.246 17.414 -20.199 1.000 44.850 126 ALA C CA 1
ATOM 5704 C C . ALA B 1 126 ? 5.809 17.781 -21.631 1.000 46.115 126 ALA C C 1
ATOM 5705 O O . ALA B 1 126 ? 6.674 17.763 -22.505 1.000 49.890 126 ALA C O 1
ATOM 5712 N N . VAL B 1 127 ? 4.528 18.052 -21.895 1.000 43.532 127 VAL C N 1
ATOM 5713 C CA . VAL B 1 127 ? 3.990 18.123 -23.289 1.000 42.429 127 VAL C CA 1
ATOM 5714 C C . VAL B 1 127 ? 3.925 19.571 -23.801 1.000 40.400 127 VAL C C 1
ATOM 5715 O O . VAL B 1 127 ? 3.874 19.743 -25.040 1.000 38.939 127 VAL C O 1
ATOM 5728 N N . ILE B 1 128 ? 3.873 20.568 -22.920 1.000 40.176 128 ILE C N 1
ATOM 5729 C CA . ILE B 1 128 ? 3.454 21.936 -23.340 1.000 44.209 128 ILE C CA 1
ATOM 5730 C C . ILE B 1 128 ? 4.569 22.635 -24.128 1.000 44.973 128 ILE C C 1
ATOM 5731 O O . ILE B 1 128 ? 4.269 23.423 -25.035 1.000 40.996 128 ILE C O 1
ATOM 5747 N N . PRO B 1 129 ? 5.872 22.400 -23.855 1.000 43.939 129 PRO C N 1
ATOM 5748 C CA . PRO B 1 129 ? 6.924 23.044 -24.651 1.000 45.540 129 PRO C CA 1
ATOM 5749 C C . PRO B 1 129 ? 6.793 22.726 -26.152 1.000 39.934 129 PRO C C 1
ATOM 5750 O O . PRO B 1 129 ? 6.823 23.663 -26.935 1.000 49.407 129 PRO C O 1
ATOM 5761 N N . ASP B 1 130 ? 6.538 21.469 -26.522 1.000 39.838 130 ASP C N 1
ATOM 5762 C CA . ASP B 1 130 ? 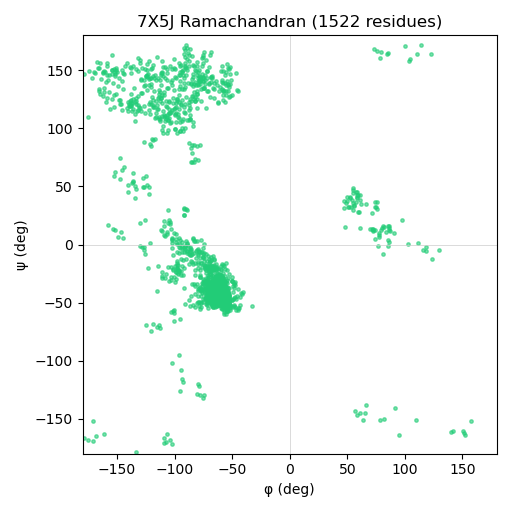6.346 21.061 -27.941 1.000 44.469 130 ASP C CA 1
ATOM 5763 C C . ASP B 1 130 ? 5.008 21.589 -28.471 1.000 42.943 130 ASP C C 1
ATOM 5764 O O . ASP B 1 130 ? 4.961 21.938 -29.650 1.000 47.007 130 ASP C O 1
ATOM 5773 N N . MET B 1 131 ? 3.964 21.678 -27.645 1.000 44.418 131 MET C N 1
ATOM 5774 C CA . MET B 1 131 ? 2.675 22.302 -28.063 1.000 39.303 131 MET C CA 1
ATOM 5775 C C . MET B 1 131 ? 2.916 23.774 -28.420 1.000 36.602 131 MET C C 1
ATOM 5776 O O . MET B 1 131 ? 2.419 24.214 -29.474 1.000 36.364 131 MET C O 1
ATOM 5790 N N . LYS B 1 132 ? 3.646 24.513 -27.580 1.000 37.887 132 LYS C N 1
ATOM 5791 C CA . LYS B 1 132 ? 3.949 25.955 -27.825 1.000 43.161 132 LYS C CA 1
ATOM 5792 C C . LYS B 1 132 ? 4.742 26.081 -29.134 1.000 46.183 132 LYS C C 1
ATOM 5793 O O . LYS B 1 132 ? 4.311 26.832 -30.025 1.000 45.471 132 LYS C O 1
ATOM 5812 N N . LYS B 1 133 ? 5.825 25.312 -29.253 1.000 46.393 133 LYS C N 1
ATOM 5813 C CA . LYS B 1 133 ? 6.717 25.273 -30.439 1.000 50.073 133 LYS C CA 1
ATOM 5814 C C . LYS B 1 133 ? 5.856 25.030 -31.689 1.000 49.362 133 LYS C C 1
ATOM 5815 O O . LYS B 1 133 ? 6.114 25.647 -32.730 1.000 47.450 133 LYS C O 1
ATOM 5834 N N . ASN B 1 134 ? 4.821 24.207 -31.568 1.000 46.445 134 ASN C N 1
ATOM 5835 C CA . ASN B 1 134 ? 3.958 23.789 -32.697 1.000 45.802 134 ASN C CA 1
ATOM 5836 C C . ASN B 1 134 ? 2.742 24.729 -32.841 1.000 41.154 134 ASN C C 1
ATOM 5837 O O . ASN B 1 134 ? 1.984 24.575 -33.814 1.000 37.583 134 ASN C O 1
ATOM 5848 N N . ASN B 1 135 ? 2.547 25.664 -31.911 1.000 42.001 135 ASN C N 1
ATOM 5849 C CA . ASN B 1 135 ? 1.398 26.616 -31.886 1.000 47.714 135 ASN C CA 1
ATOM 5850 C C . ASN B 1 135 ? 0.060 25.870 -31.993 1.000 43.811 135 ASN C C 1
ATOM 5851 O O . ASN B 1 135 ? -0.848 26.368 -32.672 1.000 46.274 135 ASN C O 1
ATOM 5862 N N . TRP B 1 136 ? -0.063 24.728 -31.327 1.000 43.009 136 TRP C N 1
ATOM 5863 C CA . TRP B 1 136 ? -1.351 24.002 -31.211 1.000 40.358 136 TRP C CA 1
ATOM 5864 C C . TRP B 1 136 ? -1.292 23.049 -30.016 1.000 38.646 136 TRP C C 1
ATOM 5865 O O . TRP B 1 136 ? -0.260 22.457 -29.786 1.000 37.982 136 TRP C O 1
ATOM 5886 N N . GLY B 1 137 ? -2.382 22.944 -29.267 1.000 38.743 137 GLY C N 1
ATOM 5887 C CA . GLY B 1 137 ? -2.467 22.112 -28.058 1.000 34.398 137 GLY C CA 1
ATOM 5888 C C . GLY B 1 137 ? -3.898 22.038 -27.532 1.000 34.827 137 GLY C C 1
ATOM 5889 O O . GLY B 1 137 ? -4.650 23.026 -27.657 1.000 30.429 137 GLY C O 1
ATOM 5893 N N . ARG B 1 138 ? -4.267 20.867 -27.019 1.000 35.479 138 ARG C N 1
ATOM 5894 C CA . ARG B 1 138 ? -5.513 20.610 -26.265 1.000 35.385 138 ARG C CA 1
ATOM 5895 C C . ARG B 1 138 ? -5.107 19.872 -24.991 1.000 37.282 138 ARG C C 1
ATOM 5896 O O . ARG B 1 138 ? -4.488 18.787 -25.107 1.000 37.948 138 ARG C O 1
ATOM 5917 N N . ILE B 1 139 ? -5.369 20.471 -23.831 1.000 36.364 139 ILE C N 1
ATOM 5918 C CA . ILE B 1 139 ? -5.209 19.789 -22.516 1.000 37.176 139 ILE C CA 1
ATOM 5919 C C . ILE B 1 139 ? -6.605 19.708 -21.888 1.000 39.290 139 ILE C C 1
ATOM 5920 O O . ILE B 1 139 ? -7.309 20.761 -21.817 1.000 39.229 139 ILE C O 1
ATOM 5936 N N . ILE B 1 140 ? -7.036 18.493 -21.553 1.000 37.967 140 ILE C N 1
ATOM 5937 C CA . ILE B 1 140 ? -8.353 18.237 -20.904 1.000 39.216 140 ILE C CA 1
ATOM 5938 C C . ILE B 1 140 ? -8.083 17.610 -19.534 1.000 39.793 140 ILE C C 1
ATOM 5939 O O . ILE B 1 140 ? -7.439 16.532 -19.469 1.000 43.393 140 ILE C O 1
ATOM 5955 N N . ASN B 1 141 ? -8.506 18.302 -18.484 1.000 35.972 141 ASN C N 1
ATOM 5956 C CA . ASN B 1 141 ? -8.378 17.856 -17.082 1.000 34.218 141 ASN C CA 1
ATOM 5957 C C . ASN B 1 141 ? -9.728 17.276 -16.665 1.000 39.662 141 ASN C C 1
ATOM 5958 O O . ASN B 1 141 ? -10.764 17.749 -17.165 1.000 44.792 141 ASN C O 1
ATOM 5969 N N . ILE B 1 142 ? -9.702 16.230 -15.848 1.000 40.358 142 ILE C N 1
ATOM 5970 C CA . ILE B 1 142 ? -10.913 15.487 -15.419 1.000 41.366 142 ILE C CA 1
ATOM 5971 C C . ILE B 1 142 ? -11.226 15.845 -13.965 1.000 42.340 142 ILE C C 1
ATOM 5972 O O . ILE B 1 142 ? -10.502 15.360 -13.072 1.000 39.858 142 ILE C O 1
ATOM 5988 N N . SER B 1 143 ? -12.283 16.643 -13.770 1.000 36.944 143 SER C N 1
ATOM 5989 C CA . SER B 1 143 ? -12.814 17.054 -12.452 1.000 36.120 143 SER C CA 1
ATOM 5990 C C . SER B 1 143 ? -14.084 16.259 -12.149 1.000 35.804 143 SER C C 1
ATOM 5991 O O . SER B 1 143 ? -14.393 15.271 -12.882 1.000 35.724 143 SER C O 1
ATOM 5999 N N . SER B 1 144 ? -14.800 16.683 -11.114 1.000 37.088 144 SER C N 1
ATOM 6000 C CA . SER B 1 144 ? -15.995 15.981 -10.587 1.000 39.014 144 SER C CA 1
ATOM 6001 C C . SER B 1 144 ? -16.895 16.994 -9.882 1.000 31.119 144 SER C C 1
ATOM 6002 O O . SER B 1 144 ? -16.383 17.963 -9.313 1.000 32.252 144 SER C O 1
ATOM 6010 N N . VAL B 1 145 ? -18.193 16.752 -9.894 1.000 32.095 145 VAL C N 1
ATOM 6011 C CA . VAL B 1 145 ? -19.156 17.621 -9.177 1.000 35.997 145 VAL C CA 1
ATOM 6012 C C . VAL B 1 145 ? -18.833 17.508 -7.690 1.000 36.846 145 VAL C C 1
ATOM 6013 O O . VAL B 1 145 ? -19.156 18.451 -6.976 1.000 36.638 145 VAL C O 1
ATOM 6026 N N . THR B 1 146 ? -18.165 16.428 -7.264 1.000 35.103 146 THR C N 1
ATOM 6027 C CA . THR B 1 146 ? -17.628 16.309 -5.888 1.000 35.772 146 THR C CA 1
ATOM 6028 C C . THR B 1 146 ? -16.688 17.485 -5.598 1.000 35.175 146 THR C C 1
ATOM 6029 O O . THR B 1 146 ? -16.731 18.014 -4.479 1.000 34.745 146 THR C O 1
ATOM 6040 N N . GLY B 1 147 ? -15.891 17.898 -6.580 1.000 34.272 147 GLY C N 1
ATOM 6041 C CA . GLY B 1 147 ? -15.012 19.079 -6.485 1.000 35.307 147 GLY C CA 1
ATOM 6042 C C . GLY B 1 147 ? -15.751 20.410 -6.370 1.000 34.225 147 GLY C C 1
ATOM 6043 O O . GLY B 1 147 ? -15.213 21.290 -5.699 1.000 33.888 147 GLY C O 1
ATOM 6047 N N . THR B 1 148 ? -16.917 20.583 -7.001 1.000 34.425 148 THR C N 1
ATOM 6048 C CA . THR B 1 148 ? -17.648 21.883 -7.053 1.000 33.765 148 THR C CA 1
ATOM 6049 C C . THR B 1 148 ? -18.781 21.925 -6.015 1.000 34.832 148 THR C C 1
ATOM 6050 O O . THR B 1 148 ? -19.286 23.021 -5.741 1.000 40.252 148 THR C O 1
ATOM 6061 N N . MET B 1 149 ? -19.221 20.776 -5.506 1.000 33.783 149 MET C N 1
ATOM 6062 C CA . MET B 1 149 ? -20.403 20.669 -4.613 1.000 35.871 149 MET C CA 1
ATOM 6063 C C . MET B 1 149 ? -20.054 19.946 -3.314 1.000 34.390 149 MET C C 1
ATOM 6064 O O . MET B 1 149 ? -20.881 19.959 -2.385 1.000 33.970 149 MET C O 1
ATOM 6078 N N . GLY B 1 150 ? -18.859 19.381 -3.231 1.000 38.502 150 GLY C N 1
ATOM 6079 C CA . GLY B 1 150 ? -18.394 18.679 -2.027 1.000 36.429 150 GLY C CA 1
ATOM 6080 C C . GLY B 1 150 ? -18.864 17.248 -2.048 1.000 35.281 150 GLY C C 1
ATOM 6081 O O . GLY B 1 150 ? -19.768 16.915 -2.827 1.000 35.063 150 GLY C O 1
ATOM 6085 N N . GLY B 1 151 ? -18.263 16.432 -1.208 1.000 34.956 151 GLY C N 1
ATOM 6086 C CA . GLY B 1 151 ? -18.657 15.026 -1.022 1.000 37.539 151 GLY C CA 1
ATOM 6087 C C . GLY B 1 151 ? -18.203 14.574 0.352 1.000 39.031 151 GLY C C 1
ATOM 6088 O O . GLY B 1 151 ? -16.971 14.632 0.643 1.000 35.438 151 GLY C O 1
ATOM 6092 N N . SER B 1 152 ? -19.176 14.227 1.188 1.000 40.737 152 SER C N 1
ATOM 6093 C CA . SER B 1 152 ? -18.954 13.687 2.547 1.000 41.054 152 SER C CA 1
ATOM 6094 C C . SER B 1 152 ? -17.999 12.504 2.441 1.000 37.734 152 SER C C 1
ATOM 6095 O O . SER B 1 152 ? -18.292 11.610 1.628 1.000 36.529 152 SER C O 1
ATOM 6103 N N . GLY B 1 153 ? -16.905 12.508 3.210 1.000 38.892 153 GLY C N 1
ATOM 6104 C CA . GLY B 1 153 ? -15.983 11.357 3.335 1.000 42.002 153 GLY C CA 1
ATOM 6105 C C . GLY B 1 153 ? -14.951 11.297 2.214 1.000 42.856 153 GLY C C 1
ATOM 6106 O O . GLY B 1 153 ? -14.248 10.261 2.090 1.000 40.695 153 GLY C O 1
ATOM 6110 N N . GLN B 1 154 ? -14.847 12.364 1.422 1.000 42.078 154 GLN C N 1
ATOM 6111 C CA . GLN B 1 154 ? -14.007 12.396 0.202 1.000 44.217 154 GLN C CA 1
ATOM 6112 C C . GLN B 1 154 ? -13.200 13.689 0.158 1.000 39.248 154 GLN C C 1
ATOM 6113 O O . GLN B 1 154 ? -13.158 14.325 -0.916 1.000 43.799 154 GLN C O 1
ATOM 6127 N N . CYS B 1 155 ? -12.516 14.012 1.246 1.000 36.737 155 CYS C N 1
ATOM 6128 C CA . CYS B 1 155 ? -11.790 15.293 1.402 1.000 37.516 155 CYS C CA 1
ATOM 6129 C C . CYS B 1 155 ? -10.725 15.405 0.306 1.000 36.983 155 CYS C C 1
ATOM 6130 O O . CYS B 1 155 ? -10.660 16.487 -0.294 1.000 41.392 155 CYS C O 1
ATOM 6138 N N . SER B 1 156 ? -9.946 14.356 0.022 1.000 39.526 156 SER C N 1
ATOM 6139 C CA . SER B 1 156 ? -8.844 14.413 -0.988 1.000 39.767 156 SER C CA 1
ATOM 6140 C C . SER B 1 156 ? -9.447 14.559 -2.389 1.000 41.578 156 SER C C 1
ATOM 6141 O O . SER B 1 156 ? -8.962 15.407 -3.145 1.000 44.201 156 SER C O 1
ATOM 6149 N N . TYR B 1 157 ? -10.490 13.795 -2.707 1.000 40.692 157 TYR C N 1
ATOM 6150 C CA . TYR B 1 157 ? -11.121 13.816 -4.053 1.000 42.219 157 TYR C CA 1
ATOM 6151 C C . TYR B 1 157 ? -11.754 15.189 -4.309 1.000 44.462 157 TYR C C 1
ATOM 6152 O O . TYR B 1 157 ? -11.512 15.761 -5.386 1.000 43.375 157 TYR C O 1
ATOM 6170 N N . ALA B 1 158 ? -12.505 15.731 -3.342 1.000 43.472 158 ALA C N 1
ATOM 6171 C CA . ALA B 1 158 ? -13.136 17.063 -3.485 1.000 44.795 158 ALA C CA 1
ATOM 6172 C C . ALA B 1 158 ? -12.036 18.116 -3.628 1.000 41.920 158 ALA C C 1
ATOM 6173 O O . ALA B 1 158 ? -12.247 19.076 -4.398 1.000 38.049 158 ALA C O 1
ATOM 6180 N N . THR B 1 159 ? -10.931 17.976 -2.891 1.000 38.488 159 THR C N 1
ATOM 6181 C CA . THR B 1 159 ? -9.802 18.952 -2.927 1.000 39.395 159 THR C CA 1
ATOM 6182 C C . THR B 1 159 ? -9.123 18.865 -4.301 1.000 36.201 159 THR C C 1
ATOM 6183 O O . THR B 1 159 ? -8.897 19.920 -4.913 1.000 39.536 159 THR C O 1
ATOM 6194 N N . THR B 1 160 ? -8.753 17.666 -4.748 1.000 36.146 160 THR C N 1
ATOM 6195 C CA . THR B 1 160 ? -7.914 17.498 -5.966 1.000 37.280 160 THR C CA 1
ATOM 6196 C C . THR B 1 160 ? -8.763 17.867 -7.196 1.000 38.133 160 THR C C 1
ATOM 6197 O O . THR B 1 160 ? -8.253 18.556 -8.079 1.000 39.485 160 THR C O 1
ATOM 6208 N N . LYS B 1 161 ? -10.038 17.474 -7.217 1.000 37.076 161 LYS C N 1
ATOM 6209 C CA . LYS B 1 161 ? -10.930 17.677 -8.392 1.000 38.403 161 LYS C CA 1
ATOM 6210 C C . LYS B 1 161 ? -11.259 19.163 -8.534 1.000 36.898 161 LYS C C 1
ATOM 6211 O O . LYS B 1 161 ? -11.404 19.621 -9.689 1.000 38.252 161 LYS C O 1
ATOM 6230 N N . ALA B 1 162 ? -11.334 19.895 -7.417 1.000 38.124 162 ALA C N 1
ATOM 6231 C CA . ALA B 1 162 ? -11.537 21.362 -7.407 1.000 38.234 162 ALA C CA 1
ATOM 6232 C C . ALA B 1 162 ? -10.213 22.017 -7.791 1.000 38.139 162 ALA C C 1
ATOM 6233 O O . ALA B 1 162 ? -10.233 23.033 -8.524 1.000 34.045 162 ALA C O 1
ATOM 6240 N N . GLY B 1 163 ? -9.109 21.461 -7.299 1.000 33.669 163 GLY C N 1
ATOM 6241 C CA . GLY B 1 163 ? -7.776 22.029 -7.565 1.000 36.121 163 GLY C CA 1
ATOM 6242 C C . GLY B 1 163 ? -7.476 22.045 -9.053 1.000 35.405 163 GLY C C 1
ATOM 6243 O O . GLY B 1 163 ? -6.852 23.003 -9.522 1.000 35.468 163 GLY C O 1
ATOM 6247 N N . LEU B 1 164 ? -7.906 20.999 -9.752 1.000 34.074 164 LEU C N 1
ATOM 6248 C CA . LEU B 1 164 ? -7.726 20.822 -11.209 1.000 39.161 164 LEU C CA 1
ATOM 6249 C C . LEU B 1 164 ? -8.427 21.938 -12.003 1.000 38.048 164 LEU C C 1
ATOM 6250 O O . LEU B 1 164 ? -7.934 22.282 -13.092 1.000 43.521 164 LEU C O 1
ATOM 6266 N N . ILE B 1 165 ? -9.489 22.541 -11.482 1.000 38.319 165 ILE C N 1
ATOM 6267 C CA . ILE B 1 165 ? -10.160 23.693 -12.167 1.000 37.002 165 ILE C CA 1
ATOM 6268 C C . ILE B 1 165 ? -9.239 24.930 -12.112 1.000 35.626 165 ILE C C 1
ATOM 6269 O O . ILE B 1 165 ? -9.199 25.719 -13.121 1.000 33.905 165 ILE C O 1
ATOM 6285 N N . GLY B 1 166 ? -8.551 25.146 -10.986 1.000 32.496 166 GLY C N 1
ATOM 6286 C CA . GLY B 1 166 ? -7.603 26.264 -10.843 1.000 33.528 166 GLY C CA 1
ATOM 6287 C C . GLY B 1 166 ? -6.436 26.083 -11.800 1.000 37.949 166 GLY C C 1
ATOM 6288 O O . GLY B 1 166 ? -6.028 27.070 -12.449 1.000 39.392 166 GLY C O 1
ATOM 6292 N N . LEU B 1 167 ? -5.928 24.850 -11.880 1.000 37.917 167 LEU C N 1
ATOM 6293 C CA . LEU B 1 167 ? -4.766 24.470 -12.710 1.000 39.648 167 LEU C CA 1
ATOM 6294 C C . LEU B 1 167 ? -5.122 24.724 -14.170 1.000 38.267 167 LEU C C 1
ATOM 6295 O O . LEU B 1 167 ? -4.283 25.241 -14.895 1.000 34.054 167 LEU C O 1
ATOM 6311 N N . THR B 1 168 ? -6.342 24.328 -14.538 1.000 39.686 168 THR C N 1
ATOM 6312 C CA . THR B 1 168 ? -6.934 24.468 -15.881 1.000 38.256 168 THR C CA 1
ATOM 6313 C C . THR B 1 168 ? -6.879 25.936 -16.301 1.000 37.513 168 THR C C 1
ATOM 6314 O O . THR B 1 168 ? -6.467 26.201 -17.437 1.000 35.548 168 THR C O 1
ATOM 6325 N N . LYS B 1 169 ? -7.229 26.855 -15.401 1.000 37.769 169 LYS C N 1
ATOM 6326 C CA . LYS B 1 169 ? -7.425 28.286 -15.748 1.000 39.225 169 LYS C CA 1
ATOM 6327 C C . LYS B 1 169 ? -6.052 28.978 -15.889 1.000 39.928 169 LYS C C 1
ATOM 6328 O O . LYS B 1 169 ? -5.894 29.830 -16.802 1.000 36.267 169 LYS C O 1
ATOM 6347 N N . THR B 1 170 ? -5.093 28.651 -15.026 1.000 38.349 170 THR C N 1
ATOM 6348 C CA . THR B 1 170 ? -3.705 29.154 -15.155 1.000 40.627 170 THR C CA 1
ATOM 6349 C C . THR B 1 170 ? -3.121 28.658 -16.480 1.000 41.768 170 THR C C 1
ATOM 6350 O O . THR B 1 170 ? -2.590 29.491 -17.236 1.000 40.833 170 THR C O 1
ATOM 6361 N N . VAL B 1 171 ? -3.209 27.351 -16.751 1.000 36.685 171 VAL C N 1
ATOM 6362 C CA . VAL B 1 171 ? -2.630 26.773 -17.997 1.000 36.938 171 VAL C CA 1
ATOM 6363 C C . VAL B 1 171 ? -3.359 27.323 -19.229 1.000 36.745 171 VAL C C 1
ATOM 6364 O O . VAL B 1 171 ? -2.697 27.504 -20.278 1.000 38.319 171 VAL C O 1
ATOM 6377 N N . ALA B 1 172 ? -4.651 27.621 -19.139 1.000 35.407 172 ALA C N 1
ATOM 6378 C CA . ALA B 1 172 ? -5.376 28.230 -20.273 1.000 37.374 172 ALA C CA 1
ATOM 6379 C C . ALA B 1 172 ? -4.747 29.599 -20.562 1.000 37.054 172 ALA C C 1
ATOM 6380 O O . ALA B 1 172 ? -4.616 29.954 -21.745 1.000 32.969 172 ALA C O 1
ATOM 6387 N N . LEU B 1 173 ? -4.396 30.342 -19.509 1.000 35.628 173 LEU C N 1
ATOM 6388 C CA . LEU B 1 173 ? -3.749 31.676 -19.637 1.000 38.446 173 LEU C CA 1
ATOM 6389 C C . LEU B 1 173 ? -2.358 31.560 -20.293 1.000 39.675 173 LEU C C 1
ATOM 6390 O O . LEU B 1 173 ? -2.127 32.283 -21.256 1.000 36.909 173 LEU C O 1
ATOM 6406 N N . GLU B 1 174 ? -1.486 30.663 -19.821 1.000 37.623 174 GLU C N 1
ATOM 6407 C CA . GLU B 1 174 ? -0.112 30.479 -20.365 1.000 38.254 174 GLU C CA 1
ATOM 6408 C C . GLU B 1 174 ? -0.175 29.978 -21.823 1.000 41.303 174 GLU C C 1
ATOM 6409 O O . GLU B 1 174 ? 0.739 30.327 -22.588 1.000 42.717 174 GLU C O 1
ATOM 6421 N N . GLY B 1 175 ? -1.214 29.232 -22.224 1.000 36.565 175 GLY C N 1
ATOM 6422 C CA . GLY B 1 175 ? -1.248 28.535 -23.521 1.000 33.923 175 GLY C CA 1
ATOM 6423 C C . GLY B 1 175 ? -2.003 29.285 -24.609 1.000 38.951 175 GLY C C 1
ATOM 6424 O O . GLY B 1 175 ? -1.881 28.875 -25.802 1.000 36.395 175 GLY C O 1
ATOM 6428 N N . ALA B 1 176 ? -2.781 30.304 -24.229 1.000 36.441 176 ALA C N 1
ATOM 6429 C CA . ALA B 1 176 ? -3.797 30.963 -25.076 1.000 40.087 176 ALA C CA 1
ATOM 6430 C C . ALA B 1 176 ? -3.165 31.427 -26.387 1.000 42.571 176 ALA C C 1
ATOM 6431 O O . ALA B 1 176 ? -3.724 31.133 -27.460 1.000 41.694 176 ALA C O 1
ATOM 6438 N N . ARG B 1 177 ? -2.037 32.129 -26.300 1.000 43.795 177 ARG C N 1
ATOM 6439 C CA . ARG B 1 177 ? -1.405 32.781 -27.476 1.000 47.200 177 ARG C CA 1
ATOM 6440 C C . ARG B 1 177 ? -0.659 31.742 -28.333 1.000 45.780 177 ARG C C 1
ATOM 6441 O O . ARG B 1 177 ? -0.079 32.154 -29.324 1.000 49.682 177 ARG C O 1
ATOM 6462 N N . TYR B 1 178 ? -0.728 30.449 -27.999 1.000 39.117 178 TYR C N 1
ATOM 6463 C CA . TYR B 1 178 ? -0.149 29.309 -28.753 1.000 38.365 178 TYR C CA 1
ATOM 6464 C C . TYR B 1 178 ? -1.219 28.410 -29.378 1.000 34.764 178 TYR C C 1
ATOM 6465 O O . TYR B 1 178 ? -0.844 27.337 -29.831 1.000 37.343 178 TYR C O 1
ATOM 6483 N N . ASN B 1 179 ? -2.491 28.824 -29.420 1.000 36.805 179 ASN C N 1
ATOM 6484 C CA . ASN B 1 179 ? -3.657 27.945 -29.743 1.000 40.581 179 ASN C CA 1
ATOM 6485 C C . ASN B 1 179 ? -3.563 26.666 -28.905 1.000 35.887 179 ASN C C 1
ATOM 6486 O O . ASN B 1 179 ? -3.882 25.594 -29.425 1.000 37.790 179 ASN C O 1
ATOM 6497 N N . ILE B 1 180 ? -3.082 26.760 -27.668 1.000 39.346 180 ILE C N 1
ATOM 6498 C CA . ILE B 1 180 ? -3.221 25.676 -26.648 1.000 40.735 180 ILE C CA 1
ATOM 6499 C C . ILE B 1 180 ? -4.438 26.032 -25.782 1.000 40.175 180 ILE C C 1
ATOM 6500 O O . ILE B 1 180 ? -4.349 27.037 -25.036 1.000 38.643 180 ILE C O 1
ATOM 6516 N N . THR B 1 181 ? -5.540 25.286 -25.899 1.000 39.053 181 THR C N 1
ATOM 6517 C CA . THR B 1 181 ? -6.690 25.382 -24.950 1.000 35.238 181 THR C CA 1
ATOM 6518 C C . THR B 1 181 ? -6.468 24.407 -23.787 1.000 34.116 181 THR C C 1
ATOM 6519 O O . THR B 1 181 ? -5.787 23.369 -23.975 1.000 33.893 181 THR C O 1
ATOM 6530 N N . CYS B 1 182 ? -6.993 24.755 -22.610 1.000 32.193 182 CYS C N 1
ATOM 6531 C CA . CYS B 1 182 ? -7.038 23.886 -21.410 1.000 31.576 182 CYS C CA 1
ATOM 6532 C C . CYS B 1 182 ? -8.418 24.029 -20.761 1.000 33.749 182 CYS C C 1
ATOM 6533 O O . CYS B 1 182 ? -8.815 25.168 -20.456 1.000 33.320 182 CYS C O 1
ATOM 6541 N N . ASN B 1 183 ? -9.129 22.916 -20.631 1.000 31.787 183 ASN C N 1
ATOM 6542 C CA . ASN B 1 183 ? -10.514 22.839 -20.101 1.000 35.169 183 ASN C CA 1
ATOM 6543 C C . ASN B 1 183 ? -10.621 21.662 -19.138 1.000 32.928 183 ASN C C 1
ATOM 6544 O O . ASN B 1 183 ? -9.836 20.677 -19.288 1.000 31.394 183 ASN C O 1
ATOM 6555 N N . ALA B 1 184 ? -11.562 21.772 -18.201 1.000 31.864 184 ALA C N 1
ATOM 6556 C CA . ALA B 1 184 ? -11.911 20.721 -17.225 1.000 31.533 184 ALA C CA 1
ATOM 6557 C C . ALA B 1 184 ? -13.295 20.174 -17.552 1.000 32.829 184 ALA C C 1
ATOM 6558 O O . ALA B 1 184 ? -14.237 20.961 -17.720 1.000 37.318 184 ALA C O 1
ATOM 6565 N N . LEU B 1 185 ? -13.415 18.860 -17.652 1.000 33.939 185 LEU C N 1
ATOM 6566 C CA . LEU B 1 185 ? -14.726 18.193 -17.680 1.000 33.532 185 LEU C CA 1
ATOM 6567 C C . LEU B 1 185 ? -15.124 17.930 -16.227 1.000 35.297 185 LEU C C 1
ATOM 6568 O O . LEU B 1 185 ? -14.323 17.316 -15.512 1.000 36.006 185 LEU C O 1
ATOM 6584 N N . VAL B 1 186 ? -16.251 18.475 -15.781 1.000 33.824 186 VAL C N 1
ATOM 6585 C CA . VAL B 1 186 ? -16.773 18.263 -14.396 1.000 35.607 186 VAL C CA 1
ATOM 6586 C C . VAL B 1 186 ? -17.778 17.115 -14.467 1.000 34.855 186 VAL C C 1
ATOM 6587 O O . VAL B 1 186 ? -18.931 17.362 -14.878 1.000 31.441 186 VAL C O 1
ATOM 6600 N N . LEU B 1 187 ? -17.327 15.902 -14.132 1.000 33.279 187 LEU C N 1
ATOM 6601 C CA . LEU B 1 187 ? -18.081 14.636 -14.361 1.000 32.957 187 LEU C CA 1
ATOM 6602 C C . LEU B 1 187 ? -19.159 14.438 -13.292 1.000 31.365 187 LEU C C 1
ATOM 6603 O O . LEU B 1 187 ? -18.881 14.705 -12.098 1.000 28.488 187 LEU C O 1
ATOM 6619 N N . GLY B 1 188 ? -20.321 13.946 -13.712 1.000 33.203 188 GLY C N 1
ATOM 6620 C CA . GLY B 1 188 ? -21.319 13.338 -12.808 1.000 35.849 188 GLY C CA 1
ATOM 6621 C C . GLY B 1 188 ? -20.911 11.914 -12.489 1.000 32.490 188 GLY C C 1
ATOM 6622 O O . GLY B 1 188 ? -19.776 11.731 -12.025 1.000 32.158 188 GLY C O 1
ATOM 6626 N N . VAL B 1 189 ? -21.757 10.941 -12.824 1.000 33.023 189 VAL C N 1
ATOM 6627 C CA . VAL B 1 189 ? -21.462 9.498 -12.612 1.000 33.126 189 VAL C CA 1
ATOM 6628 C C . VAL B 1 189 ? -21.709 8.758 -13.930 1.000 34.626 189 VAL C C 1
ATOM 6629 O O . VAL B 1 189 ? -22.695 9.097 -14.646 1.000 33.659 189 VAL C O 1
ATOM 6642 N N . PHE B 1 190 ? -20.849 7.768 -14.221 1.000 35.794 190 PHE C N 1
ATOM 6643 C CA . PHE B 1 190 ? -20.871 6.954 -15.461 1.000 35.351 190 PHE C CA 1
ATOM 6644 C C . PHE B 1 190 ? -21.044 5.472 -15.137 1.000 37.136 190 PHE C C 1
ATOM 6645 O O . PHE B 1 190 ? -20.438 4.980 -14.171 1.000 38.759 190 PHE C O 1
ATOM 6662 N N . GLY B 1 191 ? -21.890 4.818 -15.939 1.000 39.420 191 GLY C N 1
ATOM 6663 C CA . GLY B 1 191 ? -22.135 3.373 -15.916 1.000 44.873 191 GLY C CA 1
ATOM 6664 C C . GLY B 1 191 ? -21.230 2.686 -16.913 1.000 47.266 191 GLY C C 1
ATOM 6665 O O . GLY B 1 191 ? -20.007 2.765 -16.735 1.000 45.826 191 GLY C O 1
ATOM 6669 N N . GLY B 1 192 ? -21.812 2.072 -17.947 1.000 52.653 192 GLY C N 1
ATOM 6670 C CA . GLY B 1 192 ? -21.109 1.155 -18.864 1.000 49.252 192 GLY C CA 1
ATOM 6671 C C . GLY B 1 192 ? -21.307 -0.279 -18.413 1.000 56.576 192 GLY C C 1
ATOM 6672 O O . GLY B 1 192 ? -22.194 -0.523 -17.590 1.000 59.963 192 GLY C O 1
ATOM 6676 N N . ARG B 1 193 ? -20.489 -1.204 -18.907 1.000 63.885 193 ARG C N 1
ATOM 6677 C CA . ARG B 1 193 ? -20.701 -2.668 -18.745 1.000 62.609 193 ARG C CA 1
ATOM 6678 C C . ARG B 1 193 ? -20.550 -3.060 -17.268 1.000 54.070 193 ARG C C 1
ATOM 6679 O O . ARG B 1 193 ? -21.199 -4.007 -16.870 1.000 59.305 193 ARG C O 1
ATOM 6700 N N . GLY B 1 194 ? -19.749 -2.340 -16.487 1.000 51.237 194 GLY C N 1
ATOM 6701 C CA . GLY B 1 194 ? -19.473 -2.647 -15.074 1.000 47.356 194 GLY C CA 1
ATOM 6702 C C . GLY B 1 194 ? -18.162 -2.028 -14.642 1.000 52.836 194 GLY C C 1
ATOM 6703 O O . GLY B 1 194 ? -17.772 -0.997 -15.249 1.000 59.192 194 GLY C O 1
ATOM 6707 N N . ARG B 1 195 ? -17.487 -2.624 -13.655 1.000 47.901 195 ARG C N 1
ATOM 6708 C CA . ARG B 1 195 ? -16.278 -2.040 -13.010 1.000 51.303 195 ARG C CA 1
ATOM 6709 C C . ARG B 1 195 ? -15.175 -1.792 -14.051 1.000 54.942 195 ARG C C 1
ATOM 6710 O O . ARG B 1 195 ? -14.428 -0.819 -13.879 1.000 59.820 195 ARG C O 1
ATOM 6731 N N . GLU B 1 196 ? -15.054 -2.645 -15.068 1.000 56.810 196 GLU C N 1
ATOM 6732 C CA . GLU B 1 196 ? -14.050 -2.492 -16.157 1.000 60.532 196 GLU C CA 1
ATOM 6733 C C . GLU B 1 196 ? -14.239 -1.125 -16.836 1.000 56.689 196 GLU C C 1
ATOM 6734 O O . GLU B 1 196 ? -13.251 -0.565 -17.287 1.000 52.038 196 GLU C O 1
ATOM 6746 N N . ASP B 1 197 ? -15.474 -0.618 -16.903 1.000 55.359 197 ASP C N 1
ATOM 6747 C CA . ASP B 1 197 ? -15.838 0.633 -17.625 1.000 50.010 197 ASP C CA 1
ATOM 6748 C C . ASP B 1 197 ? -15.832 1.863 -16.698 1.000 45.116 197 ASP C C 1
ATOM 6749 O O . ASP B 1 197 ? -15.693 2.975 -17.240 1.000 44.177 197 ASP C O 1
ATOM 6758 N N . SER B 1 198 ? -15.981 1.712 -15.376 1.000 41.636 198 SER C N 1
ATOM 6759 C CA . SER B 1 198 ? -16.310 2.851 -14.473 1.000 40.280 198 SER C CA 1
ATOM 6760 C C . SER B 1 198 ? -16.088 2.494 -13.004 1.000 42.474 198 SER C C 1
ATOM 6761 O O . SER B 1 198 ? -16.607 1.453 -12.570 1.000 43.833 198 SER C O 1
ATOM 6769 N N . SER B 1 199 ? -15.402 3.373 -12.273 1.000 42.471 199 SER C N 1
ATOM 6770 C CA . SER B 1 199 ? -15.184 3.325 -10.806 1.000 42.227 199 SER C CA 1
ATOM 6771 C C . SER B 1 199 ? -16.511 3.506 -10.051 1.000 43.132 199 SER C C 1
ATOM 6772 O O . SER B 1 199 ? -16.544 3.241 -8.828 1.000 43.703 199 SER C O 1
ATOM 6780 N N . PHE B 1 200 ? -17.583 3.946 -10.712 1.000 42.827 200 PHE C N 1
ATOM 6781 C CA . PHE B 1 200 ? -18.908 4.103 -10.044 1.000 41.857 200 PHE C CA 1
ATOM 6782 C C . PHE B 1 200 ? -19.288 2.754 -9.386 1.000 43.339 200 PHE C C 1
ATOM 6783 O O . PHE B 1 200 ? -19.963 2.769 -8.332 1.000 41.292 200 PHE C O 1
ATOM 6800 N N . TYR B 1 201 ? -18.851 1.620 -9.951 1.000 44.906 201 TYR C N 1
ATOM 6801 C CA . TYR B 1 201 ? -19.259 0.257 -9.493 1.000 48.610 201 TYR C CA 1
ATOM 6802 C C . TYR B 1 201 ? -18.503 -0.186 -8.225 1.000 45.891 201 TYR C C 1
ATOM 6803 O O . TYR B 1 201 ? -18.879 -1.219 -7.651 1.000 46.994 201 TYR C O 1
ATOM 6821 N N . ASP B 1 202 ? -17.517 0.583 -7.767 1.000 48.107 202 ASP C N 1
ATOM 6822 C CA . ASP B 1 202 ? -16.935 0.483 -6.397 1.000 48.126 202 ASP C CA 1
ATOM 6823 C C . ASP B 1 202 ? -17.879 1.099 -5.364 1.000 48.588 202 ASP C C 1
ATOM 6824 O O . ASP B 1 202 ? -17.524 1.096 -4.172 1.000 53.347 202 ASP C O 1
ATOM 6833 N N . VAL B 1 203 ? -19.004 1.668 -5.796 1.000 47.157 203 VAL C N 1
ATOM 6834 C CA . VAL B 1 203 ? -20.031 2.218 -4.871 1.000 47.397 203 VAL C CA 1
ATOM 6835 C C . VAL B 1 203 ? -21.145 1.186 -4.771 1.000 47.924 203 VAL C C 1
ATOM 6836 O O . VAL B 1 203 ? -21.564 0.675 -5.834 1.000 42.778 203 VAL C O 1
ATOM 6849 N N . ALA B 1 204 ? -21.571 0.909 -3.535 1.000 47.392 204 ALA C N 1
ATOM 6850 C CA . ALA B 1 204 ? -22.630 -0.055 -3.184 1.000 48.005 204 ALA C CA 1
ATOM 6851 C C . ALA B 1 204 ? -23.867 0.219 -4.048 1.000 46.475 204 ALA C C 1
ATOM 6852 O O . ALA B 1 204 ? -24.350 1.377 -4.088 1.000 45.945 204 ALA C O 1
ATOM 6859 N N . GLU B 1 205 ? -24.368 -0.827 -4.695 1.000 44.892 205 GLU C N 1
ATOM 6860 C CA . GLU B 1 205 ? -25.496 -0.744 -5.649 1.000 49.154 205 GLU C CA 1
ATOM 6861 C C . GLU B 1 205 ? -26.581 0.174 -5.076 1.000 48.555 205 GLU C C 1
ATOM 6862 O O . GLU B 1 205 ? -27.003 1.100 -5.749 1.000 41.874 205 GLU C O 1
ATOM 6874 N N . PRO B 1 206 ? -27.085 0.005 -3.833 1.000 52.104 206 PRO C N 1
ATOM 6875 C CA . PRO B 1 206 ? -28.220 0.820 -3.378 1.000 47.982 206 PRO C CA 1
ATOM 6876 C C . PRO B 1 206 ? -27.856 2.309 -3.174 1.000 45.424 206 PRO C C 1
ATOM 6877 O O . PRO B 1 206 ? -28.738 3.144 -3.278 1.000 40.032 206 PRO C O 1
ATOM 6888 N N . PHE B 1 207 ? -26.577 2.616 -2.907 1.000 41.163 207 PHE C N 1
ATOM 6889 C CA . PHE B 1 207 ? -26.043 3.999 -2.945 1.000 39.675 207 PHE C CA 1
ATOM 6890 C C . PHE B 1 207 ? -25.993 4.488 -4.400 1.000 43.303 207 PHE C C 1
ATOM 6891 O O . PHE B 1 207 ? -26.340 5.655 -4.619 1.000 45.463 207 PHE C O 1
ATOM 6908 N N . ARG B 1 208 ? -25.614 3.648 -5.371 1.000 42.649 208 ARG C N 1
ATOM 6909 C CA . ARG B 1 208 ? -25.638 4.064 -6.801 1.000 43.361 208 ARG C CA 1
ATOM 6910 C C . ARG B 1 208 ? -27.078 4.391 -7.218 1.000 48.887 208 ARG C C 1
ATOM 6911 O O . ARG B 1 208 ? -27.270 5.444 -7.860 1.000 48.869 208 ARG C O 1
ATOM 6932 N N . GLU B 1 209 ? -28.061 3.558 -6.863 1.000 44.343 209 GLU C N 1
ATOM 6933 C CA . GLU B 1 209 ? -29.483 3.791 -7.255 1.000 48.265 209 GLU C CA 1
ATOM 6934 C C . GLU B 1 209 ? -29.940 5.157 -6.738 1.000 45.293 209 GLU C C 1
ATOM 6935 O O . GLU B 1 209 ? -30.754 5.832 -7.437 1.000 42.324 209 GLU C O 1
ATOM 6947 N N . ARG B 1 210 ? -29.452 5.531 -5.556 1.000 45.081 210 ARG C N 1
ATOM 6948 C CA . ARG B 1 210 ? -29.812 6.799 -4.882 1.000 52.594 210 ARG C CA 1
ATOM 6949 C C . ARG B 1 210 ? -29.145 7.962 -5.631 1.000 48.644 210 ARG C C 1
ATOM 6950 O O . ARG B 1 210 ? -29.857 8.915 -5.944 1.000 41.794 210 ARG C O 1
ATOM 6971 N N . ILE B 1 211 ? -27.853 7.854 -5.953 1.000 46.486 211 ILE C N 1
ATOM 6972 C CA . ILE B 1 211 ? -27.100 8.888 -6.729 1.000 42.096 211 ILE C CA 1
ATOM 6973 C C . ILE B 1 211 ? -27.782 9.044 -8.099 1.000 36.433 211 ILE C C 1
ATOM 6974 O O . ILE B 1 211 ? -28.017 10.179 -8.518 1.000 39.134 211 ILE C O 1
ATOM 6990 N N . ILE B 1 212 ? -28.158 7.949 -8.754 1.000 36.773 212 ILE C N 1
ATOM 6991 C CA . ILE B 1 212 ? -28.845 7.985 -10.077 1.000 36.424 212 ILE C CA 1
ATOM 6992 C C . ILE B 1 212 ? -30.153 8.775 -9.955 1.000 41.988 212 ILE C C 1
ATOM 6993 O O . ILE B 1 212 ? -30.433 9.585 -10.858 1.000 41.358 212 ILE C O 1
ATOM 7009 N N . LYS B 1 213 ? -30.902 8.604 -8.866 1.000 44.618 213 LYS C N 1
ATOM 7010 C CA . LYS B 1 213 ? -32.168 9.355 -8.655 1.000 45.817 213 LYS C CA 1
ATOM 7011 C C . LYS B 1 213 ? -31.863 10.834 -8.388 1.000 40.066 213 LYS C C 1
ATOM 7012 O O . LYS B 1 213 ? -32.799 11.614 -8.443 1.000 38.069 213 LYS C O 1
ATOM 7031 N N . ARG B 1 214 ? -30.607 11.210 -8.126 1.000 40.907 214 ARG C N 1
ATOM 7032 C CA . ARG B 1 214 ? -30.189 12.636 -7.986 1.000 42.910 214 ARG C CA 1
ATOM 7033 C C . ARG B 1 214 ? -29.780 13.243 -9.347 1.000 38.718 214 ARG C C 1
ATOM 7034 O O . ARG B 1 214 ? -29.525 14.457 -9.393 1.000 32.235 214 ARG C O 1
ATOM 7055 N N . THR B 1 215 ? -29.725 12.456 -10.420 1.000 36.662 215 THR C N 1
ATOM 7056 C CA . THR B 1 215 ? -29.476 12.963 -11.793 1.000 35.265 215 THR C CA 1
ATOM 7057 C C . THR B 1 215 ? -30.839 13.315 -12.376 1.000 37.761 215 THR C C 1
ATOM 7058 O O . THR B 1 215 ? -31.760 12.492 -12.180 1.000 35.056 215 THR C O 1
ATOM 7069 N N . ALA B 1 216 ? -30.959 14.441 -13.096 1.000 35.457 216 ALA C N 1
ATOM 7070 C CA . ALA B 1 216 ? -32.230 14.857 -13.731 1.000 32.386 216 ALA C CA 1
ATOM 7071 C C . ALA B 1 216 ? -32.609 13.824 -14.799 1.000 34.669 216 ALA C C 1
ATOM 7072 O O . ALA B 1 216 ? -33.802 13.594 -15.038 1.000 33.674 216 ALA C O 1
ATOM 7079 N N . MET B 1 217 ? -31.628 13.163 -15.398 1.000 34.142 217 MET C N 1
ATOM 7080 C CA . MET B 1 217 ? -31.897 12.154 -16.452 1.000 36.824 217 MET C CA 1
ATOM 7081 C C . MET B 1 217 ? -32.159 10.756 -15.844 1.000 37.159 217 MET C C 1
ATOM 7082 O O . MET B 1 217 ? -32.620 9.903 -16.595 1.000 31.586 217 MET C O 1
ATOM 7096 N N . ARG B 1 218 ? -31.937 10.555 -14.538 1.000 42.245 218 ARG C N 1
ATOM 7097 C CA . ARG B 1 218 ? -32.337 9.327 -13.784 1.000 48.955 218 ARG C CA 1
ATOM 7098 C C . ARG B 1 218 ? -31.614 8.131 -14.400 1.000 44.589 218 ARG C C 1
ATOM 7099 O O . ARG B 1 218 ? -32.214 7.081 -14.565 1.000 48.221 218 ARG C O 1
ATOM 7120 N N . ARG B 1 219 ? -30.361 8.333 -14.790 1.000 43.993 219 ARG C N 1
ATOM 7121 C CA . ARG B 1 219 ? -29.476 7.283 -15.341 1.000 38.208 219 ARG C CA 1
ATOM 7122 C C . ARG B 1 219 ? -28.056 7.806 -15.215 1.000 37.743 219 ARG C C 1
ATOM 7123 O O . ARG B 1 219 ? -27.821 9.015 -15.285 1.000 36.006 219 ARG C O 1
ATOM 7144 N N . PRO B 1 220 ? -27.069 6.907 -15.033 1.000 39.673 220 PRO C N 1
ATOM 7145 C CA . PRO B 1 220 ? -25.666 7.313 -15.074 1.000 40.565 220 PRO C CA 1
ATOM 7146 C C . PRO B 1 220 ? -25.328 7.529 -16.555 1.000 34.416 220 PRO C C 1
ATOM 7147 O O . PRO B 1 220 ? -26.049 6.981 -17.413 1.000 32.774 220 PRO C O 1
ATOM 7158 N N . GLY B 1 221 ? -24.309 8.339 -16.844 1.000 33.304 221 GLY C N 1
ATOM 7159 C CA . GLY B 1 221 ? -23.864 8.582 -18.234 1.000 34.327 221 GLY C CA 1
ATOM 7160 C C . GLY B 1 221 ? -23.241 7.319 -18.830 1.000 34.259 221 GLY C C 1
ATOM 7161 O O . GLY B 1 221 ? -22.547 6.603 -18.084 1.000 36.464 221 GLY C O 1
ATOM 7165 N N . ASP B 1 222 ? -23.431 7.050 -20.122 1.000 35.875 222 ASP C N 1
ATOM 7166 C CA . ASP B 1 222 ? -22.523 6.121 -20.856 1.000 39.218 222 ASP C CA 1
ATOM 7167 C C . ASP B 1 222 ? -21.136 6.757 -20.918 1.000 38.564 222 ASP C C 1
ATOM 7168 O O . ASP B 1 222 ? -21.021 7.963 -21.105 1.000 35.039 222 ASP C O 1
ATOM 7177 N N . PRO B 1 223 ? -20.047 5.984 -20.729 1.000 38.181 223 PRO C N 1
ATOM 7178 C CA . PRO B 1 223 ? -18.695 6.447 -21.056 1.000 39.439 223 PRO C CA 1
ATOM 7179 C C . PRO B 1 223 ? -18.565 7.251 -22.364 1.000 38.209 223 PRO C C 1
ATOM 7180 O O . PRO B 1 223 ? -17.854 8.231 -22.359 1.000 37.436 223 PRO C O 1
ATOM 7191 N N . LYS B 1 224 ? -19.259 6.836 -23.425 1.000 38.566 224 LYS C N 1
ATOM 7192 C CA . LYS B 1 224 ? -19.270 7.520 -24.752 1.000 43.429 224 LYS C CA 1
ATOM 7193 C C . LYS B 1 224 ? -19.822 8.952 -24.648 1.000 39.301 224 LYS C C 1
ATOM 7194 O O . LYS B 1 224 ? -19.352 9.828 -25.398 1.000 36.350 224 LYS C O 1
ATOM 7213 N N . GLU B 1 225 ? -20.817 9.186 -23.798 1.000 35.327 225 GLU C N 1
ATOM 7214 C CA . GLU B 1 225 ? -21.422 10.522 -23.622 1.000 33.991 225 GLU C CA 1
ATOM 7215 C C . GLU B 1 225 ? -20.391 11.489 -23.049 1.000 33.507 225 GLU C C 1
ATOM 7216 O O . GLU B 1 225 ? -20.521 12.687 -23.334 1.000 34.608 225 GLU C O 1
ATOM 7228 N N . LEU B 1 226 ? -19.451 11.000 -22.237 1.000 34.203 226 LEU C N 1
ATOM 7229 C CA . LEU B 1 226 ? -18.296 11.801 -21.749 1.000 31.681 226 LEU C CA 1
ATOM 7230 C C . LEU B 1 226 ? -17.242 11.934 -22.853 1.000 35.488 226 LEU C C 1
ATOM 7231 O O . LEU B 1 226 ? -16.775 13.059 -23.090 1.000 31.882 226 LEU C O 1
ATOM 7247 N N . SER B 1 227 ? -16.841 10.826 -23.478 1.000 35.734 227 SER C N 1
ATOM 7248 C CA . SER B 1 227 ? -15.711 10.795 -24.448 1.000 38.547 227 SER C CA 1
ATOM 7249 C C . SER B 1 227 ? -16.018 11.693 -25.654 1.000 35.155 227 SER C C 1
ATOM 7250 O O . SER B 1 227 ? -15.087 12.293 -26.190 1.000 33.983 227 SER C O 1
ATOM 7258 N N . ASN B 1 228 ? -17.282 11.779 -26.056 1.000 32.564 228 ASN C N 1
ATOM 7259 C CA . ASN B 1 228 ? -17.702 12.579 -27.223 1.000 34.251 228 ASN C CA 1
ATOM 7260 C C . ASN B 1 228 ? -17.563 14.072 -26.915 1.000 36.491 228 ASN C C 1
ATOM 7261 O O . ASN B 1 228 ? -17.241 14.814 -27.851 1.000 35.379 228 ASN C O 1
ATOM 7272 N N . VAL B 1 229 ? -17.813 14.507 -25.674 1.000 34.232 229 VAL C N 1
ATOM 7273 C CA . VAL B 1 229 ? -17.569 15.922 -25.273 1.000 34.022 229 VAL C CA 1
ATOM 7274 C C . VAL B 1 229 ? -16.061 16.174 -25.330 1.000 36.080 229 VAL C C 1
ATOM 7275 O O . VAL B 1 229 ? -15.622 17.222 -25.890 1.000 31.918 229 VAL C O 1
ATOM 7288 N N . LEU B 1 230 ? -15.288 15.250 -24.767 1.000 35.509 230 LEU C N 1
ATOM 7289 C CA . LEU B 1 230 ? -13.812 15.347 -24.730 1.000 33.695 230 LEU C CA 1
ATOM 7290 C C . LEU B 1 230 ? -13.291 15.459 -26.171 1.000 33.132 230 LEU C C 1
ATOM 7291 O O . LEU B 1 230 ? -12.465 16.342 -26.433 1.000 28.854 230 LEU C O 1
ATOM 7307 N N . ALA B 1 231 ? -13.828 14.655 -27.083 1.000 30.604 231 ALA C N 1
ATOM 7308 C CA . ALA B 1 231 ? -13.378 14.566 -28.491 1.000 35.239 231 ALA C CA 1
ATOM 7309 C C . ALA B 1 231 ? -13.654 15.891 -29.215 1.000 34.233 231 ALA C C 1
ATOM 7310 O O . ALA B 1 231 ? -12.831 16.312 -30.052 1.000 31.971 231 ALA C O 1
ATOM 7317 N N . PHE B 1 232 ? -14.796 16.511 -28.937 1.000 32.524 232 PHE C N 1
ATOM 7318 C CA . PHE B 1 232 ? -15.133 17.845 -29.482 1.000 33.502 232 PHE C CA 1
ATOM 7319 C C . PHE B 1 232 ? -14.125 18.867 -28.950 1.000 33.788 232 PHE C C 1
ATOM 7320 O O . PHE B 1 232 ? -13.595 19.601 -29.774 1.000 34.915 232 PHE C O 1
ATOM 7337 N N . LEU B 1 233 ? -13.856 18.896 -27.640 1.000 32.567 233 LEU C N 1
ATOM 7338 C CA . LEU B 1 233 ? -12.902 19.872 -27.042 1.000 34.303 233 LEU C CA 1
ATOM 7339 C C . LEU B 1 233 ? -11.514 19.707 -27.674 1.000 35.814 233 LEU C C 1
ATOM 7340 O O . LEU B 1 233 ? -10.816 20.724 -27.789 1.000 35.814 233 LEU C O 1
ATOM 7356 N N . ALA B 1 234 ? -11.142 18.475 -28.034 1.000 35.788 234 ALA C N 1
ATOM 7357 C CA . ALA B 1 234 ? -9.823 18.071 -28.567 1.000 37.162 234 ALA C CA 1
ATOM 7358 C C . ALA B 1 234 ? -9.705 18.471 -30.046 1.000 35.488 234 ALA C C 1
ATOM 7359 O O . ALA B 1 234 ? -8.594 18.502 -30.573 1.000 32.543 234 ALA C O 1
ATOM 7366 N N . SER B 1 235 ? -10.819 18.790 -30.697 1.000 34.835 235 SER C N 1
ATOM 7367 C CA . SER B 1 235 ? -10.858 19.155 -32.135 1.000 36.905 235 SER C CA 1
ATOM 7368 C C . SER B 1 235 ? -10.351 20.588 -32.334 1.000 36.021 235 SER C C 1
ATOM 7369 O O . SER B 1 235 ? -10.374 21.406 -31.390 1.000 36.510 235 SER C O 1
ATOM 7377 N N . ASP B 1 236 ? -9.961 20.897 -33.559 1.000 39.559 236 ASP C N 1
ATOM 7378 C CA . ASP B 1 236 ? -9.518 22.258 -33.952 1.000 40.722 236 ASP C CA 1
ATOM 7379 C C . ASP B 1 236 ? -10.703 23.231 -33.778 1.000 36.267 236 ASP C C 1
ATOM 7380 O O . ASP B 1 236 ? -10.452 24.379 -33.419 1.000 40.267 236 ASP C O 1
ATOM 7389 N N . GLU B 1 237 ? -11.942 22.771 -33.967 1.000 33.724 237 GLU C N 1
ATOM 7390 C CA . GLU B 1 237 ? -13.163 23.614 -33.977 1.000 36.595 237 GLU C CA 1
ATOM 7391 C C . GLU B 1 237 ? -13.450 24.231 -32.591 1.000 34.513 237 GLU C C 1
ATOM 7392 O O . GLU B 1 237 ? -14.186 25.226 -32.537 1.000 33.150 237 GLU C O 1
ATOM 7404 N N . ALA B 1 238 ? -12.884 23.681 -31.515 1.000 34.078 238 ALA C N 1
ATOM 7405 C CA . ALA B 1 238 ? -13.087 24.118 -30.118 1.000 36.949 238 ALA C CA 1
ATOM 7406 C C . ALA B 1 238 ? -12.015 25.152 -29.714 1.000 35.794 238 ALA C C 1
ATOM 7407 O O . ALA B 1 238 ? -11.781 25.320 -28.508 1.000 31.485 238 ALA C O 1
ATOM 7414 N N . SER B 1 239 ? -11.441 25.886 -30.675 1.000 34.921 239 SER C N 1
ATOM 7415 C CA . SER B 1 239 ? -10.248 26.768 -30.487 1.000 33.274 239 SER C CA 1
ATOM 7416 C C . SER B 1 239 ? -10.525 28.005 -29.605 1.000 34.978 239 SER C C 1
ATOM 7417 O O . SER B 1 239 ? -9.522 28.609 -29.149 1.000 37.142 239 SER C O 1
ATOM 7425 N N . TYR B 1 240 ? -11.793 28.395 -29.399 1.000 31.416 240 TYR C N 1
ATOM 7426 C CA . TYR B 1 240 ? -12.204 29.601 -28.622 1.000 31.594 240 TYR C CA 1
ATOM 7427 C C . TYR B 1 240 ? -12.846 29.210 -27.279 1.000 30.333 240 TYR C C 1
ATOM 7428 O O . TYR B 1 240 ? -13.381 30.107 -26.601 1.000 30.442 240 TYR C O 1
ATOM 7446 N N . VAL B 1 241 ? -12.815 27.925 -26.920 1.000 30.096 241 VAL C N 1
ATOM 7447 C CA . VAL B 1 241 ? -13.234 27.424 -25.584 1.000 30.819 241 VAL C CA 1
ATOM 7448 C C . VAL B 1 241 ? -11.955 27.228 -24.767 1.000 30.505 241 VAL C C 1
ATOM 7449 O O . VAL B 1 241 ? -11.151 26.331 -25.106 1.000 32.814 241 VAL C O 1
ATOM 7462 N N . THR B 1 242 ? -11.732 27.998 -23.713 1.000 27.567 242 THR C N 1
ATOM 7463 C CA . THR B 1 242 ? -10.557 27.701 -22.865 1.000 29.842 242 THR C CA 1
ATOM 7464 C C . THR B 1 242 ? -10.799 28.113 -21.415 1.000 28.020 242 THR C C 1
ATOM 7465 O O . THR B 1 242 ? -11.468 29.112 -21.171 1.000 29.298 242 THR C O 1
ATOM 7476 N N . GLY B 1 243 ? -10.193 27.388 -20.487 1.000 29.447 243 GLY C N 1
ATOM 7477 C CA . GLY B 1 243 ? -10.274 27.687 -19.045 1.000 31.647 243 GLY C CA 1
ATOM 7478 C C . GLY B 1 243 ? -11.650 27.367 -18.473 1.000 32.316 243 GLY C C 1
ATOM 7479 O O . GLY B 1 243 ? -11.910 27.818 -17.342 1.000 34.054 243 GLY C O 1
ATOM 7483 N N . ASP B 1 244 ? -12.518 26.639 -19.192 1.000 32.136 244 ASP C N 1
ATOM 7484 C CA . ASP B 1 244 ? -13.874 26.342 -18.663 1.000 34.915 244 ASP C CA 1
ATOM 7485 C C . ASP B 1 244 ? -13.852 25.031 -17.865 1.000 33.307 244 ASP C C 1
ATOM 7486 O O . ASP B 1 244 ? -12.963 24.183 -18.043 1.000 28.337 244 ASP C O 1
ATOM 7495 N N . ALA B 1 245 ? -14.767 24.965 -16.903 1.000 36.366 245 ALA C N 1
ATOM 7496 C CA . ALA B 1 245 ? -15.235 23.767 -16.178 1.000 33.826 245 ALA C CA 1
ATOM 7497 C C . ALA B 1 245 ? -16.569 23.342 -16.810 1.000 34.710 245 ALA C C 1
ATOM 7498 O O . ALA B 1 245 ? -17.588 23.973 -16.495 1.000 36.585 245 ALA C O 1
ATOM 7505 N N . ILE B 1 246 ? -16.573 22.350 -17.703 1.000 29.413 246 ILE C N 1
ATOM 7506 C CA . ILE B 1 246 ? -17.798 21.959 -18.451 1.000 28.059 246 ILE C CA 1
ATOM 7507 C C . ILE B 1 246 ? -18.416 20.721 -17.781 1.000 30.528 246 ILE C C 1
ATOM 7508 O O . ILE B 1 246 ? -17.786 19.646 -17.758 1.000 29.782 246 ILE C O 1
ATOM 7524 N N . VAL B 1 247 ? -19.632 20.865 -17.274 1.000 29.185 247 VAL C N 1
ATOM 7525 C CA . VAL B 1 247 ? -20.333 19.797 -16.513 1.000 34.044 247 VAL C CA 1
ATOM 7526 C C . VAL B 1 247 ? -20.878 18.759 -17.496 1.000 28.639 247 VAL C C 1
ATOM 7527 O O . VAL B 1 247 ? -21.570 19.129 -18.438 1.000 31.593 247 VAL C O 1
ATOM 7540 N N . VAL B 1 248 ? -20.494 17.499 -17.333 1.000 31.061 248 VAL C N 1
ATOM 7541 C CA . VAL B 1 248 ? -21.080 16.357 -18.091 1.000 31.425 248 VAL C CA 1
ATOM 7542 C C . VAL B 1 248 ? -21.670 15.419 -17.028 1.000 33.236 248 VAL C C 1
ATOM 7543 O O . VAL B 1 248 ? -20.940 14.531 -16.540 1.000 29.320 248 VAL C O 1
ATOM 7556 N N . GLY B 1 249 ? -22.902 15.699 -16.597 1.000 34.393 249 GLY C N 1
ATOM 7557 C CA . GLY B 1 249 ? -23.449 15.122 -15.351 1.000 34.972 249 GLY C CA 1
ATOM 7558 C C . GLY B 1 249 ? -24.937 14.800 -15.387 1.000 33.961 249 GLY C C 1
ATOM 7559 O O . GLY B 1 249 ? -25.450 14.425 -14.322 1.000 35.888 249 GLY C O 1
ATOM 7563 N N . GLY B 1 250 ? -25.614 14.946 -16.531 1.000 31.894 250 GLY C N 1
ATOM 7564 C CA . GLY B 1 250 ? -27.037 14.595 -16.703 1.000 34.393 250 GLY C CA 1
ATOM 7565 C C . GLY B 1 250 ? -27.925 15.265 -15.656 1.000 37.501 250 GLY C C 1
ATOM 7566 O O . GLY B 1 250 ? -28.964 14.678 -15.261 1.000 37.827 250 GLY C O 1
ATOM 7570 N N . GLY B 1 251 ? -27.539 16.463 -15.226 1.000 33.073 251 GLY C N 1
ATOM 7571 C CA . GLY B 1 251 ? -28.332 17.278 -14.298 1.000 34.101 251 GLY C CA 1
ATOM 7572 C C . GLY B 1 251 ? -28.063 16.915 -12.851 1.000 32.581 251 GLY C C 1
ATOM 7573 O O . GLY B 1 251 ? -28.846 17.333 -12.024 1.000 28.834 251 GLY C O 1
ATOM 7577 N N . ILE B 1 252 ? -26.973 16.203 -12.554 1.000 32.111 252 ILE C N 1
ATOM 7578 C CA . ILE B 1 252 ? -26.631 15.792 -11.165 1.000 34.335 252 ILE C CA 1
ATOM 7579 C C . ILE B 1 252 ? -26.356 17.026 -10.305 1.000 37.008 252 ILE C C 1
ATOM 7580 O O . ILE B 1 252 ? -26.401 16.876 -9.078 1.000 36.105 252 ILE C O 1
ATOM 7596 N N . ASP B 1 253 ? -26.044 18.169 -10.923 1.000 35.088 253 ASP C N 1
ATOM 7597 C CA . ASP B 1 253 ? -25.564 19.398 -10.239 1.000 35.002 253 ASP C CA 1
ATOM 7598 C C . ASP B 1 253 ? -26.707 20.416 -10.132 1.000 30.679 253 ASP C C 1
ATOM 7599 O O . ASP B 1 253 ? -26.479 21.482 -9.572 1.000 32.964 253 ASP C O 1
ATOM 7608 N N . LEU B 1 254 ? -27.873 20.105 -10.692 1.000 31.006 254 LEU C N 1
ATOM 7609 C CA . LEU B 1 254 ? -29.105 20.928 -10.603 1.000 31.007 254 LEU C CA 1
ATOM 7610 C C . LEU B 1 254 ? -29.933 20.522 -9.370 1.000 33.848 254 LEU C C 1
ATOM 7611 O O . LEU B 1 254 ? -29.635 19.474 -8.776 1.000 33.047 254 LEU C O 1
ATOM 7627 N N . PHE B 1 255 ? -30.994 21.263 -9.041 1.000 33.958 255 PHE C N 1
ATOM 7628 C CA . PHE B 1 255 ? -31.826 20.950 -7.843 1.000 40.802 255 PHE C CA 1
ATOM 7629 C C . PHE B 1 255 ? -32.890 19.910 -8.207 1.000 35.791 255 PHE C C 1
ATOM 7630 O O . PHE B 1 255 ? -34.058 20.235 -8.296 1.000 37.092 255 PHE C O 1
ATOM 7647 N N . THR B 1 256 ? -32.472 18.673 -8.431 1.000 40.729 256 THR C N 1
ATOM 7648 C CA . THR B 1 256 ? -33.345 17.585 -8.928 1.000 45.957 256 THR C CA 1
ATOM 7649 C C . THR B 1 256 ? -34.155 16.978 -7.773 1.000 49.861 256 THR C C 1
ATOM 7650 O O . THR B 1 256 ? -33.525 16.752 -6.719 1.000 45.225 256 THR C O 1
ATOM 7661 N N . PHE B 1 257 ? -35.452 16.715 -8.023 1.000 53.921 257 PHE C N 1
ATOM 7662 C CA . PHE B 1 257 ? -36.362 15.749 -7.340 1.000 64.031 257 PHE C CA 1
ATOM 7663 C C . PHE B 1 257 ? -36.785 14.623 -8.295 1.000 63.300 257 PHE C C 1
ATOM 7664 O O . PHE B 1 257 ? -37.418 13.649 -7.847 1.000 72.504 257 PHE C O 1
ATOM 7681 N N . SER C 1 2 ? 54.352 48.607 31.465 1.000 62.097 2 SER A N 1
ATOM 7682 C CA . SER C 1 2 ? 52.947 48.663 30.989 1.000 60.674 2 SER A CA 1
ATOM 7683 C C . SER C 1 2 ? 52.805 47.809 29.718 1.000 59.783 2 SER A C 1
ATOM 7684 O O . SER C 1 2 ? 53.817 47.274 29.225 1.000 54.736 2 SER A O 1
ATOM 7692 N N . LEU C 1 3 ? 51.589 47.711 29.190 1.000 59.201 3 LEU A N 1
ATOM 7693 C CA . LEU C 1 3 ? 51.306 47.073 27.882 1.000 60.591 3 LEU A CA 1
ATOM 7694 C C . LEU C 1 3 ? 51.001 48.174 26.853 1.000 65.176 3 LEU A C 1
ATOM 7695 O O . LEU C 1 3 ? 50.218 47.904 25.910 1.000 56.163 3 LEU A O 1
ATOM 7711 N N . GLN C 1 4 ? 51.586 49.372 27.026 1.000 72.630 4 GLN A N 1
ATOM 7712 C CA . GLN C 1 4 ? 51.386 50.524 26.098 1.000 74.289 4 GLN A CA 1
ATOM 7713 C C . GLN C 1 4 ? 51.825 50.079 24.690 1.000 66.551 4 GLN A C 1
ATOM 7714 O O . GLN C 1 4 ? 52.925 49.470 24.573 1.000 53.543 4 GLN A O 1
ATOM 7728 N N . LYS C 1 5 ? 50.948 50.292 23.694 1.000 60.104 5 LYS A N 1
ATOM 7729 C CA . LYS C 1 5 ? 51.127 49.948 22.253 1.000 60.742 5 LYS A CA 1
ATOM 7730 C C . LYS C 1 5 ? 50.939 48.440 22.005 1.000 54.291 5 LYS A C 1
ATOM 7731 O O . LYS C 1 5 ? 50.997 48.033 20.838 1.000 59.639 5 LYS A O 1
ATOM 7750 N N . ARG C 1 6 ? 50.672 47.625 23.023 1.000 47.243 6 ARG A N 1
ATOM 7751 C CA . ARG C 1 6 ? 50.329 46.191 22.797 1.000 45.364 6 ARG A CA 1
ATOM 7752 C C . ARG C 1 6 ? 48.834 46.096 22.477 1.000 37.532 6 ARG A C 1
ATOM 7753 O O . ARG C 1 6 ? 48.067 46.877 23.035 1.000 41.568 6 ARG A O 1
ATOM 7774 N N . VAL C 1 7 ? 48.438 45.144 21.634 1.000 36.478 7 VAL A N 1
ATOM 7775 C CA . VAL C 1 7 ? 47.012 44.831 21.324 1.000 37.880 7 VAL A CA 1
ATOM 7776 C C . VAL C 1 7 ? 46.674 43.435 21.864 1.000 36.611 7 VAL A C 1
ATOM 7777 O O . VAL C 1 7 ? 47.399 42.469 21.531 1.000 40.506 7 VAL A O 1
ATOM 7790 N N . ALA C 1 8 ? 45.601 43.349 22.654 1.000 36.494 8 ALA A N 1
ATOM 7791 C CA . ALA C 1 8 ? 45.147 42.145 23.375 1.000 40.653 8 ALA A CA 1
ATOM 7792 C C . ALA C 1 8 ? 43.822 41.672 22.786 1.000 40.104 8 ALA A C 1
ATOM 7793 O O . ALA C 1 8 ? 43.000 42.517 22.410 1.000 44.888 8 ALA A O 1
ATOM 7800 N N . LEU C 1 9 ? 43.643 40.362 22.690 1.000 36.401 9 LEU A N 1
ATOM 7801 C CA . LEU C 1 9 ? 42.325 39.729 22.404 1.000 36.049 9 LEU A CA 1
ATOM 7802 C C . LEU C 1 9 ? 42.004 38.769 23.558 1.000 34.230 9 LEU A C 1
ATOM 7803 O O . LEU C 1 9 ? 42.831 37.853 23.825 1.000 34.123 9 LEU A O 1
ATOM 7819 N N . VAL C 1 10 ? 40.884 39.001 24.241 1.000 33.207 10 VAL A N 1
ATOM 7820 C CA . VAL C 1 10 ? 40.363 38.116 25.317 1.000 34.456 10 VAL A CA 1
ATOM 7821 C C . VAL C 1 10 ? 39.116 37.435 24.765 1.000 37.120 10 VAL A C 1
ATOM 7822 O O . VAL C 1 10 ? 38.104 38.147 24.590 1.000 39.524 10 VAL A O 1
ATOM 7835 N N . THR C 1 11 ? 39.181 36.125 24.490 1.000 34.676 11 THR A N 1
ATOM 7836 C CA . THR C 1 11 ? 37.984 35.335 24.098 1.000 36.115 11 THR A CA 1
ATOM 7837 C C . THR C 1 11 ? 37.089 35.162 25.336 1.000 37.856 11 THR A C 1
ATOM 7838 O O . THR C 1 11 ? 37.618 35.009 26.461 1.000 33.960 11 THR A O 1
ATOM 7849 N N . GLY C 1 12 ? 35.774 35.192 25.135 1.000 37.598 12 GLY A N 1
ATOM 7850 C CA . GLY C 1 12 ? 34.797 35.261 26.232 1.000 38.118 12 GLY A CA 1
ATOM 7851 C C . GLY C 1 12 ? 35.039 36.473 27.104 1.000 36.478 12 GLY A C 1
ATOM 7852 O O . GLY C 1 12 ? 35.015 36.335 28.352 1.000 31.389 12 GLY A O 1
ATOM 7856 N N . GLY C 1 13 ? 35.267 37.625 26.465 1.000 40.890 13 GLY A N 1
ATOM 7857 C CA . GLY C 1 13 ? 35.426 38.936 27.131 1.000 41.318 13 GLY A CA 1
ATOM 7858 C C . GLY C 1 13 ? 34.090 39.581 27.489 1.000 42.460 13 GLY A C 1
ATOM 7859 O O . GLY C 1 13 ? 34.128 40.615 28.203 1.000 46.192 13 GLY A O 1
ATOM 7863 N N . SER C 1 14 ? 32.965 38.970 27.077 1.000 45.625 14 SER A N 1
ATOM 7864 C CA . SER C 1 14 ? 31.583 39.514 27.208 1.000 50.712 14 SER A CA 1
ATOM 7865 C C . SER C 1 14 ? 31.145 39.545 28.676 1.000 54.971 14 SER A C 1
ATOM 7866 O O . SER C 1 14 ? 30.271 40.365 29.000 1.000 66.209 14 SER A O 1
ATOM 7874 N N . GLY C 1 15 ? 31.716 38.696 29.528 1.000 54.958 15 GLY A N 1
ATOM 7875 C CA . GLY C 1 15 ? 31.444 38.726 30.979 1.000 51.320 15 GLY A CA 1
ATOM 7876 C C . GLY C 1 15 ? 32.411 37.866 31.762 1.000 46.827 15 GLY A C 1
ATOM 7877 O O . GLY C 1 15 ? 33.457 37.479 31.218 1.000 51.634 15 GLY A O 1
ATOM 7881 N N . GLY C 1 16 ? 32.064 37.571 33.007 1.000 44.028 16 GLY A N 1
ATOM 7882 C CA . GLY C 1 16 ? 32.813 36.652 33.880 1.000 41.946 16 GLY A CA 1
ATOM 7883 C C . GLY C 1 16 ? 34.241 37.107 34.073 1.000 40.809 16 GLY A C 1
ATOM 7884 O O . GLY C 1 16 ? 34.492 38.340 34.096 1.000 40.033 16 GLY A O 1
ATOM 7888 N N . LEU C 1 17 ? 35.156 36.148 34.216 1.000 36.656 17 LEU A N 1
ATOM 7889 C CA . LEU C 1 17 ? 36.593 36.440 34.470 1.000 35.460 17 LEU A CA 1
ATOM 7890 C C . LEU C 1 17 ? 37.198 37.116 33.233 1.000 31.028 17 LEU A C 1
ATOM 7891 O O . LEU C 1 17 ? 38.160 37.861 33.401 1.000 30.930 17 LEU A O 1
ATOM 7907 N N . GLY C 1 18 ? 36.640 36.850 32.044 1.000 34.588 18 GLY A N 1
ATOM 7908 C CA . GLY C 1 18 ? 37.113 37.384 30.752 1.000 39.061 18 GLY A CA 1
ATOM 7909 C C . GLY C 1 18 ? 37.069 38.901 30.735 1.000 37.232 18 GLY A C 1
ATOM 7910 O O . GLY C 1 18 ? 38.046 39.523 30.291 1.000 38.774 18 GLY A O 1
ATOM 7914 N N . ARG C 1 19 ? 35.981 39.476 31.243 1.000 36.756 19 ARG A N 1
ATOM 7915 C CA . ARG C 1 19 ? 35.772 40.948 31.280 1.000 38.091 19 ARG A CA 1
ATOM 7916 C C . ARG C 1 19 ? 36.884 41.577 32.125 1.000 35.830 19 ARG A C 1
ATOM 7917 O O . ARG C 1 19 ? 37.491 42.566 31.674 1.000 35.620 19 ARG A O 1
ATOM 7938 N N . VAL C 1 20 ? 37.172 40.994 33.296 1.000 33.603 20 VAL A N 1
ATOM 7939 C CA . VAL C 1 20 ? 38.146 41.563 34.266 1.000 33.382 20 VAL A CA 1
ATOM 7940 C C . VAL C 1 20 ? 39.556 41.418 33.682 1.000 33.725 20 VAL A C 1
ATOM 7941 O O . VAL C 1 20 ? 40.437 42.298 33.928 1.000 35.989 20 VAL A O 1
ATOM 7954 N N . HIS C 1 21 ? 39.793 40.358 32.922 1.000 32.413 21 HIS A N 1
ATOM 7955 C CA . HIS C 1 21 ? 41.056 40.207 32.154 1.000 35.198 21 HIS A CA 1
ATOM 7956 C C . HIS C 1 21 ? 41.218 41.386 31.186 1.000 31.676 21 HIS A C 1
ATOM 7957 O O . HIS C 1 21 ? 42.275 42.034 31.197 1.000 33.187 21 HIS A O 1
ATOM 7972 N N . ALA C 1 22 ? 40.213 41.595 30.341 1.000 33.851 22 ALA A N 1
ATOM 7973 C CA . ALA C 1 22 ? 40.149 42.659 29.315 1.000 35.128 22 ALA A CA 1
ATOM 7974 C C . ALA C 1 22 ? 40.411 44.006 29.993 1.000 34.877 22 ALA A C 1
ATOM 7975 O O . ALA C 1 22 ? 41.369 44.699 29.586 1.000 35.617 22 ALA A O 1
ATOM 7982 N N . LEU C 1 23 ? 39.661 44.313 31.053 1.000 35.218 23 LEU A N 1
ATOM 7983 C CA . LEU C 1 23 ? 39.773 45.615 31.761 1.000 36.816 23 LEU A CA 1
ATOM 7984 C C . LEU C 1 23 ? 41.161 45.759 32.384 1.000 40.180 23 LEU A C 1
ATOM 7985 O O . LEU C 1 23 ? 41.731 46.875 32.264 1.000 42.323 23 LEU A O 1
ATOM 8001 N N . THR C 1 24 ? 41.710 44.693 32.990 1.000 37.478 24 THR A N 1
ATOM 8002 C CA . THR C 1 24 ? 43.039 44.738 33.658 1.000 35.939 24 THR A CA 1
ATOM 8003 C C . THR C 1 24 ? 44.123 44.980 32.596 1.000 39.167 24 THR A C 1
ATOM 8004 O O . THR C 1 24 ? 45.043 45.772 32.883 1.000 36.919 24 THR A O 1
ATOM 8015 N N . LEU C 1 25 ? 44.075 44.304 31.441 1.000 36.871 25 LEU A N 1
ATOM 8016 C CA . LEU C 1 25 ? 45.083 44.556 30.370 1.000 38.680 25 LEU A CA 1
ATOM 8017 C C . LEU C 1 25 ? 44.919 45.997 29.855 1.000 39.275 25 LEU A C 1
ATOM 8018 O O . LEU C 1 25 ? 45.936 46.628 29.587 1.000 35.800 25 LEU A O 1
ATOM 8034 N N . ALA C 1 26 ? 43.689 46.490 29.733 1.000 38.639 26 ALA A N 1
ATOM 8035 C CA . ALA C 1 26 ? 43.396 47.901 29.377 1.000 44.738 26 ALA A CA 1
ATOM 8036 C C . ALA C 1 26 ? 44.050 48.850 30.403 1.000 43.802 26 ALA A C 1
ATOM 8037 O O . ALA C 1 26 ? 44.870 49.711 29.966 1.000 40.505 26 ALA A O 1
ATOM 8044 N N . GLN C 1 27 ? 43.817 48.641 31.704 1.000 44.061 27 GLN A N 1
ATOM 8045 C CA . GLN C 1 27 ? 44.319 49.518 32.805 1.000 43.799 27 GLN A CA 1
ATOM 8046 C C . GLN C 1 27 ? 45.844 49.555 32.789 1.000 46.462 27 GLN A C 1
ATOM 8047 O O . GLN C 1 27 ? 46.375 50.564 33.215 1.000 51.851 27 GLN A O 1
ATOM 8061 N N . ASN C 1 28 ? 46.501 48.482 32.342 1.000 46.574 28 ASN A N 1
ATOM 8062 C CA . ASN C 1 28 ? 47.980 48.345 32.254 1.000 44.360 28 ASN A CA 1
ATOM 8063 C C . ASN C 1 28 ? 48.520 48.901 30.924 1.000 43.535 28 ASN A C 1
ATOM 8064 O O . ASN C 1 28 ? 49.765 48.856 30.726 1.000 42.648 28 ASN A O 1
ATOM 8075 N N . GLY C 1 29 ? 47.649 49.372 30.029 1.000 44.406 29 GLY A N 1
ATOM 8076 C CA . GLY C 1 29 ? 48.057 50.140 28.834 1.000 52.332 29 GLY A CA 1
ATOM 8077 C C . GLY C 1 29 ? 47.693 49.494 27.496 1.000 54.510 29 GLY A C 1
ATOM 8078 O O . GLY C 1 29 ? 47.896 50.160 26.470 1.000 46.115 29 GLY A O 1
ATOM 8082 N N . ALA C 1 30 ? 47.151 48.273 27.463 1.000 48.327 30 ALA A N 1
ATOM 8083 C CA . ALA C 1 30 ? 46.804 47.597 26.188 1.000 48.550 30 ALA A CA 1
ATOM 8084 C C . ALA C 1 30 ? 45.548 48.202 25.534 1.000 40.208 30 ALA A C 1
ATOM 8085 O O . ALA C 1 30 ? 44.582 48.541 26.227 1.000 37.694 30 ALA A O 1
ATOM 8092 N N . ASP C 1 31 ? 45.529 48.233 24.208 1.000 37.482 31 ASP A N 1
ATOM 8093 C CA . ASP C 1 31 ? 44.272 48.232 23.415 1.000 40.180 31 ASP A CA 1
ATOM 8094 C C . ASP C 1 31 ? 43.755 46.793 23.393 1.000 38.805 31 ASP A C 1
ATOM 8095 O O . ASP C 1 31 ? 44.563 45.884 23.274 1.000 42.684 31 ASP A O 1
ATOM 8104 N N . VAL C 1 32 ? 42.451 46.596 23.455 1.000 39.387 32 VAL A N 1
ATOM 8105 C CA . VAL C 1 32 ? 41.864 45.280 23.803 1.000 39.383 32 VAL A CA 1
ATOM 8106 C C . VAL C 1 32 ? 40.661 45.010 22.917 1.000 40.789 32 VAL A C 1
ATOM 8107 O O . VAL C 1 32 ? 39.701 45.799 22.991 1.000 43.278 32 VAL A O 1
ATOM 8120 N N . ALA C 1 33 ? 40.676 43.894 22.190 1.000 40.884 33 ALA A N 1
ATOM 8121 C CA . ALA C 1 33 ? 39.460 43.283 21.600 1.000 41.958 33 ALA A CA 1
ATOM 8122 C C . ALA C 1 33 ? 38.889 42.245 22.578 1.000 42.851 33 ALA A C 1
ATOM 8123 O O . ALA C 1 33 ? 39.676 41.589 23.318 1.000 38.252 33 ALA A O 1
ATOM 8130 N N . VAL C 1 34 ? 37.564 42.132 22.606 1.000 41.699 34 VAL A N 1
ATOM 8131 C CA . VAL C 1 34 ? 36.815 41.129 23.416 1.000 45.099 34 VAL A CA 1
ATOM 8132 C C . VAL C 1 34 ? 35.847 40.439 22.461 1.000 43.656 34 VAL A C 1
ATOM 8133 O O . VAL C 1 34 ? 35.318 41.117 21.556 1.000 48.453 34 VAL A O 1
ATOM 8146 N N . THR C 1 35 ? 35.651 39.137 22.622 1.000 40.217 35 THR A N 1
ATOM 8147 C CA . THR C 1 35 ? 34.669 38.389 21.820 1.000 38.346 35 THR A CA 1
ATOM 8148 C C . THR C 1 35 ? 33.361 38.320 22.600 1.000 39.848 35 THR A C 1
ATOM 8149 O O . THR C 1 35 ? 33.378 38.445 23.828 1.000 42.031 35 THR A O 1
ATOM 8160 N N . GLY C 1 36 ? 32.275 38.171 21.854 1.000 39.948 36 GLY A N 1
ATOM 8161 C CA . GLY C 1 36 ? 30.984 37.658 22.316 1.000 40.046 36 GLY A CA 1
ATOM 8162 C C . GLY C 1 36 ? 30.520 36.608 21.341 1.000 39.025 36 GLY A C 1
ATOM 8163 O O . GLY C 1 36 ? 30.880 36.694 20.157 1.000 42.020 36 GLY A O 1
ATOM 8167 N N . ASN C 1 37 ? 29.782 35.625 21.829 1.000 46.451 37 ASN A N 1
ATOM 8168 C CA . ASN C 1 37 ? 29.147 34.596 20.976 1.000 48.470 37 ASN A CA 1
ATOM 8169 C C . ASN C 1 37 ? 27.635 34.791 21.068 1.000 48.804 37 ASN A C 1
ATOM 8170 O O . ASN C 1 37 ? 27.054 35.193 20.047 1.000 49.048 37 ASN A O 1
ATOM 8181 N N . ARG C 1 38 ? 27.045 34.508 22.234 1.000 50.692 38 ARG A N 1
ATOM 8182 C CA . ARG C 1 38 ? 25.595 34.702 22.523 1.000 56.450 38 ARG A CA 1
ATOM 8183 C C . ARG C 1 38 ? 25.373 36.089 23.149 1.000 56.168 38 ARG A C 1
ATOM 8184 O O . ARG C 1 38 ? 24.227 36.505 23.282 1.000 55.325 38 ARG A O 1
ATOM 8205 N N . ASN C 1 39 ? 26.432 36.765 23.588 1.000 53.876 39 ASN A N 1
ATOM 8206 C CA . ASN C 1 39 ? 26.295 38.029 24.356 1.000 56.883 39 ASN A CA 1
ATOM 8207 C C . ASN C 1 39 ? 27.151 39.108 23.694 1.000 50.701 39 ASN A C 1
ATOM 8208 O O . ASN C 1 39 ? 27.998 39.690 24.390 1.000 53.861 39 ASN A O 1
ATOM 8219 N N . ILE C 1 40 ? 26.914 39.382 22.408 1.000 49.869 40 ILE A N 1
ATOM 8220 C CA . ILE C 1 40 ? 27.682 40.413 21.648 1.000 50.384 40 ILE A CA 1
ATOM 8221 C C . ILE C 1 40 ? 27.401 41.808 22.229 1.000 50.364 40 ILE A C 1
ATOM 8222 O O . ILE C 1 40 ? 28.330 42.634 22.199 1.000 55.050 40 ILE A O 1
ATOM 8238 N N . ASP C 1 41 ? 26.199 42.058 22.757 1.000 47.268 41 ASP A N 1
ATOM 8239 C CA . ASP C 1 41 ? 25.868 43.324 23.465 1.000 48.527 41 ASP A CA 1
ATOM 8240 C C . ASP C 1 41 ? 26.744 43.475 24.710 1.000 49.048 41 ASP A C 1
ATOM 8241 O O . ASP C 1 41 ? 27.226 44.588 24.942 1.000 48.057 41 ASP A O 1
ATOM 8250 N N . LYS C 1 42 ? 26.947 42.429 25.513 1.000 47.843 42 LYS A N 1
ATOM 8251 C CA . LYS C 1 42 ? 27.778 42.579 26.741 1.000 48.299 42 LYS A CA 1
ATOM 8252 C C . LYS C 1 42 ? 29.242 42.824 26.347 1.000 48.288 42 LYS A C 1
ATOM 8253 O O . LYS C 1 42 ? 29.931 43.625 27.047 1.000 53.758 42 LYS A O 1
ATOM 8272 N N . ALA C 1 43 ? 29.710 42.202 25.259 1.000 43.978 43 ALA A N 1
ATOM 8273 C CA . ALA C 1 43 ? 31.062 42.450 24.704 1.000 48.924 43 ALA A CA 1
ATOM 8274 C C . ALA C 1 43 ? 31.200 43.952 24.394 1.000 49.718 43 ALA A C 1
ATOM 8275 O O . ALA C 1 43 ? 32.251 44.553 24.771 1.000 52.543 43 ALA A O 1
ATOM 8282 N N . GLU C 1 44 ? 30.175 44.558 23.776 1.000 47.904 44 GLU A N 1
ATOM 8283 C CA . GLU C 1 44 ? 30.197 46.005 23.416 1.000 50.904 44 GLU A CA 1
ATOM 8284 C C . GLU C 1 44 ? 30.224 46.872 24.690 1.000 46.554 44 GLU A C 1
ATOM 8285 O O . GLU C 1 44 ? 31.044 47.810 24.712 1.000 48.145 44 GLU A O 1
ATOM 8297 N N . SER C 1 45 ? 29.426 46.567 25.728 1.000 48.515 45 SER A N 1
ATOM 8298 C CA . SER C 1 45 ? 29.499 47.273 27.043 1.000 47.656 45 SER A CA 1
ATOM 8299 C C . SER C 1 45 ? 30.945 47.240 27.534 1.000 51.858 45 SER A C 1
ATOM 8300 O O . SER C 1 45 ? 31.414 48.288 28.025 1.000 54.273 45 SER A O 1
ATOM 8308 N N . VAL C 1 46 ? 31.621 46.084 27.415 1.000 49.609 46 VAL A N 1
ATOM 8309 C CA . VAL C 1 46 ? 32.996 45.903 27.973 1.000 48.657 46 VAL A CA 1
ATOM 8310 C C . VAL C 1 46 ? 33.963 46.750 27.140 1.000 44.057 46 VAL A C 1
ATOM 8311 O O . VAL C 1 46 ? 34.877 47.387 27.739 1.000 42.428 46 VAL A O 1
ATOM 8324 N N . ALA C 1 47 ? 33.780 46.747 25.815 1.000 42.272 47 ALA A N 1
ATOM 8325 C CA . ALA C 1 47 ? 34.554 47.601 24.873 1.000 44.978 47 ALA A CA 1
ATOM 8326 C C . ALA C 1 47 ? 34.418 49.081 25.275 1.000 43.723 47 ALA A C 1
ATOM 8327 O O . ALA C 1 47 ? 35.437 49.778 25.270 1.000 46.073 47 ALA A O 1
ATOM 8334 N N . ASN C 1 48 ? 33.213 49.520 25.650 1.000 38.804 48 ASN A N 1
ATOM 8335 C CA . ASN C 1 48 ? 32.937 50.911 26.093 1.000 42.643 48 ASN A CA 1
ATOM 8336 C C . ASN C 1 48 ? 33.658 51.187 27.413 1.000 44.559 48 ASN A C 1
ATOM 8337 O O . ASN C 1 48 ? 34.328 52.219 27.468 1.000 47.942 48 ASN A O 1
ATOM 8348 N N . GLU C 1 49 ? 33.596 50.283 28.404 1.000 46.285 49 GLU A N 1
ATOM 8349 C CA . GLU C 1 49 ? 34.329 50.437 29.691 1.000 39.697 49 GLU A CA 1
ATOM 8350 C C . GLU C 1 49 ? 35.826 50.574 29.401 1.000 41.714 49 GLU A C 1
ATOM 8351 O O . GLU C 1 49 ? 36.522 51.275 30.147 1.000 49.048 49 GLU A O 1
ATOM 8363 N N . ILE C 1 50 ? 36.337 49.857 28.402 1.000 44.314 50 ILE A N 1
ATOM 8364 C CA . ILE C 1 50 ? 37.781 49.937 28.039 1.000 44.052 50 ILE A CA 1
ATOM 8365 C C . ILE C 1 50 ? 38.038 51.345 27.480 1.000 43.994 50 ILE A C 1
ATOM 8366 O O . ILE C 1 50 ? 39.033 51.979 27.898 1.000 45.166 50 ILE A O 1
ATOM 8382 N N . ARG C 1 51 ? 37.135 51.859 26.641 1.000 45.186 51 ARG A N 1
ATOM 8383 C CA . ARG C 1 51 ? 37.238 53.230 26.044 1.000 50.713 51 ARG A CA 1
ATOM 8384 C C . ARG C 1 51 ? 37.208 54.331 27.125 1.000 49.137 51 ARG A C 1
ATOM 8385 O O . ARG C 1 51 ? 38.021 55.280 27.021 1.000 55.155 51 ARG A O 1
ATOM 8406 N N . ALA C 1 52 ? 36.361 54.198 28.148 1.000 52.600 52 ALA A N 1
ATOM 8407 C CA . ALA C 1 52 ? 36.303 55.080 29.344 1.000 51.066 52 ALA A CA 1
ATOM 8408 C C . ALA C 1 52 ? 37.657 55.170 30.067 1.000 57.013 52 ALA A C 1
ATOM 8409 O O . ALA C 1 52 ? 37.792 56.078 30.889 1.000 57.684 52 ALA A O 1
ATOM 8416 N N . LEU C 1 53 ? 38.608 54.261 29.803 1.000 54.586 53 LEU A N 1
ATOM 8417 C CA . LEU C 1 53 ? 39.980 54.288 30.378 1.000 55.269 53 LEU A CA 1
ATOM 8418 C C . LEU C 1 53 ? 40.926 54.984 29.402 1.000 53.253 53 LEU A C 1
ATOM 8419 O O . LEU C 1 53 ? 42.133 55.140 29.734 1.000 51.512 53 LEU A O 1
ATOM 8435 N N . GLY C 1 54 ? 40.392 55.366 28.239 1.000 52.665 54 GLY A N 1
ATOM 8436 C CA . GLY C 1 54 ? 41.106 56.081 27.169 1.000 45.770 54 GLY A CA 1
ATOM 8437 C C . GLY C 1 54 ? 41.829 55.143 26.218 1.000 47.546 54 GLY A C 1
ATOM 8438 O O . GLY C 1 54 ? 42.658 55.659 25.478 1.000 53.846 54 GLY A O 1
ATOM 8442 N N . ARG C 1 55 ? 41.530 53.834 26.206 1.000 45.523 55 ARG A N 1
ATOM 8443 C CA . ARG C 1 55 ? 42.144 52.838 25.276 1.000 45.314 55 ARG A CA 1
ATOM 8444 C C . ARG C 1 55 ? 41.248 52.610 24.052 1.000 40.444 55 ARG A C 1
ATOM 8445 O O . ARG C 1 55 ? 40.018 52.786 24.150 1.000 39.477 55 ARG A O 1
ATOM 8466 N N . LYS C 1 56 ? 41.839 52.166 22.944 1.000 44.972 56 LYS A N 1
ATOM 8467 C CA . LYS C 1 56 ? 41.051 51.626 21.804 1.000 49.059 56 LYS A CA 1
ATOM 8468 C C . LYS C 1 56 ? 40.542 50.230 22.189 1.000 48.198 56 LYS A C 1
ATOM 8469 O O . LYS C 1 56 ? 41.348 49.436 22.746 1.000 43.627 56 LYS A O 1
ATOM 8488 N N . ALA C 1 57 ? 39.262 49.954 21.916 1.000 47.765 57 ALA A N 1
ATOM 8489 C CA . ALA C 1 57 ? 38.580 48.663 22.169 1.000 47.758 57 ALA A CA 1
ATOM 8490 C C . ALA C 1 57 ? 37.798 48.218 20.932 1.000 51.799 57 ALA A C 1
ATOM 8491 O O . ALA C 1 57 ? 37.457 49.062 20.090 1.000 45.361 57 ALA A O 1
ATOM 8498 N N . LEU C 1 58 ? 37.483 46.925 20.864 1.000 46.494 58 LEU A N 1
ATOM 8499 C CA . LEU C 1 58 ? 36.710 46.334 19.755 1.000 46.841 58 LEU A CA 1
ATOM 8500 C C . LEU C 1 58 ? 35.985 45.099 20.298 1.000 47.583 58 LEU A C 1
ATOM 8501 O O . LEU C 1 58 ? 36.638 44.295 20.981 1.000 46.643 58 LEU A O 1
ATOM 8517 N N . ALA C 1 59 ? 34.674 44.995 20.075 1.000 43.567 59 ALA A N 1
ATOM 8518 C CA . ALA C 1 59 ? 33.886 43.774 20.339 1.000 48.898 59 ALA A CA 1
ATOM 8519 C C . ALA C 1 59 ? 33.566 43.083 19.006 1.000 51.861 59 ALA A C 1
ATOM 8520 O O . ALA C 1 59 ? 32.860 43.697 18.190 1.000 56.549 59 ALA A O 1
ATOM 8527 N N . ILE C 1 60 ? 34.071 41.864 18.796 1.000 48.524 60 ILE A N 1
ATOM 8528 C CA . ILE C 1 60 ? 33.819 41.031 17.578 1.000 46.265 60 ILE A CA 1
ATOM 8529 C C . ILE C 1 60 ? 32.927 39.840 17.967 1.000 48.937 60 ILE A C 1
ATOM 8530 O O . ILE C 1 60 ? 33.049 39.331 19.106 1.000 47.723 60 ILE A O 1
ATOM 8546 N N . LYS C 1 61 ? 32.036 39.410 17.074 1.000 48.310 61 LYS A N 1
ATOM 8547 C CA . LYS C 1 61 ? 31.160 38.238 17.319 1.000 49.319 61 LYS A CA 1
ATOM 8548 C C . LYS C 1 61 ? 31.912 36.992 16.831 1.000 48.446 61 LYS A C 1
ATOM 8549 O O . LYS C 1 61 ? 32.109 36.845 15.597 1.000 48.389 61 LYS A O 1
ATOM 8568 N N . VAL C 1 62 ? 32.403 36.171 17.763 1.000 45.062 62 VAL A N 1
ATOM 8569 C CA . VAL C 1 62 ? 33.217 34.974 17.414 1.000 43.763 62 VAL A CA 1
ATOM 8570 C C . VAL C 1 62 ? 32.733 33.774 18.226 1.000 40.658 62 VAL A C 1
ATOM 8571 O O . VAL C 1 62 ? 32.700 33.854 19.454 1.000 37.533 62 VAL A O 1
ATOM 8584 N N . ASP C 1 63 ? 32.342 32.716 17.525 1.000 40.936 63 ASP A N 1
ATOM 8585 C CA . ASP C 1 63 ? 32.299 31.322 18.035 1.000 38.015 63 ASP A CA 1
ATOM 8586 C C . ASP C 1 63 ? 33.704 30.750 17.787 1.000 38.839 63 ASP A C 1
ATOM 8587 O O . ASP C 1 63 ? 34.085 30.573 16.604 1.000 35.875 63 ASP A O 1
ATOM 8596 N N . VAL C 1 64 ? 34.499 30.557 18.840 1.000 38.485 64 VAL A N 1
ATOM 8597 C CA . VAL C 1 64 ? 35.960 30.287 18.680 1.000 36.422 64 VAL A CA 1
ATOM 8598 C C . VAL C 1 64 ? 36.164 28.914 18.031 1.000 33.196 64 VAL A C 1
ATOM 8599 O O . VAL C 1 64 ? 37.264 28.676 17.539 1.000 35.201 64 VAL A O 1
ATOM 8612 N N . SER C 1 65 ? 35.171 28.030 18.049 1.000 36.326 65 SER A N 1
ATOM 8613 C CA . SER C 1 65 ? 35.297 26.690 17.405 1.000 39.438 65 SER A CA 1
ATOM 8614 C C . SER C 1 65 ? 35.236 26.819 15.875 1.000 39.814 65 SER A C 1
ATOM 8615 O O . SER C 1 65 ? 35.700 25.898 15.195 1.000 36.545 65 SER A O 1
ATOM 8623 N N . ASN C 1 66 ? 34.734 27.945 15.358 1.000 41.962 66 ASN A N 1
ATOM 8624 C CA . ASN C 1 66 ? 34.575 28.220 13.899 1.000 41.155 66 ASN A CA 1
ATOM 8625 C C . ASN C 1 66 ? 35.799 28.957 13.361 1.000 39.353 66 ASN A C 1
ATOM 8626 O O . ASN C 1 66 ? 35.896 30.176 13.635 1.000 40.149 66 ASN A O 1
ATOM 8637 N N . GLU C 1 67 ? 36.672 28.291 12.603 1.000 39.717 67 GLU A N 1
ATOM 8638 C CA . GLU C 1 67 ? 37.933 28.916 12.132 1.000 41.555 67 GLU A CA 1
ATOM 8639 C C . GLU C 1 67 ? 37.622 30.152 11.267 1.000 40.798 67 GLU A C 1
ATOM 8640 O O . GLU C 1 67 ? 38.374 31.126 11.355 1.000 40.255 67 GLU A O 1
ATOM 8652 N N . ASP C 1 68 ? 36.546 30.138 10.485 1.000 37.863 68 ASP A N 1
ATOM 8653 C CA . ASP C 1 68 ? 36.181 31.292 9.625 1.000 42.272 68 ASP A CA 1
ATOM 8654 C C . ASP C 1 68 ? 35.875 32.492 10.523 1.000 42.820 68 ASP A C 1
ATOM 8655 O O . ASP C 1 68 ? 36.487 33.555 10.298 1.000 45.505 68 ASP A O 1
ATOM 8664 N N . GLU C 1 69 ? 34.988 32.347 11.516 1.000 42.379 69 GLU A N 1
ATOM 8665 C CA . GLU C 1 69 ? 34.632 33.498 12.399 1.000 42.879 69 GLU A CA 1
ATOM 8666 C C . GLU C 1 69 ? 35.883 33.984 13.147 1.000 41.290 69 GLU A C 1
ATOM 8667 O O . GLU C 1 69 ? 36.002 35.186 13.361 1.000 47.435 69 GLU A O 1
ATOM 8679 N N . VAL C 1 70 ? 36.812 33.095 13.491 1.000 39.361 70 VAL A N 1
ATOM 8680 C CA . VAL C 1 70 ? 38.024 33.458 14.271 1.000 39.081 70 VAL A CA 1
ATOM 8681 C C . VAL C 1 70 ? 38.937 34.215 13.313 1.000 38.631 70 VAL A C 1
ATOM 8682 O O . VAL C 1 70 ? 39.448 35.264 13.716 1.000 42.143 70 VAL A O 1
ATOM 8695 N N . ASN C 1 71 ? 39.142 33.690 12.099 1.000 38.525 71 ASN A N 1
ATOM 8696 C CA . ASN C 1 71 ? 40.016 34.337 11.081 1.000 40.752 71 ASN A CA 1
ATOM 8697 C C . ASN C 1 71 ? 39.450 35.715 10.709 1.000 40.610 71 ASN A C 1
ATOM 8698 O O . ASN C 1 71 ? 40.242 36.651 10.690 1.000 39.710 71 ASN A O 1
ATOM 8709 N N . GLU C 1 72 ? 38.136 35.840 10.476 1.000 41.932 72 GLU A N 1
ATOM 8710 C CA . GLU C 1 72 ? 37.495 37.140 10.146 1.000 47.877 72 GLU A CA 1
ATOM 8711 C C . GLU C 1 72 ? 37.753 38.107 11.306 1.000 47.358 72 GLU A C 1
ATOM 8712 O O . GLU C 1 72 ? 38.271 39.203 11.061 1.000 46.573 72 GLU A O 1
ATOM 8724 N N . GLY C 1 73 ? 37.450 37.682 12.536 1.000 41.688 73 GLY A N 1
ATOM 8725 C CA . GLY C 1 73 ? 37.607 38.516 13.740 1.000 38.451 73 GLY A CA 1
ATOM 8726 C C . GLY C 1 73 ? 39.022 39.040 13.880 1.000 38.569 73 GLY A C 1
ATOM 8727 O O . GLY C 1 73 ? 39.175 40.223 14.152 1.000 40.578 73 GLY A O 1
ATOM 8731 N N . VAL C 1 74 ? 40.037 38.193 13.696 1.000 38.965 74 VAL A N 1
ATOM 8732 C CA . VAL C 1 74 ? 41.459 38.587 13.916 1.000 39.284 74 VAL A CA 1
ATOM 8733 C C . VAL C 1 74 ? 41.917 39.560 12.817 1.000 41.631 74 VAL A C 1
ATOM 8734 O O . VAL C 1 74 ? 42.789 40.427 13.111 1.000 41.475 74 VAL A O 1
ATOM 8747 N N . GLU C 1 75 ? 41.425 39.394 11.586 1.000 43.953 75 GLU A N 1
ATOM 8748 C CA . GLU C 1 75 ? 41.747 40.332 10.475 1.000 47.804 75 GLU A CA 1
ATOM 8749 C C . GLU C 1 75 ? 41.128 41.706 10.810 1.000 43.528 75 GLU A C 1
ATOM 8750 O O . GLU C 1 75 ? 41.823 42.712 10.665 1.000 43.289 75 GLU A O 1
ATOM 8762 N N . LYS C 1 76 ? 39.899 41.716 11.332 1.000 40.265 76 LYS A N 1
ATOM 8763 C CA . LYS C 1 76 ? 39.167 42.918 11.801 1.000 42.178 76 LYS A CA 1
ATOM 8764 C C . LYS C 1 76 ? 39.983 43.627 12.893 1.000 44.792 76 LYS A C 1
ATOM 8765 O O . LYS C 1 76 ? 40.235 44.848 12.769 1.000 44.111 76 LYS A O 1
ATOM 8784 N N . ILE C 1 77 ? 40.453 42.899 13.904 1.000 42.108 77 ILE A N 1
ATOM 8785 C CA . ILE C 1 77 ? 41.327 43.498 14.955 1.000 43.519 77 ILE A CA 1
ATOM 8786 C C . ILE C 1 77 ? 42.570 44.083 14.275 1.000 38.278 77 ILE A C 1
ATOM 8787 O O . ILE C 1 77 ? 42.979 45.188 14.632 1.000 37.047 77 ILE A O 1
ATOM 8803 N N . LYS C 1 78 ? 43.187 43.336 13.370 1.000 37.420 78 LYS A N 1
ATOM 8804 C CA . LYS C 1 78 ? 44.446 43.759 12.717 1.000 39.945 78 LYS A CA 1
ATOM 8805 C C . LYS C 1 78 ? 44.199 45.076 11.969 1.000 39.890 78 LYS A C 1
ATOM 8806 O O . LYS C 1 78 ? 45.061 45.955 12.056 1.000 40.784 78 LYS A O 1
ATOM 8825 N N . LYS C 1 79 ? 43.081 45.209 11.250 1.000 43.081 79 LYS A N 1
ATOM 8826 C CA . LYS C 1 79 ? 42.739 46.468 10.526 1.000 51.998 79 LYS A CA 1
ATOM 8827 C C . LYS C 1 79 ? 42.472 47.586 11.540 1.000 48.010 79 LYS A C 1
ATOM 8828 O O . LYS C 1 79 ? 43.076 48.638 11.394 1.000 49.201 79 LYS A O 1
ATOM 8847 N N . GLU C 1 80 ? 41.631 47.328 12.545 1.000 54.571 80 GLU A N 1
ATOM 8848 C CA . GLU C 1 80 ? 41.045 48.352 13.454 1.000 55.721 80 GLU A CA 1
ATOM 8849 C C . GLU C 1 80 ? 41.999 48.706 14.603 1.000 54.834 80 GLU A C 1
ATOM 8850 O O . GLU C 1 80 ? 41.933 49.862 15.006 1.000 60.461 80 GLU A O 1
ATOM 8862 N N . LEU C 1 81 ? 42.818 47.785 15.149 1.000 50.681 81 LEU A N 1
ATOM 8863 C CA . LEU C 1 81 ? 43.702 48.089 16.320 1.000 44.727 81 LEU A CA 1
ATOM 8864 C C . LEU C 1 81 ? 45.187 47.821 16.038 1.000 41.402 81 LEU A C 1
ATOM 8865 O O . LEU C 1 81 ? 46.033 48.373 16.758 1.000 37.817 81 LEU A O 1
ATOM 8881 N N . GLY C 1 82 ? 45.510 47.014 15.034 1.000 43.769 82 GLY A N 1
ATOM 8882 C CA . GLY C 1 82 ? 46.851 46.419 14.878 1.000 44.222 82 GLY A CA 1
ATOM 8883 C C . GLY C 1 82 ? 46.839 44.950 15.285 1.000 46.435 82 GLY A C 1
ATOM 8884 O O . GLY C 1 82 ? 45.909 44.513 16.014 1.000 49.234 82 GLY A O 1
ATOM 8888 N N . SER C 1 83 ? 47.813 44.207 14.776 1.000 45.146 83 SER A N 1
ATOM 8889 C CA . SER C 1 83 ? 48.072 42.769 15.036 1.000 44.388 83 SER A CA 1
ATOM 8890 C C . SER C 1 83 ? 47.955 42.460 16.531 1.000 43.337 83 SER A C 1
ATOM 8891 O O . SER C 1 83 ? 48.578 43.183 17.345 1.000 37.501 83 SER A O 1
ATOM 8899 N N . VAL C 1 84 ? 47.226 41.400 16.876 1.000 39.799 84 VAL A N 1
ATOM 8900 C CA . VAL C 1 84 ? 47.206 40.877 18.273 1.000 38.390 84 VAL A CA 1
ATOM 8901 C C . VAL C 1 84 ? 48.632 40.543 18.727 1.000 36.735 84 VAL A C 1
ATOM 8902 O O . VAL C 1 84 ? 49.248 39.731 18.053 1.000 39.512 84 VAL A O 1
ATOM 8915 N N . ASP C 1 85 ? 49.106 41.144 19.838 1.000 35.349 85 ASP A N 1
ATOM 8916 C CA . ASP C 1 85 ? 50.364 40.786 20.556 1.000 35.544 85 ASP A CA 1
ATOM 8917 C C . ASP C 1 85 ? 50.081 39.859 21.755 1.000 34.305 85 ASP A C 1
ATOM 8918 O O . ASP C 1 85 ? 51.034 39.162 22.212 1.000 29.747 85 ASP A O 1
ATOM 8927 N N . ILE C 1 86 ? 48.855 39.919 22.304 1.000 35.467 86 ILE A N 1
ATOM 8928 C CA . ILE C 1 86 ? 48.450 39.221 23.562 1.000 36.109 86 ILE A CA 1
ATOM 8929 C C . ILE C 1 86 ? 47.119 38.524 23.318 1.000 33.467 86 ILE A C 1
ATOM 8930 O O . ILE C 1 86 ? 46.147 39.240 23.100 1.000 39.346 86 ILE A O 1
ATOM 8946 N N . LEU C 1 87 ? 47.106 37.185 23.366 1.000 32.152 87 LEU A N 1
ATOM 8947 C CA . LEU C 1 87 ? 45.893 36.333 23.230 1.000 31.660 87 LEU A CA 1
ATOM 8948 C C . LEU C 1 87 ? 45.603 35.642 24.567 1.000 31.627 87 LEU A C 1
ATOM 8949 O O . LEU C 1 87 ? 46.506 34.963 25.092 1.000 27.688 87 LEU A O 1
ATOM 8965 N N . VAL C 1 88 ? 44.382 35.789 25.077 1.000 31.533 88 VAL A N 1
ATOM 8966 C CA . VAL C 1 88 ? 43.880 35.009 26.247 1.000 31.497 88 VAL A CA 1
ATOM 8967 C C . VAL C 1 88 ? 42.764 34.094 25.754 1.000 33.635 88 VAL A C 1
ATOM 8968 O O . VAL C 1 88 ? 41.650 34.599 25.418 1.000 31.464 88 VAL A O 1
ATOM 8981 N N . ASN C 1 89 ? 43.067 32.795 25.701 1.000 30.102 89 ASN A N 1
ATOM 8982 C CA . ASN C 1 89 ? 42.064 31.747 25.411 1.000 32.344 89 ASN A CA 1
ATOM 8983 C C . ASN C 1 89 ? 41.243 31.504 26.675 1.000 32.019 89 ASN A C 1
ATOM 8984 O O . ASN C 1 89 ? 41.616 30.608 27.426 1.000 34.498 89 ASN A O 1
ATOM 8995 N N . ASN C 1 90 ? 40.188 32.297 26.879 1.000 32.146 90 ASN A N 1
ATOM 8996 C CA . ASN C 1 90 ? 39.380 32.324 28.122 1.000 30.530 90 ASN A CA 1
ATOM 8997 C C . ASN C 1 90 ? 37.974 31.748 27.876 1.000 34.644 90 ASN A C 1
ATOM 8998 O O . ASN C 1 90 ? 37.386 31.220 28.856 1.000 34.055 90 ASN A O 1
ATOM 9009 N N . ALA C 1 91 ? 37.457 31.755 26.647 1.000 29.196 91 ALA A N 1
ATOM 9010 C CA . ALA C 1 91 ? 36.144 31.140 26.330 1.000 31.451 91 ALA A CA 1
ATOM 9011 C C . ALA C 1 91 ? 36.123 29.640 26.680 1.000 34.452 91 ALA A C 1
ATOM 9012 O O . ALA C 1 91 ? 37.088 28.911 26.357 1.000 33.822 91 ALA A O 1
ATOM 9019 N N . ALA C 1 92 ? 35.020 29.148 27.240 1.000 32.390 92 ALA A N 1
ATOM 9020 C CA . ALA C 1 92 ? 34.875 27.711 27.567 1.000 35.440 92 ALA A CA 1
ATOM 9021 C C . ALA C 1 92 ? 33.413 27.321 27.485 1.000 36.983 92 ALA A C 1
ATOM 9022 O O . ALA C 1 92 ? 32.548 28.201 27.694 1.000 41.007 92 ALA A O 1
ATOM 9029 N N . SER C 1 93 ? 33.183 26.053 27.168 1.000 34.262 93 SER A N 1
ATOM 9030 C CA . SER C 1 93 ? 31.874 25.359 27.204 1.000 34.993 93 SER A CA 1
ATOM 9031 C C . SER C 1 93 ? 31.961 24.184 28.192 1.000 37.779 93 SER A C 1
ATOM 9032 O O . SER C 1 93 ? 33.086 23.648 28.408 1.000 35.406 93 SER A O 1
ATOM 9040 N N . GLY C 1 94 ? 30.818 23.820 28.780 1.000 37.351 94 GLY A N 1
ATOM 9041 C CA . GLY C 1 94 ? 30.660 22.722 29.749 1.000 36.535 94 GLY A CA 1
ATOM 9042 C C . GLY C 1 94 ? 31.529 22.904 30.971 1.000 37.865 94 GLY A C 1
ATOM 9043 O O . GLY C 1 94 ? 32.066 21.898 31.453 1.000 43.419 94 GLY A O 1
ATOM 9047 N N . ILE C 1 95 ? 31.621 24.133 31.477 1.000 34.627 95 ILE A N 1
ATOM 9048 C CA . ILE C 1 95 ? 32.399 24.485 32.692 1.000 39.437 95 ILE A CA 1
ATOM 9049 C C . ILE C 1 95 ? 31.854 23.696 33.890 1.000 43.216 95 ILE A C 1
ATOM 9050 O O . ILE C 1 95 ? 32.678 23.286 34.761 1.000 49.722 95 ILE A O 1
ATOM 9066 N N . VAL C 1 96 ? 30.537 23.506 33.953 1.000 42.510 96 VAL A N 1
ATOM 9067 C CA . VAL C 1 96 ? 29.859 22.920 35.144 1.000 47.969 96 VAL A CA 1
ATOM 9068 C C . VAL C 1 96 ? 28.814 21.892 34.694 1.000 46.246 96 VAL A C 1
ATOM 9069 O O . VAL C 1 96 ? 27.638 22.073 34.991 1.000 58.531 96 VAL A O 1
ATOM 9082 N N . ARG C 1 97 ? 29.251 20.840 34.012 1.000 41.964 97 ARG A N 1
ATOM 9083 C CA . ARG C 1 97 ? 28.491 19.577 33.875 1.000 47.706 97 ARG A CA 1
ATOM 9084 C C . ARG C 1 97 ? 28.721 18.795 35.163 1.000 49.862 97 ARG A C 1
ATOM 9085 O O . ARG C 1 97 ? 29.709 19.077 35.884 1.000 59.115 97 ARG A O 1
ATOM 9106 N N . ALA C 1 98 ? 27.801 17.897 35.452 1.000 45.681 98 ALA A N 1
ATOM 9107 C CA . ALA C 1 98 ? 27.790 17.048 36.654 1.000 41.073 98 ALA A CA 1
ATOM 9108 C C . ALA C 1 98 ? 27.052 15.784 36.236 1.000 38.526 98 ALA A C 1
ATOM 9109 O O . ALA C 1 98 ? 25.956 15.572 36.697 1.000 40.714 98 ALA A O 1
ATOM 9116 N N . THR C 1 99 ? 27.628 15.086 35.265 1.000 36.924 99 THR A N 1
ATOM 9117 C CA . THR C 1 99 ? 27.132 13.843 34.649 1.000 38.812 99 THR A CA 1
ATOM 9118 C C . THR C 1 99 ? 28.283 12.840 34.568 1.000 38.122 99 THR A C 1
ATOM 9119 O O . THR C 1 99 ? 29.335 13.169 33.999 1.000 33.582 99 THR A O 1
ATOM 9130 N N . LEU C 1 100 ? 28.074 11.646 35.102 1.000 39.717 100 LEU A N 1
ATOM 9131 C CA . LEU C 1 100 ? 29.021 10.515 34.980 1.000 38.572 100 LEU A CA 1
ATOM 9132 C C . LEU C 1 100 ? 29.315 10.302 33.492 1.000 39.092 100 LEU A C 1
ATOM 9133 O O . LEU C 1 100 ? 28.447 10.645 32.631 1.000 41.449 100 LEU A O 1
ATOM 9149 N N . ILE C 1 101 ? 30.497 9.773 33.186 1.000 35.554 101 ILE A N 1
ATOM 9150 C CA . ILE C 1 101 ? 30.959 9.637 31.778 1.000 33.989 101 ILE A CA 1
ATOM 9151 C C . ILE C 1 101 ? 29.924 8.832 30.993 1.000 35.615 101 ILE A C 1
ATOM 9152 O O . ILE C 1 101 ? 29.652 9.236 29.835 1.000 38.934 101 ILE A O 1
ATOM 9168 N N . GLU C 1 102 ? 29.347 7.765 31.566 1.000 32.689 102 GLU A N 1
ATOM 9169 C CA . GLU C 1 102 ? 28.433 6.875 30.788 1.000 37.693 102 GLU A CA 1
ATOM 9170 C C . GLU C 1 102 ? 27.092 7.596 30.515 1.000 37.483 102 GLU A C 1
ATOM 9171 O O . GLU C 1 102 ? 26.398 7.172 29.594 1.000 37.865 102 GLU A O 1
ATOM 9183 N N . LYS C 1 103 ? 26.757 8.658 31.248 1.000 35.468 103 LYS A N 1
ATOM 9184 C CA . LYS C 1 103 ? 25.526 9.453 31.029 1.000 42.567 103 LYS A CA 1
ATOM 9185 C C . LYS C 1 103 ? 25.862 10.757 30.291 1.000 45.357 103 LYS A C 1
ATOM 9186 O O . LYS C 1 103 ? 24.945 11.579 30.114 1.000 47.039 103 LYS A O 1
ATOM 9205 N N . THR C 1 104 ? 27.111 10.968 29.876 1.000 44.167 104 THR A N 1
ATOM 9206 C CA . THR C 1 104 ? 27.525 12.186 29.125 1.000 42.921 104 THR A CA 1
ATOM 9207 C C . THR C 1 104 ? 27.137 12.018 27.646 1.000 39.848 104 THR A C 1
ATOM 9208 O O . THR C 1 104 ? 27.652 11.100 26.987 1.000 37.115 104 THR A O 1
ATOM 9219 N N . ALA C 1 105 ? 26.249 12.879 27.141 1.000 37.942 105 ALA A N 1
ATOM 9220 C CA . ALA C 1 105 ? 25.867 12.925 25.707 1.000 39.271 105 ALA A CA 1
ATOM 9221 C C . ALA C 1 105 ? 27.085 13.259 24.838 1.000 36.511 105 ALA A C 1
ATOM 9222 O O . ALA C 1 105 ? 27.764 14.242 25.135 1.000 37.039 105 ALA A O 1
ATOM 9229 N N . LYS C 1 106 ? 27.325 12.505 23.761 1.000 39.976 106 LYS A N 1
ATOM 9230 C CA . LYS C 1 106 ? 28.460 12.764 22.842 1.000 40.591 106 LYS A CA 1
ATOM 9231 C C . LYS C 1 106 ? 28.344 14.183 22.258 1.000 44.789 106 LYS A C 1
ATOM 9232 O O . LYS C 1 106 ? 29.407 14.837 22.150 1.000 39.713 106 LYS A O 1
ATOM 9251 N N . GLU C 1 107 ? 27.128 14.662 21.932 1.000 46.538 107 GLU A N 1
ATOM 9252 C CA . GLU C 1 107 ? 26.917 16.045 21.407 1.000 47.410 107 GLU A CA 1
ATOM 9253 C C . GLU C 1 107 ? 27.516 17.060 22.402 1.000 43.182 107 GLU A C 1
ATOM 9254 O O . GLU C 1 107 ? 28.164 17.992 21.962 1.000 38.955 107 GLU A O 1
ATOM 9266 N N . ASP C 1 108 ? 27.360 16.870 23.713 1.000 41.310 108 ASP A N 1
ATOM 9267 C CA . ASP C 1 108 ? 27.883 17.834 24.724 1.000 43.734 108 ASP A CA 1
ATOM 9268 C C . ASP C 1 108 ? 29.418 17.738 24.822 1.000 41.916 108 ASP A C 1
ATOM 9269 O O . ASP C 1 108 ? 30.069 18.783 24.905 1.000 39.709 108 ASP A O 1
ATOM 9278 N N . TRP C 1 109 ? 29.961 16.522 24.887 1.000 40.209 109 TRP A N 1
ATOM 9279 C CA . TRP C 1 109 ? 31.418 16.234 24.830 1.000 36.185 109 TRP A CA 1
ATOM 9280 C C . TRP C 1 109 ? 32.008 16.923 23.594 1.000 36.303 109 TRP A C 1
ATOM 9281 O O . TRP C 1 109 ? 33.005 17.689 23.743 1.000 33.979 109 TRP A O 1
ATOM 9302 N N . ASP C 1 110 ? 31.424 16.669 22.415 1.000 34.555 110 ASP A N 1
ATOM 9303 C CA . ASP C 1 110 ? 31.938 17.229 21.144 1.000 34.974 110 ASP A CA 1
ATOM 9304 C C . ASP C 1 110 ? 31.958 18.760 21.255 1.000 36.908 110 ASP A C 1
ATOM 9305 O O . ASP C 1 110 ? 32.959 19.371 20.814 1.000 41.016 110 ASP A O 1
ATOM 9314 N N . GLN C 1 111 ? 30.907 19.381 21.799 1.000 39.260 111 GLN A N 1
ATOM 9315 C CA . GLN C 1 111 ? 30.853 20.863 21.881 1.000 39.113 111 GLN A CA 1
ATOM 9316 C C . GLN C 1 111 ? 31.973 21.340 22.804 1.000 36.208 111 GLN A C 1
ATOM 9317 O O . GLN C 1 111 ? 32.667 22.286 22.447 1.000 33.181 111 GLN A O 1
ATOM 9331 N N . ASP C 1 112 ? 32.156 20.685 23.943 1.000 33.792 112 ASP A N 1
ATOM 9332 C CA . ASP C 1 112 ? 33.186 21.088 24.942 1.000 36.662 112 ASP A CA 1
ATOM 9333 C C . ASP C 1 112 ? 34.575 20.996 24.295 1.000 33.806 112 ASP A C 1
ATOM 9334 O O . ASP C 1 112 ? 35.379 21.922 24.458 1.000 33.634 112 ASP A O 1
ATOM 9343 N N . LEU C 1 113 ? 34.848 19.950 23.526 1.000 35.951 113 LEU A N 1
ATOM 9344 C CA . LEU C 1 113 ? 36.155 19.836 22.812 1.000 35.100 113 LEU A CA 1
ATOM 9345 C C . LEU C 1 113 ? 36.294 20.939 21.753 1.000 32.063 113 LEU A C 1
ATOM 9346 O O . LEU C 1 113 ? 37.367 21.533 21.704 1.000 35.556 113 LEU A O 1
ATOM 9362 N N . ARG C 1 114 ? 35.250 21.233 20.972 1.000 34.903 114 ARG A N 1
ATOM 9363 C CA . ARG C 1 114 ? 35.305 22.214 19.845 1.000 37.303 114 ARG A CA 1
ATOM 9364 C C . ARG C 1 114 ? 35.657 23.597 20.411 1.000 35.287 114 ARG A C 1
ATOM 9365 O O . ARG C 1 114 ? 36.511 24.287 19.851 1.000 35.638 114 ARG A O 1
ATOM 9386 N N . VAL C 1 115 ? 35.048 23.984 21.525 1.000 33.746 115 VAL A N 1
ATOM 9387 C CA . VAL C 1 115 ? 35.227 25.345 22.097 1.000 32.081 115 VAL A CA 1
ATOM 9388 C C . VAL C 1 115 ? 36.557 25.416 22.852 1.000 33.263 115 VAL A C 1
ATOM 9389 O O . VAL C 1 115 ? 37.349 26.327 22.548 1.000 30.955 115 VAL A O 1
ATOM 9402 N N . ASN C 1 116 ? 36.784 24.487 23.789 1.000 33.887 116 ASN A N 1
ATOM 9403 C CA . ASN C 1 116 ? 37.874 24.550 24.796 1.000 33.728 116 ASN A CA 1
ATOM 9404 C C . ASN C 1 116 ? 39.218 24.222 24.138 1.000 35.328 116 ASN A C 1
ATOM 9405 O O . ASN C 1 116 ? 40.211 24.886 24.488 1.000 33.830 116 ASN A O 1
ATOM 9416 N N . LEU C 1 117 ? 39.252 23.261 23.205 1.000 35.909 117 LEU A N 1
ATOM 9417 C CA . LEU C 1 117 ? 40.510 22.845 22.531 1.000 33.717 117 LEU A CA 1
ATOM 9418 C C . LEU C 1 117 ? 40.580 23.479 21.139 1.000 34.590 117 LEU A C 1
ATOM 9419 O O . LEU C 1 117 ? 41.554 24.178 20.868 1.000 34.069 117 LEU A O 1
ATOM 9435 N N . THR C 1 118 ? 39.596 23.254 20.276 1.000 34.786 118 THR A N 1
ATOM 9436 C CA . THR C 1 118 ? 39.687 23.781 18.899 1.000 35.765 118 THR A CA 1
ATOM 9437 C C . THR C 1 118 ? 39.644 25.315 18.912 1.000 35.492 118 THR A C 1
ATOM 9438 O O . THR C 1 118 ? 40.331 25.902 18.066 1.000 33.171 118 THR A O 1
ATOM 9449 N N . GLY C 1 119 ? 38.904 25.934 19.839 1.000 35.578 119 GLY A N 1
ATOM 9450 C CA . GLY C 1 119 ? 38.885 27.398 20.001 1.000 35.236 119 GLY A CA 1
ATOM 9451 C C . GLY C 1 119 ? 40.287 27.926 20.210 1.000 35.686 119 GLY A C 1
ATOM 9452 O O . GLY C 1 119 ? 40.671 28.873 19.502 1.000 33.469 119 GLY A O 1
ATOM 9456 N N . ALA C 1 120 ? 41.055 27.326 21.128 1.000 33.796 120 ALA A N 1
ATOM 9457 C CA . ALA C 1 120 ? 42.416 27.803 21.451 1.000 29.538 120 ALA A CA 1
ATOM 9458 C C . ALA C 1 120 ? 43.285 27.560 20.223 1.000 28.998 120 ALA A C 1
ATOM 9459 O O . ALA C 1 120 ? 44.143 28.383 19.939 1.000 29.883 120 ALA A O 1
ATOM 9466 N N . PHE C 1 121 ? 43.093 26.433 19.545 1.000 30.045 121 PHE A N 1
ATOM 9467 C CA . PHE C 1 121 ? 43.877 26.080 18.340 1.000 31.599 121 PHE A CA 1
ATOM 9468 C C . PHE C 1 121 ? 43.587 27.160 17.284 1.000 33.432 121 PHE A C 1
ATOM 9469 O O . PHE C 1 121 ? 44.548 27.754 16.742 1.000 32.251 121 PHE A O 1
ATOM 9486 N N . ASN C 1 122 ? 42.305 27.434 17.034 1.000 34.667 122 ASN A N 1
ATOM 9487 C CA . ASN C 1 122 ? 41.848 28.419 16.011 1.000 33.700 122 ASN A CA 1
ATOM 9488 C C . ASN C 1 122 ? 42.525 29.768 16.275 1.000 32.916 122 ASN A C 1
ATOM 9489 O O . ASN C 1 122 ? 43.236 30.249 15.390 1.000 36.366 122 ASN A O 1
ATOM 9500 N N . CYS C 1 123 ? 42.415 30.290 17.491 1.000 32.797 123 CYS A N 1
ATOM 9501 C CA . CYS C 1 123 ? 42.860 31.655 17.847 1.000 34.010 123 CYS A CA 1
ATOM 9502 C C . CYS C 1 123 ? 44.388 31.701 17.831 1.000 34.413 123 CYS A C 1
ATOM 9503 O O . CYS C 1 123 ? 44.917 32.718 17.389 1.000 39.904 123 CYS A O 1
ATOM 9511 N N . ILE C 1 124 ? 45.082 30.674 18.310 1.000 31.265 124 ILE A N 1
ATOM 9512 C CA . ILE C 1 124 ? 46.574 30.674 18.273 1.000 35.422 124 ILE A CA 1
ATOM 9513 C C . ILE C 1 124 ? 47.034 30.690 16.808 1.000 37.235 124 ILE A C 1
ATOM 9514 O O . ILE C 1 124 ? 47.913 31.505 16.469 1.000 32.868 124 ILE A O 1
ATOM 9530 N N . LYS C 1 125 ? 46.441 29.833 15.980 1.000 38.858 125 LYS A N 1
ATOM 9531 C CA . LYS C 1 125 ? 46.778 29.708 14.540 1.000 43.730 125 LYS A CA 1
ATOM 9532 C C . LYS C 1 125 ? 46.668 31.092 13.875 1.000 40.623 125 LYS A C 1
ATOM 9533 O O . LYS C 1 125 ? 47.588 31.455 13.107 1.000 39.091 125 LYS A O 1
ATOM 9552 N N . ALA C 1 126 ? 45.605 31.845 14.185 1.000 37.809 126 ALA A N 1
ATOM 9553 C CA . ALA C 1 126 ? 45.267 33.139 13.548 1.000 39.161 126 ALA A CA 1
ATOM 9554 C C . ALA C 1 126 ? 46.292 34.202 13.976 1.000 42.370 126 ALA A C 1
ATOM 9555 O O . ALA C 1 126 ? 46.699 35.019 13.126 1.000 41.469 126 ALA A O 1
ATOM 9562 N N . VAL C 1 127 ? 46.738 34.188 15.236 1.000 36.840 127 VAL A N 1
ATOM 9563 C CA . VAL C 1 127 ? 47.500 35.339 15.793 1.000 36.810 127 VAL A CA 1
ATOM 9564 C C . VAL C 1 127 ? 48.999 35.108 15.648 1.000 35.740 127 VAL A C 1
ATOM 9565 O O . VAL C 1 127 ? 49.728 36.108 15.623 1.000 38.097 127 VAL A O 1
ATOM 9578 N N . ILE C 1 128 ? 49.464 33.866 15.588 1.000 35.032 128 ILE A N 1
ATOM 9579 C CA . ILE C 1 128 ? 50.919 33.620 15.826 1.000 35.400 128 ILE A CA 1
ATOM 9580 C C . ILE C 1 128 ? 51.775 34.084 14.631 1.000 35.691 128 ILE A C 1
ATOM 9581 O O . ILE C 1 128 ? 52.909 34.514 14.857 1.000 32.080 128 ILE A O 1
ATOM 9597 N N . PRO C 1 129 ? 51.333 34.049 13.339 1.000 35.981 129 PRO A N 1
ATOM 9598 C CA . PRO C 1 129 ? 52.168 34.558 12.238 1.000 37.232 129 PRO A CA 1
ATOM 9599 C C . PRO C 1 129 ? 52.553 36.039 12.441 1.000 33.505 129 PRO A C 1
ATOM 9600 O O . PRO C 1 129 ? 53.708 36.334 12.305 1.000 34.659 129 PRO A O 1
ATOM 9611 N N . ASP C 1 130 ? 51.648 36.921 12.874 1.000 34.832 130 ASP A N 1
ATOM 9612 C CA . ASP C 1 130 ? 52.025 38.348 13.124 1.000 34.466 130 ASP A CA 1
ATOM 9613 C C . ASP C 1 130 ? 52.926 38.457 14.362 1.000 37.512 130 ASP A C 1
ATOM 9614 O O . ASP C 1 130 ? 53.855 39.291 14.342 1.000 37.281 130 ASP A O 1
ATOM 9623 N N . MET C 1 131 ? 52.737 37.616 15.382 1.000 36.947 131 MET A N 1
ATOM 9624 C CA . MET C 1 131 ? 53.629 37.641 16.564 1.000 35.879 131 MET A CA 1
ATOM 9625 C C . MET C 1 131 ? 55.034 37.244 16.111 1.000 32.877 131 MET A C 1
ATOM 9626 O O . MET C 1 131 ? 56.031 37.825 16.610 1.000 36.206 131 MET A O 1
ATOM 9640 N N . LYS C 1 132 ? 55.152 36.228 15.265 1.000 35.068 132 LYS A N 1
ATOM 9641 C CA . LYS C 1 132 ? 56.497 35.808 14.776 1.000 40.816 132 LYS A CA 1
ATOM 9642 C C . LYS C 1 132 ? 57.109 36.981 13.991 1.000 36.485 132 LYS A C 1
ATOM 9643 O O . LYS C 1 132 ? 58.269 37.331 14.235 1.000 35.050 132 LYS A O 1
ATOM 9662 N N . LYS C 1 133 ? 56.340 37.557 13.078 1.000 36.037 133 LYS A N 1
ATOM 9663 C CA . LYS C 1 133 ? 56.769 38.720 12.260 1.000 42.964 133 LYS A CA 1
ATOM 9664 C C . LYS C 1 133 ? 57.231 39.880 13.160 1.000 41.892 133 LYS A C 1
ATOM 9665 O O . LYS C 1 133 ? 58.238 40.496 12.813 1.000 42.725 133 LYS A O 1
ATOM 9684 N N . ASN C 1 134 ? 56.565 40.146 14.296 1.000 40.911 134 ASN A N 1
ATOM 9685 C CA . ASN C 1 134 ? 56.862 41.331 15.143 1.000 38.638 134 ASN A CA 1
ATOM 9686 C C . ASN C 1 134 ? 57.859 40.970 16.234 1.000 37.124 134 ASN A C 1
ATOM 9687 O O . ASN C 1 134 ? 58.223 41.865 16.996 1.000 37.718 134 ASN A O 1
ATOM 9698 N N . ASN C 1 135 ? 58.257 39.702 16.309 1.000 34.498 135 ASN A N 1
ATOM 9699 C CA . ASN C 1 135 ? 59.287 39.185 17.240 1.000 36.816 135 ASN A CA 1
ATOM 9700 C C . ASN C 1 135 ? 58.858 39.392 18.699 1.000 35.983 135 ASN A C 1
ATOM 9701 O O . ASN C 1 135 ? 59.757 39.583 19.533 1.000 34.228 135 ASN A O 1
ATOM 9712 N N . TRP C 1 136 ? 57.555 39.290 18.986 1.000 35.282 136 TRP A N 1
ATOM 9713 C CA . TRP C 1 136 ? 56.995 39.405 20.358 1.000 35.184 136 TRP A CA 1
ATOM 9714 C C . TRP C 1 136 ? 55.566 38.860 20.393 1.000 36.805 136 TRP A C 1
ATOM 9715 O O . TRP C 1 136 ? 54.814 39.121 19.445 1.000 34.203 136 TRP A O 1
ATOM 9736 N N . GLY C 1 137 ? 55.194 38.178 21.482 1.000 37.065 137 GLY A N 1
ATOM 9737 C CA . GLY C 1 137 ? 53.848 37.600 21.639 1.000 34.897 137 GLY A CA 1
ATOM 9738 C C . GLY C 1 137 ? 53.616 37.087 23.042 1.000 34.535 137 GLY A C 1
ATOM 9739 O O . GLY C 1 137 ? 54.575 36.653 23.675 1.000 33.811 137 GLY A O 1
ATOM 9743 N N . ARG C 1 138 ? 52.376 37.145 23.510 1.000 37.219 138 ARG A N 1
ATOM 9744 C CA . ARG C 1 138 ? 51.969 36.497 24.781 1.000 37.682 138 ARG A CA 1
ATOM 9745 C C . ARG C 1 138 ? 50.690 35.722 24.510 1.000 37.274 138 ARG A C 1
ATOM 9746 O O . ARG C 1 138 ? 49.727 36.328 24.075 1.000 39.666 138 ARG A O 1
ATOM 9767 N N . ILE C 1 139 ? 50.721 34.414 24.725 1.000 36.033 139 ILE A N 1
ATOM 9768 C CA . ILE C 1 139 ? 49.504 33.570 24.666 1.000 33.115 139 ILE A CA 1
ATOM 9769 C C . ILE C 1 139 ? 49.264 33.027 26.078 1.000 33.777 139 ILE A C 1
ATOM 9770 O O . ILE C 1 139 ? 50.200 32.447 26.705 1.000 31.720 139 ILE A O 1
ATOM 9786 N N . ILE C 1 140 ? 48.065 33.246 26.597 1.000 32.965 140 ILE A N 1
ATOM 9787 C CA . ILE C 1 140 ? 47.706 32.728 27.938 1.000 32.340 140 ILE A CA 1
ATOM 9788 C C . ILE C 1 140 ? 46.480 31.852 27.768 1.000 31.710 140 ILE A C 1
ATOM 9789 O O . ILE C 1 140 ? 45.463 32.384 27.336 1.000 33.540 140 ILE A O 1
ATOM 9805 N N . ASN C 1 141 ? 46.646 30.556 28.062 1.000 30.804 141 ASN A N 1
ATOM 9806 C CA . ASN C 1 141 ? 45.567 29.546 28.091 1.000 30.314 141 ASN A CA 1
ATOM 9807 C C . ASN C 1 141 ? 45.040 29.425 29.527 1.000 29.277 141 ASN A C 1
ATOM 9808 O O . ASN C 1 141 ? 45.791 29.637 30.488 1.000 28.611 141 ASN A O 1
ATOM 9819 N N . ILE C 1 142 ? 43.766 29.111 29.651 1.000 30.798 142 ILE A N 1
ATOM 9820 C CA . ILE C 1 142 ? 43.050 29.074 30.952 1.000 29.977 142 ILE A CA 1
ATOM 9821 C C . ILE C 1 142 ? 42.687 27.624 31.223 1.000 30.181 142 ILE A C 1
ATOM 9822 O O . ILE C 1 142 ? 41.784 27.053 30.507 1.000 33.819 142 ILE A O 1
ATOM 9838 N N . SER C 1 143 ? 43.417 27.049 32.168 1.000 29.251 143 SER A N 1
ATOM 9839 C CA . SER C 1 143 ? 43.234 25.669 32.667 1.000 31.479 143 SER A CA 1
ATOM 9840 C C . SER C 1 143 ? 42.502 25.721 34.010 1.000 31.771 143 SER A C 1
ATOM 9841 O O . SER C 1 143 ? 41.956 26.782 34.364 1.000 33.394 143 SER A O 1
ATOM 9849 N N . SER C 1 144 ? 42.419 24.578 34.675 1.000 33.689 144 SER A N 1
ATOM 9850 C CA . SER C 1 144 ? 41.646 24.364 35.922 1.000 33.753 144 SER A CA 1
ATOM 9851 C C . SER C 1 144 ? 42.290 23.198 36.674 1.000 34.384 144 SER A C 1
ATOM 9852 O O . SER C 1 144 ? 42.879 22.341 36.012 1.000 27.265 144 SER A O 1
ATOM 9860 N N . VAL C 1 145 ? 42.205 23.196 38.005 1.000 33.490 145 VAL A N 1
ATOM 9861 C CA . VAL C 1 145 ? 42.705 22.081 38.852 1.000 33.600 145 VAL A CA 1
ATOM 9862 C C . VAL C 1 145 ? 41.888 20.822 38.536 1.000 31.137 145 VAL A C 1
ATOM 9863 O O . VAL C 1 145 ? 42.371 19.729 38.850 1.000 32.447 145 VAL A O 1
ATOM 9876 N N . THR C 1 146 ? 40.728 20.949 37.893 1.000 29.213 146 THR A N 1
ATOM 9877 C CA . THR C 1 146 ? 39.952 19.788 37.386 1.000 30.056 146 THR A CA 1
ATOM 9878 C C . THR C 1 146 ? 40.779 19.045 36.326 1.000 31.945 146 THR A C 1
ATOM 9879 O O . THR C 1 146 ? 40.706 17.799 36.259 1.000 28.120 146 THR A O 1
ATOM 9890 N N . GLY C 1 147 ? 41.562 19.772 35.534 1.000 30.527 147 GLY A N 1
ATOM 9891 C CA . GLY C 1 147 ? 42.412 19.147 34.510 1.000 29.492 147 GLY A CA 1
ATOM 9892 C C . GLY C 1 147 ? 43.555 18.393 35.153 1.000 29.425 147 GLY A C 1
ATOM 9893 O O . GLY C 1 147 ? 43.924 17.353 34.628 1.000 32.045 147 GLY A O 1
ATOM 9897 N N . THR C 1 148 ? 44.114 18.894 36.256 1.000 29.732 148 THR A N 1
ATOM 9898 C CA . THR C 1 148 ? 45.352 18.332 36.873 1.000 28.727 148 THR A CA 1
ATOM 9899 C C . THR C 1 148 ? 45.006 17.382 38.019 1.000 28.501 148 THR A C 1
ATOM 9900 O O . THR C 1 148 ? 45.867 16.592 38.400 1.000 31.868 148 THR A O 1
ATOM 9911 N N . MET C 1 149 ? 43.786 17.444 38.549 1.000 30.226 149 MET A N 1
ATOM 9912 C CA . MET C 1 149 ? 43.381 16.629 39.711 1.000 29.148 149 MET A CA 1
ATOM 9913 C C . MET C 1 149 ? 42.110 15.833 39.424 1.000 28.783 149 MET A C 1
ATOM 9914 O O . MET C 1 149 ? 41.729 15.042 40.280 1.000 28.707 149 MET A O 1
ATOM 9928 N N . GLY C 1 150 ? 41.512 15.985 38.251 1.000 29.336 150 GLY A N 1
ATOM 9929 C CA . GLY C 1 150 ? 40.246 15.304 37.934 1.000 31.009 150 GLY A CA 1
ATOM 9930 C C . GLY C 1 150 ? 39.061 15.970 38.613 1.000 31.808 150 GLY A C 1
ATOM 9931 O O . GLY C 1 150 ? 39.264 16.842 39.501 1.000 30.801 150 GLY A O 1
ATOM 9935 N N . GLY C 1 151 ? 37.857 15.603 38.177 1.000 33.709 151 GLY A N 1
ATOM 9936 C CA . GLY C 1 151 ? 36.592 15.971 38.837 1.000 26.593 151 GLY A CA 1
ATOM 9937 C C . GLY C 1 151 ? 35.507 15.030 38.408 1.000 28.001 151 GLY A C 1
ATOM 9938 O O . GLY C 1 151 ? 35.223 14.938 37.175 1.000 30.274 151 GLY A O 1
ATOM 9942 N N . SER C 1 152 ? 34.887 14.368 39.375 1.000 30.697 152 SER A N 1
ATOM 9943 C CA . SER C 1 152 ? 33.747 13.457 39.141 1.000 32.202 152 SER A CA 1
ATOM 9944 C C . SER C 1 152 ? 32.655 14.218 38.403 1.000 32.467 152 SER A C 1
ATOM 9945 O O . SER C 1 152 ? 32.445 15.382 38.752 1.000 35.732 152 SER A O 1
ATOM 9953 N N . GLY C 1 153 ? 32.041 13.585 37.404 1.000 32.720 153 GLY A N 1
ATOM 9954 C CA . GLY C 1 153 ? 30.977 14.159 36.564 1.000 31.653 153 GLY A CA 1
ATOM 9955 C C . GLY C 1 153 ? 31.459 15.180 35.541 1.000 33.608 153 GLY A C 1
ATOM 9956 O O . GLY C 1 153 ? 30.604 15.745 34.850 1.000 31.620 153 GLY A O 1
ATOM 9960 N N . GLN C 1 154 ? 32.768 15.419 35.401 1.000 37.533 154 GLN A N 1
ATOM 9961 C CA . GLN C 1 154 ? 33.304 16.531 34.563 1.000 34.046 154 GLN A CA 1
ATOM 9962 C C . GLN C 1 154 ? 34.314 16.004 33.549 1.000 33.476 154 GLN A C 1
ATOM 9963 O O . GLN C 1 154 ? 35.372 16.634 33.425 1.000 35.569 154 GLN A O 1
ATOM 9977 N N . CYS C 1 155 ? 33.970 14.949 32.809 1.000 31.735 155 CYS A N 1
ATOM 9978 C CA . CYS C 1 155 ? 34.927 14.256 31.903 1.000 31.404 155 CYS A CA 1
ATOM 9979 C C . CYS C 1 155 ? 35.409 15.230 30.813 1.000 30.444 155 CYS A C 1
ATOM 9980 O O . CYS C 1 155 ? 36.603 15.294 30.616 1.000 28.354 155 CYS A O 1
ATOM 9988 N N . SER C 1 156 ? 34.537 16.038 30.201 1.000 31.816 156 SER A N 1
ATOM 9989 C CA . SER C 1 156 ? 34.917 16.961 29.098 1.000 31.622 156 SER A CA 1
ATOM 9990 C C . SER C 1 156 ? 35.824 18.055 29.644 1.000 32.063 156 SER A C 1
ATOM 9991 O O . SER C 1 156 ? 36.782 18.431 28.994 1.000 30.433 156 SER A O 1
ATOM 9999 N N . TYR C 1 157 ? 35.543 18.533 30.838 1.000 34.268 157 TYR A N 1
ATOM 10000 C CA . TYR C 1 157 ? 36.216 19.740 31.356 1.000 33.622 157 TYR A CA 1
ATOM 10001 C C . TYR C 1 157 ? 37.617 19.363 31.821 1.000 33.160 157 TYR A C 1
ATOM 10002 O O . TYR C 1 157 ? 38.567 20.113 31.525 1.000 39.454 157 TYR A O 1
ATOM 10020 N N . ALA C 1 158 ? 37.731 18.254 32.536 1.000 27.629 158 ALA A N 1
ATOM 10021 C CA . ALA C 1 158 ? 39.026 17.670 32.959 1.000 31.328 158 ALA A CA 1
ATOM 10022 C C . ALA C 1 158 ? 39.908 17.390 31.736 1.000 29.055 158 ALA A C 1
ATOM 10023 O O . ALA C 1 158 ? 41.083 17.728 31.782 1.000 30.484 158 ALA A O 1
ATOM 10030 N N . THR C 1 159 ? 39.348 16.771 30.698 1.000 29.163 159 THR A N 1
ATOM 10031 C CA . THR C 1 159 ? 40.052 16.407 29.448 1.000 31.140 159 THR A CA 1
ATOM 10032 C C . THR C 1 159 ? 40.555 17.687 28.770 1.000 29.818 159 THR A C 1
ATOM 10033 O O . THR C 1 159 ? 41.726 17.735 28.434 1.000 29.490 159 THR A O 1
ATOM 10044 N N . THR C 1 160 ? 39.691 18.678 28.565 1.000 31.034 160 THR A N 1
ATOM 10045 C CA . THR C 1 160 ? 40.010 19.883 27.758 1.000 30.672 160 THR A CA 1
ATOM 10046 C C . THR C 1 160 ? 40.979 20.769 28.545 1.000 28.880 160 THR A C 1
ATOM 10047 O O . THR C 1 160 ? 41.945 21.231 27.974 1.000 30.697 160 THR A O 1
ATOM 10058 N N . LYS C 1 161 ? 40.744 20.947 29.832 1.000 28.159 161 LYS A N 1
ATOM 10059 C CA . LYS C 1 161 ? 41.590 21.805 30.690 1.000 30.513 161 LYS A CA 1
ATOM 10060 C C . LYS C 1 161 ? 42.984 21.173 30.842 1.000 29.601 161 LYS A C 1
ATOM 10061 O O . LYS C 1 161 ? 43.967 21.951 30.908 1.000 29.946 161 LYS A O 1
ATOM 10080 N N . ALA C 1 162 ? 43.068 19.835 30.880 1.000 27.448 162 ALA A N 1
ATOM 10081 C CA . ALA C 1 162 ? 44.348 19.097 30.880 1.000 27.646 162 ALA A CA 1
ATOM 10082 C C . ALA C 1 162 ? 45.003 19.277 29.512 1.000 25.886 162 ALA A C 1
ATOM 10083 O O . ALA C 1 162 ? 46.222 19.508 29.449 1.000 24.823 162 ALA A O 1
ATOM 10090 N N . GLY C 1 163 ? 44.223 19.121 28.450 1.000 29.752 163 GLY A N 1
ATOM 10091 C CA . GLY C 1 163 ? 44.704 19.262 27.060 1.000 30.294 163 GLY A CA 1
ATOM 10092 C C . GLY C 1 163 ? 45.399 20.585 26.809 1.000 31.130 163 GLY A C 1
ATOM 10093 O O . GLY C 1 163 ? 46.486 20.593 26.159 1.000 30.441 163 GLY A O 1
ATOM 10097 N N . LEU C 1 164 ? 44.843 21.677 27.330 1.000 29.473 164 LEU A N 1
ATOM 10098 C CA . LEU C 1 164 ? 45.411 23.035 27.123 1.000 31.417 164 LEU A CA 1
ATOM 10099 C C . LEU C 1 164 ? 46.852 23.110 27.631 1.000 31.726 164 LEU A C 1
ATOM 10100 O O . LEU C 1 164 ? 47.610 23.994 27.163 1.000 36.093 164 LEU A O 1
ATOM 10116 N N . ILE C 1 165 ? 47.231 22.255 28.573 1.000 31.139 165 ILE A N 1
ATOM 10117 C CA . ILE C 1 165 ? 48.601 22.302 29.157 1.000 30.833 165 ILE A CA 1
ATOM 10118 C C . ILE C 1 165 ? 49.565 21.675 28.148 1.000 31.425 165 ILE A C 1
ATOM 10119 O O . ILE C 1 165 ? 50.684 22.214 27.982 1.000 28.293 165 ILE A O 1
ATOM 10135 N N . GLY C 1 166 ? 49.140 20.599 27.484 1.000 28.785 166 GLY A N 1
ATOM 10136 C CA . GLY C 1 166 ? 49.872 20.065 26.324 1.000 30.494 166 GLY A CA 1
ATOM 10137 C C . GLY C 1 166 ? 49.944 21.104 25.208 1.000 29.164 166 GLY A C 1
ATOM 10138 O O . GLY C 1 166 ? 51.042 21.336 24.675 1.000 26.769 166 GLY A O 1
ATOM 10142 N N . LEU C 1 167 ? 48.814 21.710 24.840 1.000 29.827 167 LEU A N 1
ATOM 10143 C CA . LEU C 1 167 ? 48.800 22.726 23.762 1.000 28.068 167 LEU A CA 1
ATOM 10144 C C . LEU C 1 167 ? 49.814 23.790 24.164 1.000 31.887 167 LEU A C 1
ATOM 10145 O O . LEU C 1 167 ? 50.687 24.140 23.321 1.000 29.223 167 LEU A O 1
ATOM 10161 N N . THR C 1 168 ? 49.771 24.210 25.429 1.000 26.274 168 THR A N 1
ATOM 10162 C CA . THR C 1 168 ? 50.587 25.337 25.920 1.000 27.814 168 THR A CA 1
ATOM 10163 C C . THR C 1 168 ? 52.063 25.009 25.685 1.000 29.496 168 THR A C 1
ATOM 10164 O O . THR C 1 168 ? 52.810 25.903 25.216 1.000 30.544 168 THR A O 1
ATOM 10175 N N . LYS C 1 169 ? 52.469 23.786 25.999 1.000 29.325 169 LYS A N 1
ATOM 10176 C CA . LYS C 1 169 ? 53.890 23.359 25.968 1.000 31.756 169 LYS A CA 1
ATOM 10177 C C . LYS C 1 169 ? 54.385 23.280 24.515 1.000 30.750 169 LYS A C 1
ATOM 10178 O O . LYS C 1 169 ? 55.548 23.678 24.286 1.000 29.403 169 LYS A O 1
ATOM 10197 N N . THR C 1 170 ? 53.535 22.874 23.565 1.000 28.798 170 THR A N 1
ATOM 10198 C CA . THR C 1 170 ? 53.916 22.805 22.133 1.000 33.019 170 THR A CA 1
ATOM 10199 C C . THR C 1 170 ? 54.122 24.239 21.623 1.000 32.372 170 THR A C 1
ATOM 10200 O O . THR C 1 170 ? 55.152 24.510 20.955 1.000 29.998 170 THR A O 1
ATOM 10211 N N . VAL C 1 171 ? 53.211 25.139 21.979 1.000 29.808 171 VAL A N 1
ATOM 10212 C CA . VAL C 1 171 ? 53.186 26.511 21.415 1.000 31.240 171 VAL A CA 1
ATOM 10213 C C . VAL C 1 171 ? 54.384 27.270 21.990 1.000 31.193 171 VAL A C 1
ATOM 10214 O O . VAL C 1 171 ? 55.061 27.957 21.223 1.000 30.499 171 VAL A O 1
ATOM 10227 N N . ALA C 1 172 ? 54.705 27.048 23.264 1.000 27.851 172 ALA A N 1
ATOM 10228 C CA . ALA C 1 172 ? 55.935 27.557 23.894 1.000 31.712 172 ALA A CA 1
ATOM 10229 C C . ALA C 1 172 ? 57.153 27.110 23.078 1.000 33.400 172 ALA A C 1
ATOM 10230 O O . ALA C 1 172 ? 58.009 27.945 22.808 1.000 37.918 172 ALA A O 1
ATOM 10237 N N . LEU C 1 173 ? 57.247 25.843 22.698 1.000 33.881 173 LEU A N 1
ATOM 10238 C CA . LEU C 1 173 ? 58.426 25.353 21.937 1.000 32.562 173 LEU A CA 1
ATOM 10239 C C . LEU C 1 173 ? 58.509 26.070 20.587 1.000 31.255 173 LEU A C 1
ATOM 10240 O O . LEU C 1 173 ? 59.559 26.591 20.300 1.000 30.260 173 LEU A O 1
ATOM 10256 N N . GLU C 1 174 ? 57.413 26.142 19.843 1.000 30.958 174 GLU A N 1
ATOM 10257 C CA . GLU C 1 174 ? 57.351 26.759 18.498 1.000 31.265 174 GLU A CA 1
ATOM 10258 C C . GLU C 1 174 ? 57.645 28.275 18.554 1.000 36.349 174 GLU A C 1
ATOM 10259 O O . GLU C 1 174 ? 58.256 28.792 17.589 1.000 36.950 174 GLU A O 1
ATOM 10271 N N . GLY C 1 175 ? 57.245 28.966 19.622 1.000 33.010 175 GLY A N 1
ATOM 10272 C CA . GLY C 1 175 ? 57.312 30.433 19.727 1.000 33.223 175 GLY A CA 1
ATOM 10273 C C . GLY C 1 175 ? 58.566 30.938 20.415 1.000 32.622 175 GLY A C 1
ATOM 10274 O O . GLY C 1 175 ? 58.809 32.135 20.360 1.000 36.346 175 GLY A O 1
ATOM 10278 N N . ALA C 1 176 ? 59.342 30.081 21.063 1.000 30.750 176 ALA A N 1
ATOM 10279 C CA . ALA C 1 176 ? 60.382 30.528 22.017 1.000 34.514 176 ALA A CA 1
ATOM 10280 C C . ALA C 1 176 ? 61.400 31.485 21.369 1.000 34.639 176 ALA A C 1
ATOM 10281 O O . ALA C 1 176 ? 61.956 32.304 22.097 1.000 33.146 176 ALA A O 1
ATOM 10288 N N . ARG C 1 177 ? 61.750 31.313 20.098 1.000 36.313 177 ARG A N 1
ATOM 10289 C CA . ARG C 1 177 ? 62.926 32.016 19.509 1.000 36.989 177 ARG A CA 1
ATOM 10290 C C . ARG C 1 177 ? 62.458 33.362 18.960 1.000 34.448 177 ARG A C 1
ATOM 10291 O O . ARG C 1 177 ? 63.314 34.143 18.541 1.000 36.222 177 ARG A O 1
ATOM 10312 N N . TYR C 1 178 ? 61.143 33.589 18.957 1.000 33.382 178 TYR A N 1
ATOM 10313 C CA . TYR C 1 178 ? 60.462 34.818 18.486 1.000 34.119 178 TYR A CA 1
ATOM 10314 C C . TYR C 1 178 ? 59.979 35.681 19.669 1.000 36.825 178 TYR A C 1
ATOM 10315 O O . TYR C 1 178 ? 59.119 36.582 19.448 1.000 30.281 178 TYR A O 1
ATOM 10333 N N . ASN C 1 179 ? 60.535 35.472 20.872 1.000 36.309 179 ASN A N 1
ATOM 10334 C CA . ASN C 1 179 ? 60.102 36.157 22.121 1.000 34.692 179 ASN A CA 1
ATOM 10335 C C . ASN C 1 179 ? 58.590 35.998 22.277 1.000 33.222 179 ASN A C 1
ATOM 10336 O O . ASN C 1 179 ? 57.955 36.924 22.833 1.000 31.309 179 ASN A O 1
ATOM 10347 N N . ILE C 1 180 ? 58.022 34.881 21.815 1.000 31.606 180 ILE A N 1
ATOM 10348 C CA . ILE C 1 180 ? 56.614 34.518 22.133 1.000 34.091 180 ILE A CA 1
ATOM 10349 C C . ILE C 1 180 ? 56.633 33.510 23.283 1.000 36.410 180 ILE A C 1
ATOM 10350 O O . ILE C 1 180 ? 57.245 32.417 23.130 1.000 36.518 180 ILE A O 1
ATOM 10366 N N . THR C 1 181 ? 55.962 33.856 24.381 1.000 33.315 181 THR A N 1
ATOM 10367 C CA . THR C 1 181 ? 55.732 32.926 25.506 1.000 32.153 181 THR A CA 1
ATOM 10368 C C . THR C 1 181 ? 54.297 32.421 25.420 1.000 30.810 181 THR A C 1
ATOM 10369 O O . THR C 1 181 ? 53.424 33.118 24.948 1.000 29.485 181 THR A O 1
ATOM 10380 N N . CYS C 1 182 ? 54.096 31.219 25.917 1.000 31.296 182 CYS A N 1
ATOM 10381 C CA . CYS C 1 182 ? 52.773 30.591 26.039 1.000 34.075 182 CYS A CA 1
ATOM 10382 C C . CYS C 1 182 ? 52.742 29.902 27.402 1.000 34.722 182 CYS A C 1
ATOM 10383 O O . CYS C 1 182 ? 53.681 29.145 27.682 1.000 31.821 182 CYS A O 1
ATOM 10391 N N . ASN C 1 183 ? 51.746 30.250 28.215 1.000 35.134 183 ASN A N 1
ATOM 10392 C CA . ASN C 1 183 ? 51.576 29.762 29.599 1.000 33.360 183 ASN A CA 1
ATOM 10393 C C . ASN C 1 183 ? 50.103 29.426 29.850 1.000 32.737 183 ASN A C 1
ATOM 10394 O O . ASN C 1 183 ? 49.194 29.990 29.197 1.000 33.081 183 ASN A O 1
ATOM 10405 N N . ALA C 1 184 ? 49.890 28.488 30.765 1.000 31.153 184 ALA A N 1
ATOM 10406 C CA . ALA C 1 184 ? 48.567 28.061 31.240 1.000 30.169 184 ALA A CA 1
ATOM 10407 C C . ALA C 1 184 ? 48.403 28.567 32.663 1.000 28.195 184 ALA A C 1
ATOM 10408 O O . ALA C 1 184 ? 49.283 28.312 33.505 1.000 28.590 184 ALA A O 1
ATOM 10415 N N . LEU C 1 185 ? 47.304 29.243 32.923 1.000 28.850 185 LEU A N 1
ATOM 10416 C CA . LEU C 1 185 ? 46.862 29.492 34.318 1.000 27.685 185 LEU A CA 1
ATOM 10417 C C . LEU C 1 185 ? 45.929 28.348 34.722 1.000 27.662 185 LEU A C 1
ATOM 10418 O O . LEU C 1 185 ? 44.941 28.115 34.001 1.000 29.187 185 LEU A O 1
ATOM 10434 N N . VAL C 1 186 ? 46.312 27.630 35.780 1.000 26.845 186 VAL A N 1
ATOM 10435 C CA . VAL C 1 186 ? 45.511 26.549 36.403 1.000 30.154 186 VAL A CA 1
ATOM 10436 C C . VAL C 1 186 ? 44.661 27.193 37.512 1.000 26.132 186 VAL A C 1
ATOM 10437 O O . VAL C 1 186 ? 45.179 27.456 38.590 1.000 27.722 186 VAL A O 1
ATOM 10450 N N . LEU C 1 187 ? 43.397 27.444 37.222 1.000 26.615 187 LEU A N 1
ATOM 10451 C CA . LEU C 1 187 ? 42.471 28.145 38.143 1.000 30.726 187 LEU A CA 1
ATOM 10452 C C . LEU C 1 187 ? 41.957 27.181 39.219 1.000 31.541 187 LEU A C 1
ATOM 10453 O O . LEU C 1 187 ? 41.576 26.031 38.880 1.000 28.853 187 LEU A O 1
ATOM 10469 N N . GLY C 1 188 ? 41.919 27.673 40.457 1.000 32.868 188 GLY A N 1
ATOM 10470 C CA . GLY C 1 188 ? 41.020 27.197 41.517 1.000 32.915 188 GLY A CA 1
ATOM 10471 C C . GLY C 1 188 ? 39.616 27.699 41.253 1.000 35.737 188 GLY A C 1
ATOM 10472 O O . GLY C 1 188 ? 39.120 27.514 40.128 1.000 32.818 188 GLY A O 1
ATOM 10476 N N . VAL C 1 189 ? 38.975 28.311 42.247 1.000 34.791 189 VAL A N 1
ATOM 10477 C CA . VAL C 1 189 ? 37.567 28.793 42.108 1.000 34.050 189 VAL A CA 1
ATOM 10478 C C . VAL C 1 189 ? 37.577 30.281 42.428 1.000 33.377 189 VAL A C 1
ATOM 10479 O O . VAL C 1 189 ? 38.407 30.709 43.246 1.000 34.086 189 VAL A O 1
ATOM 10492 N N . PHE C 1 190 ? 36.751 31.039 41.718 1.000 34.595 190 PHE A N 1
ATOM 10493 C CA . PHE C 1 190 ? 36.714 32.517 41.760 1.000 35.204 190 PHE A CA 1
ATOM 10494 C C . PHE C 1 190 ? 35.277 32.955 42.054 1.000 34.942 190 PHE A C 1
ATOM 10495 O O . PHE C 1 190 ? 34.342 32.366 41.494 1.000 36.791 190 PHE A O 1
ATOM 10512 N N . GLY C 1 191 ? 35.142 33.929 42.947 1.000 36.741 191 GLY A N 1
ATOM 10513 C CA . GLY C 1 191 ? 33.859 34.471 43.417 1.000 42.227 191 GLY A CA 1
ATOM 10514 C C . GLY C 1 191 ? 33.926 35.979 43.419 1.000 49.512 191 GLY A C 1
ATOM 10515 O O . GLY C 1 191 ? 34.633 36.536 44.284 1.000 75.431 191 GLY A O 1
ATOM 10519 N N . GLY C 1 192 ? 33.268 36.626 42.471 1.000 50.563 192 GLY A N 1
ATOM 10520 C CA . GLY C 1 192 ? 33.157 38.098 42.469 1.000 58.406 192 GLY A CA 1
ATOM 10521 C C . GLY C 1 192 ? 31.860 38.542 43.128 1.000 61.245 192 GLY A C 1
ATOM 10522 O O . GLY C 1 192 ? 31.608 38.100 44.271 1.000 59.328 192 GLY A O 1
ATOM 10526 N N . ARG C 1 193 ? 31.060 39.352 42.419 1.000 55.624 193 ARG A N 1
ATOM 10527 C CA . ARG C 1 193 ? 29.759 39.896 42.892 1.000 56.787 193 ARG A CA 1
ATOM 10528 C C . ARG C 1 193 ? 28.681 38.812 42.772 1.000 57.054 193 ARG A C 1
ATOM 10529 O O . ARG C 1 193 ? 27.682 38.872 43.515 1.000 60.126 193 ARG A O 1
ATOM 10550 N N . GLY C 1 194 ? 28.899 37.821 41.912 1.000 53.753 194 GLY A N 1
ATOM 10551 C CA . GLY C 1 194 ? 27.922 36.751 41.652 1.000 52.400 194 GLY A CA 1
ATOM 10552 C C . GLY C 1 194 ? 28.070 36.232 40.236 1.000 53.986 194 GLY A C 1
ATOM 10553 O O . GLY C 1 194 ? 29.131 36.471 39.626 1.000 57.094 194 GLY A O 1
ATOM 10557 N N . ARG C 1 195 ? 27.043 35.569 39.707 1.000 46.152 195 ARG A N 1
ATOM 10558 C CA . ARG C 1 195 ? 27.134 34.884 38.402 1.000 45.093 195 ARG A CA 1
ATOM 10559 C C . ARG C 1 195 ? 27.767 35.787 37.337 1.000 51.922 195 ARG A C 1
ATOM 10560 O O . ARG C 1 195 ? 28.423 35.242 36.448 1.000 52.427 195 ARG A O 1
ATOM 10581 N N . GLU C 1 196 ? 27.567 37.106 37.391 1.000 58.495 196 GLU A N 1
ATOM 10582 C CA . GLU C 1 196 ? 28.031 38.015 36.307 1.000 59.129 196 GLU A CA 1
ATOM 10583 C C . GLU C 1 196 ? 29.567 37.937 36.243 1.000 51.710 196 GLU A C 1
ATOM 10584 O O . GLU C 1 196 ? 30.119 38.146 35.169 1.000 47.051 196 GLU A O 1
ATOM 10596 N N . ASP C 1 197 ? 30.220 37.589 37.349 1.000 47.309 197 ASP A N 1
ATOM 10597 C CA . ASP C 1 197 ? 31.696 37.620 37.475 1.000 45.310 197 ASP A CA 1
ATOM 10598 C C . ASP C 1 197 ? 32.295 36.213 37.341 1.000 44.939 197 ASP A C 1
ATOM 10599 O O . ASP C 1 197 ? 33.508 36.118 37.048 1.000 42.170 197 ASP A O 1
ATOM 10608 N N . SER C 1 198 ? 31.517 35.157 37.580 1.000 43.227 198 SER A N 1
ATOM 10609 C CA . SER C 1 198 ? 32.095 33.798 37.748 1.000 41.939 198 SER A CA 1
ATOM 10610 C C . SER C 1 198 ? 31.063 32.683 37.569 1.000 42.356 198 SER A C 1
ATOM 10611 O O . SER C 1 198 ? 30.005 32.717 38.226 1.000 42.246 198 SER A O 1
ATOM 10619 N N . SER C 1 199 ? 31.406 31.682 36.755 1.000 41.530 199 SER A N 1
ATOM 10620 C CA . SER C 1 199 ? 30.610 30.442 36.537 1.000 42.635 199 SER A CA 1
ATOM 10621 C C . SER C 1 199 ? 30.555 29.595 37.815 1.000 40.994 199 SER A C 1
ATOM 10622 O O . SER C 1 199 ? 29.787 28.620 37.826 1.000 38.578 199 SER A O 1
ATOM 10630 N N . PHE C 1 200 ? 31.384 29.899 38.817 1.000 41.081 200 PHE A N 1
ATOM 10631 C CA . PHE C 1 200 ? 31.328 29.272 40.163 1.000 42.113 200 PHE A CA 1
ATOM 10632 C C . PHE C 1 200 ? 29.881 29.311 40.689 1.000 44.175 200 PHE A C 1
ATOM 10633 O O . PHE C 1 200 ? 29.430 28.296 41.250 1.000 42.949 200 PHE A O 1
ATOM 10650 N N . TYR C 1 201 ? 29.148 30.415 40.492 1.000 43.990 201 TYR A N 1
ATOM 10651 C CA . TYR C 1 201 ? 27.762 30.592 41.031 1.000 45.796 201 TYR A CA 1
ATOM 10652 C C . TYR C 1 201 ? 26.750 29.652 40.354 1.000 46.358 201 TYR A C 1
ATOM 10653 O O . TYR C 1 201 ? 25.653 29.490 40.912 1.000 56.173 201 TYR A O 1
ATOM 10671 N N . ASP C 1 202 ? 27.111 28.973 39.265 1.000 49.519 202 ASP A N 1
ATOM 10672 C CA . ASP C 1 202 ? 26.299 27.865 38.681 1.000 52.510 202 ASP A CA 1
ATOM 10673 C C . ASP C 1 202 ? 26.417 26.599 39.532 1.000 51.246 202 ASP A C 1
ATOM 10674 O O . ASP C 1 202 ? 25.618 25.672 39.294 1.000 53.391 202 ASP A O 1
ATOM 10683 N N . VAL C 1 203 ? 27.391 26.539 40.441 1.000 49.835 203 VAL A N 1
ATOM 10684 C CA . VAL C 1 203 ? 27.489 25.462 41.473 1.000 51.801 203 VAL A CA 1
ATOM 10685 C C . VAL C 1 203 ? 26.581 25.848 42.648 1.000 47.818 203 VAL A C 1
ATOM 10686 O O . VAL C 1 203 ? 26.644 27.035 43.091 1.000 49.592 203 VAL A O 1
ATOM 10699 N N . ALA C 1 204 ? 25.749 24.904 43.104 1.000 47.469 204 ALA A N 1
ATOM 10700 C CA . ALA C 1 204 ? 24.821 25.060 44.249 1.000 49.526 204 ALA A CA 1
ATOM 10701 C C . ALA C 1 204 ? 25.611 25.440 45.506 1.000 49.577 204 ALA A C 1
ATOM 10702 O O . ALA C 1 204 ? 26.680 24.845 45.733 1.000 48.091 204 ALA A O 1
ATOM 10709 N N . GLU C 1 205 ? 25.091 26.369 46.310 1.000 52.420 205 GLU A N 1
ATOM 10710 C CA . GLU C 1 205 ? 25.837 26.975 47.446 1.000 60.672 205 GLU A CA 1
ATOM 10711 C C . GLU C 1 205 ? 26.346 25.903 48.414 1.000 60.269 205 GLU A C 1
ATOM 10712 O O . GLU C 1 205 ? 27.465 26.025 48.906 1.000 62.912 205 GLU A O 1
ATOM 10724 N N . PRO C 1 206 ? 25.580 24.834 48.738 1.000 59.638 206 PRO A N 1
ATOM 10725 C CA . PRO C 1 206 ? 26.102 23.776 49.603 1.000 53.882 206 PRO A CA 1
ATOM 10726 C C . PRO C 1 206 ? 27.426 23.208 49.060 1.000 52.846 206 PRO A C 1
ATOM 10727 O O . PRO C 1 206 ? 28.379 23.187 49.818 1.000 48.496 206 PRO A O 1
ATOM 10738 N N . PHE C 1 207 ? 27.493 22.826 47.773 1.000 53.690 207 PHE A N 1
ATOM 10739 C CA . PHE C 1 207 ? 28.757 22.358 47.131 1.000 57.032 207 PHE A CA 1
ATOM 10740 C C . PHE C 1 207 ? 29.806 23.489 47.138 1.000 49.090 207 PHE A C 1
ATOM 10741 O O . PHE C 1 207 ? 30.965 23.225 47.543 1.000 42.638 207 PHE A O 1
ATOM 10758 N N . ARG C 1 208 ? 29.423 24.727 46.807 1.000 45.931 208 ARG A N 1
ATOM 10759 C CA . ARG C 1 208 ? 30.367 25.875 46.800 1.000 46.382 208 ARG A CA 1
ATOM 10760 C C . ARG C 1 208 ? 31.084 25.958 48.147 1.000 51.092 208 ARG A C 1
ATOM 10761 O O . ARG C 1 208 ? 32.316 26.152 48.142 1.000 48.931 208 ARG A O 1
ATOM 10782 N N . GLU C 1 209 ? 30.352 25.830 49.256 1.000 51.632 209 GLU A N 1
ATOM 10783 C CA . GLU C 1 209 ? 30.932 26.085 50.600 1.000 53.762 209 GLU A CA 1
ATOM 10784 C C . GLU C 1 209 ? 31.889 24.936 50.962 1.000 44.118 209 GLU A C 1
ATOM 10785 O O . GLU C 1 209 ? 32.915 25.215 51.589 1.000 45.303 209 GLU A O 1
ATOM 10797 N N . ARG C 1 210 ? 31.604 23.710 50.530 1.000 45.619 210 ARG A N 1
ATOM 10798 C CA . ARG C 1 210 ? 32.531 22.552 50.677 1.000 46.062 210 ARG A CA 1
ATOM 10799 C C . ARG C 1 210 ? 33.807 22.802 49.851 1.000 44.796 210 ARG A C 1
ATOM 10800 O O . ARG C 1 210 ? 34.924 22.579 50.369 1.000 43.776 210 ARG A O 1
ATOM 10821 N N . ILE C 1 211 ? 33.678 23.275 48.610 1.000 42.783 211 ILE A N 1
ATOM 10822 C CA . ILE C 1 211 ? 34.869 23.505 47.740 1.000 41.667 211 ILE A CA 1
ATOM 10823 C C . ILE C 1 211 ? 35.715 24.573 48.425 1.000 36.771 211 ILE A C 1
ATOM 10824 O O . ILE C 1 211 ? 36.938 24.366 48.548 1.000 41.615 211 ILE A O 1
ATOM 10840 N N . ILE C 1 212 ? 35.071 25.618 48.944 1.000 37.367 212 ILE A N 1
ATOM 10841 C CA . ILE C 1 212 ? 35.765 26.772 49.579 1.000 37.084 212 ILE A CA 1
ATOM 10842 C C . ILE C 1 212 ? 36.512 26.244 50.803 1.000 38.689 212 ILE A C 1
ATOM 10843 O O . ILE C 1 212 ? 37.629 26.710 51.045 1.000 36.852 212 ILE A O 1
ATOM 10859 N N . LYS C 1 213 ? 35.918 25.299 51.530 1.000 39.570 213 LYS A N 1
ATOM 10860 C CA . LYS C 1 213 ? 36.566 24.677 52.709 1.000 45.514 213 LYS A CA 1
ATOM 10861 C C . LYS C 1 213 ? 37.779 23.870 52.235 1.000 41.240 213 LYS A C 1
ATOM 10862 O O . LYS C 1 213 ? 38.642 23.641 53.047 1.000 35.093 213 LYS A O 1
ATOM 10881 N N . ARG C 1 214 ? 37.868 23.506 50.956 1.000 43.003 214 ARG A N 1
ATOM 10882 C CA . ARG C 1 214 ? 39.034 22.739 50.435 1.000 46.510 214 ARG A CA 1
ATOM 10883 C C . ARG C 1 214 ? 40.175 23.685 50.031 1.000 42.020 214 ARG A C 1
ATOM 10884 O O . ARG C 1 214 ? 41.295 23.178 49.866 1.000 47.868 214 ARG A O 1
ATOM 10905 N N . THR C 1 215 ? 39.926 24.995 49.898 1.000 38.314 215 THR A N 1
ATOM 10906 C CA . THR C 1 215 ? 40.990 26.006 49.660 1.000 35.084 215 THR A CA 1
ATOM 10907 C C . THR C 1 215 ? 41.741 26.226 50.969 1.000 34.089 215 THR A C 1
ATOM 10908 O O . THR C 1 215 ? 41.082 26.320 52.005 1.000 35.131 215 THR A O 1
ATOM 10919 N N . ALA C 1 216 ? 43.078 26.263 50.924 1.000 33.751 216 ALA A N 1
ATOM 10920 C CA . ALA C 1 216 ? 43.925 26.575 52.088 1.000 30.841 216 ALA A CA 1
ATOM 10921 C C . ALA C 1 216 ? 43.506 27.945 52.641 1.000 35.053 216 ALA A C 1
ATOM 10922 O O . ALA C 1 216 ? 43.547 28.123 53.861 1.000 34.703 216 ALA A O 1
ATOM 10929 N N . MET C 1 217 ? 43.115 28.880 51.773 1.000 34.208 217 MET A N 1
ATOM 10930 C CA . MET C 1 217 ? 42.846 30.282 52.172 1.000 37.755 217 MET A CA 1
ATOM 10931 C C . MET C 1 217 ? 41.406 30.440 52.668 1.000 37.745 217 MET A C 1
ATOM 10932 O O . MET C 1 217 ? 41.104 31.497 53.195 1.000 39.944 217 MET A O 1
ATOM 10946 N N . ARG C 1 218 ? 40.564 29.419 52.504 1.000 44.382 218 ARG A N 1
ATOM 10947 C CA . ARG C 1 218 ? 39.149 29.366 52.973 1.000 46.964 218 ARG A CA 1
ATOM 10948 C C . ARG C 1 218 ? 38.338 30.484 52.306 1.000 46.316 218 ARG A C 1
ATOM 10949 O O . ARG C 1 218 ? 37.498 31.062 52.974 1.000 46.310 218 ARG A O 1
ATOM 10970 N N . ARG C 1 219 ? 38.535 30.711 51.006 1.000 44.528 219 ARG A N 1
ATOM 10971 C CA . ARG C 1 219 ? 37.766 31.709 50.225 1.000 42.680 219 ARG A CA 1
ATOM 10972 C C . ARG C 1 219 ? 37.980 31.486 48.734 1.000 38.469 219 ARG A C 1
ATOM 10973 O O . ARG C 1 219 ? 39.065 31.091 48.322 1.000 34.791 219 ARG A O 1
ATOM 10994 N N . PRO C 1 220 ? 37.003 31.860 47.882 1.000 38.222 220 PRO A N 1
ATOM 10995 C CA . PRO C 1 220 ? 37.214 31.851 46.438 1.000 34.817 220 PRO A CA 1
ATOM 10996 C C . PRO C 1 220 ? 38.135 33.040 46.119 1.000 36.916 220 PRO A C 1
ATOM 10997 O O . PRO C 1 220 ? 38.270 33.917 46.952 1.000 34.860 220 PRO A O 1
ATOM 11008 N N . GLY C 1 221 ? 38.826 33.018 44.977 1.000 37.761 221 GLY A N 1
ATOM 11009 C CA . GLY C 1 221 ? 39.633 34.166 44.521 1.000 35.124 221 GLY A CA 1
ATOM 11010 C C . GLY C 1 221 ? 38.745 35.308 44.055 1.000 33.197 221 GLY A C 1
ATOM 11011 O O . GLY C 1 221 ? 37.627 35.057 43.588 1.000 33.697 221 GLY A O 1
ATOM 11015 N N . ASP C 1 222 ? 39.212 36.537 44.214 1.000 37.717 222 ASP A N 1
ATOM 11016 C CA . ASP C 1 222 ? 38.629 37.716 43.528 1.000 39.738 222 ASP A CA 1
ATOM 11017 C C . ASP C 1 222 ? 39.076 37.610 42.076 1.000 37.499 222 ASP A C 1
ATOM 11018 O O . ASP C 1 222 ? 40.198 37.185 41.811 1.000 33.143 222 ASP A O 1
ATOM 11027 N N . PRO C 1 223 ? 38.217 37.954 41.101 1.000 35.326 223 PRO A N 1
ATOM 11028 C CA . PRO C 1 223 ? 38.628 37.969 39.702 1.000 36.621 223 PRO A CA 1
ATOM 11029 C C . PRO C 1 223 ? 39.957 38.697 39.460 1.000 39.358 223 PRO A C 1
ATOM 11030 O O . PRO C 1 223 ? 40.745 38.222 38.641 1.000 38.603 223 PRO A O 1
ATOM 11041 N N . LYS C 1 224 ? 40.218 39.761 40.219 1.000 38.153 224 LYS A N 1
ATOM 11042 C CA . LYS C 1 224 ? 41.437 40.606 40.094 1.000 43.598 224 LYS A CA 1
ATOM 11043 C C . LYS C 1 224 ? 42.664 39.785 40.491 1.000 41.953 224 LYS A C 1
ATOM 11044 O O . LYS C 1 224 ? 43.731 39.970 39.893 1.000 37.247 224 LYS A O 1
ATOM 11063 N N . GLU C 1 225 ? 42.511 38.888 41.460 1.000 41.688 225 GLU A N 1
ATOM 11064 C CA . GLU C 1 225 ? 43.642 38.051 41.920 1.000 40.259 225 GLU A CA 1
ATOM 11065 C C . GLU C 1 225 ? 44.098 37.152 40.765 1.000 34.354 225 GLU A C 1
ATOM 11066 O O . GLU C 1 225 ? 45.263 36.777 40.751 1.000 35.198 225 GLU A O 1
ATOM 11078 N N . LEU C 1 226 ? 43.213 36.809 39.835 1.000 31.535 226 LEU A N 1
ATOM 11079 C CA . LEU C 1 226 ? 43.608 36.036 38.629 1.000 33.105 226 LEU A CA 1
ATOM 11080 C C . LEU C 1 226 ? 44.160 36.993 37.551 1.000 35.257 226 LEU A C 1
ATOM 11081 O O . LEU C 1 226 ? 45.309 36.758 37.044 1.000 37.671 226 LEU A O 1
ATOM 11097 N N . SER C 1 227 ? 43.409 38.047 37.223 1.000 35.860 227 SER A N 1
ATOM 11098 C CA . SER C 1 227 ? 43.737 39.022 36.151 1.000 34.530 227 SER A CA 1
ATOM 11099 C C . SER C 1 227 ? 45.136 39.603 36.373 1.000 32.297 227 SER A C 1
ATOM 11100 O O . SER C 1 227 ? 45.822 39.910 35.378 1.000 36.219 227 SER A O 1
ATOM 11108 N N . ASN C 1 228 ? 45.545 39.767 37.622 1.000 32.422 228 ASN A N 1
ATOM 11109 C CA . ASN C 1 228 ? 46.822 40.443 37.944 1.000 33.696 228 ASN A CA 1
ATOM 11110 C C . ASN C 1 228 ? 47.968 39.478 37.667 1.000 32.907 228 ASN A C 1
ATOM 11111 O O . ASN C 1 228 ? 49.010 39.959 37.197 1.000 33.108 228 ASN A O 1
ATOM 11122 N N . VAL C 1 229 ? 47.775 38.165 37.859 1.000 30.715 229 VAL A N 1
ATOM 11123 C CA . VAL C 1 229 ? 48.813 37.169 37.455 1.000 28.499 229 VAL A CA 1
ATOM 11124 C C . VAL C 1 229 ? 48.900 37.139 35.919 1.000 28.009 229 VAL A C 1
ATOM 11125 O O . VAL C 1 229 ? 50.021 37.187 35.399 1.000 29.726 229 VAL A O 1
ATOM 11138 N N . LEU C 1 230 ? 47.764 37.011 35.237 1.000 26.685 230 LEU A N 1
ATOM 11139 C CA . LEU C 1 230 ? 47.657 37.111 33.754 1.000 31.740 230 LEU A CA 1
ATOM 11140 C C . LEU C 1 230 ? 48.395 38.375 33.254 1.000 37.914 230 LEU A C 1
ATOM 11141 O O . LEU C 1 230 ? 49.256 38.260 32.328 1.000 35.375 230 LEU A O 1
ATOM 11157 N N . ALA C 1 231 ? 48.085 39.549 33.822 1.000 34.771 231 ALA A N 1
ATOM 11158 C CA . ALA C 1 231 ? 48.663 40.837 33.379 1.000 32.425 231 ALA A CA 1
ATOM 11159 C C . ALA C 1 231 ? 50.186 40.784 33.536 1.000 33.867 231 ALA A C 1
ATOM 11160 O O . ALA C 1 231 ? 50.853 41.255 32.642 1.000 34.845 231 ALA A O 1
ATOM 11167 N N . PHE C 1 232 ? 50.724 40.222 34.622 1.000 32.654 232 PHE A N 1
ATOM 11168 C CA . PHE C 1 232 ? 52.193 40.080 34.791 1.000 32.995 232 PHE A CA 1
ATOM 11169 C C . PHE C 1 232 ? 52.788 39.184 33.680 1.000 33.696 232 PHE A C 1
ATOM 11170 O O . PHE C 1 232 ? 53.809 39.590 33.099 1.000 35.776 232 PHE A O 1
ATOM 11187 N N . LEU C 1 233 ? 52.193 38.018 33.395 1.000 33.439 233 LEU A N 1
ATOM 11188 C CA . LEU C 1 233 ? 52.661 37.096 32.313 1.000 34.795 233 LEU A CA 1
ATOM 11189 C C . LEU C 1 233 ? 52.590 37.797 30.944 1.000 34.425 233 LEU A C 1
ATOM 11190 O O . LEU C 1 233 ? 53.467 37.524 30.091 1.000 34.327 233 LEU A O 1
ATOM 11206 N N . ALA C 1 234 ? 51.608 38.679 30.756 1.000 35.508 234 ALA A N 1
ATOM 11207 C CA . ALA C 1 234 ? 51.354 39.397 29.488 1.000 39.897 234 ALA A CA 1
ATOM 11208 C C . ALA C 1 234 ? 52.363 40.544 29.316 1.000 40.609 234 ALA A C 1
ATOM 11209 O O . ALA C 1 234 ? 52.400 41.103 28.208 1.000 39.827 234 ALA A O 1
ATOM 11216 N N . SER C 1 235 ? 53.195 40.829 30.329 1.000 39.754 235 SER A N 1
ATOM 11217 C CA . SER C 1 235 ? 54.170 41.954 30.327 1.000 38.527 235 SER A CA 1
ATOM 11218 C C . SER C 1 235 ? 55.507 41.507 29.738 1.000 39.924 235 SER A C 1
ATOM 11219 O O . SER C 1 235 ? 55.802 40.285 29.768 1.000 37.315 235 SER A O 1
ATOM 11227 N N . ASP C 1 236 ? 56.299 42.487 29.289 1.000 39.684 236 ASP A N 1
ATOM 11228 C CA . ASP C 1 236 ? 57.668 42.292 28.741 1.000 44.124 236 ASP A CA 1
ATOM 11229 C C . ASP C 1 236 ? 58.525 41.613 29.806 1.000 36.387 236 ASP A C 1
ATOM 11230 O O . ASP C 1 236 ? 59.368 40.821 29.421 1.000 40.463 236 ASP A O 1
ATOM 11239 N N . GLU C 1 237 ? 58.288 41.867 31.092 1.000 37.956 237 GLU A N 1
ATOM 11240 C CA . GLU C 1 237 ? 59.174 41.380 32.189 1.000 38.697 237 GLU A CA 1
ATOM 11241 C C . GLU C 1 237 ? 59.077 39.849 32.361 1.000 33.313 237 GLU A C 1
ATOM 11242 O O . GLU C 1 237 ? 60.033 39.296 32.927 1.000 35.904 237 GLU A O 1
ATOM 11254 N N . ALA C 1 238 ? 58.006 39.194 31.898 1.000 30.993 238 ALA A N 1
ATOM 11255 C CA . ALA C 1 238 ? 57.752 37.733 32.082 1.000 35.723 238 ALA A CA 1
ATOM 11256 C C . ALA C 1 238 ? 58.368 36.929 30.929 1.000 36.998 238 ALA A C 1
ATOM 11257 O O . ALA C 1 238 ? 57.792 35.850 30.547 1.000 38.579 238 ALA A O 1
ATOM 11264 N N . SER C 1 239 ? 59.451 37.460 30.361 1.000 36.840 239 SER A N 1
ATOM 11265 C CA . SER C 1 239 ? 60.005 37.046 29.047 1.000 36.868 239 SER A CA 1
ATOM 11266 C C . SER C 1 239 ? 60.661 35.674 29.208 1.000 35.359 239 SER A C 1
ATOM 11267 O O . SER C 1 239 ? 60.673 34.932 28.223 1.000 39.823 239 SER A O 1
ATOM 11275 N N . TYR C 1 240 ? 61.090 35.288 30.417 1.000 34.292 240 TYR A N 1
ATOM 11276 C CA . TYR C 1 240 ? 61.767 33.969 30.610 1.000 31.424 240 TYR A CA 1
ATOM 11277 C C . TYR C 1 240 ? 60.823 32.868 31.150 1.000 30.040 240 TYR A C 1
ATOM 11278 O O . TYR C 1 240 ? 61.328 31.765 31.440 1.000 35.072 240 TYR A O 1
ATOM 11296 N N . VAL C 1 241 ? 59.515 33.117 31.215 1.000 28.451 241 VAL A N 1
ATOM 11297 C CA . VAL C 1 241 ? 58.490 32.169 31.717 1.000 28.210 241 VAL A CA 1
ATOM 11298 C C . VAL C 1 241 ? 57.746 31.671 30.493 1.000 27.866 241 VAL A C 1
ATOM 11299 O O . VAL C 1 241 ? 56.971 32.434 29.921 1.000 25.317 241 VAL A O 1
ATOM 11312 N N . THR C 1 242 ? 57.908 30.406 30.145 1.000 27.108 242 THR A N 1
ATOM 11313 C CA . THR C 1 242 ? 57.145 29.861 29.014 1.000 29.010 242 THR A CA 1
ATOM 11314 C C . THR C 1 242 ? 56.931 28.369 29.241 1.000 28.235 242 THR A C 1
ATOM 11315 O O . THR C 1 242 ? 57.763 27.722 29.899 1.000 32.272 242 THR A O 1
ATOM 11326 N N . GLY C 1 243 ? 55.820 27.885 28.711 1.000 31.088 243 GLY A N 1
ATOM 11327 C CA . GLY C 1 243 ? 55.404 26.483 28.792 1.000 34.295 243 GLY A CA 1
ATOM 11328 C C . GLY C 1 243 ? 54.948 26.113 30.195 1.000 33.979 243 GLY A C 1
ATOM 11329 O O . GLY C 1 243 ? 54.777 24.895 30.416 1.000 34.196 243 GLY A O 1
ATOM 11333 N N . ASP C 1 244 ? 54.721 27.076 31.105 1.000 32.390 244 ASP A N 1
ATOM 11334 C CA . ASP C 1 244 ? 54.417 26.689 32.518 1.000 36.169 244 ASP A CA 1
ATOM 11335 C C . ASP C 1 244 ? 52.904 26.539 32.717 1.000 31.494 244 ASP A C 1
ATOM 11336 O O . ASP C 1 244 ? 52.072 27.031 31.922 1.000 28.876 244 ASP A O 1
ATOM 11345 N N . ALA C 1 245 ? 52.561 25.757 33.724 1.000 31.527 245 ALA A N 1
ATOM 11346 C CA . ALA C 1 245 ? 51.188 25.618 34.231 1.000 31.413 245 ALA A CA 1
ATOM 11347 C C . ALA C 1 245 ? 51.181 26.272 35.617 1.000 32.837 245 ALA A C 1
ATOM 11348 O O . ALA C 1 245 ? 51.702 25.676 36.552 1.000 33.429 245 ALA A O 1
ATOM 11355 N N . ILE C 1 246 ? 50.733 27.522 35.701 1.000 33.850 246 ILE A N 1
ATOM 11356 C CA . ILE C 1 246 ? 50.848 28.323 36.946 1.000 31.624 246 ILE A CA 1
ATOM 11357 C C . ILE C 1 246 ? 49.510 28.262 37.662 1.000 29.377 246 ILE A C 1
ATOM 11358 O O . ILE C 1 246 ? 48.465 28.627 37.074 1.000 28.470 246 ILE A O 1
ATOM 11374 N N . VAL C 1 247 ? 49.534 27.712 38.864 1.000 30.457 247 VAL A N 1
ATOM 11375 C CA . VAL C 1 247 ? 48.302 27.457 39.663 1.000 30.557 247 VAL A CA 1
ATOM 11376 C C . VAL C 1 247 ? 47.902 28.778 40.320 1.000 30.438 247 VAL A C 1
ATOM 11377 O O . VAL C 1 247 ? 48.754 29.375 40.951 1.000 27.519 247 VAL A O 1
ATOM 11390 N N . VAL C 1 248 ? 46.665 29.226 40.122 1.000 30.336 248 VAL A N 1
ATOM 11391 C CA . VAL C 1 248 ? 46.100 30.396 40.861 1.000 31.068 248 VAL A CA 1
ATOM 11392 C C . VAL C 1 248 ? 44.850 29.911 41.601 1.000 28.999 248 VAL A C 1
ATOM 11393 O O . VAL C 1 248 ? 43.774 29.977 41.014 1.000 28.994 248 VAL A O 1
ATOM 11406 N N . GLY C 1 249 ? 45.023 29.378 42.815 1.000 29.072 249 GLY A N 1
ATOM 11407 C CA . GLY C 1 249 ? 44.032 28.495 43.455 1.000 29.008 249 GLY A CA 1
ATOM 11408 C C . GLY C 1 249 ? 43.930 28.594 44.972 1.000 28.775 249 GLY A C 1
ATOM 11409 O O . GLY C 1 249 ? 43.174 27.787 45.534 1.000 32.241 249 GLY A O 1
ATOM 11413 N N . GLY C 1 250 ? 44.553 29.577 45.616 1.000 30.996 250 GLY A N 1
ATOM 11414 C CA . GLY C 1 250 ? 44.457 29.758 47.078 1.000 34.980 250 GLY A CA 1
ATOM 11415 C C . GLY C 1 250 ? 44.667 28.457 47.841 1.000 34.487 250 GLY A C 1
ATOM 11416 O O . GLY C 1 250 ? 44.095 28.313 48.935 1.000 34.420 250 GLY A O 1
ATOM 11420 N N . GLY C 1 251 ? 45.478 27.548 47.303 1.000 33.056 251 GLY A N 1
ATOM 11421 C CA . GLY C 1 251 ? 45.903 26.300 47.971 1.000 31.146 251 GLY A CA 1
ATOM 11422 C C . GLY C 1 251 ? 44.922 25.163 47.771 1.000 34.285 251 GLY A C 1
ATOM 11423 O O . GLY C 1 251 ? 45.070 24.152 48.473 1.000 33.447 251 GLY A O 1
ATOM 11427 N N . ILE C 1 252 ? 43.983 25.290 46.825 1.000 31.900 252 ILE A N 1
ATOM 11428 C CA . ILE C 1 252 ? 42.944 24.251 46.566 1.000 34.189 252 ILE A CA 1
ATOM 11429 C C . ILE C 1 252 ? 43.605 22.925 46.136 1.000 33.898 252 ILE A C 1
ATOM 11430 O O . ILE C 1 252 ? 42.965 21.867 46.283 1.000 34.348 252 ILE A O 1
ATOM 11446 N N . ASP C 1 253 ? 44.803 22.991 45.560 1.000 32.848 253 ASP A N 1
ATOM 11447 C CA . ASP C 1 253 ? 45.565 21.836 45.003 1.000 36.757 253 ASP A CA 1
ATOM 11448 C C . ASP C 1 253 ? 46.479 21.222 46.078 1.000 32.907 253 ASP A C 1
ATOM 11449 O O . ASP C 1 253 ? 47.148 20.236 45.778 1.000 32.515 253 ASP A O 1
ATOM 11458 N N . LEU C 1 254 ? 46.501 21.792 47.285 1.000 33.296 254 LEU A N 1
ATOM 11459 C CA . LEU C 1 254 ? 47.303 21.295 48.429 1.000 33.323 254 LEU A CA 1
ATOM 11460 C C . LEU C 1 254 ? 46.438 20.334 49.255 1.000 35.865 254 LEU A C 1
ATOM 11461 O O . LEU C 1 254 ? 45.194 20.224 48.995 1.000 38.912 254 LEU A O 1
ATOM 11477 N N . PHE C 1 255 ? 47.094 19.635 50.181 1.000 34.775 255 PHE A N 1
ATOM 11478 C CA . PHE C 1 255 ? 46.487 18.645 51.099 1.000 40.796 255 PHE A CA 1
ATOM 11479 C C . PHE C 1 255 ? 45.924 19.396 52.305 1.000 38.349 255 PHE A C 1
ATOM 11480 O O . PHE C 1 255 ? 46.496 19.331 53.372 1.000 37.713 255 PHE A O 1
ATOM 11497 N N . THR C 1 256 ? 44.840 20.126 52.089 1.000 44.424 256 THR A N 1
ATOM 11498 C CA . THR C 1 256 ? 44.171 21.006 53.091 1.000 50.466 256 THR A CA 1
ATOM 11499 C C . THR C 1 256 ? 43.289 20.188 54.047 1.000 54.974 256 THR A C 1
ATOM 11500 O O . THR C 1 256 ? 42.672 19.231 53.534 1.000 51.141 256 THR A O 1
ATOM 11511 N N . PHE C 1 257 ? 43.222 20.561 55.346 1.000 65.640 257 PHE A N 1
ATOM 11512 C CA . PHE C 1 257 ? 42.119 20.230 56.305 1.000 74.717 257 PHE A CA 1
ATOM 11513 C C . PHE C 1 257 ? 41.606 21.505 56.987 1.000 74.661 257 PHE A C 1
ATOM 11514 O O . PHE C 1 257 ? 40.764 21.411 57.885 1.000 73.335 257 PHE A O 1
ATOM 11531 N N . SER D 1 2 ? 29.244 99.045 37.289 1.000 51.975 2 SER E N 1
ATOM 11532 C CA . SER D 1 2 ? 28.594 98.031 38.134 1.000 44.758 2 SER E CA 1
ATOM 11533 C C . SER D 1 2 ? 27.208 97.695 37.543 1.000 42.175 2 SER E C 1
ATOM 11534 O O . SER D 1 2 ? 26.740 98.409 36.634 1.000 33.717 2 SER E O 1
ATOM 11542 N N . LEU D 1 3 ? 26.591 96.618 38.035 1.000 39.500 3 LEU E N 1
ATOM 11543 C CA . LEU D 1 3 ? 25.250 96.139 37.624 1.000 38.158 3 LEU E CA 1
ATOM 11544 C C . LEU D 1 3 ? 24.236 96.490 38.718 1.000 36.259 3 LEU E C 1
ATOM 11545 O O . LEU D 1 3 ? 23.180 95.839 38.778 1.000 36.989 3 LEU E O 1
ATOM 11561 N N . GLN D 1 4 ? 24.545 97.460 39.576 1.000 36.210 4 GLN E N 1
ATOM 11562 C CA . GLN D 1 4 ? 23.582 97.924 40.606 1.000 39.876 4 GLN E CA 1
ATOM 11563 C C . GLN D 1 4 ? 22.322 98.413 39.865 1.000 36.802 4 GLN E C 1
ATOM 11564 O O . GLN D 1 4 ? 22.433 98.906 38.701 1.000 29.194 4 GLN E O 1
ATOM 11578 N N . LYS D 1 5 ? 21.164 98.111 40.458 1.000 37.322 5 LYS E N 1
ATOM 11579 C CA . LYS D 1 5 ? 19.794 98.423 39.974 1.000 37.166 5 LYS E CA 1
ATOM 11580 C C . LYS D 1 5 ? 19.377 97.457 38.857 1.000 36.520 5 LYS E C 1
ATOM 11581 O O . LYS D 1 5 ? 18.282 97.660 38.312 1.000 37.284 5 LYS E O 1
ATOM 11600 N N . ARG D 1 6 ? 20.171 96.430 38.549 1.000 36.062 6 ARG E N 1
ATOM 11601 C CA . ARG D 1 6 ? 19.864 95.487 37.430 1.000 35.685 6 ARG E CA 1
ATOM 11602 C C . ARG D 1 6 ? 19.474 94.127 37.983 1.000 33.086 6 ARG E C 1
ATOM 11603 O O . ARG D 1 6 ? 19.955 93.770 39.070 1.000 34.399 6 ARG E O 1
ATOM 11624 N N . VAL D 1 7 ? 18.672 93.380 37.224 1.000 34.864 7 VAL E N 1
ATOM 11625 C CA . VAL D 1 7 ? 18.260 92.002 37.596 1.000 33.734 7 VAL E CA 1
ATOM 11626 C C . VAL D 1 7 ? 18.779 91.052 36.519 1.000 34.654 7 VAL E C 1
ATOM 11627 O O . VAL D 1 7 ? 18.611 91.333 35.311 1.000 35.860 7 VAL E O 1
ATOM 11640 N N . ALA D 1 8 ? 19.409 89.965 36.960 1.000 33.442 8 ALA E N 1
ATOM 11641 C CA . ALA D 1 8 ? 19.915 88.885 36.093 1.000 32.260 8 ALA E CA 1
ATOM 11642 C C . ALA D 1 8 ? 19.151 87.601 36.425 1.000 33.286 8 ALA E C 1
ATOM 11643 O O . ALA D 1 8 ? 18.787 87.396 37.597 1.000 35.766 8 ALA E O 1
ATOM 11650 N N . LEU D 1 9 ? 18.847 86.835 35.384 1.000 32.052 9 LEU E N 1
ATOM 11651 C CA . LEU D 1 9 ? 18.407 85.428 35.395 1.000 32.131 9 LEU E CA 1
ATOM 11652 C C . LEU D 1 9 ? 19.492 84.607 34.691 1.000 29.960 9 LEU E C 1
ATOM 11653 O O . LEU D 1 9 ? 19.782 84.913 33.530 1.000 33.413 9 LEU E O 1
ATOM 11669 N N . VAL D 1 10 ? 20.142 83.678 35.406 1.000 32.212 10 VAL E N 1
ATOM 11670 C CA . VAL D 1 10 ? 21.053 82.622 34.854 1.000 29.715 10 VAL E CA 1
ATOM 11671 C C . VAL D 1 10 ? 20.285 81.294 34.833 1.000 31.197 10 VAL E C 1
ATOM 11672 O O . VAL D 1 10 ? 19.895 80.821 35.918 1.000 30.654 10 VAL E O 1
ATOM 11685 N N . THR D 1 11 ? 20.033 80.724 33.649 1.000 31.028 11 THR E N 1
ATOM 11686 C CA . THR D 1 11 ? 19.428 79.378 33.526 1.000 31.296 11 THR E CA 1
ATOM 11687 C C . THR D 1 11 ? 20.538 78.379 33.864 1.000 32.990 11 THR E C 1
ATOM 11688 O O . THR D 1 11 ? 21.720 78.665 33.548 1.000 33.944 11 THR E O 1
ATOM 11699 N N . GLY D 1 12 ? 20.193 77.283 34.534 1.000 32.057 12 GLY E N 1
ATOM 11700 C CA . GLY D 1 12 ? 21.190 76.323 35.032 1.000 34.069 12 GLY E CA 1
ATOM 11701 C C . GLY D 1 12 ? 22.159 76.979 35.988 1.000 33.569 12 GLY E C 1
ATOM 11702 O O . GLY D 1 12 ? 23.377 76.751 35.859 1.000 33.055 12 GLY E O 1
ATOM 11706 N N . GLY D 1 13 ? 21.629 77.809 36.880 1.000 37.381 13 GLY E N 1
ATOM 11707 C CA . GLY D 1 13 ? 22.394 78.473 37.947 1.000 38.973 13 GLY E CA 1
ATOM 11708 C C . GLY D 1 13 ? 22.550 77.587 39.166 1.000 40.608 13 GLY E C 1
ATOM 11709 O O . GLY D 1 13 ? 23.094 78.079 40.147 1.000 45.702 13 GLY E O 1
ATOM 11713 N N . SER D 1 14 ? 22.112 76.330 39.103 1.000 43.447 14 SER E N 1
ATOM 11714 C CA . SER D 1 14 ? 22.030 75.403 40.262 1.000 45.389 14 SER E CA 1
ATOM 11715 C C . SER D 1 14 ? 23.394 74.758 40.532 1.000 46.831 14 SER E C 1
ATOM 11716 O O . SER D 1 14 ? 23.631 74.357 41.668 1.000 55.512 14 SER E O 1
ATOM 11724 N N . GLY D 1 15 ? 24.251 74.638 39.521 1.000 46.186 15 GLY E N 1
ATOM 11725 C CA . GLY D 1 15 ? 25.661 74.255 39.706 1.000 42.115 15 GLY E CA 1
ATOM 11726 C C . GLY D 1 15 ? 26.494 74.631 38.500 1.000 44.605 15 GLY E C 1
ATOM 11727 O O . GLY D 1 15 ? 26.040 75.456 37.697 1.000 48.475 15 GLY E O 1
ATOM 11731 N N . GLY D 1 16 ? 27.683 74.053 38.375 1.000 40.218 16 GLY E N 1
ATOM 11732 C CA . GLY D 1 16 ? 28.543 74.182 37.182 1.000 37.826 16 GLY E CA 1
ATOM 11733 C C . GLY D 1 16 ? 29.001 75.607 36.953 1.000 37.107 16 GLY E C 1
ATOM 11734 O O . GLY D 1 16 ? 29.157 76.388 37.922 1.000 32.331 16 GLY E O 1
ATOM 11738 N N . LEU D 1 17 ? 29.227 75.943 35.697 1.000 33.426 17 LEU E N 1
ATOM 11739 C CA . LEU D 1 17 ? 29.615 77.311 35.294 1.000 33.708 17 LEU E CA 1
ATOM 11740 C C . LEU D 1 17 ? 28.483 78.309 35.594 1.000 33.176 17 LEU E C 1
ATOM 11741 O O . LEU D 1 17 ? 28.801 79.469 35.960 1.000 30.304 17 LEU E O 1
ATOM 11757 N N . GLY D 1 18 ? 27.221 77.882 35.514 1.000 31.343 18 GLY E N 1
ATOM 11758 C CA . GLY D 1 18 ? 26.047 78.753 35.751 1.000 32.257 18 GLY E CA 1
ATOM 11759 C C . GLY D 1 18 ? 26.086 79.390 37.127 1.000 36.033 18 GLY E C 1
ATOM 11760 O O . GLY D 1 18 ? 25.849 80.616 37.232 1.000 31.432 18 GLY E O 1
ATOM 11764 N N . ARG D 1 19 ? 26.476 78.608 38.144 1.000 35.900 19 ARG E N 1
ATOM 11765 C CA . ARG D 1 19 ? 26.541 79.066 39.549 1.000 33.737 19 ARG E CA 1
ATOM 11766 C C . ARG D 1 19 ? 27.553 80.205 39.628 1.000 33.139 19 ARG E C 1
ATOM 11767 O O . ARG D 1 19 ? 27.253 81.224 40.272 1.000 33.649 19 ARG E O 1
ATOM 11788 N N . VAL D 1 20 ? 28.700 80.036 38.973 1.000 31.929 20 VAL E N 1
ATOM 11789 C CA . VAL D 1 20 ? 29.791 81.039 38.958 1.000 32.013 20 VAL E CA 1
ATOM 11790 C C . VAL D 1 20 ? 29.337 82.280 38.167 1.000 32.128 20 VAL E C 1
ATOM 11791 O O . VAL D 1 20 ? 29.705 83.422 38.578 1.000 31.395 20 VAL E O 1
ATOM 11804 N N . HIS D 1 21 ? 28.550 82.108 37.101 1.000 30.724 21 HIS E N 1
ATOM 11805 C CA . HIS D 1 21 ? 27.970 83.256 36.352 1.000 30.600 21 HIS E CA 1
ATOM 11806 C C . HIS D 1 21 ? 27.083 84.068 37.310 1.000 29.170 21 HIS E C 1
ATOM 11807 O O . HIS D 1 21 ? 27.274 85.280 37.416 1.000 33.403 21 HIS E O 1
ATOM 11822 N N . ALA D 1 22 ? 26.178 83.407 38.012 1.000 28.873 22 ALA E N 1
ATOM 11823 C CA . ALA D 1 22 ? 25.257 84.002 39.005 1.000 31.579 22 ALA E CA 1
ATOM 11824 C C . ALA D 1 22 ? 26.032 84.783 40.085 1.000 32.580 22 ALA E C 1
ATOM 11825 O O . ALA D 1 22 ? 25.751 85.993 40.279 1.000 34.124 22 ALA E O 1
ATOM 11832 N N . LEU D 1 23 ? 27.008 84.154 40.735 1.000 34.749 23 LEU E N 1
ATOM 11833 C CA . LEU D 1 23 ? 27.842 84.783 41.796 1.000 33.718 23 LEU E CA 1
ATOM 11834 C C . LEU D 1 23 ? 28.639 85.965 41.225 1.000 33.151 23 LEU E C 1
ATOM 11835 O O . LEU D 1 23 ? 28.728 86.981 41.894 1.000 34.059 23 LEU E O 1
ATOM 11851 N N . THR D 1 24 ? 29.194 85.863 40.021 1.000 32.737 24 THR E N 1
ATOM 11852 C CA . THR D 1 24 ? 29.966 86.970 39.406 1.000 32.254 24 THR E CA 1
ATOM 11853 C C . THR D 1 24 ? 29.050 88.169 39.132 1.000 32.574 24 THR E C 1
ATOM 11854 O O . THR D 1 24 ? 29.431 89.287 39.494 1.000 31.234 24 THR E O 1
ATOM 11865 N N . LEU D 1 25 ? 27.883 87.954 38.532 1.000 31.784 25 LEU E N 1
ATOM 11866 C CA . LEU D 1 25 ? 26.936 89.064 38.293 1.000 33.562 25 LEU E CA 1
ATOM 11867 C C . LEU D 1 25 ? 26.540 89.672 39.652 1.000 37.294 25 LEU E C 1
ATOM 11868 O O . LEU D 1 25 ? 26.447 90.911 39.729 1.000 38.565 25 LEU E O 1
ATOM 11884 N N . ALA D 1 26 ? 26.325 88.846 40.688 1.000 35.987 26 ALA E N 1
ATOM 11885 C CA . ALA D 1 26 ? 25.946 89.305 42.045 1.000 37.325 26 ALA E CA 1
ATOM 11886 C C . ALA D 1 26 ? 27.037 90.208 42.617 1.000 35.355 26 ALA E C 1
ATOM 11887 O O . ALA D 1 26 ? 26.676 91.307 43.105 1.000 35.925 26 ALA E O 1
ATOM 11894 N N . GLN D 1 27 ? 28.296 89.766 42.517 1.000 37.866 27 GLN E N 1
ATOM 11895 C CA . GLN D 1 27 ? 29.500 90.473 43.012 1.000 39.502 27 GLN E CA 1
ATOM 11896 C C . GLN D 1 27 ? 29.626 91.820 42.314 1.000 37.555 27 GLN E C 1
ATOM 11897 O O . GLN D 1 27 ? 30.168 92.725 42.947 1.000 34.041 27 GLN E O 1
ATOM 11911 N N . ASN D 1 28 ? 29.158 91.939 41.066 1.000 34.634 28 ASN E N 1
ATOM 11912 C CA . ASN D 1 28 ? 29.274 93.195 40.261 1.000 37.258 28 ASN E CA 1
ATOM 11913 C C . ASN D 1 28 ? 28.059 94.104 40.512 1.000 32.765 28 ASN E C 1
ATOM 11914 O O . ASN D 1 28 ? 27.993 95.176 39.886 1.000 31.587 28 ASN E O 1
ATOM 11925 N N . GLY D 1 29 ? 27.121 93.682 41.372 1.000 34.442 29 GLY E N 1
ATOM 11926 C CA . GLY D 1 29 ? 26.070 94.556 41.925 1.000 33.365 29 GLY E CA 1
ATOM 11927 C C . GLY D 1 29 ? 24.664 94.125 41.573 1.000 34.708 29 GLY E C 1
ATOM 11928 O O . GLY D 1 29 ? 23.737 94.781 42.038 1.000 33.574 29 GLY E O 1
ATOM 11932 N N . ALA D 1 30 ? 24.480 93.059 40.792 1.000 35.220 30 ALA E N 1
ATOM 11933 C CA . ALA D 1 30 ? 23.141 92.679 40.291 1.000 34.646 30 ALA E CA 1
ATOM 11934 C C . ALA D 1 30 ? 22.390 91.845 41.335 1.000 33.443 30 ALA E C 1
ATOM 11935 O O . ALA D 1 30 ? 23.017 91.022 42.045 1.000 36.935 30 ALA E O 1
ATOM 11942 N N . ASP D 1 31 ? 21.080 92.027 41.428 1.000 34.501 31 ASP E N 1
ATOM 11943 C CA . ASP D 1 31 ? 20.176 90.991 41.994 1.000 34.626 31 ASP E CA 1
ATOM 11944 C C . ASP D 1 31 ? 20.034 89.866 40.965 1.000 33.331 31 ASP E C 1
ATOM 11945 O O . ASP D 1 31 ? 19.921 90.147 39.763 1.000 31.938 31 ASP E O 1
ATOM 11954 N N . VAL D 1 32 ? 20.056 88.624 41.420 1.000 35.149 32 VAL E N 1
ATOM 11955 C CA . VAL D 1 32 ? 20.225 87.453 40.518 1.000 34.528 32 VAL E CA 1
ATOM 11956 C C . VAL D 1 32 ? 19.192 86.385 40.867 1.000 35.600 32 VAL E C 1
ATOM 11957 O O . VAL D 1 32 ? 19.122 85.962 42.030 1.000 35.298 32 VAL E O 1
ATOM 11970 N N . ALA D 1 33 ? 18.400 86.006 39.864 1.000 37.132 33 ALA E N 1
ATOM 11971 C CA . ALA D 1 33 ? 17.571 84.792 39.851 1.000 34.279 33 ALA E CA 1
ATOM 11972 C C . ALA D 1 33 ? 18.374 83.651 39.210 1.000 34.894 33 ALA E C 1
ATOM 11973 O O . ALA D 1 33 ? 19.088 83.880 38.190 1.000 34.061 33 ALA E O 1
ATOM 11980 N N . VAL D 1 34 ? 18.271 82.453 39.778 1.000 33.956 34 VAL E N 1
ATOM 11981 C CA . VAL D 1 34 ? 18.852 81.215 39.184 1.000 34.607 34 VAL E CA 1
ATOM 11982 C C . VAL D 1 34 ? 17.739 80.199 39.015 1.000 35.540 34 VAL E C 1
ATOM 11983 O O . VAL D 1 34 ? 16.832 80.172 39.877 1.000 37.918 34 VAL E O 1
ATOM 11996 N N . THR D 1 35 ? 17.825 79.390 37.956 1.000 36.894 35 THR E N 1
ATOM 11997 C CA . THR D 1 35 ? 16.910 78.239 37.746 1.000 36.555 35 THR E CA 1
ATOM 11998 C C . THR D 1 35 ? 17.547 76.964 38.282 1.000 36.323 35 THR E C 1
ATOM 11999 O O . THR D 1 35 ? 18.790 76.785 38.196 1.000 40.351 35 THR E O 1
ATOM 12010 N N . GLY D 1 36 ? 16.706 76.098 38.807 1.000 38.086 36 GLY E N 1
ATOM 12011 C CA . GLY D 1 36 ? 17.016 74.666 38.917 1.000 39.461 36 GLY E CA 1
ATOM 12012 C C . GLY D 1 36 ? 15.930 73.885 38.224 1.000 38.795 36 GLY E C 1
ATOM 12013 O O . GLY D 1 36 ? 14.772 74.347 38.234 1.000 39.853 36 GLY E O 1
ATOM 12017 N N . ASN D 1 37 ? 16.279 72.727 37.688 1.000 41.183 37 ASN E N 1
ATOM 12018 C CA . ASN D 1 37 ? 15.306 71.808 37.056 1.000 41.721 37 ASN E CA 1
ATOM 12019 C C . ASN D 1 37 ? 15.211 70.541 37.918 1.000 42.251 37 ASN E C 1
ATOM 12020 O O . ASN D 1 37 ? 14.192 70.382 38.602 1.000 41.827 37 ASN E O 1
ATOM 12031 N N . ARG D 1 38 ? 16.244 69.697 37.901 1.000 44.753 38 ARG E N 1
ATOM 12032 C CA . ARG D 1 38 ? 16.332 68.474 38.744 1.000 49.968 38 ARG E CA 1
ATOM 12033 C C . ARG D 1 38 ? 17.032 68.770 40.078 1.000 49.934 38 ARG E C 1
ATOM 12034 O O . ARG D 1 38 ? 17.137 67.838 40.857 1.000 49.351 38 ARG E O 1
ATOM 12055 N N . ASN D 1 39 ? 17.488 70.006 40.332 1.000 48.590 39 ASN E N 1
ATOM 12056 C CA . ASN D 1 39 ? 18.334 70.368 41.506 1.000 44.002 39 ASN E CA 1
ATOM 12057 C C . ASN D 1 39 ? 17.924 71.724 42.098 1.000 41.458 39 ASN E C 1
ATOM 12058 O O . ASN D 1 39 ? 18.815 72.587 42.307 1.000 45.192 39 ASN E O 1
ATOM 12069 N N . ILE D 1 40 ? 16.640 71.927 42.379 1.000 41.276 40 ILE E N 1
ATOM 12070 C CA . ILE D 1 40 ? 16.141 73.218 42.943 1.000 43.614 40 ILE E CA 1
ATOM 12071 C C . ILE D 1 40 ? 16.832 73.538 44.280 1.000 43.651 40 ILE E C 1
ATOM 12072 O O . ILE D 1 40 ? 17.041 74.750 44.546 1.000 46.184 40 ILE E O 1
ATOM 12088 N N . ASP D 1 41 ? 17.204 72.525 45.073 1.000 40.407 41 ASP E N 1
ATOM 12089 C CA . ASP D 1 41 ? 17.899 72.706 46.377 1.000 42.554 41 ASP E CA 1
ATOM 12090 C C . ASP D 1 41 ? 19.278 73.323 46.145 1.000 39.863 41 ASP E C 1
ATOM 12091 O O . ASP D 1 41 ? 19.656 74.222 46.905 1.000 42.037 41 ASP E O 1
ATOM 12100 N N . LYS D 1 42 ? 20.019 72.851 45.150 1.000 39.925 42 LYS E N 1
ATOM 12101 C CA . LYS D 1 42 ? 21.318 73.467 44.782 1.000 44.611 42 LYS E CA 1
ATOM 12102 C C . LYS D 1 42 ? 21.102 74.911 44.291 1.000 44.401 42 LYS E C 1
ATOM 12103 O O . LYS D 1 42 ? 21.967 75.754 44.554 1.000 43.641 42 LYS E O 1
ATOM 12122 N N . ALA D 1 43 ? 20.005 75.192 43.583 1.000 43.861 43 ALA E N 1
ATOM 12123 C CA . ALA D 1 43 ? 19.678 76.560 43.115 1.000 42.730 43 ALA E CA 1
ATOM 12124 C C . ALA D 1 43 ? 19.415 77.451 44.334 1.000 41.009 43 ALA E C 1
ATOM 12125 O O . ALA D 1 43 ? 20.074 78.478 44.444 1.000 39.589 43 ALA E O 1
ATOM 12132 N N . GLU D 1 44 ? 18.509 77.044 45.232 1.000 43.593 44 GLU E N 1
ATOM 12133 C CA . GLU D 1 44 ? 18.213 77.772 46.502 1.000 43.631 44 GLU E CA 1
ATOM 12134 C C . GLU D 1 44 ? 19.513 77.986 47.288 1.000 40.663 44 GLU E C 1
ATOM 12135 O O . GLU D 1 44 ? 19.688 79.044 47.921 1.000 40.178 44 GLU E O 1
ATOM 12147 N N . SER D 1 45 ? 20.421 77.021 47.246 1.000 42.475 45 SER E N 1
ATOM 12148 C CA . SER D 1 45 ? 21.734 77.132 47.920 1.000 42.270 45 SER E CA 1
ATOM 12149 C C . SER D 1 45 ? 22.540 78.246 47.248 1.000 42.164 45 SER E C 1
ATOM 12150 O O . SER D 1 45 ? 23.164 79.068 47.960 1.000 39.794 45 SER E O 1
ATOM 12158 N N . VAL D 1 46 ? 22.497 78.320 45.916 1.000 40.998 46 VAL E N 1
ATOM 12159 C CA . VAL D 1 46 ? 23.200 79.409 45.177 1.000 39.643 46 VAL E CA 1
ATOM 12160 C C . VAL D 1 46 ? 22.523 80.761 45.496 1.000 34.702 46 VAL E C 1
ATOM 12161 O O . VAL D 1 46 ? 23.249 81.761 45.655 1.000 35.159 46 VAL E O 1
ATOM 12174 N N . ALA D 1 47 ? 21.193 80.809 45.607 1.000 33.281 47 ALA E N 1
ATOM 12175 C CA . ALA D 1 47 ? 20.453 82.021 46.046 1.000 36.726 47 ALA E CA 1
ATOM 12176 C C . ALA D 1 47 ? 20.953 82.479 47.425 1.000 38.975 47 ALA E C 1
ATOM 12177 O O . ALA D 1 47 ? 20.992 83.710 47.655 1.000 33.718 47 ALA E O 1
ATOM 12184 N N . ASN D 1 48 ? 21.357 81.550 48.305 1.000 41.764 48 ASN E N 1
ATOM 12185 C CA . ASN D 1 48 ? 21.838 81.894 49.673 1.000 38.853 48 ASN E CA 1
ATOM 12186 C C . ASN D 1 48 ? 23.269 82.396 49.590 1.000 39.727 48 ASN E C 1
ATOM 12187 O O . ASN D 1 48 ? 23.568 83.370 50.303 1.000 43.283 48 ASN E O 1
ATOM 12198 N N . GLU D 1 49 ? 24.099 81.822 48.709 1.000 41.020 49 GLU E N 1
ATOM 12199 C CA . GLU D 1 49 ? 25.449 82.384 48.429 1.000 40.652 49 GLU E CA 1
ATOM 12200 C C . GLU D 1 49 ? 25.324 83.826 47.905 1.000 39.134 49 GLU E C 1
ATOM 12201 O O . GLU D 1 49 ? 26.168 84.651 48.279 1.000 38.284 49 GLU E O 1
ATOM 12213 N N . ILE D 1 50 ? 24.329 84.124 47.070 1.000 34.097 50 ILE E N 1
ATOM 12214 C CA . ILE D 1 50 ? 24.155 85.487 46.485 1.000 37.185 50 ILE E CA 1
ATOM 12215 C C . ILE D 1 50 ? 23.708 86.432 47.604 1.000 37.751 50 ILE E C 1
ATOM 12216 O O . ILE D 1 50 ? 24.261 87.560 47.711 1.000 39.214 50 ILE E O 1
ATOM 12232 N N . ARG D 1 51 ? 22.728 86.000 48.402 1.000 41.121 51 ARG E N 1
ATOM 12233 C CA . ARG D 1 51 ? 22.197 86.770 49.560 1.000 41.087 51 ARG E CA 1
ATOM 12234 C C . ARG D 1 51 ? 23.305 87.083 50.568 1.000 40.636 51 ARG E C 1
ATOM 12235 O O . ARG D 1 51 ? 23.288 88.193 51.072 1.000 44.726 51 ARG E O 1
ATOM 12256 N N . ALA D 1 52 ? 24.229 86.157 50.834 1.000 42.150 52 ALA E N 1
ATOM 12257 C CA . ALA D 1 52 ? 25.413 86.379 51.706 1.000 45.673 52 ALA E CA 1
ATOM 12258 C C . ALA D 1 52 ? 26.303 87.494 51.147 1.000 47.691 52 ALA E C 1
ATOM 12259 O O . ALA D 1 52 ? 27.010 88.107 51.951 1.000 47.017 52 ALA E O 1
ATOM 12266 N N . LEU D 1 53 ? 26.294 87.748 49.833 1.000 47.049 53 LEU E N 1
ATOM 12267 C CA . LEU D 1 53 ? 27.049 88.894 49.254 1.000 45.322 53 LEU E CA 1
ATOM 12268 C C . LEU D 1 53 ? 26.254 90.179 49.438 1.000 40.654 53 LEU E C 1
ATOM 12269 O O . LEU D 1 53 ? 26.724 91.196 48.945 1.000 44.675 53 LEU E O 1
ATOM 12285 N N . GLY D 1 54 ? 25.093 90.130 50.098 1.000 42.719 54 GLY E N 1
ATOM 12286 C CA . GLY D 1 54 ? 24.210 91.298 50.314 1.000 41.152 54 GLY E CA 1
ATOM 12287 C C . GLY D 1 54 ? 23.245 91.590 49.161 1.000 43.715 54 GLY E C 1
ATOM 12288 O O . GLY D 1 54 ? 22.508 92.580 49.260 1.000 41.357 54 GLY E O 1
ATOM 12292 N N . ARG D 1 55 ? 23.194 90.764 48.112 1.000 43.710 55 ARG E N 1
ATOM 12293 C CA . ARG D 1 55 ? 22.195 90.914 47.017 1.000 42.370 55 ARG E CA 1
ATOM 12294 C C . ARG D 1 55 ? 20.896 90.172 47.334 1.000 42.522 55 ARG E C 1
ATOM 12295 O O . ARG D 1 55 ? 20.902 89.199 48.121 1.000 40.762 55 ARG E O 1
ATOM 12316 N N . LYS D 1 56 ? 19.823 90.610 46.679 1.000 43.446 56 LYS E N 1
ATOM 12317 C CA . LYS D 1 56 ? 18.543 89.877 46.615 1.000 43.400 56 LYS E CA 1
ATOM 12318 C C . LYS D 1 56 ? 18.700 88.771 45.576 1.000 42.300 56 LYS E C 1
ATOM 12319 O O . LYS D 1 56 ? 19.510 88.922 44.606 1.000 40.029 56 LYS E O 1
ATOM 12338 N N . ALA D 1 57 ? 17.982 87.675 45.768 1.000 41.156 57 ALA E N 1
ATOM 12339 C CA . ALA D 1 57 ? 18.107 86.505 44.880 1.000 39.977 57 ALA E CA 1
ATOM 12340 C C . ALA D 1 57 ? 16.809 85.731 44.931 1.000 39.873 57 ALA E C 1
ATOM 12341 O O . ALA D 1 57 ? 15.994 86.013 45.838 1.000 42.304 57 ALA E O 1
ATOM 12348 N N . LEU D 1 58 ? 16.622 84.859 43.943 1.000 37.738 58 LEU E N 1
ATOM 12349 C CA . LEU D 1 58 ? 15.448 83.976 43.838 1.000 38.209 58 LEU E CA 1
ATOM 12350 C C . LEU D 1 58 ? 15.855 82.708 43.097 1.000 38.730 58 LEU E C 1
ATOM 12351 O O . LEU D 1 58 ? 16.470 82.839 42.038 1.000 41.009 58 LEU E O 1
ATOM 12367 N N . ALA D 1 59 ? 15.540 81.538 43.653 1.000 38.780 59 ALA E N 1
ATOM 12368 C CA . ALA D 1 59 ? 15.599 80.229 42.970 1.000 38.682 59 ALA E CA 1
ATOM 12369 C C . ALA D 1 59 ? 14.198 79.897 42.453 1.000 42.045 59 ALA E C 1
ATOM 12370 O O . ALA D 1 59 ? 13.241 79.988 43.226 1.000 47.979 59 ALA E O 1
ATOM 12377 N N . ILE D 1 60 ? 14.071 79.549 41.181 1.000 42.121 60 ILE E N 1
ATOM 12378 C CA . ILE D 1 60 ? 12.778 79.143 40.559 1.000 39.887 60 ILE E CA 1
ATOM 12379 C C . ILE D 1 60 ? 13.024 77.797 39.899 1.000 41.540 60 ILE E C 1
ATOM 12380 O O . ILE D 1 60 ? 14.157 77.578 39.419 1.000 40.766 60 ILE E O 1
ATOM 12396 N N . LYS D 1 61 ? 12.037 76.914 39.981 1.000 43.902 61 LYS E N 1
ATOM 12397 C CA . LYS D 1 61 ? 12.085 75.567 39.375 1.000 44.779 61 LYS E CA 1
ATOM 12398 C C . LYS D 1 61 ? 11.590 75.717 37.937 1.000 41.885 61 LYS E C 1
ATOM 12399 O O . LYS D 1 61 ? 10.463 76.192 37.736 1.000 40.800 61 LYS E O 1
ATOM 12418 N N . VAL D 1 62 ? 12.443 75.427 36.966 1.000 40.560 62 VAL E N 1
ATOM 12419 C CA . VAL D 1 62 ? 12.121 75.690 35.541 1.000 42.593 62 VAL E CA 1
ATOM 12420 C C . VAL D 1 62 ? 12.810 74.630 34.701 1.000 39.863 62 VAL E C 1
ATOM 12421 O O . VAL D 1 62 ? 14.029 74.502 34.821 1.000 41.720 62 VAL E O 1
ATOM 12434 N N . ASP D 1 63 ? 12.016 73.929 33.898 1.000 40.543 63 ASP E N 1
ATOM 12435 C CA . ASP D 1 63 ? 12.450 73.242 32.662 1.000 39.524 63 ASP E CA 1
ATOM 12436 C C . ASP D 1 63 ? 12.366 74.296 31.554 1.000 38.897 63 ASP E C 1
ATOM 12437 O O . ASP D 1 63 ? 11.243 74.720 31.245 1.000 41.269 63 ASP E O 1
ATOM 12446 N N . VAL D 1 64 ? 13.502 74.727 31.009 1.000 35.494 64 VAL E N 1
ATOM 12447 C CA . VAL D 1 64 ? 13.546 75.871 30.054 1.000 37.230 64 VAL E CA 1
ATOM 12448 C C . VAL D 1 64 ? 12.820 75.456 28.762 1.000 36.858 64 VAL E C 1
ATOM 12449 O O . VAL D 1 64 ? 12.317 76.359 28.067 1.000 41.237 64 VAL E O 1
ATOM 12462 N N . SER D 1 65 ? 12.716 74.151 28.474 1.000 35.287 65 SER E N 1
ATOM 12463 C CA . SER D 1 65 ? 12.023 73.631 27.267 1.000 38.381 65 SER E CA 1
ATOM 12464 C C . SER D 1 65 ? 10.508 73.844 27.365 1.000 39.603 65 SER E C 1
ATOM 12465 O O . SER D 1 65 ? 9.863 73.791 26.289 1.000 42.841 65 SER E O 1
ATOM 12473 N N . ASN D 1 66 ? 9.988 74.164 28.565 1.000 41.697 66 ASN E N 1
ATOM 12474 C CA . ASN D 1 66 ? 8.546 74.300 28.897 1.000 40.430 66 ASN E CA 1
ATOM 12475 C C . ASN D 1 66 ? 8.157 75.776 29.011 1.000 40.781 66 ASN E C 1
ATOM 12476 O O . ASN D 1 66 ? 8.431 76.381 30.055 1.000 41.210 66 ASN E O 1
ATOM 12487 N N . GLU D 1 67 ? 7.465 76.320 28.016 1.000 43.977 67 GLU E N 1
ATOM 12488 C CA . GLU D 1 67 ? 7.215 77.783 27.940 1.000 45.130 67 GLU E CA 1
ATOM 12489 C C . GLU D 1 67 ? 6.417 78.261 29.167 1.000 43.886 67 GLU E C 1
ATOM 12490 O O . GLU D 1 67 ? 6.628 79.425 29.564 1.000 44.027 67 GLU E O 1
ATOM 12502 N N . ASP D 1 68 ? 5.553 77.427 29.758 1.000 43.633 68 ASP E N 1
ATOM 12503 C CA . ASP D 1 68 ? 4.697 77.836 30.912 1.000 41.287 68 ASP E CA 1
ATOM 12504 C C . ASP D 1 68 ? 5.590 77.978 32.141 1.000 39.686 68 ASP E C 1
ATOM 12505 O O . ASP D 1 68 ? 5.407 78.970 32.853 1.000 39.648 68 ASP E O 1
ATOM 12514 N N . GLU D 1 69 ? 6.501 77.021 32.387 1.000 38.929 69 GLU E N 1
ATOM 12515 C CA . GLU D 1 69 ? 7.453 77.098 33.530 1.000 39.608 69 GLU E CA 1
ATOM 12516 C C . GLU D 1 69 ? 8.323 78.345 33.355 1.000 40.400 69 GLU E C 1
ATOM 12517 O O . GLU D 1 69 ? 8.521 79.068 34.361 1.000 42.272 69 GLU E O 1
ATOM 12529 N N . VAL D 1 70 ? 8.761 78.625 32.120 1.000 38.662 70 VAL E N 1
ATOM 12530 C CA . VAL D 1 70 ? 9.590 79.824 31.818 1.000 38.211 70 VAL E CA 1
ATOM 12531 C C . VAL D 1 70 ? 8.757 81.084 32.102 1.000 38.778 70 VAL E C 1
ATOM 12532 O O . VAL D 1 70 ? 9.234 81.950 32.849 1.000 36.214 70 VAL E O 1
ATOM 12545 N N . ASN D 1 71 ? 7.519 81.155 31.613 1.000 38.894 71 ASN E N 1
ATOM 12546 C CA . ASN D 1 71 ? 6.701 82.383 31.757 1.000 40.596 71 ASN E CA 1
ATOM 12547 C C . ASN D 1 71 ? 6.330 82.580 33.236 1.000 43.173 71 ASN E C 1
ATOM 12548 O O . ASN D 1 71 ? 6.289 83.734 33.678 1.000 42.589 71 ASN E O 1
ATOM 12559 N N . GLU D 1 72 ? 6.053 81.505 33.980 1.000 49.022 72 GLU E N 1
ATOM 12560 C CA . GLU D 1 72 ? 5.704 81.584 35.430 1.000 52.574 72 GLU E CA 1
ATOM 12561 C C . GLU D 1 72 ? 6.955 82.029 36.188 1.000 46.318 72 GLU E C 1
ATOM 12562 O O . GLU D 1 72 ? 6.842 82.964 36.982 1.000 46.124 72 GLU E O 1
ATOM 12574 N N . GLY D 1 73 ? 8.091 81.382 35.914 1.000 43.295 73 GLY E N 1
ATOM 12575 C CA . GLY D 1 73 ? 9.388 81.698 36.529 1.000 46.109 73 GLY E CA 1
ATOM 12576 C C . GLY D 1 73 ? 9.741 83.165 36.365 1.000 43.808 73 GLY E C 1
ATOM 12577 O O . GLY D 1 73 ? 10.116 83.809 37.372 1.000 42.588 73 GLY E O 1
ATOM 12581 N N . VAL D 1 74 ? 9.609 83.691 35.147 1.000 42.785 74 VAL E N 1
ATOM 12582 C CA . VAL D 1 74 ? 9.980 85.102 34.836 1.000 40.870 74 VAL E CA 1
ATOM 12583 C C . VAL D 1 74 ? 8.980 86.050 35.517 1.000 42.341 74 VAL E C 1
ATOM 12584 O O . VAL D 1 74 ? 9.446 87.035 36.098 1.000 40.742 74 VAL E O 1
ATOM 12597 N N . GLU D 1 75 ? 7.677 85.735 35.543 1.000 46.094 75 GLU E N 1
ATOM 12598 C CA . GLU D 1 75 ? 6.652 86.548 36.276 1.000 48.521 75 GLU E CA 1
ATOM 12599 C C . GLU D 1 75 ? 7.013 86.630 37.772 1.000 44.599 75 GLU E C 1
ATOM 12600 O O . GLU D 1 75 ? 6.827 87.708 38.413 1.000 43.901 75 GLU E O 1
ATOM 12612 N N . LYS D 1 76 ? 7.530 85.543 38.330 1.000 40.244 76 LYS E N 1
ATOM 12613 C CA . LYS D 1 76 ? 7.885 85.483 39.767 1.000 42.677 76 LYS E CA 1
ATOM 12614 C C . LYS D 1 76 ? 9.065 86.431 39.999 1.000 44.269 76 LYS E C 1
ATOM 12615 O O . LYS D 1 76 ? 8.988 87.251 40.946 1.000 38.962 76 LYS E O 1
ATOM 12634 N N . ILE D 1 77 ? 10.079 86.388 39.121 1.000 42.655 77 ILE E N 1
ATOM 12635 C CA . ILE D 1 77 ? 11.288 87.265 39.212 1.000 38.472 77 ILE E CA 1
ATOM 12636 C C . ILE D 1 77 ? 10.812 88.719 39.146 1.000 37.543 77 ILE E C 1
ATOM 12637 O O . ILE D 1 77 ? 11.245 89.542 39.992 1.000 37.376 77 ILE E O 1
ATOM 12653 N N . LYS D 1 78 ? 9.897 89.011 38.218 1.000 37.423 78 LYS E N 1
ATOM 12654 C CA . LYS D 1 78 ? 9.395 90.386 37.982 1.000 41.259 78 LYS E CA 1
ATOM 12655 C C . LYS D 1 78 ? 8.755 90.932 39.268 1.000 39.770 78 LYS E C 1
ATOM 12656 O O . LYS D 1 78 ? 9.086 92.063 39.658 1.000 38.587 78 LYS E O 1
ATOM 12675 N N . LYS D 1 79 ? 7.875 90.145 39.886 1.000 41.903 79 LYS E N 1
ATOM 12676 C CA . LYS D 1 79 ? 7.185 90.503 41.148 1.000 47.862 79 LYS E CA 1
ATOM 12677 C C . LYS D 1 79 ? 8.225 90.688 42.261 1.000 46.204 79 LYS E C 1
ATOM 12678 O O . LYS D 1 79 ? 8.180 91.739 42.907 1.000 51.597 79 LYS E O 1
ATOM 12697 N N . GLU D 1 80 ? 9.161 89.744 42.429 1.000 45.984 80 GLU E N 1
ATOM 12698 C CA . GLU D 1 80 ? 10.090 89.683 43.597 1.000 47.351 80 GLU E CA 1
ATOM 12699 C C . GLU D 1 80 ? 11.289 90.625 43.413 1.000 44.096 80 GLU E C 1
ATOM 12700 O O . GLU D 1 80 ? 11.521 91.441 44.309 1.000 40.964 80 GLU E O 1
ATOM 12712 N N . LEU D 1 81 ? 12.021 90.516 42.301 1.000 39.594 81 LEU E N 1
ATOM 12713 C CA . LEU D 1 81 ? 13.290 91.250 42.080 1.000 37.626 81 LEU E CA 1
ATOM 12714 C C . LEU D 1 81 ? 13.065 92.426 41.130 1.000 37.894 81 LEU E C 1
ATOM 12715 O O . LEU D 1 81 ? 13.846 93.397 41.202 1.000 37.260 81 LEU E O 1
ATOM 12731 N N . GLY D 1 82 ? 12.111 92.290 40.203 1.000 34.727 82 GLY E N 1
ATOM 12732 C CA . GLY D 1 82 ? 11.968 93.200 39.055 1.000 38.218 82 GLY E CA 1
ATOM 12733 C C . GLY D 1 82 ? 12.317 92.518 37.749 1.000 37.940 82 GLY E C 1
ATOM 12734 O O . GLY D 1 82 ? 12.896 91.405 37.785 1.000 35.996 82 GLY E O 1
ATOM 12738 N N . SER D 1 83 ? 11.913 93.120 36.632 1.000 34.038 83 SER E N 1
ATOM 12739 C CA . SER D 1 83 ? 12.047 92.500 35.287 1.000 36.580 83 SER E CA 1
ATOM 12740 C C . SER D 1 83 ? 13.524 92.214 35.009 1.000 36.875 83 SER E C 1
ATOM 12741 O O . SER D 1 83 ? 14.415 92.915 35.568 1.000 35.119 83 SER E O 1
ATOM 12749 N N . VAL D 1 84 ? 13.758 91.160 34.231 1.000 36.240 84 VAL E N 1
ATOM 12750 C CA . VAL D 1 84 ? 15.109 90.653 33.896 1.000 30.931 84 VAL E CA 1
ATOM 12751 C C . VAL D 1 84 ? 15.702 91.661 32.919 1.000 30.649 84 VAL E C 1
ATOM 12752 O O . VAL D 1 84 ? 15.107 91.863 31.860 1.000 33.502 84 VAL E O 1
ATOM 12765 N N . ASP D 1 85 ? 16.803 92.292 33.327 1.000 29.265 85 ASP E N 1
ATOM 12766 C CA . ASP D 1 85 ? 17.668 93.175 32.517 1.000 32.797 85 ASP E CA 1
ATOM 12767 C C . ASP D 1 85 ? 18.692 92.319 31.755 1.000 31.427 85 ASP E C 1
ATOM 12768 O O . ASP D 1 85 ? 19.090 92.731 30.661 1.000 29.455 85 ASP E O 1
ATOM 12777 N N . ILE D 1 86 ? 19.144 91.210 32.350 1.000 29.404 86 ILE E N 1
ATOM 12778 C CA . ILE D 1 86 ? 20.318 90.407 31.891 1.000 30.487 86 ILE E CA 1
ATOM 12779 C C . ILE D 1 86 ? 19.879 88.952 31.868 1.000 28.704 86 ILE E C 1
ATOM 12780 O O . ILE D 1 86 ? 19.562 88.468 32.933 1.000 30.224 86 ILE E O 1
ATOM 12796 N N . LEU D 1 87 ? 19.834 88.300 30.706 1.000 28.233 87 LEU E N 1
ATOM 12797 C CA . LEU D 1 87 ? 19.479 86.859 30.622 1.000 29.723 87 LEU E CA 1
ATOM 12798 C C . LEU D 1 87 ? 20.732 86.093 30.196 1.000 31.862 87 LEU E C 1
ATOM 12799 O O . LEU D 1 87 ? 21.336 86.459 29.153 1.000 31.382 87 LEU E O 1
ATOM 12815 N N . VAL D 1 88 ? 21.111 85.074 30.976 1.000 29.653 88 VAL E N 1
ATOM 12816 C CA . VAL D 1 88 ? 22.160 84.099 30.568 1.000 30.561 88 VAL E CA 1
ATOM 12817 C C . VAL D 1 88 ? 21.525 82.743 30.257 1.000 30.712 88 VAL E C 1
ATOM 12818 O O . VAL D 1 88 ? 21.013 82.083 31.187 1.000 30.013 88 VAL E O 1
ATOM 12831 N N . ASN D 1 89 ? 21.526 82.358 28.982 1.000 30.696 89 ASN E N 1
ATOM 12832 C CA . ASN D 1 89 ? 21.013 81.029 28.547 1.000 31.359 89 ASN E CA 1
ATOM 12833 C C . ASN D 1 89 ? 22.159 80.028 28.749 1.000 29.531 89 ASN E C 1
ATOM 12834 O O . ASN D 1 89 ? 22.968 79.818 27.824 1.000 30.699 89 ASN E O 1
ATOM 12845 N N . ASN D 1 90 ? 22.274 79.490 29.963 1.000 31.998 90 ASN E N 1
ATOM 12846 C CA . ASN D 1 90 ? 23.424 78.635 30.346 1.000 30.253 90 ASN E CA 1
ATOM 12847 C C . ASN D 1 90 ? 22.970 77.161 30.381 1.000 30.340 90 ASN E C 1
ATOM 12848 O O . ASN D 1 90 ? 23.810 76.278 30.079 1.000 31.621 90 ASN E O 1
ATOM 12859 N N . ALA D 1 91 ? 21.703 76.892 30.714 1.000 31.088 91 ALA E N 1
ATOM 12860 C CA . ALA D 1 91 ? 21.146 75.519 30.802 1.000 34.663 91 ALA E CA 1
ATOM 12861 C C . ALA D 1 91 ? 21.427 74.795 29.494 1.000 36.316 91 ALA E C 1
ATOM 12862 O O . ALA D 1 91 ? 21.209 75.412 28.447 1.000 35.565 91 ALA E O 1
ATOM 12869 N N . ALA D 1 92 ? 21.938 73.566 29.574 1.000 33.311 92 ALA E N 1
ATOM 12870 C CA . ALA D 1 92 ? 22.258 72.722 28.407 1.000 33.441 92 ALA E CA 1
ATOM 12871 C C . ALA D 1 92 ? 22.010 71.244 28.731 1.000 37.465 92 ALA E C 1
ATOM 12872 O O . ALA D 1 92 ? 22.149 70.845 29.892 1.000 35.998 92 ALA E O 1
ATOM 12879 N N . SER D 1 93 ? 21.657 70.472 27.707 1.000 41.533 93 SER E N 1
ATOM 12880 C CA . SER D 1 93 ? 21.504 68.994 27.739 1.000 39.437 93 SER E CA 1
ATOM 12881 C C . SER D 1 93 ? 22.473 68.412 26.707 1.000 38.074 93 SER E C 1
ATOM 12882 O O . SER D 1 93 ? 22.807 69.125 25.746 1.000 40.136 93 SER E O 1
ATOM 12890 N N . GLY D 1 94 ? 22.956 67.186 26.922 1.000 37.582 94 GLY E N 1
ATOM 12891 C CA . GLY D 1 94 ? 23.760 66.434 25.944 1.000 35.925 94 GLY E CA 1
ATOM 12892 C C . GLY D 1 94 ? 25.155 67.015 25.790 1.000 38.504 94 GLY E C 1
ATOM 12893 O O . GLY D 1 94 ? 25.795 66.813 24.714 1.000 39.333 94 GLY E O 1
ATOM 12897 N N . ILE D 1 95 ? 25.643 67.660 26.844 1.000 38.716 95 ILE E N 1
ATOM 12898 C CA . ILE D 1 95 ? 26.943 68.382 26.828 1.000 41.371 95 ILE E CA 1
ATOM 12899 C C . ILE D 1 95 ? 28.068 67.418 26.465 1.000 42.950 95 ILE E C 1
ATOM 12900 O O . ILE D 1 95 ? 29.000 67.867 25.741 1.000 46.407 95 ILE E O 1
ATOM 12916 N N . VAL D 1 96 ? 27.996 66.169 26.946 1.000 45.226 96 VAL E N 1
ATOM 12917 C CA . VAL D 1 96 ? 29.146 65.208 26.895 1.000 53.633 96 VAL E CA 1
ATOM 12918 C C . VAL D 1 96 ? 28.755 63.836 26.312 1.000 53.534 96 VAL E C 1
ATOM 12919 O O . VAL D 1 96 ? 29.537 62.914 26.541 1.000 58.372 96 VAL E O 1
ATOM 12932 N N . ARG D 1 97 ? 27.641 63.696 25.580 1.000 54.335 97 ARG E N 1
ATOM 12933 C CA . ARG D 1 97 ? 27.405 62.535 24.673 1.000 55.324 97 ARG E CA 1
ATOM 12934 C C . ARG D 1 97 ? 28.604 62.369 23.740 1.000 59.196 97 ARG E C 1
ATOM 12935 O O . ARG D 1 97 ? 29.200 63.405 23.386 1.000 63.806 97 ARG E O 1
ATOM 12956 N N . ALA D 1 98 ? 28.857 61.137 23.280 1.000 55.008 98 ALA E N 1
ATOM 12957 C CA . ALA D 1 98 ? 29.945 60.769 22.347 1.000 54.868 98 ALA E CA 1
ATOM 12958 C C . ALA D 1 98 ? 29.536 59.524 21.542 1.000 65.122 98 ALA E C 1
ATOM 12959 O O . ALA D 1 98 ? 30.280 58.496 21.572 1.000 69.072 98 ALA E O 1
ATOM 12966 N N . THR D 1 99 ? 28.423 59.635 20.807 1.000 57.352 99 THR E N 1
ATOM 12967 C CA . THR D 1 99 ? 27.824 58.553 19.980 1.000 53.874 99 THR E CA 1
ATOM 12968 C C . THR D 1 99 ? 27.746 58.980 18.521 1.000 46.502 99 THR E C 1
ATOM 12969 O O . THR D 1 99 ? 27.258 60.081 18.298 1.000 47.561 99 THR E O 1
ATOM 12980 N N . LEU D 1 100 ? 28.116 58.112 17.579 1.000 46.228 100 LEU E N 1
ATOM 12981 C CA . LEU D 1 100 ? 28.050 58.427 16.131 1.000 43.649 100 LEU E CA 1
ATOM 12982 C C . LEU D 1 100 ? 26.602 58.775 15.779 1.000 40.639 100 LEU E C 1
ATOM 12983 O O . LEU D 1 100 ? 25.699 58.361 16.500 1.000 37.759 100 LEU E O 1
ATOM 12999 N N . ILE D 1 101 ? 26.389 59.576 14.739 1.000 40.951 101 ILE E N 1
ATOM 13000 C CA . ILE D 1 101 ? 25.017 60.059 14.406 1.000 41.239 101 ILE E CA 1
ATOM 13001 C C . ILE D 1 101 ? 24.052 58.872 14.193 1.000 41.166 101 ILE E C 1
ATOM 13002 O O . ILE D 1 101 ? 22.937 58.927 14.776 1.000 40.285 101 ILE E O 1
ATOM 13018 N N . GLU D 1 102 ? 24.435 57.835 13.438 1.000 39.316 102 GLU E N 1
ATOM 13019 C CA . GLU D 1 102 ? 23.530 56.684 13.110 1.000 43.687 102 GLU E CA 1
ATOM 13020 C C . GLU D 1 102 ? 23.205 55.875 14.370 1.000 43.002 102 GLU E C 1
ATOM 13021 O O . GLU D 1 102 ? 22.184 55.155 14.356 1.000 47.296 102 GLU E O 1
ATOM 13033 N N . LYS D 1 103 ? 24.000 56.012 15.432 1.000 44.644 103 LYS E N 1
ATOM 13034 C CA . LYS D 1 103 ? 23.756 55.312 16.722 1.000 46.603 103 LYS E CA 1
ATOM 13035 C C . LYS D 1 103 ? 23.149 56.288 17.728 1.000 46.529 103 LYS E C 1
ATOM 13036 O O . LYS D 1 103 ? 22.896 55.844 18.866 1.000 44.023 103 LYS E O 1
ATOM 13055 N N . THR D 1 104 ? 22.904 57.549 17.337 1.000 43.945 104 THR E N 1
ATOM 13056 C CA . THR D 1 104 ? 22.332 58.577 18.247 1.000 42.294 104 THR E CA 1
ATOM 13057 C C . THR D 1 104 ? 20.821 58.383 18.277 1.000 38.474 104 THR E C 1
ATOM 13058 O O . THR D 1 104 ? 20.236 58.412 17.228 1.000 45.068 104 THR E O 1
ATOM 13069 N N . ALA D 1 105 ? 20.231 58.181 19.452 1.000 42.402 105 ALA E N 1
ATOM 13070 C CA . ALA D 1 105 ? 18.774 57.971 19.628 1.000 43.347 105 ALA E CA 1
ATOM 13071 C C . ALA D 1 105 ? 18.037 59.288 19.394 1.000 45.180 105 ALA E C 1
ATOM 13072 O O . ALA D 1 105 ? 18.412 60.314 19.994 1.000 45.760 105 ALA E O 1
ATOM 13079 N N . LYS D 1 106 ? 16.987 59.247 18.589 1.000 46.713 106 LYS E N 1
ATOM 13080 C CA . LYS D 1 106 ? 16.156 60.433 18.296 1.000 46.241 106 LYS E CA 1
ATOM 13081 C C . LYS D 1 106 ? 15.768 61.146 19.593 1.000 45.755 106 LYS E C 1
ATOM 13082 O O . LYS D 1 106 ? 15.662 62.378 19.543 1.000 43.263 106 LYS E O 1
ATOM 13101 N N . GLU D 1 107 ? 15.520 60.435 20.699 1.000 43.483 107 GLU E N 1
ATOM 13102 C CA . GLU D 1 107 ? 14.928 61.087 21.898 1.000 46.303 107 GLU E CA 1
ATOM 13103 C C . GLU D 1 107 ? 16.020 61.874 22.634 1.000 43.015 107 GLU E C 1
ATOM 13104 O O . GLU D 1 107 ? 15.689 62.881 23.300 1.000 43.345 107 GLU E O 1
ATOM 13116 N N . ASP D 1 108 ? 17.271 61.447 22.522 1.000 38.494 108 ASP E N 1
ATOM 13117 C CA . ASP D 1 108 ? 18.431 62.212 23.045 1.000 41.957 108 ASP E CA 1
ATOM 13118 C C . ASP D 1 108 ? 18.556 63.470 22.176 1.000 40.545 108 ASP E C 1
ATOM 13119 O O . ASP D 1 108 ? 18.613 64.569 22.742 1.000 37.582 108 ASP E O 1
ATOM 13128 N N . TRP D 1 109 ? 18.504 63.313 20.857 1.000 41.186 109 TRP E N 1
ATOM 13129 C CA . TRP D 1 109 ? 18.538 64.440 19.883 1.000 40.500 109 TRP E CA 1
ATOM 13130 C C . TRP D 1 109 ? 17.431 65.454 20.186 1.000 40.620 109 TRP E C 1
ATOM 13131 O O . TRP D 1 109 ? 17.743 66.643 20.269 1.000 38.140 109 TRP E O 1
ATOM 13152 N N . ASP D 1 110 ? 16.192 65.002 20.360 1.000 36.099 110 ASP E N 1
ATOM 13153 C CA . ASP D 1 110 ? 15.027 65.894 20.570 1.000 39.294 110 ASP E CA 1
ATOM 13154 C C . ASP D 1 110 ? 15.233 66.652 21.874 1.000 38.909 110 ASP E C 1
ATOM 13155 O O . ASP D 1 110 ? 15.019 67.865 21.895 1.000 34.467 110 ASP E O 1
ATOM 13164 N N . GLN D 1 111 ? 15.589 65.946 22.940 1.000 38.348 111 GLN E N 1
ATOM 13165 C CA . GLN D 1 111 ? 15.783 66.589 24.256 1.000 38.575 111 GLN E CA 1
ATOM 13166 C C . GLN D 1 111 ? 16.832 67.696 24.114 1.000 38.282 111 GLN E C 1
ATOM 13167 O O . GLN D 1 111 ? 16.582 68.794 24.630 1.000 40.431 111 GLN E O 1
ATOM 13181 N N . ASP D 1 112 ? 17.964 67.421 23.454 1.000 35.677 112 ASP E N 1
ATOM 13182 C CA . ASP D 1 112 ? 19.061 68.419 23.304 1.000 40.404 112 ASP E CA 1
ATOM 13183 C C . ASP D 1 112 ? 18.527 69.646 22.539 1.000 38.865 112 ASP E C 1
ATOM 13184 O O . ASP D 1 112 ? 18.842 70.776 22.946 1.000 37.461 112 ASP E O 1
ATOM 13193 N N . LEU D 1 113 ? 17.692 69.463 21.509 1.000 37.863 113 LEU E N 1
ATOM 13194 C CA . LEU D 1 113 ? 17.099 70.612 20.771 1.000 34.607 113 LEU E CA 1
ATOM 13195 C C . LEU D 1 113 ? 16.144 71.391 21.672 1.000 36.487 113 LEU E C 1
ATOM 13196 O O . LEU D 1 113 ? 16.188 72.645 21.617 1.000 31.874 113 LEU E O 1
ATOM 13212 N N . ARG D 1 114 ? 15.303 70.699 22.447 1.000 35.903 114 ARG E N 1
ATOM 13213 C CA . ARG D 1 114 ? 14.252 71.348 23.274 1.000 38.554 114 ARG E CA 1
ATOM 13214 C C . ARG D 1 114 ? 14.954 72.228 24.319 1.000 35.185 114 ARG E C 1
ATOM 13215 O O . ARG D 1 114 ? 14.530 73.364 24.558 1.000 38.640 114 ARG E O 1
ATOM 13236 N N . VAL D 1 115 ? 15.995 71.711 24.937 1.000 32.305 115 VAL E N 1
ATOM 13237 C CA . VAL D 1 115 ? 16.644 72.409 26.069 1.000 36.231 115 VAL E CA 1
ATOM 13238 C C . VAL D 1 115 ? 17.559 73.491 25.489 1.000 32.632 115 VAL E C 1
ATOM 13239 O O . VAL D 1 115 ? 17.478 74.611 25.939 1.000 33.297 115 VAL E O 1
ATOM 13252 N N . ASN D 1 116 ? 18.396 73.159 24.519 1.000 31.873 116 ASN E N 1
ATOM 13253 C CA . ASN D 1 116 ? 19.479 74.067 24.083 1.000 32.884 116 ASN E CA 1
ATOM 13254 C C . ASN D 1 116 ? 18.910 75.183 23.194 1.000 35.221 116 ASN E C 1
ATOM 13255 O O . ASN D 1 116 ? 19.371 76.340 23.343 1.000 35.858 116 ASN E O 1
ATOM 13266 N N . LEU D 1 117 ? 17.940 74.891 22.324 1.000 34.565 117 LEU E N 1
ATOM 13267 C CA . LEU D 1 117 ? 17.420 75.903 21.360 1.000 33.343 117 LEU E CA 1
ATOM 13268 C C . LEU D 1 117 ? 16.113 76.476 21.884 1.000 33.436 117 LEU E C 1
ATOM 13269 O O . LEU D 1 117 ? 16.048 77.713 22.133 1.000 37.197 117 LEU E O 1
ATOM 13285 N N . THR D 1 118 ? 15.116 75.633 22.101 1.000 31.833 118 THR E N 1
ATOM 13286 C CA . THR D 1 118 ? 13.792 76.080 22.603 1.000 30.151 118 THR E CA 1
ATOM 13287 C C . THR D 1 118 ? 13.936 76.734 23.976 1.000 29.469 118 THR E C 1
ATOM 13288 O O . THR D 1 118 ? 13.211 77.699 24.239 1.000 32.462 118 THR E O 1
ATOM 13299 N N . GLY D 1 119 ? 14.836 76.245 24.832 1.000 32.255 119 GLY E N 1
ATOM 13300 C CA . GLY D 1 119 ? 15.076 76.885 26.130 1.000 31.017 119 GLY E CA 1
ATOM 13301 C C . GLY D 1 119 ? 15.429 78.348 25.953 1.000 31.766 119 GLY E C 1
ATOM 13302 O O . GLY D 1 119 ? 14.797 79.226 26.603 1.000 31.812 119 GLY E O 1
ATOM 13306 N N . ALA D 1 120 ? 16.414 78.623 25.103 1.000 31.795 120 ALA E N 1
ATOM 13307 C CA . ALA D 1 120 ? 16.880 80.001 24.824 1.000 31.648 120 ALA E CA 1
ATOM 13308 C C . ALA D 1 120 ? 15.721 80.815 24.237 1.000 32.879 120 ALA E C 1
ATOM 13309 O O . ALA D 1 120 ? 15.512 81.958 24.686 1.000 31.663 120 ALA E O 1
ATOM 13316 N N . PHE D 1 121 ? 15.019 80.245 23.255 1.000 32.139 121 PHE E N 1
ATOM 13317 C CA . PHE D 1 121 ? 13.855 80.873 22.570 1.000 32.991 121 PHE E CA 1
ATOM 13318 C C . PHE D 1 121 ? 12.837 81.275 23.636 1.000 32.394 121 PHE E C 1
ATOM 13319 O O . PHE D 1 121 ? 12.530 82.465 23.718 1.000 30.324 121 PHE E O 1
ATOM 13336 N N . ASN D 1 122 ? 12.394 80.322 24.467 1.000 36.601 122 ASN E N 1
ATOM 13337 C CA . ASN D 1 122 ? 11.346 80.538 25.502 1.000 35.525 122 ASN E CA 1
ATOM 13338 C C . ASN D 1 122 ? 11.774 81.682 26.433 1.000 35.050 122 ASN E C 1
ATOM 13339 O O . ASN D 1 122 ? 10.967 82.615 26.661 1.000 34.650 122 ASN E O 1
ATOM 13350 N N . CYS D 1 123 ? 13.003 81.633 26.954 1.000 34.308 123 CYS E N 1
ATOM 13351 C CA . CYS D 1 123 ? 13.508 82.615 27.941 1.000 32.031 123 CYS E CA 1
ATOM 13352 C C . CYS D 1 123 ? 13.591 83.997 27.282 1.000 34.130 123 CYS E C 1
ATOM 13353 O O . CYS D 1 123 ? 13.119 84.984 27.894 1.000 32.316 123 CYS E O 1
ATOM 13361 N N . ILE D 1 124 ? 14.152 84.069 26.077 1.000 32.653 124 ILE E N 1
ATOM 13362 C CA . ILE D 1 124 ? 14.301 85.360 25.356 1.000 33.002 124 ILE E CA 1
ATOM 13363 C C . ILE D 1 124 ? 12.909 85.967 25.127 1.000 35.202 124 ILE E C 1
ATOM 13364 O O . ILE D 1 124 ? 12.726 87.158 25.431 1.000 34.566 124 ILE E O 1
ATOM 13380 N N . LYS D 1 125 ? 11.947 85.152 24.706 1.000 33.833 125 LYS E N 1
ATOM 13381 C CA . LYS D 1 125 ? 10.540 85.561 24.478 1.000 37.687 125 LYS E CA 1
ATOM 13382 C C . LYS D 1 125 ? 9.959 86.164 25.773 1.000 38.736 125 LYS E C 1
ATOM 13383 O O . LYS D 1 125 ? 9.317 87.273 25.706 1.000 37.958 125 LYS E O 1
ATOM 13402 N N . ALA D 1 126 ? 10.214 85.545 26.928 1.000 34.658 126 ALA E N 1
ATOM 13403 C CA . ALA D 1 126 ? 9.622 85.949 28.224 1.000 34.735 126 ALA E CA 1
ATOM 13404 C C . ALA D 1 126 ? 10.192 87.290 28.706 1.000 35.294 126 ALA E C 1
ATOM 13405 O O . ALA D 1 126 ? 9.456 88.049 29.380 1.000 35.402 126 ALA E O 1
ATOM 13412 N N . VAL D 1 127 ? 11.457 87.583 28.398 1.000 33.551 127 VAL E N 1
ATOM 13413 C CA . VAL D 1 127 ? 12.185 88.717 29.036 1.000 33.178 127 VAL E CA 1
ATOM 13414 C C . VAL D 1 127 ? 12.198 89.914 28.086 1.000 31.855 127 VAL E C 1
ATOM 13415 O O . VAL D 1 127 ? 12.229 91.043 28.568 1.000 34.902 127 VAL E O 1
ATOM 13428 N N . ILE D 1 128 ? 12.149 89.695 26.785 1.000 31.951 128 ILE E N 1
ATOM 13429 C CA . ILE D 1 128 ? 12.497 90.793 25.841 1.000 35.306 128 ILE E CA 1
ATOM 13430 C C . ILE D 1 128 ? 11.409 91.889 25.765 1.000 34.117 128 ILE E C 1
ATOM 13431 O O . ILE D 1 128 ? 11.764 93.054 25.602 1.000 34.462 128 ILE E O 1
ATOM 13447 N N . PRO D 1 129 ? 10.089 91.651 25.993 1.000 35.443 129 PRO E N 1
ATOM 13448 C CA . PRO D 1 129 ? 9.124 92.762 26.085 1.000 36.358 129 PRO E CA 1
ATOM 13449 C C . PRO D 1 129 ? 9.486 93.842 27.121 1.000 34.908 129 PRO E C 1
ATOM 13450 O O . PRO D 1 129 ? 9.534 94.993 26.761 1.000 35.770 129 PRO E O 1
ATOM 13461 N N . ASP D 1 130 ? 9.790 93.462 28.365 1.000 38.695 130 ASP E N 1
ATOM 13462 C CA . ASP D 1 130 ? 10.231 94.409 29.427 1.000 35.977 130 ASP E CA 1
ATOM 13463 C C . ASP D 1 130 ? 11.583 95.052 29.066 1.000 35.231 130 ASP E C 1
ATOM 13464 O O . ASP D 1 130 ? 11.726 96.253 29.315 1.000 32.390 130 ASP E O 1
ATOM 13473 N N . MET D 1 131 ? 12.522 94.343 28.431 1.000 33.919 131 MET E N 1
ATOM 13474 C CA . MET D 1 131 ? 13.787 94.981 27.957 1.000 31.890 131 MET E CA 1
ATOM 13475 C C . MET D 1 131 ? 13.477 96.095 26.950 1.000 34.553 131 MET E C 1
ATOM 13476 O O . MET D 1 131 ? 14.099 97.191 27.057 1.000 31.845 131 MET E O 1
ATOM 13490 N N . LYS D 1 132 ? 12.594 95.819 25.977 1.000 33.844 132 LYS E N 1
ATOM 13491 C CA . LYS D 1 132 ? 12.090 96.834 25.006 1.000 35.298 132 LYS E CA 1
ATOM 13492 C C . LYS D 1 132 ? 11.450 98.014 25.759 1.000 32.965 132 LYS E C 1
ATOM 13493 O O . LYS D 1 132 ? 11.858 99.139 25.520 1.000 36.244 132 LYS E O 1
ATOM 13512 N N . LYS D 1 133 ? 10.549 97.770 26.704 1.000 35.391 133 LYS E N 1
ATOM 13513 C CA . LYS D 1 133 ? 9.849 98.838 27.467 1.000 37.119 133 LYS E CA 1
ATOM 13514 C C . LYS D 1 133 ? 10.880 99.712 28.197 1.000 40.167 133 LYS E C 1
ATOM 13515 O O . LYS D 1 133 ? 10.726 100.943 28.180 1.000 38.181 133 LYS E O 1
ATOM 13534 N N . ASN D 1 134 ? 11.921 99.104 28.786 1.000 38.162 134 ASN E N 1
ATOM 13535 C CA . ASN D 1 134 ? 12.923 99.794 29.637 1.000 37.956 134 ASN E CA 1
ATOM 13536 C C . ASN D 1 134 ? 14.095 100.285 28.802 1.000 38.327 134 ASN E C 1
ATOM 13537 O O . ASN D 1 134 ? 14.954 100.913 29.380 1.000 35.756 134 ASN E O 1
ATOM 13548 N N . ASN D 1 135 ? 14.116 99.990 27.500 1.000 38.912 135 ASN E N 1
ATOM 13549 C CA . ASN D 1 135 ? 15.183 100.441 26.585 1.000 38.250 135 ASN E CA 1
ATOM 13550 C C . ASN D 1 135 ? 16.538 99.997 27.136 1.000 35.969 135 ASN E C 1
ATOM 13551 O O . ASN D 1 135 ? 17.501 100.772 27.062 1.000 36.223 135 ASN E O 1
ATOM 13562 N N . TRP D 1 136 ? 16.622 98.752 27.595 1.000 32.525 136 TRP E N 1
ATOM 13563 C CA . TRP D 1 136 ? 17.902 98.183 28.070 1.000 33.272 136 TRP E CA 1
ATOM 13564 C C . TRP D 1 136 ? 17.764 96.673 28.199 1.000 31.428 136 TRP E C 1
ATOM 13565 O O . TRP D 1 136 ? 16.731 96.161 28.737 1.000 29.789 136 TRP E O 1
ATOM 13586 N N . GLY D 1 137 ? 18.771 95.974 27.690 1.000 29.708 137 GLY E N 1
ATOM 13587 C CA . GLY D 1 137 ? 18.822 94.517 27.879 1.000 34.594 137 GLY E CA 1
ATOM 13588 C C . GLY D 1 137 ? 20.169 93.951 27.513 1.000 30.479 137 GLY E C 1
ATOM 13589 O O . GLY D 1 137 ? 20.852 94.533 26.668 1.000 27.410 137 GLY E O 1
ATOM 13593 N N . ARG D 1 138 ? 20.477 92.795 28.077 1.000 30.742 138 ARG E N 1
ATOM 13594 C CA . ARG D 1 138 ? 21.727 92.042 27.809 1.000 30.354 138 ARG E CA 1
ATOM 13595 C C . ARG D 1 138 ? 21.332 90.576 27.771 1.000 30.128 138 ARG E C 1
ATOM 13596 O O . ARG D 1 138 ? 20.791 90.106 28.780 1.000 32.036 138 ARG E O 1
ATOM 13617 N N . ILE D 1 139 ? 21.512 89.921 26.633 1.000 31.490 139 ILE E N 1
ATOM 13618 C CA . ILE D 1 139 ? 21.199 88.472 26.476 1.000 31.522 139 ILE E CA 1
ATOM 13619 C C . ILE D 1 139 ? 22.490 87.776 26.053 1.000 30.545 139 ILE E C 1
ATOM 13620 O O . ILE D 1 139 ? 23.144 88.224 25.059 1.000 28.495 139 ILE E O 1
ATOM 13636 N N . ILE D 1 140 ? 22.907 86.787 26.839 1.000 28.866 140 ILE E N 1
ATOM 13637 C CA . ILE D 1 140 ? 24.178 86.039 26.610 1.000 29.952 140 ILE E CA 1
ATOM 13638 C C . ILE D 1 140 ? 23.813 84.578 26.385 1.000 27.481 140 ILE E C 1
ATOM 13639 O O . ILE D 1 140 ? 23.217 83.944 27.310 1.000 29.993 140 ILE E O 1
ATOM 13655 N N . ASN D 1 141 ? 24.141 84.071 25.207 1.000 27.902 141 ASN E N 1
ATOM 13656 C CA . ASN D 1 141 ? 23.909 82.658 24.836 1.000 30.229 141 ASN E CA 1
ATOM 13657 C C . ASN D 1 141 ? 25.258 81.947 24.945 1.000 31.376 141 ASN E C 1
ATOM 13658 O O . ASN D 1 141 ? 26.317 82.499 24.543 1.000 32.431 141 ASN E O 1
ATOM 13669 N N . ILE D 1 142 ? 25.214 80.755 25.505 1.000 32.815 142 ILE E N 1
ATOM 13670 C CA . ILE D 1 142 ? 26.417 79.925 25.736 1.000 30.295 142 ILE E CA 1
ATOM 13671 C C . ILE D 1 142 ? 26.500 78.895 24.619 1.000 26.684 142 ILE E C 1
ATOM 13672 O O . ILE D 1 142 ? 25.655 78.013 24.527 1.000 27.713 142 ILE E O 1
ATOM 13688 N N . SER D 1 143 ? 27.512 79.071 23.794 1.000 27.973 143 SER E N 1
ATOM 13689 C CA . SER D 1 143 ? 27.874 78.209 22.667 1.000 30.341 143 SER E CA 1
ATOM 13690 C C . SER D 1 143 ? 29.180 77.447 23.008 1.000 31.289 143 SER E C 1
ATOM 13691 O O . SER D 1 143 ? 29.607 77.428 24.196 1.000 32.284 143 SER E O 1
ATOM 13699 N N . SER D 1 144 ? 29.747 76.768 22.014 1.000 31.909 144 SER E N 1
ATOM 13700 C CA . SER D 1 144 ? 30.899 75.846 22.130 1.000 31.150 14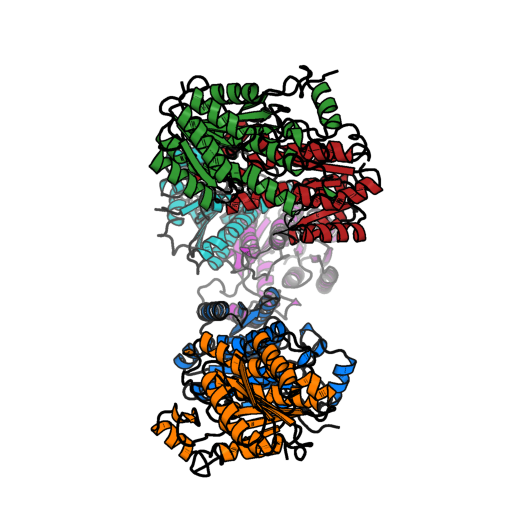4 SER E CA 1
ATOM 13701 C C . SER D 1 144 ? 31.665 75.841 20.809 1.000 30.969 144 SER E C 1
ATOM 13702 O O . SER D 1 144 ? 31.034 75.957 19.731 1.000 29.505 144 SER E O 1
ATOM 13710 N N . VAL D 1 145 ? 32.981 75.711 20.881 1.000 31.357 145 VAL E N 1
ATOM 13711 C CA . VAL D 1 145 ? 33.832 75.474 19.692 1.000 32.596 145 VAL E CA 1
ATOM 13712 C C . VAL D 1 145 ? 33.375 74.179 19.017 1.000 34.193 145 VAL E C 1
ATOM 13713 O O . VAL D 1 145 ? 33.732 73.990 17.862 1.000 35.355 145 VAL E O 1
ATOM 13726 N N . THR D 1 146 ? 32.609 73.321 19.695 1.000 34.574 146 THR E N 1
ATOM 13727 C CA . THR D 1 146 ? 32.002 72.127 19.059 1.000 35.734 146 THR E CA 1
ATOM 13728 C C . THR D 1 146 ? 31.006 72.615 17.994 1.000 35.598 146 THR E C 1
ATOM 13729 O O . THR D 1 146 ? 30.908 71.982 16.947 1.000 36.199 146 THR E O 1
ATOM 13740 N N . GLY D 1 147 ? 30.310 73.716 18.243 1.000 35.190 147 GLY E N 1
ATOM 13741 C CA . GLY D 1 147 ? 29.386 74.332 17.273 1.000 35.258 147 GLY E CA 1
ATOM 13742 C C . GLY D 1 147 ? 30.118 74.975 16.117 1.000 34.672 147 GLY E C 1
ATOM 13743 O O . GLY D 1 147 ? 29.553 75.006 15.024 1.000 36.607 147 GLY E O 1
ATOM 13747 N N . THR D 1 148 ? 31.348 75.460 16.296 1.000 32.179 148 THR E N 1
ATOM 13748 C CA . THR D 1 148 ? 32.034 76.171 15.194 1.000 31.960 148 THR E CA 1
ATOM 13749 C C . THR D 1 148 ? 32.993 75.249 14.449 1.000 35.390 148 THR E C 1
ATOM 13750 O O . THR D 1 148 ? 33.389 75.642 13.364 1.000 31.762 148 THR E O 1
ATOM 13761 N N . MET D 1 149 ? 33.392 74.112 15.025 1.000 38.676 149 MET E N 1
ATOM 13762 C CA . MET D 1 149 ? 34.483 73.265 14.484 1.000 36.044 149 MET E CA 1
ATOM 13763 C C . MET D 1 149 ? 34.023 71.808 14.389 1.000 33.827 149 MET E C 1
ATOM 13764 O O . MET D 1 149 ? 34.788 70.972 13.886 1.000 34.953 149 MET E O 1
ATOM 13778 N N . GLY D 1 150 ? 32.798 71.518 14.798 1.000 34.019 150 GLY E N 1
ATOM 13779 C CA . GLY D 1 150 ? 32.299 70.132 14.856 1.000 37.565 150 GLY E CA 1
ATOM 13780 C C . GLY D 1 150 ? 32.809 69.385 16.087 1.000 38.180 150 GLY E C 1
ATOM 13781 O O . GLY D 1 150 ? 33.782 69.812 16.712 1.000 35.749 150 GLY E O 1
ATOM 13785 N N . GLY D 1 151 ? 32.135 68.305 16.445 1.000 39.873 151 GLY E N 1
ATOM 13786 C CA . GLY D 1 151 ? 32.596 67.370 17.479 1.000 41.096 151 GLY E CA 1
ATOM 13787 C C . GLY D 1 151 ? 32.185 65.969 17.108 1.000 40.566 151 GLY E C 1
ATOM 13788 O O . GLY D 1 151 ? 30.963 65.724 17.033 1.000 33.726 151 GLY E O 1
ATOM 13792 N N . SER D 1 152 ? 33.148 65.082 16.857 1.000 41.494 152 SER E N 1
ATOM 13793 C CA . SER D 1 152 ? 32.842 63.664 16.546 1.000 42.795 152 SER E CA 1
ATOM 13794 C C . SER D 1 152 ? 31.925 63.121 17.646 1.000 36.844 152 SER E C 1
ATOM 13795 O O . SER D 1 152 ? 32.226 63.336 18.811 1.000 35.181 152 SER E O 1
ATOM 13803 N N . GLY D 1 153 ? 30.797 62.521 17.280 1.000 36.763 153 GLY E N 1
ATOM 13804 C CA . GLY D 1 153 ? 29.868 61.914 18.244 1.000 35.226 153 GLY E CA 1
ATOM 13805 C C . GLY D 1 153 ? 28.987 62.909 18.980 1.000 35.942 153 GLY E C 1
ATOM 13806 O O . GLY D 1 153 ? 28.264 62.466 19.887 1.000 36.754 153 GLY E O 1
ATOM 13810 N N . GLN D 1 154 ? 28.979 64.193 18.607 1.000 35.986 154 GLN E N 1
ATOM 13811 C CA . GLN D 1 154 ? 28.217 65.230 19.352 1.000 34.347 154 GLN E CA 1
ATOM 13812 C C . GLN D 1 154 ? 27.228 65.903 18.396 1.000 36.913 154 GLN E C 1
ATOM 13813 O O . GLN D 1 154 ? 27.133 67.127 18.420 1.000 32.578 154 GLN E O 1
ATOM 13827 N N . CYS D 1 155 ? 26.533 65.141 17.552 1.000 33.770 155 CYS E N 1
ATOM 13828 C CA . CYS D 1 155 ? 25.712 65.738 16.466 1.000 34.928 155 CYS E CA 1
ATOM 13829 C C . CYS D 1 155 ? 24.716 66.741 17.085 1.000 33.881 155 CYS E C 1
ATOM 13830 O O . CYS D 1 155 ? 24.630 67.872 16.592 1.000 33.382 155 CYS E O 1
ATOM 13838 N N . SER D 1 156 ? 24.015 66.395 18.154 1.000 35.145 156 SER E N 1
ATOM 13839 C CA . SER D 1 156 ? 22.959 67.279 18.722 1.000 38.917 156 SER E CA 1
ATOM 13840 C C . SER D 1 156 ? 23.593 68.547 19.325 1.000 42.245 156 SER E C 1
ATOM 13841 O O . SER D 1 156 ? 23.044 69.641 19.131 1.000 39.661 156 SER E O 1
ATOM 13849 N N . TYR D 1 157 ? 24.741 68.414 19.982 1.000 39.857 157 TYR E N 1
ATOM 13850 C CA . TYR D 1 157 ? 25.392 69.498 20.750 1.000 41.884 157 TYR E CA 1
ATOM 13851 C C . TYR D 1 157 ? 26.034 70.488 19.768 1.000 39.747 157 TYR E C 1
ATOM 13852 O O . TYR D 1 157 ? 25.821 71.706 19.893 1.000 40.393 157 TYR E O 1
ATOM 13870 N N . ALA D 1 158 ? 26.801 69.996 18.808 1.000 36.251 158 ALA E N 1
ATOM 13871 C CA . ALA D 1 158 ? 27.430 70.860 17.798 1.000 39.710 158 ALA E CA 1
ATOM 13872 C C . ALA D 1 158 ? 26.319 71.636 17.085 1.000 39.941 158 ALA E C 1
ATOM 13873 O O . ALA D 1 158 ? 26.525 72.862 16.844 1.000 33.675 158 ALA E O 1
ATOM 13880 N N . THR D 1 159 ? 25.214 70.942 16.758 1.000 35.219 159 THR E N 1
ATOM 13881 C CA . THR D 1 159 ? 24.062 71.508 16.018 1.000 35.234 159 THR E CA 1
ATOM 13882 C C . THR D 1 159 ? 23.423 72.627 16.843 1.000 36.217 159 THR E C 1
ATOM 13883 O O . THR D 1 159 ? 23.205 73.710 16.273 1.000 34.381 159 THR E O 1
ATOM 13894 N N . THR D 1 160 ? 23.144 72.381 18.125 1.000 31.986 160 THR E N 1
ATOM 13895 C CA . THR D 1 160 ? 22.415 73.336 18.995 1.000 31.637 160 THR E CA 1
ATOM 13896 C C . THR D 1 160 ? 23.351 74.497 19.336 1.000 32.670 160 THR E C 1
ATOM 13897 O O . THR D 1 160 ? 22.873 75.625 19.391 1.000 33.371 160 THR E O 1
ATOM 13908 N N . LYS D 1 161 ? 24.643 74.235 19.519 1.000 30.960 161 LYS E N 1
ATOM 13909 C CA . LYS D 1 161 ? 25.610 75.284 19.922 1.000 33.471 161 LYS E CA 1
ATOM 13910 C C . LYS D 1 161 ? 25.919 76.186 18.703 1.000 31.468 161 LYS E C 1
ATOM 13911 O O . LYS D 1 161 ? 26.086 77.398 18.901 1.000 29.647 161 LYS E O 1
ATOM 13930 N N . ALA D 1 162 ? 25.949 75.646 17.484 1.000 30.489 162 ALA E N 1
ATOM 13931 C CA . ALA D 1 162 ? 25.997 76.465 16.251 1.000 30.347 162 ALA E CA 1
ATOM 13932 C C . ALA D 1 162 ? 24.670 77.226 16.091 1.000 31.890 162 ALA E C 1
ATOM 13933 O O . ALA D 1 162 ? 24.689 78.446 15.809 1.000 32.453 162 ALA E O 1
ATOM 13940 N N . GLY D 1 163 ? 23.550 76.557 16.300 1.000 30.615 163 GLY E N 1
ATOM 13941 C CA . GLY D 1 163 ? 22.232 77.192 16.113 1.000 31.943 163 GLY E CA 1
ATOM 13942 C C . GLY D 1 163 ? 22.118 78.435 16.974 1.000 33.343 163 GLY E C 1
ATOM 13943 O O . GLY D 1 163 ? 21.489 79.424 16.545 1.000 30.859 163 GLY E O 1
ATOM 13947 N N . LEU D 1 164 ? 22.684 78.384 18.172 1.000 28.367 164 LEU E N 1
ATOM 13948 C CA . LEU D 1 164 ? 22.561 79.490 19.143 1.000 29.045 164 LEU E CA 1
ATOM 13949 C C . LEU D 1 164 ? 23.249 80.729 18.566 1.000 28.052 164 LEU E C 1
ATOM 13950 O O . LEU D 1 164 ? 22.884 81.837 18.961 1.000 31.638 164 LEU E O 1
ATOM 13966 N N . ILE D 1 165 ? 24.247 80.559 17.707 1.000 28.344 165 ILE E N 1
ATOM 13967 C CA . ILE D 1 165 ? 24.915 81.715 17.044 1.000 31.153 165 ILE E CA 1
ATOM 13968 C C . ILE D 1 165 ? 23.933 82.389 16.066 1.000 32.982 165 ILE E C 1
ATOM 13969 O O . ILE D 1 165 ? 23.841 83.628 16.081 1.000 31.158 165 ILE E O 1
ATOM 13985 N N . GLY D 1 166 ? 23.153 81.624 15.311 1.000 33.435 166 GLY E N 1
ATOM 13986 C CA . GLY D 1 166 ? 22.096 82.185 14.442 1.000 35.306 166 GLY E CA 1
ATOM 13987 C C . GLY D 1 166 ? 21.030 82.908 15.251 1.000 34.009 166 GLY E C 1
ATOM 13988 O O . GLY D 1 166 ? 20.684 84.054 14.905 1.000 31.627 166 GLY E O 1
ATOM 13992 N N . LEU D 1 167 ? 20.544 82.279 16.314 1.000 32.473 167 LEU E N 1
ATOM 13993 C CA . LEU D 1 167 ? 19.565 82.906 17.233 1.000 34.108 167 LEU E CA 1
ATOM 13994 C C . LEU D 1 167 ? 20.135 84.255 17.684 1.000 35.171 167 LEU E C 1
ATOM 13995 O O . LEU D 1 167 ? 19.399 85.269 17.609 1.000 33.244 167 LEU E O 1
ATOM 14011 N N . THR D 1 168 ? 21.391 84.252 18.148 1.000 33.529 168 THR E N 1
ATOM 14012 C CA . THR D 1 168 ? 22.078 85.429 18.728 1.000 29.270 168 THR E CA 1
ATOM 14013 C C . THR D 1 168 ? 21.966 86.602 17.740 1.000 29.436 168 THR E C 1
ATOM 14014 O O . THR D 1 168 ? 21.640 87.706 18.166 1.000 27.621 168 THR E O 1
ATOM 14025 N N . LYS D 1 169 ? 22.236 86.359 16.462 1.000 29.950 169 LYS E N 1
ATOM 14026 C CA . LYS D 1 169 ? 22.350 87.403 15.426 1.000 30.811 169 LYS E CA 1
ATOM 14027 C C . LYS D 1 169 ? 20.943 87.929 15.111 1.000 33.561 169 LYS E C 1
ATOM 14028 O O . LYS D 1 169 ? 20.811 89.179 14.939 1.000 31.760 169 LYS E O 1
ATOM 14047 N N . THR D 1 170 ? 19.918 87.071 15.136 1.000 28.512 170 THR E N 1
ATOM 14048 C CA . THR D 1 170 ? 18.514 87.520 14.912 1.000 32.203 170 THR E CA 1
ATOM 14049 C C . THR D 1 170 ? 18.082 88.431 16.076 1.000 32.435 170 THR E C 1
ATOM 14050 O O . THR D 1 170 ? 17.658 89.574 15.819 1.000 30.478 170 THR E O 1
ATOM 14061 N N . VAL D 1 171 ? 18.214 87.966 17.318 1.000 32.730 171 VAL E N 1
ATOM 14062 C CA . VAL D 1 171 ? 17.806 88.723 18.543 1.000 32.507 171 VAL E CA 1
ATOM 14063 C C . VAL D 1 171 ? 18.600 90.036 18.637 1.000 31.288 171 VAL E C 1
ATOM 14064 O O . VAL D 1 171 ? 18.003 91.065 18.950 1.000 30.153 171 VAL E O 1
ATOM 14077 N N . ALA D 1 172 ? 19.878 90.030 18.269 1.000 30.844 172 ALA E N 1
ATOM 14078 C CA . ALA D 1 172 ? 20.683 91.264 18.181 1.000 32.570 172 ALA E CA 1
ATOM 14079 C C . ALA D 1 172 ? 20.031 92.249 17.187 1.000 32.520 172 ALA E C 1
ATOM 14080 O O . ALA D 1 172 ? 19.977 93.470 17.504 1.000 28.846 172 ALA E O 1
ATOM 14087 N N . LEU D 1 173 ? 19.583 91.777 16.015 1.000 31.138 173 LEU E N 1
ATOM 14088 C CA . LEU D 1 173 ? 18.919 92.654 15.008 1.000 30.005 173 LEU E CA 1
ATOM 14089 C C . LEU D 1 173 ? 17.596 93.204 15.589 1.000 30.789 173 LEU E C 1
ATOM 14090 O O . LEU D 1 173 ? 17.412 94.416 15.559 1.000 30.160 173 LEU E O 1
ATOM 14106 N N . GLU D 1 174 ? 16.748 92.383 16.203 1.000 31.441 174 GLU E N 1
ATOM 14107 C CA . GLU D 1 174 ? 15.438 92.828 16.740 1.000 30.964 174 GLU E CA 1
ATOM 14108 C C . GLU D 1 174 ? 15.604 93.723 17.966 1.000 33.306 174 GLU E C 1
ATOM 14109 O O . GLU D 1 174 ? 14.662 94.452 18.236 1.000 36.141 174 GLU E O 1
ATOM 14121 N N . GLY D 1 175 ? 16.727 93.653 18.697 1.000 35.816 175 GLY E N 1
ATOM 14122 C CA . GLY D 1 175 ? 16.874 94.293 20.018 1.000 31.188 175 GLY E CA 1
ATOM 14123 C C . GLY D 1 175 ? 17.689 95.564 19.937 1.000 30.710 175 GLY E C 1
ATOM 14124 O O . GLY D 1 175 ? 17.647 96.360 20.875 1.000 26.998 175 GLY E O 1
ATOM 14128 N N . ALA D 1 176 ? 18.450 95.717 18.867 1.000 27.486 176 ALA E N 1
ATOM 14129 C CA . ALA D 1 176 ? 19.466 96.777 18.707 1.000 31.591 176 ALA E CA 1
ATOM 14130 C C . ALA D 1 176 ? 18.893 98.169 19.029 1.000 36.455 176 ALA E C 1
ATOM 14131 O O . ALA D 1 176 ? 19.539 98.915 19.796 1.000 40.577 176 ALA E O 1
ATOM 14138 N N . ARG D 1 177 ? 17.724 98.520 18.494 1.000 37.782 177 ARG E N 1
ATOM 14139 C CA . ARG D 1 177 ? 17.156 99.897 18.588 1.000 40.747 177 ARG E CA 1
ATOM 14140 C C . ARG D 1 177 ? 16.752 100.207 20.035 1.000 37.863 177 ARG E C 1
ATOM 14141 O O . ARG D 1 177 ? 16.483 101.377 20.318 1.000 38.420 177 ARG E O 1
ATOM 14162 N N . TYR D 1 178 ? 16.690 99.194 20.901 1.000 32.294 178 TYR E N 1
ATOM 14163 C CA . TYR D 1 178 ? 16.214 99.315 22.292 1.000 36.477 178 TYR E CA 1
ATOM 14164 C C . TYR D 1 178 ? 17.377 99.161 23.269 1.000 35.995 178 TYR E C 1
ATOM 14165 O O . TYR D 1 178 ? 17.101 98.911 24.455 1.000 36.528 178 TYR E O 1
ATOM 14183 N N . ASN D 1 179 ? 18.612 99.284 22.788 1.000 35.637 179 ASN E N 1
ATOM 14184 C CA . ASN D 1 179 ? 19.830 99.086 23.621 1.000 36.152 179 ASN E CA 1
ATOM 14185 C C . ASN D 1 179 ? 19.777 97.691 24.260 1.000 34.573 179 ASN E C 1
ATOM 14186 O O . ASN D 1 179 ? 20.171 97.570 25.399 1.000 34.475 179 ASN E O 1
ATOM 14197 N N . ILE D 1 180 ? 19.207 96.702 23.574 1.000 33.828 180 ILE E N 1
ATOM 14198 C CA . ILE D 1 180 ? 19.294 95.277 23.955 1.000 30.877 180 ILE E CA 1
ATOM 14199 C C . ILE D 1 180 ? 20.434 94.678 23.135 1.000 32.928 180 ILE E C 1
ATOM 14200 O O . ILE D 1 180 ? 20.312 94.686 21.890 1.000 36.031 180 ILE E O 1
ATOM 14216 N N . THR D 1 181 ? 21.511 94.200 23.766 1.000 28.586 181 THR E N 1
ATOM 14217 C CA . THR D 1 181 ? 22.572 93.476 23.016 1.000 28.656 181 THR E CA 1
ATOM 14218 C C . THR D 1 181 ? 22.363 91.982 23.194 1.000 27.890 181 THR E C 1
ATOM 14219 O O . THR D 1 181 ? 21.838 91.580 24.232 1.000 29.458 181 THR E O 1
ATOM 14230 N N . CYS D 1 182 ? 22.780 91.202 22.212 1.000 28.519 182 CYS E N 1
ATOM 14231 C CA . CYS D 1 182 ? 22.710 89.728 22.272 1.000 27.743 182 CYS E CA 1
ATOM 14232 C C . CYS D 1 182 ? 23.984 89.152 21.675 1.000 29.044 182 CYS E C 1
ATOM 14233 O O . CYS D 1 182 ? 24.284 89.460 20.498 1.000 27.995 182 CYS E O 1
ATOM 14241 N N . ASN D 1 183 ? 24.713 88.372 22.480 1.000 27.903 183 ASN E N 1
ATOM 14242 C CA . ASN D 1 183 ? 26.053 87.854 22.126 1.000 27.287 183 ASN E CA 1
ATOM 14243 C C . ASN D 1 183 ? 26.120 86.408 22.588 1.000 26.456 183 ASN E C 1
ATOM 14244 O O . ASN D 1 183 ? 25.424 86.058 23.525 1.000 25.591 183 ASN E O 1
ATOM 14255 N N . ALA D 1 184 ? 26.950 85.638 21.911 1.000 28.680 184 ALA E N 1
ATOM 14256 C CA . ALA D 1 184 ? 27.220 84.221 22.196 1.000 28.771 184 ALA E CA 1
ATOM 14257 C C . ALA D 1 184 ? 28.661 84.116 22.685 1.000 28.556 184 ALA E C 1
ATOM 14258 O O . ALA D 1 184 ? 29.576 84.672 22.030 1.000 31.571 184 ALA E O 1
ATOM 14265 N N . LEU D 1 185 ? 28.860 83.417 23.790 1.000 30.847 185 LEU E N 1
ATOM 14266 C CA . LEU D 1 185 ? 30.217 83.007 24.213 1.000 31.625 185 LEU E CA 1
ATOM 14267 C C . LEU D 1 185 ? 30.437 81.604 23.664 1.000 31.713 185 LEU E C 1
ATOM 14268 O O . LEU D 1 185 ? 29.607 80.701 23.922 1.000 33.968 185 LEU E O 1
ATOM 14284 N N . VAL D 1 186 ? 31.458 81.478 22.835 1.000 32.232 186 VAL E N 1
ATOM 14285 C CA . VAL D 1 186 ? 31.902 80.184 22.256 1.000 32.349 186 VAL E CA 1
ATOM 14286 C C . VAL D 1 186 ? 32.987 79.627 23.190 1.000 30.907 186 VAL E C 1
ATOM 14287 O O . VAL D 1 186 ? 34.142 80.082 23.101 1.000 30.448 186 VAL E O 1
ATOM 14300 N N . LEU D 1 187 ? 32.600 78.714 24.079 1.000 32.154 187 LEU E N 1
ATOM 14301 C CA . LEU D 1 187 ? 33.466 78.132 25.146 1.000 30.743 187 LEU E CA 1
ATOM 14302 C C . LEU D 1 187 ? 34.396 77.070 24.563 1.000 30.805 187 LEU E C 1
ATOM 14303 O O . LEU D 1 187 ? 33.935 76.266 23.729 1.000 29.755 187 LEU E O 1
ATOM 14319 N N . GLY D 1 188 ? 35.642 77.048 25.033 1.000 30.744 188 GLY E N 1
ATOM 14320 C CA . GLY D 1 188 ? 36.515 75.866 24.957 1.000 31.763 188 GLY E CA 1
ATOM 14321 C C . GLY D 1 188 ? 36.115 74.903 26.043 1.000 32.983 188 GLY E C 1
ATOM 14322 O O . GLY D 1 188 ? 34.938 74.527 26.091 1.000 38.511 188 GLY E O 1
ATOM 14326 N N . VAL D 1 189 ? 37.042 74.563 26.928 1.000 34.741 189 VAL E N 1
ATOM 14327 C CA . VAL D 1 189 ? 36.787 73.650 28.083 1.000 33.191 189 VAL E CA 1
ATOM 14328 C C . VAL D 1 189 ? 37.193 74.359 29.374 1.000 30.676 189 VAL E C 1
ATOM 14329 O O . VAL D 1 189 ? 38.164 75.140 29.367 1.000 28.476 189 VAL E O 1
ATOM 14342 N N . PHE D 1 190 ? 36.452 74.099 30.443 1.000 30.792 190 PHE E N 1
ATOM 14343 C CA . PHE D 1 190 ? 36.655 74.729 31.771 1.000 32.804 190 PHE E CA 1
ATOM 14344 C C . PHE D 1 190 ? 36.838 73.654 32.848 1.000 34.449 190 PHE E C 1
ATOM 14345 O O . PHE D 1 190 ? 36.174 72.567 32.777 1.000 32.624 190 PHE E O 1
ATOM 14362 N N . GLY D 1 191 ? 37.694 73.982 33.823 1.000 34.814 191 GLY E N 1
ATOM 14363 C CA . GLY D 1 191 ? 38.017 73.152 34.998 1.000 36.824 191 GLY E CA 1
ATOM 14364 C C . GLY D 1 191 ? 37.304 73.626 36.244 1.000 36.633 191 GLY E C 1
ATOM 14365 O O . GLY D 1 191 ? 36.115 73.342 36.399 1.000 44.203 191 GLY E O 1
ATOM 14369 N N . GLY D 1 192 ? 38.003 74.334 37.122 1.000 43.424 192 GLY E N 1
ATOM 14370 C CA . GLY D 1 192 ? 37.536 74.582 38.501 1.000 43.235 192 GLY E CA 1
ATOM 14371 C C . GLY D 1 192 ? 37.859 73.384 39.382 1.000 44.061 192 GLY E C 1
ATOM 14372 O O . GLY D 1 192 ? 38.799 72.669 39.072 1.000 44.260 192 GLY E O 1
ATOM 14376 N N . ARG D 1 193 ? 37.061 73.125 40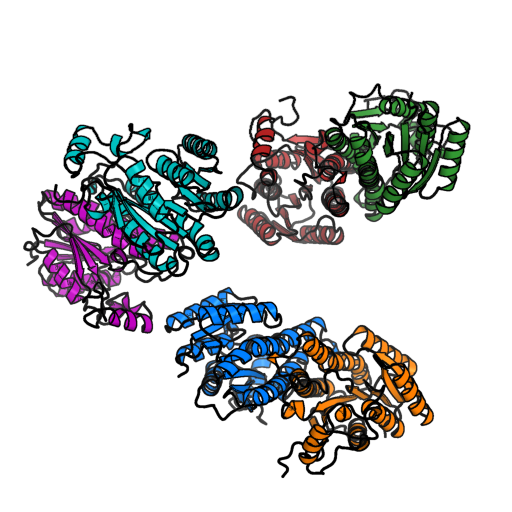.408 1.000 44.355 193 ARG E N 1
ATOM 14377 C CA . ARG D 1 193 ? 37.431 72.207 41.516 1.000 45.775 193 ARG E CA 1
ATOM 14378 C C . ARG D 1 193 ? 37.178 70.745 41.115 1.000 45.481 193 ARG E C 1
ATOM 14379 O O . ARG D 1 193 ? 37.791 69.861 41.723 1.000 48.274 193 ARG E O 1
ATOM 14400 N N . GLY D 1 194 ? 36.307 70.499 40.139 1.000 45.657 194 GLY E N 1
ATOM 14401 C CA . GLY D 1 194 ? 35.771 69.162 39.822 1.000 42.243 194 GLY E CA 1
ATOM 14402 C C . GLY D 1 194 ? 34.385 69.255 39.206 1.000 46.811 194 GLY E C 1
ATOM 14403 O O . GLY D 1 194 ? 33.982 70.375 38.721 1.000 42.777 194 GLY E O 1
ATOM 14407 N N . ARG D 1 195 ? 33.654 68.140 39.220 1.000 42.515 195 ARG E N 1
ATOM 14408 C CA . ARG D 1 195 ? 32.363 68.008 38.504 1.000 43.308 195 ARG E CA 1
ATOM 14409 C C . ARG D 1 195 ? 31.393 69.096 38.963 1.000 44.650 195 ARG E C 1
ATOM 14410 O O . ARG D 1 195 ? 30.476 69.390 38.191 1.000 42.460 195 ARG E O 1
ATOM 14431 N N . GLU D 1 196 ? 31.527 69.605 40.191 1.000 41.673 196 GLU E N 1
ATOM 14432 C CA . GLU D 1 196 ? 30.540 70.552 40.770 1.000 40.766 196 GLU E CA 1
ATOM 14433 C C . GLU D 1 196 ? 30.656 71.902 40.033 1.000 36.757 196 GLU E C 1
ATOM 14434 O O . GLU D 1 196 ? 29.689 72.684 40.103 1.000 36.813 196 GLU E O 1
ATOM 14446 N N . ASP D 1 197 ? 31.781 72.151 39.350 1.000 36.623 197 ASP E N 1
ATOM 14447 C CA . ASP D 1 197 ? 32.071 73.422 38.631 1.000 37.411 197 ASP E CA 1
ATOM 14448 C C . ASP D 1 197 ? 31.962 73.283 37.110 1.000 36.406 197 ASP E C 1
ATOM 14449 O O . ASP D 1 197 ? 31.870 74.321 36.459 1.000 41.560 197 ASP E O 1
ATOM 14458 N N . SER D 1 198 ? 32.021 72.074 36.553 1.000 33.721 198 SER E N 1
ATOM 14459 C CA . SER D 1 198 ? 32.245 71.849 35.108 1.000 30.852 198 SER E CA 1
ATOM 14460 C C . SER D 1 198 ? 31.886 70.423 34.729 1.000 34.439 198 SER E C 1
ATOM 14461 O O . SER D 1 198 ? 32.408 69.471 35.358 1.000 34.523 198 SER E O 1
ATOM 14469 N N . SER D 1 199 ? 31.079 70.302 33.679 1.000 36.459 199 SER E N 1
ATOM 14470 C CA . SER D 1 199 ? 30.652 69.024 33.073 1.000 34.922 199 SER E CA 1
ATOM 14471 C C . SER D 1 199 ? 31.831 68.405 32.326 1.000 34.373 199 SER E C 1
ATOM 14472 O O . SER D 1 199 ? 31.753 67.233 32.002 1.000 37.689 199 SER E O 1
ATOM 14480 N N . PHE D 1 200 ? 32.902 69.160 32.078 1.000 34.927 200 PHE E N 1
ATOM 14481 C CA . PHE D 1 200 ? 34.161 68.630 31.496 1.000 36.510 200 PHE E CA 1
ATOM 14482 C C . PHE D 1 200 ? 34.660 67.381 32.260 1.000 43.330 200 PHE E C 1
ATOM 14483 O O . PHE D 1 200 ? 35.278 66.488 31.620 1.000 36.849 200 PHE E O 1
ATOM 14500 N N . TYR D 1 201 ? 34.399 67.303 33.574 1.000 41.249 201 TYR E N 1
ATOM 14501 C CA . TYR D 1 201 ? 34.845 66.194 34.467 1.000 47.571 201 TYR E CA 1
ATOM 14502 C C . TYR D 1 201 ? 34.030 64.916 34.192 1.000 46.662 201 TYR E C 1
ATOM 14503 O O . TYR D 1 201 ? 34.410 63.877 34.736 1.000 44.505 201 TYR E O 1
ATOM 14521 N N . ASP D 1 202 ? 32.980 64.978 33.366 1.000 44.292 202 ASP E N 1
ATOM 14522 C CA . ASP D 1 202 ? 32.227 63.787 32.893 1.000 44.334 202 ASP E CA 1
ATOM 14523 C C . ASP D 1 202 ? 32.940 63.132 31.710 1.000 44.384 202 ASP E C 1
ATOM 14524 O O . ASP D 1 202 ? 32.582 62.010 31.373 1.000 52.864 202 ASP E O 1
ATOM 14533 N N . VAL D 1 203 ? 33.872 63.828 31.070 1.000 46.896 203 VAL E N 1
ATOM 14534 C CA . VAL D 1 203 ? 34.766 63.261 30.024 1.000 44.142 203 VAL E CA 1
ATOM 14535 C C . VAL D 1 203 ? 35.887 62.523 30.760 1.000 52.168 203 VAL E C 1
ATOM 14536 O O . VAL D 1 203 ? 36.493 63.149 31.665 1.000 49.528 203 VAL E O 1
ATOM 14549 N N . ALA D 1 204 ? 36.151 61.267 30.375 1.000 50.404 204 ALA E N 1
ATOM 14550 C CA . ALA D 1 204 ? 37.195 60.397 30.969 1.000 48.957 204 ALA E CA 1
ATOM 14551 C C . ALA D 1 204 ? 38.528 61.142 30.920 1.000 50.994 204 ALA E C 1
ATOM 14552 O O . ALA D 1 204 ? 38.801 61.787 29.869 1.000 48.445 204 ALA E O 1
ATOM 14559 N N . GLU D 1 205 ? 39.307 61.054 32.009 1.000 49.775 205 GLU E N 1
ATOM 14560 C CA . GLU D 1 205 ? 40.538 61.856 32.228 1.000 48.090 205 GLU E CA 1
ATOM 14561 C C . GLU D 1 205 ? 41.492 61.742 31.044 1.000 42.655 205 GLU E C 1
ATOM 14562 O O . GLU D 1 205 ? 42.118 62.737 30.690 1.000 39.543 205 GLU E O 1
ATOM 14574 N N . PRO D 1 206 ? 41.753 60.543 30.467 1.000 42.351 206 PRO E N 1
ATOM 14575 C CA . PRO D 1 206 ? 42.694 60.438 29.351 1.000 44.515 206 PRO E CA 1
ATOM 14576 C C . PRO D 1 206 ? 42.250 61.273 28.138 1.000 41.093 206 PRO E C 1
ATOM 14577 O O . PRO D 1 206 ? 43.107 61.711 27.397 1.000 42.049 206 PRO E O 1
ATOM 14588 N N . PHE D 1 207 ? 40.942 61.470 27.960 1.000 40.983 207 PHE E N 1
ATOM 14589 C CA . PHE D 1 207 ? 40.390 62.347 26.893 1.000 47.905 207 PHE E CA 1
ATOM 14590 C C . PHE D 1 207 ? 40.658 63.798 27.303 1.000 47.867 207 PHE E C 1
ATOM 14591 O O . PHE D 1 207 ? 41.218 64.525 26.487 1.000 48.453 207 PHE E O 1
ATOM 14608 N N . ARG D 1 208 ? 40.388 64.164 28.562 1.000 47.250 208 ARG E N 1
ATOM 14609 C CA . ARG D 1 208 ? 40.601 65.548 29.054 1.000 44.538 208 ARG E CA 1
ATOM 14610 C C . ARG D 1 208 ? 42.040 65.970 28.793 1.000 48.956 208 ARG E C 1
ATOM 14611 O O . ARG D 1 208 ? 42.227 67.054 28.220 1.000 55.921 208 ARG E O 1
ATOM 14632 N N . GLU D 1 209 ? 43.009 65.133 29.161 1.000 51.973 209 GLU E N 1
ATOM 14633 C CA . GLU D 1 209 ? 44.456 65.462 29.068 1.000 56.104 209 GLU E CA 1
ATOM 14634 C C . GLU D 1 209 ? 44.779 65.770 27.600 1.000 54.796 209 GLU E C 1
ATOM 14635 O O . GLU D 1 209 ? 45.583 66.691 27.345 1.000 55.232 209 GLU E O 1
ATOM 14647 N N . ARG D 1 210 ? 44.126 65.080 26.665 1.000 53.915 210 ARG E N 1
ATOM 14648 C CA . ARG D 1 210 ? 44.371 65.263 25.211 1.000 56.064 210 ARG E CA 1
ATOM 14649 C C . ARG D 1 210 ? 43.706 66.560 24.722 1.000 49.512 210 ARG E C 1
ATOM 14650 O O . ARG D 1 210 ? 44.347 67.258 23.934 1.000 46.050 210 ARG E O 1
ATOM 14671 N N . ILE D 1 211 ? 42.485 66.879 25.165 1.000 47.213 211 ILE E N 1
ATOM 14672 C CA . ILE D 1 211 ? 41.795 68.163 24.829 1.000 45.671 211 ILE E CA 1
ATOM 14673 C C . ILE D 1 211 ? 42.635 69.341 25.363 1.000 43.602 211 ILE E C 1
ATOM 14674 O O . ILE D 1 211 ? 42.885 70.287 24.611 1.000 40.770 211 ILE E O 1
ATOM 14690 N N . ILE D 1 212 ? 43.120 69.262 26.600 1.000 46.872 212 ILE E N 1
ATOM 14691 C CA . ILE D 1 212 ? 43.968 70.322 27.228 1.000 44.980 212 ILE E CA 1
ATOM 14692 C C . ILE D 1 212 ? 45.237 70.526 26.389 1.000 49.035 212 ILE E C 1
ATOM 14693 O O . ILE D 1 212 ? 45.680 71.698 26.286 1.000 48.335 212 ILE E O 1
ATOM 14709 N N . LYS D 1 213 ? 45.789 69.466 25.777 1.000 48.843 213 LYS E N 1
ATOM 14710 C CA . LYS D 1 213 ? 47.021 69.567 24.937 1.000 53.022 213 LYS E CA 1
ATOM 14711 C C . LYS D 1 213 ? 46.707 70.275 23.616 1.000 47.960 213 LYS E C 1
ATOM 14712 O O . LYS D 1 213 ? 47.641 70.821 23.012 1.000 41.861 213 LYS E O 1
ATOM 14731 N N . ARG D 1 214 ? 45.434 70.313 23.219 1.000 44.694 214 ARG E N 1
ATOM 14732 C CA . ARG D 1 214 ? 44.971 71.051 22.011 1.000 45.271 214 ARG E CA 1
ATOM 14733 C C . ARG D 1 214 ? 44.642 72.530 22.305 1.000 40.375 214 ARG E C 1
ATOM 14734 O O . ARG D 1 214 ? 44.417 73.264 21.323 1.000 42.848 214 ARG E O 1
ATOM 14755 N N . THR D 1 215 ? 44.674 72.977 23.561 1.000 35.928 215 THR E N 1
ATOM 14756 C CA . THR D 1 215 ? 44.545 74.413 23.951 1.000 37.413 215 THR E CA 1
ATOM 14757 C C . THR D 1 215 ? 45.939 75.038 23.880 1.000 40.864 215 THR E C 1
ATOM 14758 O O . THR D 1 215 ? 46.875 74.355 24.295 1.000 41.462 215 THR E O 1
ATOM 14769 N N . ALA D 1 216 ? 46.070 76.264 23.365 1.000 39.179 216 ALA E N 1
ATOM 14770 C CA . ALA D 1 216 ? 47.367 76.960 23.239 1.000 40.098 216 ALA E CA 1
ATOM 14771 C C . ALA D 1 216 ? 47.925 77.208 24.647 1.000 41.370 216 ALA E C 1
ATOM 14772 O O . ALA D 1 216 ? 49.155 77.195 24.799 1.000 42.884 216 ALA E O 1
ATOM 14779 N N . MET D 1 217 ? 47.051 77.403 25.636 1.000 39.926 217 MET E N 1
ATOM 14780 C CA . MET D 1 217 ? 47.444 77.726 27.037 1.000 39.146 217 MET E CA 1
ATOM 14781 C C . MET D 1 217 ? 47.680 76.464 27.875 1.000 38.127 217 MET E C 1
ATOM 14782 O O . MET D 1 217 ? 48.059 76.628 29.021 1.000 33.897 217 MET E O 1
ATOM 14796 N N . ARG D 1 218 ? 47.492 75.272 27.307 1.000 41.401 218 ARG E N 1
ATOM 14797 C CA . ARG D 1 218 ? 47.839 73.959 27.925 1.000 45.880 218 ARG E CA 1
ATOM 14798 C C . ARG D 1 218 ? 47.152 73.850 29.294 1.000 44.213 218 ARG E C 1
ATOM 14799 O O . ARG D 1 218 ? 47.706 73.243 30.211 1.000 40.312 218 ARG E O 1
ATOM 14820 N N . ARG D 1 219 ? 45.943 74.392 29.406 1.000 41.898 219 ARG E N 1
ATOM 14821 C CA . ARG D 1 219 ? 45.073 74.208 30.597 1.000 41.003 219 ARG E CA 1
ATOM 14822 C C . ARG D 1 219 ? 43.637 74.490 30.190 1.000 36.687 219 ARG E C 1
ATOM 14823 O O . ARG D 1 219 ? 43.408 75.227 29.235 1.000 33.181 219 ARG E O 1
ATOM 14844 N N . PRO D 1 220 ? 42.659 73.926 30.926 1.000 36.096 220 PRO E N 1
ATOM 14845 C CA . PRO D 1 220 ? 41.267 74.315 30.773 1.000 38.885 220 PRO E CA 1
ATOM 14846 C C . PRO D 1 220 ? 41.165 75.692 31.443 1.000 42.110 220 PRO E C 1
ATOM 14847 O O . PRO D 1 220 ? 42.105 76.049 32.150 1.000 43.049 220 PRO E O 1
ATOM 14858 N N . GLY D 1 221 ? 40.077 76.424 31.202 1.000 38.478 221 GLY E N 1
ATOM 14859 C CA . GLY D 1 221 ? 39.853 77.760 31.772 1.000 34.997 221 GLY E CA 1
ATOM 14860 C C . GLY D 1 221 ? 39.305 77.639 33.174 1.000 33.574 221 GLY E C 1
ATOM 14861 O O . GLY D 1 221 ? 38.594 76.672 33.447 1.000 32.379 221 GLY E O 1
ATOM 14865 N N . ASP D 1 222 ? 39.588 78.598 34.038 1.000 34.805 222 ASP E N 1
ATOM 14866 C CA . ASP D 1 222 ? 38.878 78.679 35.340 1.000 40.898 222 ASP E CA 1
ATOM 14867 C C . ASP D 1 222 ? 37.481 79.218 35.041 1.000 38.079 222 ASP E C 1
ATOM 14868 O O . ASP D 1 222 ? 37.320 80.090 34.193 1.000 35.100 222 ASP E O 1
ATOM 14877 N N . PRO D 1 223 ? 36.419 78.711 35.698 1.000 35.915 223 PRO E N 1
ATOM 14878 C CA . PRO D 1 223 ? 35.093 79.294 35.533 1.000 34.675 223 PRO E CA 1
ATOM 14879 C C . PRO D 1 223 ? 35.088 80.829 35.513 1.000 32.736 223 PRO E C 1
ATOM 14880 O O . PRO D 1 223 ? 34.371 81.374 34.687 1.000 31.183 223 PRO E O 1
ATOM 14891 N N . LYS D 1 224 ? 35.847 81.468 36.404 1.000 33.822 224 LYS E N 1
ATOM 14892 C CA . LYS D 1 224 ? 35.907 82.949 36.545 1.000 38.582 224 LYS E CA 1
ATOM 14893 C C . LYS D 1 224 ? 36.425 83.591 35.241 1.000 34.241 224 LYS E C 1
ATOM 14894 O O . LYS D 1 224 ? 36.007 84.730 34.926 1.000 35.459 224 LYS E O 1
ATOM 14913 N N . GLU D 1 225 ? 37.312 82.911 34.516 1.000 29.747 225 GLU E N 1
ATOM 14914 C CA . GLU D 1 225 ? 37.869 83.448 33.262 1.000 31.649 225 GLU E CA 1
ATOM 14915 C C . GLU D 1 225 ? 36.773 83.510 32.202 1.000 31.243 225 GLU E C 1
ATOM 14916 O O . GLU D 1 225 ? 36.974 84.260 31.236 1.000 35.228 225 GLU E O 1
ATOM 14928 N N . LEU D 1 226 ? 35.683 82.758 32.374 1.000 28.278 226 LEU E N 1
ATOM 14929 C CA . LEU D 1 226 ? 34.490 82.853 31.501 1.000 28.316 226 LEU E CA 1
ATOM 14930 C C . LEU D 1 226 ? 33.522 83.875 32.077 1.000 29.916 226 LEU E C 1
ATOM 14931 O O . LEU D 1 226 ? 33.138 84.795 31.317 1.000 28.670 226 LEU E O 1
ATOM 14947 N N . SER D 1 227 ? 33.188 83.733 33.365 1.000 27.477 227 SER E N 1
ATOM 14948 C CA . SER D 1 227 ? 32.201 84.579 34.069 1.000 31.399 227 SER E CA 1
ATOM 14949 C C . SER D 1 227 ? 32.588 86.056 33.950 1.000 29.389 227 SER E C 1
ATOM 14950 O O . SER D 1 227 ? 31.676 86.898 33.833 1.000 29.835 227 SER E O 1
ATOM 14958 N N . ASN D 1 228 ? 33.877 86.365 33.994 1.000 30.607 228 ASN E N 1
ATOM 14959 C CA . ASN D 1 228 ? 34.351 87.772 33.886 1.000 32.740 228 ASN E CA 1
ATOM 14960 C C . ASN D 1 228 ? 34.138 88.320 32.472 1.000 31.790 228 ASN E C 1
ATOM 14961 O O . ASN D 1 228 ? 33.887 89.517 32.377 1.000 30.473 228 ASN E O 1
ATOM 14972 N N . VAL D 1 229 ? 34.282 87.508 31.420 1.000 31.793 229 VAL E N 1
ATOM 14973 C CA . VAL D 1 229 ? 33.977 87.961 30.027 1.000 32.445 229 VAL E CA 1
ATOM 14974 C C . VAL D 1 229 ? 32.469 88.213 29.970 1.000 30.754 229 VAL E C 1
ATOM 14975 O O . VAL D 1 229 ? 32.059 89.283 29.507 1.000 29.414 229 VAL E O 1
ATOM 14988 N N . LEU D 1 230 ? 31.687 87.264 30.477 1.000 29.328 230 LEU E N 1
ATOM 14989 C CA . LEU D 1 230 ? 30.203 87.359 30.553 1.000 32.135 230 LEU E CA 1
ATOM 14990 C C . LEU D 1 230 ? 29.801 88.664 31.248 1.000 33.387 230 LEU E C 1
ATOM 14991 O O . LEU D 1 230 ? 28.975 89.417 30.658 1.000 31.267 230 LEU E O 1
ATOM 15007 N N . ALA D 1 231 ? 30.343 88.915 32.451 1.000 32.889 231 ALA E N 1
ATOM 15008 C CA . ALA D 1 231 ? 29.993 90.067 33.308 1.000 28.881 231 ALA E CA 1
ATOM 15009 C C . ALA D 1 231 ? 30.331 91.374 32.566 1.000 30.899 231 ALA E C 1
ATOM 15010 O O . ALA D 1 231 ? 29.561 92.339 32.687 1.000 33.924 231 ALA E O 1
ATOM 15017 N N . PHE D 1 232 ? 31.414 91.421 31.793 1.000 27.638 232 PHE E N 1
ATOM 15018 C CA . PHE D 1 232 ? 31.717 92.602 30.955 1.000 30.191 232 PHE E CA 1
ATOM 15019 C C . PHE D 1 232 ? 30.605 92.817 29.895 1.000 31.779 232 PHE E C 1
ATOM 15020 O O . PHE D 1 232 ? 30.104 93.959 29.754 1.000 33.232 232 PHE E O 1
ATOM 15037 N N . LEU D 1 233 ? 30.212 91.770 29.177 1.000 27.812 233 LEU E N 1
ATOM 15038 C CA . LEU D 1 233 ? 29.157 91.835 28.128 1.000 30.982 233 LEU E CA 1
ATOM 15039 C C . LEU D 1 233 ? 27.841 92.332 28.723 1.000 31.989 233 LEU E C 1
ATOM 15040 O O . LEU D 1 233 ? 27.117 93.089 28.001 1.000 32.800 233 LEU E O 1
ATOM 15056 N N . ALA D 1 234 ? 27.565 91.940 29.972 1.000 30.246 234 ALA E N 1
ATOM 15057 C CA . ALA D 1 234 ? 26.334 92.266 30.726 1.000 30.772 234 ALA E CA 1
ATOM 15058 C C . ALA D 1 234 ? 26.353 93.713 31.220 1.000 29.307 234 ALA E C 1
ATOM 15059 O O . ALA D 1 234 ? 25.318 94.149 31.758 1.000 29.678 234 ALA E O 1
ATOM 15066 N N . SER D 1 235 ? 27.471 94.428 31.079 1.000 28.283 235 SER E N 1
ATOM 15067 C CA . SER D 1 235 ? 27.593 95.805 31.619 1.000 30.682 235 SER E CA 1
ATOM 15068 C C . SER D 1 235 ? 27.097 96.825 30.582 1.000 31.096 235 SER E C 1
ATOM 15069 O O . SER D 1 235 ? 27.020 96.489 29.375 1.000 29.079 235 SER E O 1
ATOM 15077 N N . ASP D 1 236 ? 26.855 98.060 31.029 1.000 33.830 236 ASP E N 1
ATOM 15078 C CA . ASP D 1 236 ? 26.462 99.190 30.149 1.000 36.945 236 ASP E CA 1
ATOM 15079 C C . ASP D 1 236 ? 27.593 99.473 29.153 1.000 36.854 236 ASP E C 1
ATOM 15080 O O . ASP D 1 236 ? 27.301 99.830 27.998 1.000 40.337 236 ASP E O 1
ATOM 15089 N N . GLU D 1 237 ? 28.842 99.253 29.558 1.000 36.970 237 GLU E N 1
ATOM 15090 C CA . GLU D 1 237 ? 30.028 99.630 28.761 1.000 34.020 237 GLU E CA 1
ATOM 15091 C C . GLU D 1 237 ? 30.113 98.758 27.491 1.000 32.325 237 GLU E C 1
ATOM 15092 O O . GLU D 1 237 ? 30.747 99.188 26.536 1.000 32.960 237 GLU E O 1
ATOM 15104 N N . ALA D 1 238 ? 29.503 97.567 27.455 1.000 32.291 238 ALA E N 1
ATOM 15105 C CA . ALA D 1 238 ? 29.489 96.696 26.259 1.000 32.315 238 ALA E CA 1
ATOM 15106 C C . ALA D 1 238 ? 28.267 97.005 25.365 1.000 35.339 238 ALA E C 1
ATOM 15107 O O . ALA D 1 238 ? 27.836 96.096 24.610 1.000 30.339 238 ALA E O 1
ATOM 15114 N N . SER D 1 239 ? 27.789 98.261 25.354 1.000 35.216 239 SER E N 1
ATOM 15115 C CA . SER D 1 239 ? 26.603 98.720 24.578 1.000 32.288 239 SER E CA 1
ATOM 15116 C C . SER D 1 239 ? 26.804 98.659 23.043 1.000 33.287 239 SER E C 1
ATOM 15117 O O . SER D 1 239 ? 25.785 98.740 22.323 1.000 32.627 239 SER E O 1
ATOM 15125 N N . TYR D 1 240 ? 28.024 98.577 22.514 1.000 32.444 240 TYR E N 1
ATOM 15126 C CA . TYR D 1 240 ? 28.268 98.563 21.041 1.000 29.862 240 TYR E CA 1
ATOM 15127 C C . TYR D 1 240 ? 28.730 97.183 20.549 1.000 28.286 240 TYR E C 1
ATOM 15128 O O . TYR D 1 240 ? 29.123 97.065 19.371 1.000 30.690 240 TYR E O 1
ATOM 15146 N N . VAL D 1 241 ? 28.692 96.162 21.410 1.000 26.961 241 VAL E N 1
ATOM 15147 C CA . VAL D 1 241 ? 29.021 94.753 21.037 1.000 28.628 241 VAL E CA 1
ATOM 15148 C C . VAL D 1 241 ? 27.686 94.032 20.913 1.000 25.547 241 VAL E C 1
ATOM 15149 O O . VAL D 1 241 ? 26.971 93.945 21.899 1.000 25.743 241 VAL E O 1
ATOM 15162 N N . THR D 1 242 ? 27.311 93.596 19.727 1.000 26.949 242 THR E N 1
ATOM 15163 C CA . THR D 1 242 ? 26.066 92.820 19.597 1.000 27.025 242 THR E CA 1
ATOM 15164 C C . THR D 1 242 ? 26.159 91.884 18.418 1.000 28.006 242 THR E C 1
ATOM 15165 O O . THR D 1 242 ? 26.779 92.258 17.429 1.000 29.160 242 THR E O 1
ATOM 15176 N N . GLY D 1 243 ? 25.511 90.724 18.553 1.000 29.632 243 GLY E N 1
ATOM 15177 C CA . GLY D 1 243 ? 25.493 89.679 17.512 1.000 30.225 243 GLY E CA 1
ATOM 15178 C C . GLY D 1 243 ? 26.821 88.956 17.357 1.000 29.386 243 GLY E C 1
ATOM 15179 O O . GLY D 1 243 ? 26.959 88.202 16.374 1.000 29.707 243 GLY E O 1
ATOM 15183 N N . ASP D 1 244 ? 27.761 89.102 18.294 1.000 29.203 244 ASP E N 1
ATOM 15184 C CA . ASP D 1 244 ? 29.087 88.447 18.128 1.000 33.063 244 ASP E CA 1
ATOM 15185 C C . ASP D 1 244 ? 29.094 87.037 18.761 1.000 29.850 244 ASP E C 1
ATOM 15186 O O . ASP D 1 244 ? 28.244 86.727 19.667 1.000 29.961 244 ASP E O 1
ATOM 15195 N N . ALA D 1 245 ? 29.969 86.196 18.206 1.000 28.268 245 ALA E N 1
ATOM 15196 C CA . ALA D 1 245 ? 30.406 84.891 18.731 1.000 32.599 245 ALA E CA 1
ATOM 15197 C C . ALA D 1 245 ? 31.830 85.106 19.265 1.000 33.140 245 ALA E C 1
ATOM 15198 O O . ALA D 1 245 ? 32.737 85.298 18.462 1.000 38.247 245 ALA E O 1
ATOM 15205 N N . ILE D 1 246 ? 31.979 85.304 20.568 1.000 31.759 246 ILE E N 1
ATOM 15206 C CA . ILE D 1 246 ? 33.296 85.636 21.181 1.000 29.415 246 ILE E CA 1
ATOM 15207 C C . ILE D 1 246 ? 33.821 84.352 21.797 1.000 29.727 246 ILE E C 1
ATOM 15208 O O . ILE D 1 246 ? 33.129 83.771 22.660 1.000 25.106 246 ILE E O 1
ATOM 15224 N N . VAL D 1 247 ? 35.004 83.935 21.360 1.000 30.585 247 VAL E N 1
ATOM 15225 C CA . VAL D 1 247 ? 35.631 82.657 21.792 1.000 30.802 247 VAL E CA 1
ATOM 15226 C C . VAL D 1 247 ? 36.333 82.895 23.125 1.000 29.639 247 VAL E C 1
ATOM 15227 O O . VAL D 1 247 ? 37.089 83.842 23.218 1.000 33.592 247 VAL E O 1
ATOM 15240 N N . VAL D 1 248 ? 36.014 82.110 24.149 1.000 29.851 248 VAL E N 1
ATOM 15241 C CA . VAL D 1 248 ? 36.773 82.102 25.436 1.000 28.546 248 VAL E CA 1
ATOM 15242 C C . VAL D 1 248 ? 37.297 80.670 25.579 1.000 29.287 248 VAL E C 1
ATOM 15243 O O . VAL D 1 248 ? 36.532 79.790 26.027 1.000 29.012 248 VAL E O 1
ATOM 15256 N N . GLY D 1 249 ? 38.494 80.396 25.068 1.000 29.680 249 GLY E N 1
ATOM 15257 C CA . GLY D 1 249 ? 38.884 78.991 24.845 1.000 29.485 249 GLY E CA 1
ATOM 15258 C C . GLY D 1 249 ? 40.378 78.735 24.911 1.000 28.810 249 GLY E C 1
ATOM 15259 O O . GLY D 1 249 ? 40.767 77.625 24.546 1.000 30.708 249 GLY E O 1
ATOM 15263 N N . GLY D 1 250 ? 41.181 79.687 25.403 1.000 30.851 250 GLY E N 1
ATOM 15264 C CA . GLY D 1 250 ? 42.642 79.519 25.580 1.000 30.602 250 GLY E CA 1
ATOM 15265 C C . GLY D 1 250 ? 43.345 78.995 24.338 1.000 32.274 250 GLY E C 1
ATOM 15266 O O . GLY D 1 250 ? 44.386 78.300 24.468 1.000 32.261 250 GLY E O 1
ATOM 15270 N N . GLY D 1 251 ? 42.841 79.358 23.163 1.000 32.514 251 GLY E N 1
ATOM 15271 C CA . GLY D 1 251 ? 43.483 79.069 21.872 1.000 31.727 251 GLY E CA 1
ATOM 15272 C C . GLY D 1 251 ? 43.187 77.659 21.377 1.000 34.757 251 GLY E C 1
ATOM 15273 O O . GLY D 1 251 ? 43.919 77.200 20.460 1.000 34.261 251 GLY E O 1
ATOM 15277 N N . ILE D 1 252 ? 42.185 76.982 21.948 1.000 31.514 252 ILE E N 1
ATOM 15278 C CA . ILE D 1 252 ? 41.720 75.640 21.486 1.000 33.313 252 ILE E CA 1
ATOM 15279 C C . ILE D 1 252 ? 41.239 75.696 20.012 1.000 36.649 252 ILE E C 1
ATOM 15280 O O . ILE D 1 252 ? 41.187 74.629 19.357 1.000 37.000 252 ILE E O 1
ATOM 15296 N N . ASP D 1 253 ? 40.884 76.880 19.492 1.000 35.871 253 ASP E N 1
ATOM 15297 C CA . ASP D 1 253 ? 40.331 77.057 18.122 1.000 34.848 253 ASP E CA 1
ATOM 15298 C C . ASP D 1 253 ? 41.480 77.456 17.177 1.000 33.598 253 ASP E C 1
ATOM 15299 O O . ASP D 1 253 ? 41.248 77.617 15.992 1.000 33.876 253 ASP E O 1
ATOM 15308 N N . LEU D 1 254 ? 42.697 77.609 17.691 1.000 33.316 254 LEU E N 1
ATOM 15309 C CA . LEU D 1 254 ? 43.894 77.938 16.870 1.000 35.638 254 LEU E CA 1
ATOM 15310 C C . LEU D 1 254 ? 44.550 76.634 16.384 1.000 37.052 254 LEU E C 1
ATOM 15311 O O . LEU D 1 254 ? 44.123 75.527 16.808 1.000 43.743 254 LEU E O 1
ATOM 15327 N N . PHE D 1 255 ? 45.501 76.733 15.463 1.000 40.789 255 PHE E N 1
ATOM 15328 C CA . PHE D 1 255 ? 46.266 75.564 14.960 1.000 44.669 255 PHE E CA 1
ATOM 15329 C C . PHE D 1 255 ? 47.427 75.322 15.930 1.000 41.457 255 PHE E C 1
ATOM 15330 O O . PHE D 1 255 ? 48.507 75.867 15.707 1.000 45.867 255 PHE E O 1
ATOM 15347 N N . THR D 1 256 ? 47.198 74.575 17.008 1.000 43.866 256 THR E N 1
ATOM 15348 C CA . THR D 1 256 ? 48.157 74.428 18.141 1.000 50.128 256 THR E CA 1
ATOM 15349 C C . THR D 1 256 ? 49.070 73.220 17.913 1.000 55.458 256 THR E C 1
ATOM 15350 O O . THR D 1 256 ? 48.528 72.112 17.841 1.000 63.743 256 THR E O 1
ATOM 15361 N N . PHE D 1 257 ? 50.387 73.424 17.810 1.000 64.661 257 PHE E N 1
ATOM 15362 C CA . PHE D 1 257 ? 51.436 72.372 17.969 1.000 68.985 257 PHE E CA 1
ATOM 15363 C C . PHE D 1 257 ? 51.242 71.251 16.937 1.000 63.121 257 PHE E C 1
ATOM 15364 O O . PHE D 1 257 ? 51.429 71.424 15.730 1.000 58.276 257 PHE E O 1
ATOM 15381 N N . SER E 1 2 ? 47.746 -14.346 36.015 1.000 40.372 2 SER B N 1
ATOM 15382 C CA . SER E 1 2 ? 47.219 -13.213 36.803 1.000 42.222 2 SER B CA 1
ATOM 15383 C C . SER E 1 2 ? 45.896 -12.709 36.196 1.000 39.845 2 SER B C 1
ATOM 15384 O O . SER E 1 2 ? 45.087 -12.200 36.970 1.000 42.315 2 SER B O 1
ATOM 15392 N N . LEU E 1 3 ? 45.657 -12.861 34.888 1.000 35.528 3 LEU B N 1
ATOM 15393 C CA . LEU E 1 3 ? 44.478 -12.245 34.203 1.000 34.615 3 LEU B CA 1
ATOM 15394 C C . LEU E 1 3 ? 43.426 -13.259 33.746 1.000 33.208 3 LEU B C 1
ATOM 15395 O O . LEU E 1 3 ? 42.523 -12.852 32.997 1.000 32.242 3 LEU B O 1
ATOM 15411 N N . GLN E 1 4 ? 43.513 -14.521 34.181 1.000 34.644 4 GLN B N 1
ATOM 15412 C CA . GLN E 1 4 ? 42.448 -15.541 34.009 1.000 36.306 4 GLN B CA 1
ATOM 15413 C C . GLN E 1 4 ? 41.118 -14.979 34.532 1.000 37.591 4 GLN B C 1
ATOM 15414 O O . GLN E 1 4 ? 41.138 -14.207 35.535 1.000 41.769 4 GLN B O 1
ATOM 15428 N N . LYS E 1 5 ? 40.014 -15.363 33.901 1.000 33.075 5 LYS B N 1
ATOM 15429 C CA . LYS E 1 5 ? 38.633 -14.932 34.235 1.000 34.138 5 LYS B CA 1
ATOM 15430 C C . LYS E 1 5 ? 38.355 -13.557 33.634 1.000 36.016 5 LYS B C 1
ATOM 15431 O O . LYS E 1 5 ? 37.188 -13.151 33.694 1.000 39.749 5 LYS B O 1
ATOM 15450 N N . ARG E 1 6 ? 39.357 -12.866 33.078 1.000 34.477 6 ARG B N 1
ATOM 15451 C CA . ARG E 1 6 ? 39.168 -11.463 32.627 1.000 32.436 6 ARG B CA 1
ATOM 15452 C C . ARG E 1 6 ? 39.152 -11.382 31.110 1.000 32.307 6 ARG B C 1
ATOM 15453 O O . ARG E 1 6 ? 39.776 -12.218 30.452 1.000 36.003 6 ARG B O 1
ATOM 15474 N N . VAL E 1 7 ? 38.454 -10.373 30.601 1.000 31.883 7 VAL B N 1
ATOM 15475 C CA . VAL E 1 7 ? 38.380 -10.021 29.160 1.000 31.942 7 VAL B CA 1
ATOM 15476 C C . VAL E 1 7 ? 38.934 -8.601 28.975 1.000 32.034 7 VAL B C 1
ATOM 15477 O O . VAL E 1 7 ? 38.426 -7.650 29.601 1.000 34.353 7 VAL B O 1
ATOM 15490 N N . ALA E 1 8 ? 39.927 -8.477 28.111 1.000 33.250 8 ALA B N 1
ATOM 15491 C CA . ALA E 1 8 ? 40.587 -7.210 27.751 1.000 35.537 8 ALA B CA 1
ATOM 15492 C C . ALA E 1 8 ? 40.140 -6.799 26.356 1.000 32.194 8 ALA B C 1
ATOM 15493 O O . ALA E 1 8 ? 39.961 -7.684 25.543 1.000 37.066 8 ALA B O 1
ATOM 15500 N N . LEU E 1 9 ? 39.928 -5.502 26.130 1.000 31.888 9 LEU B N 1
ATOM 15501 C CA . LEU E 1 9 ? 39.771 -4.901 24.781 1.000 31.370 9 LEU B CA 1
ATOM 15502 C C . LEU E 1 9 ? 40.961 -3.973 24.555 1.000 30.383 9 LEU B C 1
ATOM 15503 O O . LEU E 1 9 ? 41.128 -3.061 25.354 1.000 28.701 9 LEU B O 1
ATOM 15519 N N . VAL E 1 10 ? 41.805 -4.259 23.560 1.000 32.559 10 VAL B N 1
ATOM 15520 C CA . VAL E 1 10 ? 42.908 -3.343 23.148 1.000 31.350 10 VAL B CA 1
ATOM 15521 C C . VAL E 1 10 ? 42.500 -2.657 21.853 1.000 31.459 10 VAL B C 1
ATOM 15522 O O . VAL E 1 10 ? 42.347 -3.356 20.830 1.000 34.527 10 VAL B O 1
ATOM 15535 N N . THR E 1 11 ? 42.288 -1.344 21.897 1.000 34.218 11 THR B N 1
ATOM 15536 C CA . THR E 1 11 ? 42.000 -0.535 20.681 1.000 31.824 11 THR B CA 1
ATOM 15537 C C . THR E 1 11 ? 43.320 -0.365 19.935 1.000 30.402 11 THR B C 1
ATOM 15538 O O . THR E 1 11 ? 44.367 -0.269 20.599 1.000 33.715 11 THR B O 1
ATOM 15549 N N . GLY E 1 12 ? 43.264 -0.382 18.607 1.000 33.171 12 GLY B N 1
ATOM 15550 C CA . GLY E 1 12 ? 44.451 -0.484 17.745 1.000 31.087 12 GLY B CA 1
ATOM 15551 C C . GLY E 1 12 ? 45.270 -1.697 18.112 1.000 32.173 12 GLY B C 1
ATOM 15552 O O . GLY E 1 12 ? 46.479 -1.558 18.266 1.000 31.282 12 GLY B O 1
ATOM 15556 N N . GLY E 1 13 ? 44.620 -2.853 18.276 1.000 39.299 13 GLY B N 1
ATOM 15557 C CA . GLY E 1 13 ? 45.311 -4.137 18.505 1.000 40.405 13 GLY B CA 1
ATOM 15558 C C . GLY E 1 13 ? 45.846 -4.741 17.215 1.000 40.047 13 GLY B C 1
ATOM 15559 O O . GLY E 1 13 ? 46.519 -5.784 17.300 1.000 42.970 13 GLY B O 1
ATOM 15563 N N . SER E 1 14 ? 45.568 -4.113 16.073 1.000 41.486 14 SER B N 1
ATOM 15564 C CA . SER E 1 14 ? 45.775 -4.678 14.715 1.000 46.162 14 SER B CA 1
ATOM 15565 C C . SER E 1 14 ? 47.254 -4.702 14.367 1.000 48.559 14 SER B C 1
ATOM 15566 O O . SER E 1 14 ? 47.618 -5.452 13.457 1.000 58.527 14 SER B O 1
ATOM 15574 N N . GLY E 1 15 ? 48.071 -3.927 15.070 1.000 49.049 15 GLY B N 1
ATOM 15575 C CA . GLY E 1 15 ? 49.539 -3.969 14.922 1.000 45.584 15 GLY B CA 1
ATOM 15576 C C . GLY E 1 15 ? 50.185 -2.990 15.872 1.000 43.638 15 GLY B C 1
ATOM 15577 O O . GLY E 1 15 ? 49.468 -2.490 16.743 1.000 40.906 15 GLY B O 1
ATOM 15581 N N . GLY E 1 16 ? 51.471 -2.702 15.679 1.000 39.521 16 GLY B N 1
ATOM 15582 C CA . GLY E 1 16 ? 52.273 -1.826 16.553 1.000 39.314 16 GLY B CA 1
ATOM 15583 C C . GLY E 1 16 ? 52.298 -2.280 18.011 1.000 37.116 16 GLY B C 1
ATOM 15584 O O . GLY E 1 16 ? 52.357 -3.513 18.275 1.000 33.691 16 GLY B O 1
ATOM 15588 N N . LEU E 1 17 ? 52.296 -1.320 18.937 1.000 34.293 17 LEU B N 1
ATOM 15589 C CA . LEU E 1 17 ? 52.423 -1.586 20.400 1.000 32.651 17 LEU B CA 1
ATOM 15590 C C . LEU E 1 17 ? 51.166 -2.302 20.893 1.000 30.493 17 LEU B C 1
ATOM 15591 O O . LEU E 1 17 ? 51.286 -3.139 21.788 1.000 31.224 17 LEU B O 1
ATOM 15607 N N . GLY E 1 18 ? 50.020 -1.992 20.289 1.000 33.885 18 GLY B N 1
ATOM 15608 C CA . GLY E 1 18 ? 48.702 -2.552 20.645 1.000 35.036 18 GLY B CA 1
ATOM 15609 C C . GLY E 1 18 ? 48.674 -4.068 20.489 1.000 38.028 18 GLY B C 1
ATOM 15610 O O . GLY E 1 18 ? 48.093 -4.770 21.362 1.000 32.890 18 GLY B O 1
ATOM 15614 N N . ARG E 1 19 ? 49.245 -4.568 19.393 1.000 36.626 19 ARG B N 1
ATOM 15615 C CA . ARG E 1 19 ? 49.389 -6.022 19.163 1.000 34.697 19 ARG B CA 1
ATOM 15616 C C . ARG E 1 19 ? 50.159 -6.613 20.343 1.000 33.257 19 ARG B C 1
ATOM 15617 O O . ARG E 1 19 ? 49.707 -7.620 20.879 1.000 34.543 19 ARG B O 1
ATOM 15638 N N . VAL E 1 20 ? 51.289 -6.028 20.738 1.000 32.529 20 VAL B N 1
ATOM 15639 C CA . VAL E 1 20 ? 52.118 -6.621 21.835 1.000 32.221 20 VAL B CA 1
ATOM 15640 C C . VAL E 1 20 ? 51.365 -6.501 23.170 1.000 31.433 20 VAL B C 1
ATOM 15641 O O . VAL E 1 20 ? 51.469 -7.449 23.992 1.000 33.071 20 VAL B O 1
ATOM 15654 N N . HIS E 1 21 ? 50.562 -5.450 23.379 1.000 32.141 21 HIS B N 1
ATOM 15655 C CA . HIS E 1 21 ? 49.716 -5.341 24.595 1.000 30.926 21 HIS B CA 1
ATOM 15656 C C . HIS E 1 21 ? 48.732 -6.521 24.624 1.000 32.898 21 HIS B C 1
ATOM 15657 O O . HIS E 1 21 ? 48.619 -7.169 25.667 1.000 30.631 21 HIS B O 1
ATOM 15672 N N . ALA E 1 22 ? 47.990 -6.751 23.535 1.000 33.013 22 ALA B N 1
ATOM 15673 C CA . ALA E 1 22 ? 47.001 -7.847 23.422 1.000 33.818 22 ALA B CA 1
ATOM 15674 C C . ALA E 1 22 ? 47.686 -9.207 23.687 1.000 35.823 22 ALA B C 1
ATOM 15675 O O . ALA E 1 22 ? 47.189 -9.973 24.546 1.000 36.504 22 ALA B O 1
ATOM 15682 N N . LEU E 1 23 ? 48.827 -9.484 23.045 1.000 34.059 23 LEU B N 1
ATOM 15683 C CA . LEU E 1 23 ? 49.557 -10.768 23.222 1.000 33.446 23 LEU B CA 1
ATOM 15684 C C . LEU E 1 23 ? 49.997 -10.923 24.6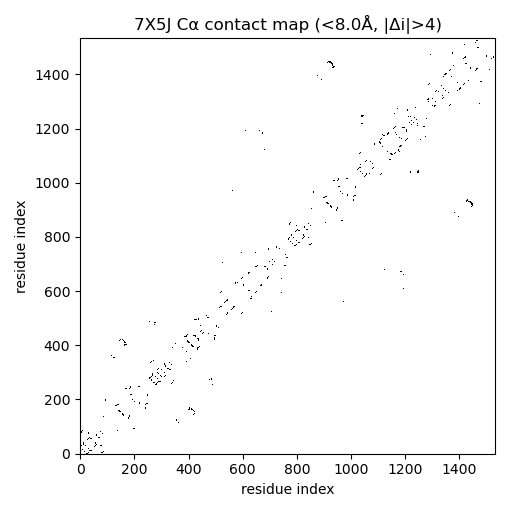82 1.000 34.235 23 LEU B C 1
ATOM 15685 O O . LEU E 1 23 ? 49.867 -12.048 25.205 1.000 35.903 23 LEU B O 1
ATOM 15701 N N . THR E 1 24 ? 50.522 -9.859 25.317 1.000 33.690 24 THR B N 1
ATOM 15702 C CA . THR E 1 24 ? 51.010 -9.884 26.723 1.000 31.444 24 THR B CA 1
ATOM 15703 C C . THR E 1 24 ? 49.824 -10.174 27.659 1.000 33.563 24 THR B C 1
ATOM 15704 O O . THR E 1 24 ? 49.950 -11.032 28.557 1.000 30.610 24 THR B O 1
ATOM 15715 N N . LEU E 1 25 ? 48.693 -9.508 27.443 1.000 31.907 25 LEU B N 1
ATOM 15716 C CA . LEU E 1 25 ? 47.501 -9.696 28.308 1.000 32.623 25 LEU B CA 1
ATOM 15717 C C . LEU E 1 25 ? 47.038 -11.154 28.133 1.000 34.587 25 LEU B C 1
ATOM 15718 O O . LEU E 1 25 ? 46.682 -11.818 29.159 1.000 31.079 25 LEU B O 1
ATOM 15734 N N . ALA E 1 26 ? 47.125 -11.673 26.900 1.000 33.470 26 ALA B N 1
ATOM 15735 C CA . ALA E 1 26 ? 46.748 -13.069 26.573 1.000 33.655 26 ALA B CA 1
ATOM 15736 C C . ALA E 1 26 ? 47.689 -14.056 27.272 1.000 32.291 26 ALA B C 1
ATOM 15737 O O . ALA E 1 26 ? 47.173 -15.011 27.875 1.000 31.719 26 ALA B O 1
ATOM 15744 N N . GLN E 1 27 ? 49.003 -13.833 27.213 1.000 33.667 27 GLN B N 1
ATOM 15745 C CA . GLN E 1 27 ? 50.004 -14.686 27.906 1.000 35.249 27 GLN B CA 1
ATOM 15746 C C . GLN E 1 27 ? 49.710 -14.714 29.411 1.000 40.039 27 GLN B C 1
ATOM 15747 O O . GLN E 1 27 ? 50.013 -15.748 30.037 1.000 40.766 27 GLN B O 1
ATOM 15761 N N . ASN E 1 28 ? 49.163 -13.636 29.988 1.000 37.715 28 ASN B N 1
ATOM 15762 C CA . ASN E 1 28 ? 48.946 -13.528 31.459 1.000 36.373 28 ASN B CA 1
ATOM 15763 C C . ASN E 1 28 ? 47.564 -14.072 31.835 1.000 34.092 28 ASN B C 1
ATOM 15764 O O . ASN E 1 28 ? 47.232 -14.027 33.028 1.000 37.380 28 ASN B O 1
ATOM 15775 N N . GLY E 1 29 ? 46.807 -14.604 30.873 1.000 37.207 29 GLY B N 1
ATOM 15776 C CA . GLY E 1 29 ? 45.588 -15.398 31.134 1.000 38.728 29 GLY B CA 1
ATOM 15777 C C . GLY E 1 29 ? 44.300 -14.774 30.619 1.000 35.620 29 GLY B C 1
ATOM 15778 O O . GLY E 1 29 ? 43.261 -15.419 30.731 1.000 37.859 29 GLY B O 1
ATOM 15782 N N . ALA E 1 30 ? 44.332 -13.560 30.079 1.000 35.452 30 ALA B N 1
ATOM 15783 C CA . ALA E 1 30 ? 43.109 -12.861 29.619 1.000 31.743 30 ALA B CA 1
ATOM 15784 C C . ALA E 1 30 ? 42.633 -13.451 28.295 1.000 31.561 30 ALA B C 1
ATOM 15785 O O . ALA E 1 30 ? 43.494 -13.813 27.459 1.000 28.926 30 ALA B O 1
ATOM 15792 N N . ASP E 1 31 ? 41.312 -13.471 28.099 1.000 31.309 31 ASP B N 1
ATOM 15793 C CA . ASP E 1 31 ? 40.679 -13.495 26.759 1.000 35.168 31 ASP B CA 1
ATOM 15794 C C . ASP E 1 31 ? 40.705 -12.068 26.214 1.000 35.274 31 ASP B C 1
ATOM 15795 O O . ASP E 1 31 ? 40.423 -11.119 26.997 1.000 32.852 31 ASP B O 1
ATOM 15804 N N . VAL E 1 32 ? 41.025 -11.913 24.927 1.000 35.888 32 VAL B N 1
ATOM 15805 C CA . VAL E 1 32 ? 41.416 -10.583 24.382 1.000 34.415 32 VAL B CA 1
ATOM 15806 C C . VAL E 1 32 ? 40.677 -10.309 23.083 1.000 37.053 32 VAL B C 1
ATOM 15807 O O . VAL E 1 32 ? 40.827 -11.103 22.129 1.000 40.554 32 VAL B O 1
ATOM 15820 N N . ALA E 1 33 ? 39.917 -9.210 23.081 1.000 36.139 33 ALA B N 1
ATOM 15821 C CA . ALA E 1 33 ? 39.361 -8.546 21.886 1.000 37.356 33 ALA B CA 1
ATOM 15822 C C . ALA E 1 33 ? 40.342 -7.477 21.401 1.000 37.396 33 ALA B C 1
ATOM 15823 O O . ALA E 1 33 ? 40.816 -6.666 22.221 1.000 39.906 33 ALA B O 1
ATOM 15830 N N . VAL E 1 34 ? 40.562 -7.424 20.096 1.000 39.439 34 VAL B N 1
ATOM 15831 C CA . VAL E 1 34 ? 41.347 -6.348 19.432 1.000 39.181 34 VAL B CA 1
ATOM 15832 C C . VAL E 1 34 ? 40.479 -5.675 18.376 1.000 40.643 34 VAL B C 1
ATOM 15833 O O . VAL E 1 34 ? 39.729 -6.389 17.664 1.000 40.273 34 VAL B O 1
ATOM 15846 N N . THR E 1 35 ? 40.622 -4.354 18.246 1.000 37.917 35 THR B N 1
ATOM 15847 C CA . THR E 1 35 ? 40.011 -3.595 17.138 1.000 38.557 35 THR B CA 1
ATOM 15848 C C . THR E 1 35 ? 40.986 -3.545 15.967 1.000 36.718 35 THR B C 1
ATOM 15849 O O . THR E 1 35 ? 42.209 -3.544 16.191 1.000 39.088 35 THR B O 1
ATOM 15860 N N . GLY E 1 36 ? 40.415 -3.558 14.768 1.000 36.345 36 GLY B N 1
ATOM 15861 C CA . GLY E 1 36 ? 41.044 -3.067 13.536 1.000 37.960 36 GLY B CA 1
ATOM 15862 C C . GLY E 1 36 ? 40.146 -2.008 12.953 1.000 38.471 36 GLY B C 1
ATOM 15863 O O . GLY E 1 36 ? 38.917 -2.091 13.181 1.000 36.986 36 GLY B O 1
ATOM 15867 N N . ASN E 1 37 ? 40.719 -1.002 12.302 1.000 39.016 37 ASN B N 1
ATOM 15868 C CA . ASN E 1 37 ? 39.907 0.038 11.616 1.000 46.432 37 ASN B CA 1
ATOM 15869 C C . ASN E 1 37 ? 40.161 -0.041 10.103 1.000 46.913 37 ASN B C 1
ATOM 15870 O O . ASN E 1 37 ? 39.265 -0.509 9.389 1.000 44.651 37 ASN B O 1
ATOM 15881 N N . ARG E 1 38 ? 41.355 0.356 9.662 1.000 49.660 38 ARG B N 1
ATOM 15882 C CA . ARG E 1 38 ? 41.838 0.196 8.265 1.000 51.060 38 ARG B CA 1
ATOM 15883 C C . ARG E 1 38 ? 42.556 -1.147 8.083 1.000 52.061 38 ARG B C 1
ATOM 15884 O O . ARG E 1 38 ? 42.926 -1.418 6.951 1.000 51.883 38 ARG B O 1
ATOM 15905 N N . ASN E 1 39 ? 42.785 -1.944 9.137 1.000 48.629 39 ASN B N 1
ATOM 15906 C CA . ASN E 1 39 ? 43.529 -3.232 9.023 1.000 48.978 39 ASN B CA 1
ATOM 15907 C C . ASN E 1 39 ? 42.836 -4.340 9.836 1.000 46.583 39 ASN B C 1
ATOM 15908 O O . ASN E 1 39 ? 43.509 -4.991 10.689 1.000 49.449 39 ASN B O 1
ATOM 15919 N N . ILE E 1 40 ? 41.543 -4.547 9.605 1.000 44.624 40 ILE B N 1
ATOM 15920 C CA . ILE E 1 40 ? 40.739 -5.609 10.275 1.000 47.385 40 ILE B CA 1
ATOM 15921 C C . ILE E 1 40 ? 41.399 -6.983 10.055 1.000 51.295 40 ILE B C 1
ATOM 15922 O O . ILE E 1 40 ? 41.266 -7.840 10.949 1.000 48.910 40 ILE B O 1
ATOM 15938 N N . ASP E 1 41 ? 42.062 -7.194 8.905 1.000 54.306 41 ASP B N 1
ATOM 15939 C CA . ASP E 1 41 ? 42.745 -8.473 8.559 1.000 53.742 41 ASP B CA 1
ATOM 15940 C C . ASP E 1 41 ? 43.906 -8.684 9.537 1.000 50.031 41 ASP B C 1
ATOM 15941 O O . ASP E 1 41 ? 44.046 -9.815 10.037 1.000 45.747 41 ASP B O 1
ATOM 15950 N N . LYS E 1 42 ? 44.715 -7.653 9.790 1.000 43.015 42 LYS B N 1
ATOM 15951 C CA . LYS E 1 42 ? 45.841 -7.755 10.749 1.000 47.256 42 LYS B CA 1
ATOM 15952 C C . LYS E 1 42 ? 45.274 -8.030 12.155 1.000 41.011 42 LYS B C 1
ATOM 15953 O O . LYS E 1 42 ? 45.884 -8.817 12.894 1.000 35.493 42 LYS B O 1
ATOM 15972 N N . ALA E 1 43 ? 44.107 -7.481 12.486 1.000 42.044 43 ALA B N 1
ATOM 15973 C CA . ALA E 1 43 ? 43.440 -7.726 13.785 1.000 41.207 43 ALA B CA 1
ATOM 15974 C C . ALA E 1 43 ? 43.100 -9.221 13.913 1.000 43.543 43 ALA B C 1
ATOM 15975 O O . ALA E 1 43 ? 43.339 -9.800 15.000 1.000 37.228 43 ALA B O 1
ATOM 15982 N N . GLU E 1 44 ? 42.582 -9.822 12.836 1.000 43.998 44 GLU B N 1
ATOM 15983 C CA . GLU E 1 44 ? 42.138 -11.239 12.818 1.000 45.901 44 GLU B CA 1
ATOM 15984 C C . GLU E 1 44 ? 43.389 -12.106 12.933 1.000 40.384 44 GLU B C 1
ATOM 15985 O O . GLU E 1 44 ? 43.380 -13.069 13.721 1.000 44.919 44 GLU B O 1
ATOM 15997 N N . SER E 1 45 ? 44.466 -11.727 12.260 1.000 41.375 45 SER B N 1
ATOM 15998 C CA . SER E 1 45 ? 45.784 -12.395 12.439 1.000 42.387 45 SER B CA 1
ATOM 15999 C C . SER E 1 45 ? 46.216 -12.294 13.916 1.000 43.249 45 SER B C 1
ATOM 16000 O O . SER E 1 45 ? 46.718 -13.288 14.441 1.000 38.415 45 SER B O 1
ATOM 16008 N N . VAL E 1 46 ? 45.996 -11.166 14.607 1.000 41.366 46 VAL B N 1
ATOM 16009 C CA . VAL E 1 46 ? 46.396 -11.067 16.046 1.000 39.729 46 VAL B CA 1
ATOM 16010 C C . VAL E 1 46 ? 45.454 -11.943 16.893 1.000 37.722 46 VAL B C 1
ATOM 16011 O O . VAL E 1 46 ? 45.944 -12.625 17.812 1.000 32.889 46 VAL B O 1
ATOM 16024 N N . ALA E 1 47 ? 44.154 -11.966 16.595 1.000 35.551 47 ALA B N 1
ATOM 16025 C CA . ALA E 1 47 ? 43.202 -12.859 17.300 1.000 40.187 47 ALA B CA 1
ATOM 16026 C C . ALA E 1 47 ? 43.658 -14.324 17.190 1.000 40.298 47 ALA B C 1
ATOM 16027 O O . ALA E 1 47 ? 43.553 -15.068 18.183 1.000 41.123 47 ALA B O 1
ATOM 16034 N N . ASN E 1 48 ? 44.177 -14.730 16.030 1.000 40.846 48 ASN B N 1
ATOM 16035 C CA . ASN E 1 48 ? 44.639 -16.123 15.789 1.000 40.345 48 ASN B CA 1
ATOM 16036 C C . ASN E 1 48 ? 45.893 -16.396 16.621 1.000 41.516 48 ASN B C 1
ATOM 16037 O O . ASN E 1 48 ? 45.952 -17.469 17.238 1.000 43.915 48 ASN B O 1
ATOM 16048 N N . GLU E 1 49 ? 46.840 -15.457 16.667 1.000 37.408 49 GLU B N 1
ATOM 16049 C CA . GLU E 1 49 ? 48.023 -15.538 17.568 1.000 37.671 49 GLU B CA 1
ATOM 16050 C C . GLU E 1 49 ? 47.550 -15.775 19.007 1.000 36.331 49 GLU B C 1
ATOM 16051 O O . GLU E 1 49 ? 48.118 -16.664 19.687 1.000 33.846 49 GLU B O 1
ATOM 16063 N N . ILE E 1 50 ? 46.570 -14.984 19.465 1.000 35.764 50 ILE B N 1
ATOM 16064 C CA . ILE E 1 50 ? 45.997 -15.076 20.839 1.000 36.456 50 ILE B CA 1
ATOM 16065 C C . ILE E 1 50 ? 45.405 -16.485 21.027 1.000 38.178 50 ILE B C 1
ATOM 16066 O O . ILE E 1 50 ? 45.739 -17.138 22.046 1.000 35.390 50 ILE B O 1
ATOM 16082 N N . ARG E 1 51 ? 44.579 -16.945 20.078 1.000 40.551 51 ARG B N 1
ATOM 16083 C CA . ARG E 1 51 ? 43.965 -18.303 20.091 1.000 37.931 51 ARG B CA 1
ATOM 16084 C C . ARG E 1 51 ? 45.076 -19.360 20.156 1.000 40.374 51 ARG B C 1
ATOM 16085 O O . ARG E 1 51 ? 44.921 -20.312 20.931 1.000 42.407 51 ARG B O 1
ATOM 16106 N N . ALA E 1 52 ? 46.188 -19.172 19.436 1.000 36.133 52 ALA B N 1
ATOM 16107 C CA . ALA E 1 52 ? 47.329 -20.116 19.454 1.000 38.812 52 ALA B CA 1
ATOM 16108 C C . ALA E 1 52 ? 48.007 -20.112 20.833 1.000 43.869 52 ALA B C 1
ATOM 16109 O O . ALA E 1 52 ? 48.827 -21.001 21.083 1.000 43.950 52 ALA B O 1
ATOM 16116 N N . LEU E 1 53 ? 47.669 -19.183 21.729 1.000 44.805 53 LEU B N 1
ATOM 16117 C CA . LEU E 1 53 ? 48.209 -19.206 23.117 1.000 43.890 53 LEU B CA 1
ATOM 16118 C C . LEU E 1 53 ? 47.244 -19.950 24.033 1.000 40.409 53 LEU B C 1
ATOM 16119 O O . LEU E 1 53 ? 47.555 -20.026 25.201 1.000 40.249 53 LEU B O 1
ATOM 16135 N N . GLY E 1 54 ? 46.098 -20.425 23.527 1.000 44.615 54 GLY B N 1
ATOM 16136 C CA . GLY E 1 54 ? 45.085 -21.164 24.314 1.000 39.966 54 GLY B CA 1
ATOM 16137 C C . GLY E 1 54 ? 44.020 -20.267 24.953 1.000 42.331 54 GLY B C 1
ATOM 16138 O O . GLY E 1 54 ? 43.213 -20.785 25.747 1.000 51.111 54 GLY B O 1
ATOM 16142 N N . ARG E 1 55 ? 43.974 -18.982 24.603 1.000 38.799 55 ARG B N 1
ATOM 16143 C CA . ARG E 1 55 ? 42.939 -18.021 25.056 1.000 40.305 55 ARG B CA 1
ATOM 16144 C C . ARG E 1 55 ? 41.903 -17.844 23.953 1.000 40.177 55 ARG B C 1
ATOM 16145 O O . ARG E 1 55 ? 42.250 -18.129 22.824 1.000 36.716 55 ARG B O 1
ATOM 16166 N N . LYS E 1 56 ? 40.697 -17.368 24.288 1.000 39.417 56 LYS B N 1
ATOM 16167 C CA . LYS E 1 56 ? 39.703 -16.910 23.288 1.000 42.035 56 LYS B CA 1
ATOM 16168 C C . LYS E 1 56 ? 40.047 -15.479 22.845 1.000 41.832 56 LYS B C 1
ATOM 16169 O O . LYS E 1 56 ? 40.591 -14.712 23.654 1.000 37.352 56 LYS B O 1
ATOM 16188 N N . ALA E 1 57 ? 39.719 -15.144 21.596 1.000 39.024 57 ALA B N 1
ATOM 16189 C CA . ALA E 1 57 ? 40.009 -13.846 20.956 1.000 40.327 57 ALA B CA 1
ATOM 16190 C C . ALA E 1 57 ? 38.819 -13.451 20.098 1.000 41.201 57 ALA B C 1
ATOM 16191 O O . ALA E 1 57 ? 38.077 -14.342 19.661 1.000 41.470 57 ALA B O 1
ATOM 16198 N N . LEU E 1 58 ? 38.679 -12.159 19.849 1.000 37.750 58 LEU B N 1
ATOM 16199 C CA . LEU E 1 58 ? 37.747 -11.640 18.833 1.000 39.267 58 LEU B CA 1
ATOM 16200 C C . LEU E 1 58 ? 38.378 -10.413 18.184 1.000 40.865 58 LEU B C 1
ATOM 16201 O O . LEU E 1 58 ? 38.919 -9.583 18.909 1.000 47.758 58 LEU B O 1
ATOM 16217 N N . ALA E 1 59 ? 38.343 -10.329 16.861 1.000 41.256 59 ALA B N 1
ATOM 16218 C CA . ALA E 1 59 ? 38.687 -9.107 16.116 1.000 38.802 59 ALA B CA 1
ATOM 16219 C C . ALA E 1 59 ? 37.381 -8.411 15.786 1.000 41.587 59 ALA B C 1
ATOM 16220 O O . ALA E 1 59 ? 36.508 -9.038 15.209 1.000 42.717 59 ALA B O 1
ATOM 16227 N N . ILE E 1 60 ? 37.262 -7.148 16.167 1.000 41.669 60 ILE B N 1
ATOM 16228 C CA . ILE E 1 60 ? 36.109 -6.307 15.767 1.000 39.730 60 ILE B CA 1
ATOM 16229 C C . ILE E 1 60 ? 36.658 -5.155 14.922 1.000 43.564 60 ILE B C 1
ATOM 16230 O O . ILE E 1 60 ? 37.842 -4.770 15.103 1.000 38.970 60 ILE B O 1
ATOM 16246 N N . LYS E 1 61 ? 35.856 -4.739 13.948 1.000 45.407 61 LYS B N 1
ATOM 16247 C CA . LYS E 1 61 ? 36.099 -3.581 13.064 1.000 43.840 61 LYS B CA 1
ATOM 16248 C C . LYS E 1 61 ? 35.451 -2.378 13.743 1.000 43.289 61 LYS B C 1
ATOM 16249 O O . LYS E 1 61 ? 34.215 -2.389 13.939 1.000 41.673 61 LYS B O 1
ATOM 16268 N N . VAL E 1 62 ? 36.281 -1.433 14.180 1.000 41.105 62 VAL B N 1
ATOM 16269 C CA . VAL E 1 62 ? 35.847 -0.276 15.009 1.000 38.657 62 VAL B CA 1
ATOM 16270 C C . VAL E 1 62 ? 36.708 0.924 14.661 1.000 35.640 62 VAL B C 1
ATOM 16271 O O . VAL E 1 62 ? 37.955 0.834 14.790 1.000 40.731 62 VAL B O 1
ATOM 16284 N N . ASP E 1 63 ? 36.042 2.002 14.274 1.000 38.818 63 ASP B N 1
ATOM 16285 C CA . ASP E 1 63 ? 36.581 3.382 14.325 1.000 38.437 63 ASP B CA 1
ATOM 16286 C C . ASP E 1 63 ? 36.136 3.926 15.674 1.000 37.201 63 ASP B C 1
ATOM 16287 O O . ASP E 1 63 ? 34.940 4.119 15.855 1.000 32.954 63 ASP B O 1
ATOM 16296 N N . VAL E 1 64 ? 37.066 4.072 16.608 1.000 37.081 64 VAL B N 1
ATOM 16297 C CA . VAL E 1 64 ? 36.732 4.392 18.026 1.000 35.523 64 VAL B CA 1
ATOM 16298 C C . VAL E 1 64 ? 36.057 5.764 18.120 1.000 37.052 64 VAL B C 1
ATOM 16299 O O . VAL E 1 64 ? 35.392 5.995 19.167 1.000 36.487 64 VAL B O 1
ATOM 16312 N N . SER E 1 65 ? 36.221 6.637 17.104 1.000 37.797 65 SER B N 1
ATOM 16313 C CA . SER E 1 65 ? 35.603 7.997 17.056 1.000 38.104 65 SER B CA 1
ATOM 16314 C C . SER E 1 65 ? 34.097 7.860 16.838 1.000 38.127 65 SER B C 1
ATOM 16315 O O . SER E 1 65 ? 33.358 8.793 17.169 1.000 36.637 65 SER B O 1
ATOM 16323 N N . ASN E 1 66 ? 33.657 6.692 16.368 1.000 41.859 66 ASN B N 1
ATOM 16324 C CA . ASN E 1 66 ? 32.239 6.429 16.021 1.000 37.139 66 ASN B CA 1
ATOM 16325 C C . ASN E 1 66 ? 31.554 5.671 17.160 1.000 35.336 66 ASN B C 1
ATOM 16326 O O . ASN E 1 66 ? 31.870 4.493 17.337 1.000 41.255 66 ASN B O 1
ATOM 16337 N N . GLU E 1 67 ? 30.623 6.301 17.873 1.000 36.130 67 GLU B N 1
ATOM 16338 C CA . GLU E 1 67 ? 30.008 5.719 19.091 1.000 41.604 67 GLU B CA 1
ATOM 16339 C C . GLU E 1 67 ? 29.206 4.446 18.742 1.000 42.791 67 GLU B C 1
ATOM 16340 O O . GLU E 1 67 ? 29.261 3.505 19.552 1.000 38.911 67 GLU B O 1
ATOM 16352 N N . ASP E 1 68 ? 28.560 4.360 17.568 1.000 43.954 68 ASP B N 1
ATOM 16353 C CA . ASP E 1 68 ? 27.718 3.184 17.205 1.000 42.846 68 ASP B CA 1
ATOM 16354 C C . ASP E 1 68 ? 28.640 1.999 16.892 1.000 42.907 68 ASP B C 1
ATOM 16355 O O . ASP E 1 68 ? 28.314 0.876 17.272 1.000 40.600 68 ASP B O 1
ATOM 16364 N N . GLU E 1 69 ? 29.749 2.225 16.193 1.000 42.731 69 GLU B N 1
ATOM 16365 C CA . GLU E 1 69 ? 30.745 1.153 15.949 1.000 44.116 69 GLU B CA 1
ATOM 16366 C C . GLU E 1 69 ? 31.277 0.646 17.310 1.000 43.233 69 GLU B C 1
ATOM 16367 O O . GLU E 1 69 ? 31.269 -0.583 17.517 1.000 44.439 69 GLU B O 1
ATOM 16379 N N . VAL E 1 70 ? 31.672 1.545 18.222 1.000 40.392 70 VAL B N 1
ATOM 16380 C CA . VAL E 1 70 ? 32.258 1.174 19.542 1.000 41.993 70 VAL B CA 1
ATOM 16381 C C . VAL E 1 70 ? 31.242 0.338 20.331 1.000 39.946 70 VAL B C 1
ATOM 16382 O O . VAL E 1 70 ? 31.644 -0.696 20.914 1.000 39.942 70 VAL B O 1
ATOM 16395 N N . ASN E 1 71 ? 29.989 0.782 20.377 1.000 37.378 71 ASN B N 1
ATOM 16396 C CA . ASN E 1 71 ? 28.930 0.139 21.200 1.000 41.417 71 ASN B CA 1
ATOM 16397 C C . ASN E 1 71 ? 28.576 -1.237 20.613 1.000 41.925 71 ASN B C 1
ATOM 16398 O O . ASN E 1 71 ? 28.351 -2.157 21.402 1.000 46.098 71 ASN B O 1
ATOM 16409 N N . GLU E 1 72 ? 28.586 -1.381 19.289 1.000 45.229 72 GLU B N 1
ATOM 16410 C CA . GLU E 1 72 ? 28.346 -2.674 18.594 1.000 50.635 72 GLU B CA 1
ATOM 16411 C C . GLU E 1 72 ? 29.495 -3.642 18.907 1.000 45.970 72 GLU B C 1
ATOM 16412 O O . GLU E 1 72 ? 29.218 -4.767 19.345 1.000 45.684 72 GLU B O 1
ATOM 16424 N N . GLY E 1 73 ? 30.736 -3.206 18.707 1.000 44.983 73 GLY B N 1
ATOM 16425 C CA . GLY E 1 73 ? 31.951 -3.992 19.003 1.000 39.118 73 GLY B CA 1
ATOM 16426 C C . GLY E 1 73 ? 31.966 -4.472 20.443 1.000 40.614 73 GLY B C 1
ATOM 16427 O O . GLY E 1 73 ? 32.309 -5.648 20.665 1.000 37.225 73 GLY B O 1
ATOM 16431 N N . VAL E 1 74 ? 31.547 -3.626 21.389 1.000 37.315 74 VAL B N 1
ATOM 16432 C CA . VAL E 1 74 ? 31.540 -3.994 22.833 1.000 40.196 74 VAL B CA 1
ATOM 16433 C C . VAL E 1 74 ? 30.421 -5.013 23.072 1.000 42.594 74 VAL B C 1
ATOM 16434 O O . VAL E 1 74 ? 30.667 -5.986 23.817 1.000 42.284 74 VAL B O 1
ATOM 16447 N N . GLU E 1 75 ? 29.260 -4.834 22.443 1.000 47.804 75 GLU B N 1
ATOM 16448 C CA . GLU E 1 75 ? 28.120 -5.776 22.606 1.000 48.147 75 GLU B CA 1
ATOM 16449 C C . GLU E 1 75 ? 28.566 -7.127 22.042 1.000 43.687 75 GLU B C 1
ATOM 16450 O O . GLU E 1 75 ? 28.346 -8.139 22.729 1.000 49.017 75 GLU B O 1
ATOM 16462 N N . LYS E 1 76 ? 29.233 -7.130 20.888 1.000 39.050 76 LYS B N 1
ATOM 16463 C CA . LYS E 1 76 ? 29.772 -8.358 20.255 1.000 39.497 76 LYS B CA 1
ATOM 16464 C C . LYS E 1 76 ? 30.751 -9.029 21.233 1.000 43.857 76 LYS B C 1
ATOM 16465 O O . LYS E 1 76 ? 30.617 -10.260 21.457 1.000 40.800 76 LYS B O 1
ATOM 16484 N N . ILE E 1 77 ? 31.659 -8.257 21.845 1.000 38.552 77 ILE B N 1
ATOM 16485 C CA . ILE E 1 77 ? 32.646 -8.793 22.821 1.000 37.491 77 ILE B CA 1
ATOM 16486 C C . ILE E 1 77 ? 31.873 -9.425 23.986 1.000 36.734 77 ILE B C 1
ATOM 16487 O O . ILE E 1 77 ? 32.224 -10.540 24.388 1.000 36.843 77 ILE B O 1
ATOM 16503 N N . LYS E 1 78 ? 30.857 -8.752 24.514 1.000 35.863 78 LYS B N 1
ATOM 16504 C CA . LYS E 1 78 ? 30.076 -9.295 25.659 1.000 40.782 78 LYS B CA 1
ATOM 16505 C C . LYS E 1 78 ? 29.511 -10.669 25.278 1.000 43.779 78 LYS B C 1
ATOM 16506 O O . LYS E 1 78 ? 29.735 -11.616 26.015 1.000 42.154 78 LYS B O 1
ATOM 16525 N N . LYS E 1 79 ? 28.859 -10.766 24.122 1.000 48.815 79 LYS B N 1
ATOM 16526 C CA . LYS E 1 79 ? 28.189 -11.998 23.641 1.000 50.798 79 LYS B CA 1
ATOM 16527 C C . LYS E 1 79 ? 29.229 -13.123 23.489 1.000 49.305 79 LYS B C 1
ATOM 16528 O O . LYS E 1 79 ? 28.962 -14.223 23.981 1.000 50.120 79 LYS B O 1
ATOM 16547 N N . GLU E 1 80 ? 30.388 -12.855 22.885 1.000 44.770 80 GLU B N 1
ATOM 16548 C CA . GLU E 1 80 ? 31.376 -13.898 22.490 1.000 44.027 80 GLU B CA 1
ATOM 16549 C C . GLU E 1 80 ? 32.335 -14.268 23.633 1.000 42.752 80 GLU B C 1
ATOM 16550 O O . GLU E 1 80 ? 32.627 -15.462 23.771 1.000 38.505 80 GLU B O 1
ATOM 16562 N N . LEU E 1 81 ? 32.873 -13.288 24.375 1.000 42.008 81 LEU B N 1
ATOM 16563 C CA . LEU E 1 81 ? 33.936 -13.502 25.407 1.000 37.907 81 LEU B CA 1
ATOM 16564 C C . LEU E 1 81 ? 33.407 -13.184 26.808 1.000 34.862 81 LEU B C 1
ATOM 16565 O O . LEU E 1 81 ? 34.053 -13.592 27.759 1.000 38.483 81 LEU B O 1
ATOM 16581 N N . GLY E 1 82 ? 32.307 -12.451 26.939 1.000 35.131 82 GLY B N 1
ATOM 16582 C CA . GLY E 1 82 ? 31.903 -11.839 28.223 1.000 37.007 82 GLY B CA 1
ATOM 16583 C C . GLY E 1 82 ? 32.276 -10.355 28.282 1.000 37.133 82 GLY B C 1
ATOM 16584 O O . GLY E 1 82 ? 32.993 -9.875 27.391 1.000 39.764 82 GLY B O 1
ATOM 16588 N N . SER E 1 83 ? 31.807 -9.647 29.301 1.000 34.512 83 SER B N 1
ATOM 16589 C CA . SER E 1 83 ? 31.943 -8.179 29.421 1.000 36.896 83 SER B CA 1
ATOM 16590 C C . SER E 1 83 ? 33.423 -7.814 29.623 1.000 38.020 83 SER B C 1
ATOM 16591 O O . SER E 1 83 ? 34.179 -8.585 30.260 1.000 35.918 83 SER B O 1
ATOM 16599 N N . VAL E 1 84 ? 33.825 -6.684 29.055 1.000 36.255 84 VAL B N 1
ATOM 16600 C CA . VAL E 1 84 ? 35.216 -6.172 29.121 1.000 33.149 84 VAL B CA 1
ATOM 16601 C C . VAL E 1 84 ? 35.550 -5.818 30.574 1.000 32.652 84 VAL B C 1
ATOM 16602 O O . VAL E 1 84 ? 34.816 -5.051 31.202 1.000 33.585 84 VAL B O 1
ATOM 16615 N N . ASP E 1 85 ? 36.646 -6.376 31.078 1.000 33.474 85 ASP B N 1
ATOM 16616 C CA . ASP E 1 85 ? 37.182 -6.100 32.434 1.000 32.516 85 ASP B CA 1
ATOM 16617 C C . ASP E 1 85 ? 38.335 -5.089 32.339 1.000 31.869 85 ASP B C 1
ATOM 16618 O O . ASP E 1 85 ? 38.532 -4.363 33.328 1.000 27.752 85 ASP B O 1
ATOM 16627 N N . ILE E 1 86 ? 39.091 -5.131 31.231 1.000 31.088 86 ILE B N 1
ATOM 16628 C CA . ILE E 1 86 ? 40.365 -4.393 30.990 1.000 30.018 86 ILE B CA 1
ATOM 16629 C C . ILE E 1 86 ? 40.236 -3.678 29.642 1.000 30.826 86 ILE B C 1
ATOM 16630 O O . ILE E 1 86 ? 40.041 -4.365 28.641 1.000 31.523 86 ILE B O 1
ATOM 16646 N N . LEU E 1 87 ? 40.232 -2.349 29.636 1.000 30.272 87 LEU B N 1
ATOM 16647 C CA . LEU E 1 87 ? 40.207 -1.526 28.398 1.000 31.138 87 LEU B CA 1
ATOM 16648 C C . LEU E 1 87 ? 41.559 -0.823 28.265 1.000 30.469 87 LEU B C 1
ATOM 16649 O O . LEU E 1 87 ? 41.971 -0.152 29.219 1.000 27.661 87 LEU B O 1
ATOM 16665 N N . VAL E 1 88 ? 42.255 -1.057 27.158 1.000 28.727 88 VAL B N 1
ATOM 16666 C CA . VAL E 1 88 ? 43.445 -0.268 26.770 1.000 29.925 88 VAL B CA 1
ATOM 16667 C C . VAL E 1 88 ? 43.066 0.637 25.607 1.000 30.475 88 VAL B C 1
ATOM 16668 O O . VAL E 1 88 ? 42.796 0.093 24.518 1.000 30.123 88 VAL B O 1
ATOM 16681 N N . ASN E 1 89 ? 43.000 1.944 25.872 1.000 26.715 89 ASN B N 1
ATOM 16682 C CA . ASN E 1 89 ? 42.776 2.981 24.847 1.000 28.699 89 ASN B CA 1
ATOM 16683 C C . ASN E 1 89 ? 44.122 3.240 24.178 1.000 30.834 89 ASN B C 1
ATOM 16684 O O . ASN E 1 89 ? 44.851 4.130 24.618 1.000 34.776 89 ASN B O 1
ATOM 16695 N N . ASN E 1 90 ? 44.465 2.437 23.175 1.000 34.873 90 ASN B N 1
ATOM 16696 C CA . ASN E 1 90 ? 45.812 2.487 22.542 1.000 32.419 90 ASN B CA 1
ATOM 16697 C C . ASN E 1 90 ? 45.715 3.093 21.133 1.000 32.177 90 ASN B C 1
ATOM 16698 O O . ASN E 1 90 ? 46.715 3.682 20.693 1.000 34.903 90 ASN B O 1
ATOM 16709 N N . ALA E 1 91 ? 44.583 2.957 20.440 1.000 34.051 91 ALA B N 1
ATOM 16710 C CA . ALA E 1 91 ? 44.367 3.552 19.097 1.000 36.539 91 ALA B CA 1
ATOM 16711 C C . ALA E 1 91 ? 44.695 5.054 19.139 1.000 36.868 91 ALA B C 1
ATOM 16712 O O . ALA E 1 91 ? 44.339 5.762 20.128 1.000 33.766 91 ALA B O 1
ATOM 16719 N N . ALA E 1 92 ? 45.363 5.556 18.114 1.000 32.366 92 ALA B N 1
ATOM 16720 C CA . ALA E 1 92 ? 45.737 6.985 18.046 1.000 31.328 92 ALA B CA 1
ATOM 16721 C C . ALA E 1 92 ? 45.900 7.399 16.602 1.000 30.942 92 ALA B C 1
ATOM 16722 O O . ALA E 1 92 ? 46.353 6.579 15.778 1.000 32.550 92 ALA B O 1
ATOM 16729 N N . SER E 1 93 ? 45.553 8.653 16.354 1.000 34.213 93 SER B N 1
ATOM 16730 C CA . SER E 1 93 ? 45.764 9.398 15.096 1.000 33.850 93 SER B CA 1
ATOM 16731 C C . SER E 1 93 ? 46.791 10.509 15.343 1.000 35.475 93 SER B C 1
ATOM 16732 O O . SER E 1 93 ? 46.836 11.075 16.475 1.000 33.962 93 SER B O 1
ATOM 16740 N N . GLY E 1 94 ? 47.585 10.817 14.321 1.000 34.864 94 GLY B N 1
ATOM 16741 C CA . GLY E 1 94 ? 48.453 12.003 14.294 1.000 35.119 94 GLY B CA 1
ATOM 16742 C C . GLY E 1 94 ? 49.664 11.828 15.174 1.000 38.010 94 GLY B C 1
ATOM 16743 O O . GLY E 1 94 ? 50.185 12.846 15.672 1.000 37.180 94 GLY B O 1
ATOM 16747 N N . ILE E 1 95 ? 50.150 10.598 15.300 1.000 39.177 95 ILE B N 1
ATOM 16748 C CA . ILE E 1 95 ? 51.261 10.265 16.232 1.000 42.071 95 ILE B CA 1
ATOM 16749 C C . ILE E 1 95 ? 52.527 10.968 15.766 1.000 42.539 95 ILE B C 1
ATOM 16750 O O . ILE E 1 95 ? 53.353 11.337 16.651 1.000 44.350 95 ILE B O 1
ATOM 16766 N N . VAL E 1 96 ? 52.701 11.088 14.447 1.000 41.086 96 VAL B N 1
ATOM 16767 C CA . VAL E 1 96 ? 54.010 11.495 13.862 1.000 43.720 96 VAL B CA 1
ATOM 16768 C C . VAL E 1 96 ? 53.816 12.701 12.944 1.000 43.624 96 VAL B C 1
ATOM 16769 O O . VAL E 1 96 ? 54.705 12.948 12.154 1.000 54.853 96 VAL B O 1
ATOM 16782 N N . ARG E 1 97 ? 52.739 13.464 13.106 1.000 48.257 97 ARG B N 1
ATOM 16783 C CA . ARG E 1 97 ? 52.624 14.846 12.564 1.000 49.688 97 ARG B CA 1
ATOM 16784 C C . ARG E 1 97 ? 53.852 15.659 12.975 1.000 49.607 97 ARG B C 1
ATOM 16785 O O . ARG E 1 97 ? 54.328 15.494 14.125 1.000 54.515 97 ARG B O 1
ATOM 16806 N N . ALA E 1 98 ? 54.338 16.506 12.070 1.000 40.453 98 ALA B N 1
ATOM 16807 C CA . ALA E 1 98 ? 55.424 17.467 12.337 1.000 41.789 98 ALA B CA 1
ATOM 16808 C C . ALA E 1 98 ? 55.163 18.713 11.487 1.000 47.144 98 ALA B C 1
ATOM 16809 O O . ALA E 1 98 ? 55.834 18.917 10.440 1.000 49.677 98 ALA B O 1
ATOM 16816 N N . THR E 1 99 ? 54.183 19.498 11.929 1.000 44.306 99 THR B N 1
ATOM 16817 C CA . THR E 1 99 ? 53.760 20.765 11.296 1.000 41.790 99 THR B CA 1
ATOM 16818 C C . THR E 1 99 ? 53.502 21.803 12.387 1.000 40.918 99 THR B C 1
ATOM 16819 O O . THR E 1 99 ? 52.707 21.502 13.293 1.000 37.824 99 THR B O 1
ATOM 16830 N N . LEU E 1 100 ? 54.093 22.990 12.255 1.000 34.463 100 LEU B N 1
ATOM 16831 C CA . LEU E 1 100 ? 53.885 24.142 13.164 1.000 37.940 100 LEU B CA 1
ATOM 16832 C C . LEU E 1 100 ? 52.378 24.393 13.260 1.000 36.606 100 LEU B C 1
ATOM 16833 O O . LEU E 1 100 ? 51.634 24.078 12.298 1.000 38.658 100 LEU B O 1
ATOM 16849 N N . ILE E 1 101 ? 51.921 24.920 14.388 1.000 34.681 101 ILE B N 1
ATOM 16850 C CA . ILE E 1 101 ? 50.457 25.097 14.622 1.000 37.183 101 ILE B CA 1
ATOM 16851 C C . ILE E 1 101 ? 49.834 25.911 13.468 1.000 36.692 101 ILE B C 1
ATOM 16852 O O . ILE E 1 101 ? 48.754 25.489 12.993 1.000 33.272 101 ILE B O 1
ATOM 16868 N N . GLU E 1 102 ? 50.469 27.002 13.006 1.000 38.806 102 GLU B N 1
ATOM 16869 C CA . GLU E 1 102 ? 49.852 27.911 11.987 1.000 38.093 102 GLU B CA 1
ATOM 16870 C C . GLU E 1 102 ? 49.752 27.192 10.640 1.000 38.608 102 GLU B C 1
ATOM 16871 O O . GLU E 1 102 ? 48.938 27.641 9.835 1.000 38.732 102 GLU B O 1
ATOM 16883 N N . LYS E 1 103 ? 50.541 26.130 10.415 1.000 39.689 103 LYS B N 1
ATOM 16884 C CA . LYS E 1 103 ? 50.495 25.313 9.174 1.000 41.955 103 LYS B CA 1
ATOM 16885 C C . LYS E 1 103 ? 49.664 24.044 9.398 1.000 42.078 103 LYS B C 1
ATOM 16886 O O . LYS E 1 103 ? 49.660 23.242 8.493 1.000 37.531 103 LYS B O 1
ATOM 16905 N N . THR E 1 104 ? 49.024 23.834 10.558 1.000 41.252 104 THR B N 1
ATOM 16906 C CA . THR E 1 104 ? 48.318 22.560 10.869 1.000 38.740 104 THR B CA 1
ATOM 16907 C C . THR E 1 104 ? 46.884 22.645 10.345 1.000 35.561 104 THR B C 1
ATOM 16908 O O . THR E 1 104 ? 46.187 23.566 10.739 1.000 36.064 104 THR B O 1
ATOM 16919 N N . ALA E 1 105 ? 46.460 21.724 9.473 1.000 32.273 105 ALA B N 1
ATOM 16920 C CA . ALA E 1 105 ? 45.110 21.733 8.870 1.000 34.408 105 ALA B CA 1
ATOM 16921 C C . ALA E 1 105 ? 44.076 21.369 9.947 1.000 40.582 105 ALA B C 1
ATOM 16922 O O . ALA E 1 105 ? 44.272 20.378 10.677 1.000 42.025 105 ALA B O 1
ATOM 16929 N N . LYS E 1 106 ? 42.996 22.137 10.050 1.000 40.761 106 LYS B N 1
ATOM 16930 C CA . LYS E 1 106 ? 41.943 21.892 11.058 1.000 43.811 106 LYS B CA 1
ATOM 16931 C C . LYS E 1 106 ? 41.363 20.473 10.902 1.000 46.065 106 LYS B C 1
ATOM 16932 O O . LYS E 1 106 ? 40.864 19.917 11.909 1.000 40.983 106 LYS B O 1
ATOM 16951 N N . GLU E 1 107 ? 41.372 19.921 9.687 1.000 43.957 107 GLU B N 1
ATOM 16952 C CA . GLU E 1 107 ? 40.823 18.570 9.397 1.000 47.496 107 GLU B CA 1
ATOM 16953 C C . GLU E 1 107 ? 41.677 17.515 10.124 1.000 35.302 107 GLU B C 1
ATOM 16954 O O . GLU E 1 107 ? 41.110 16.598 10.669 1.000 35.897 107 GLU B O 1
ATOM 16966 N N . ASP E 1 108 ? 42.989 17.684 10.120 1.000 32.660 108 ASP B N 1
ATOM 16967 C CA . ASP E 1 108 ? 43.989 16.828 10.793 1.000 36.657 108 ASP B CA 1
ATOM 16968 C C . ASP E 1 108 ? 43.835 16.979 12.308 1.000 36.888 108 ASP B C 1
ATOM 16969 O O . ASP E 1 108 ? 43.814 15.951 12.997 1.000 38.174 108 ASP B O 1
ATOM 16978 N N . TRP E 1 109 ? 43.737 18.214 12.805 1.000 36.864 109 TRP B N 1
ATOM 16979 C CA . TRP E 1 109 ? 43.515 18.509 14.245 1.000 34.670 109 TRP B CA 1
ATOM 16980 C C . TRP E 1 109 ? 42.255 17.783 14.724 1.000 38.055 109 TRP B C 1
ATOM 16981 O O . TRP E 1 109 ? 42.334 17.086 15.754 1.000 32.875 109 TRP B O 1
ATOM 17002 N N . ASP E 1 110 ? 41.139 17.950 13.999 1.000 38.115 110 ASP B N 1
ATOM 17003 C CA . ASP E 1 110 ? 39.793 17.444 14.391 1.000 37.797 110 ASP B CA 1
ATOM 17004 C C . ASP E 1 110 ? 39.813 15.910 14.417 1.000 38.558 110 ASP B C 1
ATOM 17005 O O . ASP E 1 110 ? 39.161 15.317 15.294 1.000 39.232 110 ASP B O 1
ATOM 17014 N N . GLN E 1 111 ? 40.508 15.294 13.471 1.000 38.256 111 GLN B N 1
ATOM 17015 C CA . GLN E 1 111 ? 40.617 13.819 13.384 1.000 42.993 111 GLN B CA 1
ATOM 17016 C C . GLN E 1 111 ? 41.389 13.320 14.617 1.000 38.478 111 GLN B C 1
ATOM 17017 O O . GLN E 1 111 ? 40.928 12.335 15.247 1.000 32.892 111 GLN B O 1
ATOM 17031 N N . ASP E 1 112 ? 42.490 13.998 14.967 1.000 34.735 112 ASP B N 1
ATOM 17032 C CA . ASP E 1 112 ? 43.366 13.608 16.097 1.000 33.888 112 ASP B CA 1
ATOM 17033 C C . ASP E 1 112 ? 42.557 13.683 17.399 1.000 34.728 112 ASP B C 1
ATOM 17034 O O . ASP E 1 112 ? 42.658 12.767 18.205 1.000 38.684 112 ASP B O 1
ATOM 17043 N N . LEU E 1 113 ? 41.711 14.695 17.566 1.000 34.161 113 LEU B N 1
ATOM 17044 C CA . LEU E 1 113 ? 40.903 14.867 18.796 1.000 32.399 113 LEU B CA 1
ATOM 17045 C C . LEU E 1 113 ? 39.814 13.795 18.827 1.000 35.703 113 LEU B C 1
ATOM 17046 O O . LEU E 1 113 ? 39.589 13.215 19.902 1.000 33.825 113 LEU B O 1
ATOM 17062 N N . ARG E 1 114 ? 39.196 13.534 17.674 1.000 36.152 114 ARG B N 1
ATOM 17063 C CA . ARG E 1 114 ? 38.109 12.544 17.516 1.000 39.056 114 ARG B CA 1
ATOM 17064 C C . ARG E 1 114 ? 38.622 11.163 17.925 1.000 36.533 114 ARG B C 1
ATOM 17065 O O . ARG E 1 114 ? 37.920 10.458 18.674 1.000 36.501 114 ARG B O 1
ATOM 17086 N N . VAL E 1 115 ? 39.797 10.783 17.434 1.000 32.114 115 VAL B N 1
ATOM 17087 C CA . VAL E 1 115 ? 40.371 9.429 17.671 1.000 32.388 115 VAL B CA 1
ATOM 17088 C C . VAL E 1 115 ? 40.955 9.359 19.084 1.000 30.510 115 VAL B C 1
ATOM 17089 O O . VAL E 1 115 ? 40.638 8.391 19.802 1.000 35.270 115 VAL B O 1
ATOM 17102 N N . ASN E 1 116 ? 41.773 10.335 19.475 1.000 28.663 116 ASN B N 1
ATOM 17103 C CA . ASN E 1 116 ? 42.631 10.211 20.678 1.000 28.043 116 ASN B CA 1
ATOM 17104 C C . ASN E 1 116 ? 41.829 10.542 21.936 1.000 29.147 116 ASN B C 1
ATOM 17105 O O . ASN E 1 116 ? 42.061 9.881 22.944 1.000 29.617 116 ASN B O 1
ATOM 17116 N N . LEU E 1 117 ? 40.907 11.499 21.865 1.000 29.416 117 LEU B N 1
ATOM 17117 C CA . LEU E 1 117 ? 40.092 11.908 23.034 1.000 31.186 117 LEU B CA 1
ATOM 17118 C C . LEU E 1 117 ? 38.700 11.258 22.957 1.000 32.756 117 LEU B C 1
ATOM 17119 O O . LEU E 1 117 ? 38.371 10.532 23.901 1.000 34.963 117 LEU B O 1
ATOM 17135 N N . THR E 1 118 ? 37.931 11.440 21.876 1.000 32.686 118 THR B N 1
ATOM 17136 C CA . THR E 1 118 ? 36.537 10.917 21.784 1.000 33.030 118 THR B CA 1
ATOM 17137 C C . THR E 1 118 ? 36.547 9.385 21.669 1.000 33.996 118 THR B C 1
ATOM 17138 O O . THR E 1 118 ? 35.623 8.759 22.229 1.000 34.000 118 THR B O 1
ATOM 17149 N N . GLY E 1 119 ? 37.537 8.807 20.980 1.000 31.750 119 GLY B N 1
ATOM 17150 C CA . GLY E 1 119 ? 37.812 7.358 20.990 1.000 35.302 119 GLY B CA 1
ATOM 17151 C C . GLY E 1 119 ? 37.795 6.808 22.410 1.000 37.130 119 GLY B C 1
ATOM 17152 O O . GLY E 1 119 ? 36.957 5.913 22.698 1.000 41.442 119 GLY B O 1
ATOM 17156 N N . ALA E 1 120 ? 38.624 7.366 23.294 1.000 33.062 120 ALA B N 1
ATOM 17157 C CA . ALA E 1 120 ? 38.734 6.948 24.714 1.000 32.805 120 ALA B CA 1
ATOM 17158 C C . ALA E 1 120 ? 37.394 7.117 25.445 1.000 32.198 120 ALA B C 1
ATOM 17159 O O . ALA E 1 120 ? 36.993 6.219 26.215 1.000 30.745 120 ALA B O 1
ATOM 17166 N N . PHE E 1 121 ? 36.756 8.266 25.255 1.000 30.911 121 PHE B N 1
ATOM 17167 C CA . PHE E 1 121 ? 35.477 8.622 25.905 1.000 32.721 121 PHE B CA 1
ATOM 17168 C C . PHE E 1 121 ? 34.460 7.539 25.536 1.000 30.421 121 PHE B C 1
ATOM 17169 O O . PHE E 1 121 ? 33.860 6.956 26.440 1.000 32.979 121 PHE B O 1
ATOM 17186 N N . ASN E 1 122 ? 34.314 7.288 24.239 1.000 30.606 122 ASN B N 1
ATOM 17187 C CA . ASN E 1 122 ? 33.359 6.324 23.634 1.000 32.666 122 ASN B CA 1
ATOM 17188 C C . ASN E 1 122 ? 33.539 4.926 24.236 1.000 34.240 122 ASN B C 1
ATOM 17189 O O . ASN E 1 122 ? 32.538 4.318 24.657 1.000 34.547 122 ASN B O 1
ATOM 17200 N N . CYS E 1 123 ? 34.778 4.447 24.278 1.000 33.316 123 CYS B N 1
ATOM 17201 C CA . CYS E 1 123 ? 35.116 3.085 24.740 1.000 30.697 123 CYS B CA 1
ATOM 17202 C C . CYS E 1 123 ? 34.852 3.000 26.243 1.000 30.426 123 CYS B C 1
ATOM 17203 O O . CYS E 1 123 ? 34.275 1.999 26.708 1.000 32.840 123 CYS B O 1
ATOM 17211 N N . ILE E 1 124 ? 35.221 4.023 26.996 1.000 30.774 124 ILE B N 1
ATOM 17212 C CA . ILE E 1 124 ? 35.042 4.009 28.472 1.000 32.514 124 ILE B CA 1
ATOM 17213 C C . ILE E 1 124 ? 33.541 3.983 28.809 1.000 36.589 124 ILE B C 1
ATOM 17214 O O . ILE E 1 124 ? 33.142 3.150 29.662 1.000 32.524 124 ILE B O 1
ATOM 17230 N N . LYS E 1 125 ? 32.739 4.837 28.161 1.000 36.371 125 LYS B N 1
ATOM 17231 C CA . LYS E 1 125 ? 31.258 4.846 28.276 1.000 33.688 125 LYS B CA 1
ATOM 17232 C C . LYS E 1 125 ? 30.682 3.436 28.082 1.000 33.957 125 LYS B C 1
ATOM 17233 O O . LYS E 1 125 ? 29.755 3.037 28.833 1.000 39.121 125 LYS B O 1
ATOM 17252 N N . ALA E 1 126 ? 31.145 2.735 27.054 1.000 34.161 126 ALA B N 1
ATOM 17253 C CA . ALA E 1 126 ? 30.606 1.430 26.624 1.000 33.221 126 ALA B CA 1
ATOM 17254 C C . ALA E 1 126 ? 30.944 0.349 27.652 1.000 35.709 126 ALA B C 1
ATOM 17255 O O . ALA E 1 126 ? 30.116 -0.533 27.832 1.000 41.920 126 ALA B O 1
ATOM 17262 N N . VAL E 1 127 ? 32.125 0.378 28.281 1.000 37.692 127 VAL B N 1
ATOM 17263 C CA . VAL E 1 127 ? 32.615 -0.780 29.090 1.000 34.686 127 VAL B CA 1
ATOM 17264 C C . VAL E 1 127 ? 32.284 -0.551 30.558 1.000 36.030 127 VAL B C 1
ATOM 17265 O O . VAL E 1 127 ? 32.227 -1.554 31.300 1.000 40.068 127 VAL B O 1
ATOM 17278 N N . ILE E 1 128 ? 32.078 0.699 30.976 1.000 34.915 128 ILE B N 1
ATOM 17279 C CA . ILE E 1 128 ? 32.101 1.009 32.425 1.000 36.716 128 ILE B CA 1
ATOM 17280 C C . ILE E 1 128 ? 30.823 0.548 33.145 1.000 37.245 128 ILE B C 1
ATOM 17281 O O . ILE E 1 128 ? 30.926 0.246 34.335 1.000 34.586 128 ILE B O 1
ATOM 17297 N N . PRO E 1 129 ? 29.604 0.476 32.537 1.000 34.340 129 PRO B N 1
ATOM 17298 C CA . PRO E 1 129 ? 28.422 0.004 33.273 1.000 36.697 129 PRO B CA 1
ATOM 17299 C C . PRO E 1 129 ? 28.594 -1.430 33.787 1.000 33.929 129 PRO B C 1
ATOM 17300 O O . PRO E 1 129 ? 28.247 -1.689 34.922 1.000 38.829 129 PRO B O 1
ATOM 17311 N N . ASP E 1 130 ? 29.172 -2.316 32.976 1.000 36.024 130 ASP B N 1
ATOM 17312 C CA . ASP E 1 130 ? 29.415 -3.734 33.355 1.000 33.786 130 ASP B CA 1
ATOM 17313 C C . ASP E 1 130 ? 30.597 -3.843 34.309 1.000 35.739 130 ASP B C 1
ATOM 17314 O O . ASP E 1 130 ? 30.561 -4.713 35.196 1.000 33.852 130 ASP B O 1
ATOM 17323 N N . MET E 1 131 ? 31.599 -2.975 34.186 1.000 35.580 131 MET B N 1
ATOM 17324 C CA . MET E 1 131 ? 32.645 -2.907 35.234 1.000 33.842 131 MET B CA 1
ATOM 17325 C C . MET E 1 131 ? 31.973 -2.551 36.571 1.000 36.386 131 MET B C 1
ATOM 17326 O O . MET E 1 131 ? 32.278 -3.218 37.554 1.000 34.971 131 MET B O 1
ATOM 17340 N N . LYS E 1 132 ? 31.083 -1.549 36.618 1.000 35.253 132 LYS B N 1
ATOM 17341 C CA . LYS E 1 132 ? 30.413 -1.161 37.893 1.000 38.792 132 LYS B CA 1
ATOM 17342 C C . LYS E 1 132 ? 29.585 -2.351 38.381 1.000 36.643 132 LYS B C 1
ATOM 17343 O O . LYS E 1 132 ? 29.772 -2.757 39.518 1.000 33.885 132 LYS B O 1
ATOM 17362 N N . LYS E 1 133 ? 28.847 -2.984 37.481 1.000 37.616 133 LYS B N 1
ATOM 17363 C CA . LYS E 1 133 ? 27.975 -4.135 37.819 1.000 44.278 133 LYS B CA 1
ATOM 17364 C C . LYS E 1 133 ? 28.840 -5.226 38.450 1.000 39.373 133 LYS B C 1
ATOM 17365 O O . LYS E 1 133 ? 28.403 -5.787 39.411 1.000 35.748 133 LYS B O 1
ATOM 17384 N N . ASN E 1 134 ? 30.043 -5.483 37.946 1.000 41.425 134 ASN B N 1
ATOM 17385 C CA . ASN E 1 134 ? 30.892 -6.599 38.448 1.000 39.273 134 ASN B CA 1
ATOM 17386 C C . ASN E 1 134 ? 31.859 -6.102 39.529 1.000 38.854 134 ASN B C 1
ATOM 17387 O O . ASN E 1 134 ? 32.663 -6.920 39.985 1.000 36.699 134 ASN B O 1
ATOM 17398 N N . ASN E 1 135 ? 31.815 -4.821 39.914 1.000 38.422 135 ASN B N 1
ATOM 17399 C CA . ASN E 1 135 ? 32.746 -4.232 40.918 1.000 37.551 135 ASN B CA 1
ATOM 17400 C C . ASN E 1 135 ? 34.196 -4.575 40.570 1.000 36.809 135 ASN B C 1
ATOM 17401 O O . ASN E 1 135 ? 34.991 -4.808 41.479 1.000 34.108 135 ASN B O 1
ATOM 17412 N N . TRP E 1 136 ? 34.548 -4.521 39.290 1.000 34.825 136 TRP B N 1
ATOM 17413 C CA . TRP E 1 136 ? 35.944 -4.721 38.839 1.000 32.577 136 TRP B CA 1
ATOM 17414 C C . TRP E 1 136 ? 36.148 -4.057 37.487 1.000 31.937 136 TRP B C 1
ATOM 17415 O O . TRP E 1 136 ? 35.376 -4.356 36.571 1.000 31.650 136 TRP B O 1
ATOM 17436 N N . GLY E 1 137 ? 37.207 -3.265 37.346 1.000 31.850 137 GLY B N 1
ATOM 17437 C CA . GLY E 1 137 ? 37.636 -2.800 36.018 1.000 31.391 137 GLY B CA 1
ATOM 17438 C C . GLY E 1 137 ? 39.038 -2.232 36.041 1.000 29.017 137 GLY B C 1
ATOM 17439 O O . GLY E 1 137 ? 39.483 -1.770 37.081 1.000 27.452 137 GLY B O 1
ATOM 17443 N N . ARG E 1 138 ? 39.694 -2.244 34.897 1.000 31.051 138 ARG B N 1
ATOM 17444 C CA . ARG E 1 138 ? 41.035 -1.642 34.714 1.000 31.627 138 ARG B CA 1
ATOM 17445 C C . ARG E 1 138 ? 40.950 -0.914 33.383 1.000 31.362 138 ARG B C 1
ATOM 17446 O O . ARG E 1 138 ? 40.645 -1.588 32.377 1.000 31.024 138 ARG B O 1
ATOM 17467 N N . ILE E 1 139 ? 41.069 0.410 33.417 1.000 29.620 139 ILE B N 1
ATOM 17468 C CA . ILE E 1 139 ? 41.155 1.246 32.188 1.000 28.502 139 ILE B CA 1
ATOM 17469 C C . ILE E 1 139 ? 42.562 1.849 32.119 1.000 27.931 139 ILE B C 1
ATOM 17470 O O . ILE E 1 139 ? 43.045 2.396 33.111 1.000 24.399 139 ILE B O 1
ATOM 17486 N N . ILE E 1 140 ? 43.264 1.595 31.021 1.000 29.918 140 ILE B N 1
ATOM 17487 C CA . ILE E 1 140 ? 44.611 2.170 30.792 1.000 31.183 140 ILE B CA 1
ATOM 17488 C C . ILE E 1 140 ? 44.534 3.031 29.544 1.000 28.025 140 ILE B C 1
ATOM 17489 O O . ILE E 1 140 ? 44.196 2.506 28.463 1.000 30.327 140 ILE B O 1
ATOM 17505 N N . ASN E 1 141 ? 44.834 4.309 29.722 1.000 28.015 141 ASN B N 1
ATOM 17506 C CA . ASN E 1 141 ? 44.947 5.294 28.622 1.000 28.662 141 ASN B CA 1
ATOM 17507 C C . ASN E 1 141 ? 46.425 5.458 28.274 1.000 28.674 141 ASN B C 1
ATOM 17508 O O . ASN E 1 141 ? 47.281 5.383 29.168 1.000 32.161 141 ASN B O 1
ATOM 17519 N N . ILE E 1 142 ? 46.715 5.637 27.000 1.000 29.727 142 ILE B N 1
ATOM 17520 C CA . ILE E 1 142 ? 48.106 5.730 26.485 1.000 29.147 142 ILE B CA 1
ATOM 17521 C C . ILE E 1 142 ? 48.395 7.199 26.161 1.000 30.077 142 ILE B C 1
ATOM 17522 O O . ILE E 1 142 ? 47.736 7.787 25.267 1.000 29.860 142 ILE B O 1
ATOM 17538 N N . SER E 1 143 ? 49.306 7.778 26.935 1.000 27.018 143 SER B N 1
ATOM 17539 C CA . SER E 1 143 ? 49.766 9.175 26.815 1.000 28.512 143 SER B CA 1
ATOM 17540 C C . SER E 1 143 ? 51.209 9.189 26.289 1.000 27.426 143 SER B C 1
ATOM 17541 O O . SER E 1 143 ? 51.699 8.153 25.757 1.000 31.910 143 SER B O 1
ATOM 17549 N N . SER E 1 144 ? 51.862 10.333 26.385 1.000 29.619 144 SER B N 1
ATOM 17550 C CA . SER E 1 144 ? 53.195 10.567 25.784 1.000 29.747 144 SER B CA 1
ATOM 17551 C C . SER E 1 144 ? 53.856 11.735 26.508 1.000 31.463 144 SER B C 1
ATOM 17552 O O . SER E 1 144 ? 53.133 12.677 26.909 1.000 31.316 144 SER B O 1
ATOM 17560 N N . VAL E 1 145 ? 55.174 11.659 26.645 1.000 29.011 145 VAL B N 1
ATOM 17561 C CA . VAL E 1 145 ? 56.012 12.744 27.218 1.000 35.809 145 VAL B CA 1
ATOM 17562 C C . VAL E 1 145 ? 55.769 14.022 26.389 1.000 33.660 145 VAL B C 1
ATOM 17563 O O . VAL E 1 145 ? 55.970 15.101 26.939 1.000 34.209 145 VAL B O 1
ATOM 17576 N N . THR E 1 146 ? 55.230 13.909 25.164 1.000 31.949 146 THR B N 1
ATOM 17577 C CA . THR E 1 146 ? 54.816 15.063 24.315 1.000 33.994 146 THR B CA 1
ATOM 17578 C C . THR E 1 146 ? 53.691 15.821 25.017 1.000 31.153 146 THR B C 1
ATOM 17579 O O . THR E 1 146 ? 53.715 17.066 24.961 1.000 28.519 146 THR B O 1
ATOM 17590 N N . GLY E 1 147 ? 52.789 15.107 25.702 1.000 30.065 147 GLY B N 1
ATOM 17591 C CA . GLY E 1 147 ? 51.668 15.694 26.459 1.000 29.494 147 GLY B CA 1
ATOM 17592 C C . GLY E 1 147 ? 52.146 16.477 27.673 1.000 28.807 147 GLY B C 1
ATOM 17593 O O . GLY E 1 147 ? 51.549 17.513 27.963 1.000 30.600 147 GLY B O 1
ATOM 17597 N N . THR E 1 148 ? 53.200 16.009 28.351 1.000 28.098 148 THR B N 1
ATOM 17598 C CA . THR E 1 148 ? 53.668 16.554 29.647 1.000 27.586 148 THR B CA 1
ATOM 17599 C C . THR E 1 148 ? 54.825 17.515 29.417 1.000 28.487 148 THR B C 1
ATOM 17600 O O . THR E 1 148 ? 55.048 18.290 30.318 1.000 28.323 148 THR B O 1
ATOM 17611 N N . MET E 1 149 ? 55.523 17.452 28.272 1.000 29.531 149 MET B N 1
ATOM 17612 C CA . MET E 1 149 ? 56.752 18.265 28.029 1.000 29.537 149 MET B CA 1
ATOM 17613 C C . MET E 1 149 ? 56.647 19.068 26.724 1.000 29.841 149 MET B C 1
ATOM 17614 O O . MET E 1 149 ? 57.514 19.930 26.474 1.000 30.138 149 MET B O 1
ATOM 17628 N N . GLY E 1 150 ? 55.579 18.868 25.964 1.000 27.805 150 GLY B N 1
ATOM 17629 C CA . GLY E 1 150 ? 55.392 19.482 24.645 1.000 29.516 150 GLY B CA 1
ATOM 17630 C C . GLY E 1 150 ? 56.180 18.739 23.571 1.000 32.764 150 GLY B C 1
ATOM 17631 O O . GLY E 1 150 ? 57.094 17.947 23.895 1.000 30.734 150 GLY B O 1
ATOM 17635 N N . GLY E 1 151 ? 55.850 19.024 22.316 1.000 34.513 151 GLY B N 1
ATOM 17636 C CA . GLY E 1 151 ? 56.664 18.638 21.154 1.000 36.105 151 GLY B CA 1
ATOM 17637 C C . GLY E 1 151 ? 56.420 19.583 19.996 1.000 32.307 151 GLY B C 1
ATOM 17638 O O . GLY E 1 151 ? 55.269 19.762 19.604 1.000 32.644 151 GLY B O 1
ATOM 17642 N N . SER E 1 152 ? 57.477 20.170 19.465 1.000 33.500 152 SER B N 1
ATOM 17643 C CA . SER E 1 152 ? 57.382 21.122 18.349 1.000 35.362 152 SER B CA 1
ATOM 17644 C C . SER E 1 152 ? 56.758 20.379 17.166 1.000 33.628 152 SER B C 1
ATOM 17645 O O . SER E 1 152 ? 57.153 19.239 16.918 1.000 31.980 152 SER B O 1
ATOM 17653 N N . GLY E 1 153 ? 55.808 21.000 16.490 1.000 31.838 153 GLY B N 1
ATOM 17654 C CA . GLY E 1 153 ? 55.164 20.444 15.288 1.000 33.082 153 GLY B CA 1
ATOM 17655 C C . GLY E 1 153 ? 54.020 19.521 15.646 1.000 35.207 153 GLY B C 1
ATOM 17656 O O . GLY E 1 153 ? 53.354 19.030 14.730 1.000 34.985 153 GLY B O 1
ATOM 17660 N N . GLN E 1 154 ? 53.760 19.298 16.937 1.000 34.209 154 GLN B N 1
ATOM 17661 C CA . GLN E 1 154 ? 52.839 18.215 17.347 1.000 34.916 154 GLN B CA 1
ATOM 17662 C C . GLN E 1 154 ? 51.715 18.775 18.211 1.000 35.156 154 GLN B C 1
ATOM 17663 O O . GLN E 1 154 ? 51.470 18.193 19.270 1.000 34.037 154 GLN B O 1
ATOM 17677 N N . CYS E 1 155 ? 51.031 19.827 17.770 1.000 32.894 155 CYS B N 1
ATOM 17678 C CA . CYS E 1 155 ? 50.041 20.539 18.617 1.000 31.669 155 CYS B CA 1
ATOM 17679 C C . CYS E 1 155 ? 48.865 19.610 18.977 1.000 33.890 155 CYS B C 1
ATOM 17680 O O . CYS E 1 155 ? 48.546 19.528 20.166 1.000 32.449 155 CYS B O 1
ATOM 17688 N N . SER E 1 156 ? 48.261 18.911 18.015 1.000 32.591 156 SER B N 1
ATOM 17689 C CA . SER E 1 156 ? 47.132 17.971 18.245 1.000 37.098 156 SER B CA 1
ATOM 17690 C C . SER E 1 156 ? 47.547 16.804 19.150 1.000 36.187 156 SER B C 1
ATOM 17691 O O . SER E 1 156 ? 46.727 16.371 19.989 1.000 36.101 156 SER B O 1
ATOM 17699 N N . TYR E 1 157 ? 48.744 16.264 18.954 1.000 35.040 157 TYR B N 1
ATOM 17700 C CA . TYR E 1 157 ? 49.245 15.078 19.699 1.000 37.632 157 TYR B CA 1
ATOM 17701 C C . TYR E 1 157 ? 49.557 15.478 21.144 1.000 36.695 157 TYR B C 1
ATOM 17702 O O . TYR E 1 157 ? 49.159 14.736 22.041 1.000 32.861 157 TYR B O 1
ATOM 17720 N N . ALA E 1 158 ? 50.273 16.581 21.359 1.000 34.756 158 ALA B N 1
ATOM 17721 C CA . ALA E 1 158 ? 50.583 17.086 22.713 1.000 35.177 158 ALA B CA 1
ATOM 17722 C C . ALA E 1 158 ? 49.262 17.356 23.442 1.000 36.177 158 ALA B C 1
ATOM 17723 O O . ALA E 1 158 ? 49.162 17.001 24.618 1.000 35.829 158 ALA B O 1
ATOM 17730 N N . THR E 1 159 ? 48.277 17.924 22.746 1.000 30.171 159 THR B N 1
ATOM 17731 C CA . THR E 1 159 ? 46.993 18.339 23.338 1.000 31.036 159 THR B CA 1
ATOM 17732 C C . THR E 1 159 ? 46.222 17.082 23.751 1.000 32.121 159 THR B C 1
ATOM 17733 O O . THR E 1 159 ? 45.692 17.035 24.883 1.000 29.769 159 THR B O 1
ATOM 17744 N N . THR E 1 160 ? 46.092 16.117 22.847 1.000 30.600 160 THR B N 1
ATOM 17745 C CA . THR E 1 160 ? 45.266 14.924 23.112 1.000 30.232 160 THR B CA 1
ATOM 17746 C C . THR E 1 160 ? 45.962 14.079 24.186 1.000 29.546 160 THR B C 1
ATOM 17747 O O . THR E 1 160 ? 45.264 13.540 25.051 1.000 31.251 160 THR B O 1
ATOM 17758 N N . LYS E 1 161 ? 47.278 13.910 24.110 1.000 27.700 161 LYS B N 1
ATOM 17759 C CA . LYS E 1 161 ? 48.005 13.051 25.081 1.000 28.219 161 LYS B CA 1
ATOM 17760 C C . LYS E 1 161 ? 47.979 13.681 26.480 1.000 28.091 161 LYS B C 1
ATOM 17761 O O . LYS E 1 161 ? 47.853 12.926 27.469 1.000 27.517 161 LYS B O 1
ATOM 17780 N N . ALA E 1 162 ? 48.002 15.010 26.586 1.000 26.865 162 ALA B N 1
ATOM 17781 C CA . ALA E 1 162 ? 47.847 15.703 27.879 1.000 28.212 162 ALA B CA 1
ATOM 17782 C C . ALA E 1 162 ? 46.388 15.569 28.331 1.000 27.397 162 ALA B C 1
ATOM 17783 O O . ALA E 1 162 ? 46.145 15.347 29.520 1.000 29.170 162 ALA B O 1
ATOM 17790 N N . GLY E 1 163 ? 45.463 15.671 27.391 1.000 27.444 163 GLY B N 1
ATOM 17791 C CA . GLY E 1 163 ? 44.022 15.595 27.664 1.000 28.053 163 GLY B CA 1
ATOM 17792 C C . GLY E 1 163 ? 43.632 14.270 28.282 1.000 28.095 163 GLY B C 1
ATOM 17793 O O . GLY E 1 163 ? 42.750 14.257 29.182 1.000 27.968 163 GLY B O 1
ATOM 17797 N N . LEU E 1 164 ? 44.246 13.189 27.806 1.000 25.525 164 LEU B N 1
ATOM 17798 C CA . LEU E 1 164 ? 44.024 11.822 28.331 1.000 26.405 164 LEU B CA 1
ATOM 17799 C C . LEU E 1 164 ? 44.380 11.739 29.821 1.000 26.337 164 LEU B C 1
ATOM 17800 O O . LEU E 1 164 ? 43.738 10.910 30.504 1.000 29.848 164 LEU B O 1
ATOM 17816 N N . ILE E 1 165 ? 45.322 12.538 30.342 1.000 25.419 165 ILE B N 1
ATOM 17817 C CA . ILE E 1 165 ? 45.675 12.476 31.794 1.000 28.577 165 ILE B CA 1
ATOM 17818 C C . ILE E 1 165 ? 44.494 13.056 32.597 1.000 31.090 165 ILE B C 1
ATOM 17819 O O . ILE E 1 165 ? 44.110 12.477 33.616 1.000 28.401 165 ILE B O 1
ATOM 17835 N N . GLY E 1 166 ? 43.891 14.136 32.116 1.000 31.258 166 GLY B N 1
ATOM 17836 C CA . GLY E 1 166 ? 42.684 14.718 32.721 1.000 29.682 166 GLY B CA 1
ATOM 17837 C C . GLY E 1 166 ? 41.519 13.739 32.694 1.000 31.667 166 GLY B C 1
ATOM 17838 O O . GLY E 1 166 ? 40.858 13.586 33.765 1.000 29.892 166 GLY B O 1
ATOM 17842 N N . LEU E 1 167 ? 41.246 13.123 31.534 1.000 27.836 167 LEU B N 1
ATOM 17843 C CA . LEU E 1 167 ? 40.167 12.109 31.409 1.000 29.164 167 LEU B CA 1
ATOM 17844 C C . LEU E 1 167 ? 40.397 11.020 32.461 1.000 31.439 167 LEU B C 1
ATOM 17845 O O . LEU E 1 167 ? 39.438 10.676 33.166 1.000 26.607 167 LEU B O 1
ATOM 17861 N N . THR E 1 168 ? 41.641 10.527 32.555 1.000 31.556 168 THR B N 1
ATOM 17862 C CA . THR E 1 168 ? 42.086 9.438 33.461 1.000 29.446 168 THR B CA 1
ATOM 17863 C C . THR E 1 168 ? 41.709 9.789 34.899 1.000 30.086 168 THR B C 1
ATOM 17864 O O . THR E 1 168 ? 41.100 8.956 35.572 1.000 30.128 168 THR B O 1
ATOM 17875 N N . LYS E 1 169 ? 42.016 11.001 35.346 1.000 30.746 169 LYS B N 1
ATOM 17876 C CA . LYS E 1 169 ? 41.755 11.419 36.747 1.000 29.543 169 LYS B CA 1
ATOM 17877 C C . LYS E 1 169 ? 40.242 11.439 37.051 1.000 32.199 169 LYS B C 1
ATOM 17878 O O . LYS E 1 169 ? 39.832 10.903 38.157 1.000 27.788 169 LYS B O 1
ATOM 17897 N N . THR E 1 170 ? 39.414 11.977 36.138 1.000 31.889 170 THR B N 1
ATOM 17898 C CA . THR E 1 170 ? 37.931 12.001 36.291 1.000 35.170 170 THR B CA 1
ATOM 17899 C C . THR E 1 170 ? 37.411 10.558 36.341 1.000 33.355 170 THR B C 1
ATOM 17900 O O . THR E 1 170 ? 36.641 10.230 37.271 1.000 36.948 170 THR B O 1
ATOM 17911 N N . VAL E 1 171 ? 37.814 9.723 35.393 1.000 31.010 171 VAL B N 1
ATOM 17912 C CA . VAL E 1 171 ? 37.326 8.316 35.338 1.000 32.106 171 VAL B CA 1
ATOM 17913 C C . VAL E 1 171 ? 37.764 7.579 36.611 1.000 30.348 171 VAL B C 1
ATOM 17914 O O . VAL E 1 171 ? 36.940 6.857 37.172 1.000 27.947 171 VAL B O 1
ATOM 17927 N N . ALA E 1 172 ? 38.966 7.843 37.119 1.000 27.698 172 ALA B N 1
ATOM 17928 C CA . ALA E 1 172 ? 39.472 7.245 38.377 1.000 30.597 172 ALA B CA 1
ATOM 17929 C C . ALA E 1 172 ? 38.544 7.603 39.548 1.000 33.290 172 ALA B C 1
ATOM 17930 O O . ALA E 1 172 ? 38.319 6.718 40.421 1.000 32.150 172 ALA B O 1
ATOM 17937 N N . LEU E 1 173 ? 38.130 8.876 39.626 1.000 33.388 173 LEU B N 1
ATOM 17938 C CA . LEU E 1 173 ? 37.197 9.402 40.663 1.000 34.147 173 LEU B CA 1
ATOM 17939 C C . LEU E 1 173 ? 35.849 8.697 40.526 1.000 32.497 173 LEU B C 1
ATOM 17940 O O . LEU E 1 173 ? 35.378 8.211 41.510 1.000 33.715 173 LEU B O 1
ATOM 17956 N N . GLU E 1 174 ? 35.322 8.569 39.318 1.000 32.589 174 GLU B N 1
ATOM 17957 C CA . GLU E 1 174 ? 33.980 7.993 39.090 1.000 35.114 174 GLU B CA 1
ATOM 17958 C C . GLU E 1 174 ? 33.999 6.472 39.353 1.000 37.234 174 GLU B C 1
ATOM 17959 O O . GLU E 1 174 ? 32.926 5.924 39.711 1.000 34.750 174 GLU B O 1
ATOM 17971 N N . GLY E 1 175 ? 35.162 5.822 39.205 1.000 35.200 175 GLY B N 1
ATOM 17972 C CA . GLY E 1 175 ? 35.314 4.353 39.197 1.000 31.655 175 GLY B CA 1
ATOM 17973 C C . GLY E 1 175 ? 35.726 3.797 40.545 1.000 28.347 175 GLY B C 1
ATOM 17974 O O . GLY E 1 175 ? 35.602 2.606 40.741 1.000 29.630 175 GLY B O 1
ATOM 17978 N N . ALA E 1 176 ? 36.307 4.621 41.401 1.000 28.343 176 ALA B N 1
ATOM 17979 C CA . ALA E 1 176 ? 37.065 4.205 42.601 1.000 31.184 176 ALA B CA 1
ATOM 17980 C C . ALA E 1 176 ? 36.231 3.292 43.517 1.000 34.446 176 ALA B C 1
ATOM 17981 O O . ALA E 1 176 ? 36.783 2.295 43.998 1.000 39.495 176 ALA B O 1
ATOM 17988 N N . ARG E 1 177 ? 34.959 3.605 43.745 1.000 36.276 177 ARG B N 1
ATOM 17989 C CA . ARG E 1 177 ? 34.098 2.886 44.727 1.000 39.880 177 ARG B CA 1
ATOM 17990 C C . ARG E 1 177 ? 33.693 1.515 44.171 1.000 39.274 177 ARG B C 1
ATOM 17991 O O . ARG E 1 177 ? 33.176 0.730 44.950 1.000 40.006 177 ARG B O 1
ATOM 18012 N N . TYR E 1 178 ? 33.923 1.261 42.878 1.000 35.955 178 TYR B N 1
ATOM 18013 C CA . TYR E 1 178 ? 33.589 0.008 42.162 1.000 35.217 178 TYR B CA 1
ATOM 18014 C C . TYR E 1 178 ? 34.841 -0.825 41.869 1.000 31.707 178 TYR B C 1
ATOM 18015 O O .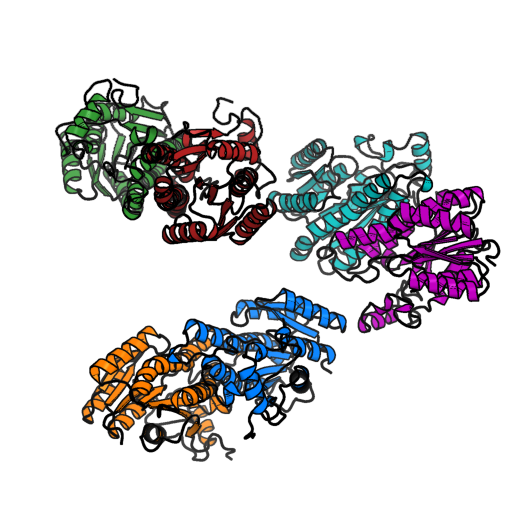 TYR E 1 178 ? 34.739 -1.802 41.083 1.000 32.005 178 TYR B O 1
ATOM 18033 N N . ASN E 1 179 ? 35.984 -0.474 42.445 1.000 30.964 179 ASN B N 1
ATOM 18034 C CA . ASN E 1 179 ? 37.257 -1.202 42.176 1.000 34.406 179 ASN B CA 1
ATOM 18035 C C . ASN E 1 179 ? 37.535 -1.127 40.662 1.000 30.686 179 ASN B C 1
ATOM 18036 O O . ASN E 1 179 ? 37.968 -2.123 40.041 1.000 30.981 179 ASN B O 1
ATOM 18047 N N . ILE E 1 180 ? 37.260 0.037 40.073 1.000 31.247 180 ILE B N 1
ATOM 18048 C CA . ILE E 1 180 ? 37.645 0.389 38.680 1.000 30.781 180 ILE B CA 1
ATOM 18049 C C . ILE E 1 180 ? 38.740 1.448 38.790 1.000 33.122 180 ILE B C 1
ATOM 18050 O O . ILE E 1 180 ? 38.458 2.587 39.269 1.000 32.311 180 ILE B O 1
ATOM 18066 N N . THR E 1 181 ? 39.952 1.056 38.401 1.000 33.517 181 THR B N 1
ATOM 18067 C CA . THR E 1 181 ? 41.132 1.940 38.352 1.000 29.499 181 THR B CA 1
ATOM 18068 C C . THR E 1 181 ? 41.208 2.478 36.939 1.000 28.294 181 THR B C 1
ATOM 18069 O O . THR E 1 181 ? 40.766 1.801 35.987 1.000 26.225 181 THR B O 1
ATOM 18080 N N . CYS E 1 182 ? 41.719 3.688 36.847 1.000 27.208 182 CYS B N 1
ATOM 18081 C CA . CYS E 1 182 ? 42.019 4.338 35.572 1.000 28.159 182 CYS B CA 1
ATOM 18082 C C . CYS E 1 182 ? 43.368 5.025 35.735 1.000 26.337 182 CYS B C 1
ATOM 18083 O O . CYS E 1 182 ? 43.477 5.934 36.605 1.000 26.325 182 CYS B O 1
ATOM 18091 N N . ASN E 1 183 ? 44.321 4.596 34.919 1.000 24.551 183 ASN B N 1
ATOM 18092 C CA . ASN E 1 183 ? 45.709 5.119 34.894 1.000 26.866 183 ASN B CA 1
ATOM 18093 C C . ASN E 1 183 ? 46.118 5.388 33.447 1.000 25.743 183 ASN B C 1
ATOM 18094 O O . ASN E 1 183 ? 45.567 4.760 32.548 1.000 25.758 183 ASN B O 1
ATOM 18105 N N . ALA E 1 184 ? 47.008 6.357 33.277 1.000 27.768 184 ALA B N 1
ATOM 18106 C CA . ALA E 1 184 ? 47.659 6.739 32.015 1.000 28.509 184 ALA B CA 1
ATOM 18107 C C . ALA E 1 184 ? 49.114 6.267 32.070 1.000 29.792 184 ALA B C 1
ATOM 18108 O O . ALA E 1 184 ? 49.778 6.392 33.136 1.000 32.997 184 ALA B O 1
ATOM 18115 N N . LEU E 1 185 ? 49.573 5.660 30.988 1.000 29.492 185 LEU B N 1
ATOM 18116 C CA . LEU E 1 185 ? 51.012 5.392 30.787 1.000 30.475 185 LEU B CA 1
ATOM 18117 C C . LEU E 1 185 ? 51.527 6.515 29.893 1.000 31.413 185 LEU B C 1
ATOM 18118 O O . LEU E 1 185 ? 50.912 6.761 28.834 1.000 31.258 185 LEU B O 1
ATOM 18134 N N . VAL E 1 186 ? 52.563 7.211 30.349 1.000 27.996 186 VAL B N 1
ATOM 18135 C CA . VAL E 1 186 ? 53.186 8.346 29.617 1.000 29.762 186 VAL B CA 1
ATOM 18136 C C . VAL E 1 186 ? 54.425 7.772 28.934 1.000 28.985 186 VAL B C 1
ATOM 18137 O O . VAL E 1 186 ? 55.435 7.510 29.627 1.000 27.048 186 VAL B O 1
ATOM 18150 N N . LEU E 1 187 ? 54.283 7.471 27.649 1.000 29.081 187 LEU B N 1
ATOM 18151 C CA . LEU E 1 187 ? 55.301 6.753 26.845 1.000 29.907 187 LEU B CA 1
ATOM 18152 C C . LEU E 1 187 ? 56.428 7.706 26.456 1.000 28.920 187 LEU B C 1
ATOM 18153 O O . LEU E 1 187 ? 56.140 8.868 26.076 1.000 28.555 187 LEU B O 1
ATOM 18169 N N . GLY E 1 188 ? 57.658 7.207 26.556 1.000 29.596 188 GLY B N 1
ATOM 18170 C CA . GLY E 1 188 ? 58.819 7.691 25.796 1.000 29.742 188 GLY B CA 1
ATOM 18171 C C . GLY E 1 188 ? 58.760 7.154 24.388 1.000 28.421 188 GLY B C 1
ATOM 18172 O O . GLY E 1 188 ? 57.714 7.259 23.774 1.000 26.737 188 GLY B O 1
ATOM 18176 N N . VAL E 1 189 ? 59.844 6.562 23.889 1.000 34.135 189 VAL B N 1
ATOM 18177 C CA . VAL E 1 189 ? 59.868 6.025 22.492 1.000 31.455 189 VAL B CA 1
ATOM 18178 C C . VAL E 1 189 ? 60.151 4.527 22.539 1.000 30.485 189 VAL B C 1
ATOM 18179 O O . VAL E 1 189 ? 60.921 4.082 23.387 1.000 29.076 189 VAL B O 1
ATOM 18192 N N . PHE E 1 190 ? 59.523 3.782 21.639 1.000 33.659 190 PHE B N 1
ATOM 18193 C CA . PHE E 1 190 ? 59.586 2.304 21.592 1.000 32.939 190 PHE B CA 1
ATOM 18194 C C . PHE E 1 190 ? 60.076 1.880 20.197 1.000 36.255 190 PHE B C 1
ATOM 18195 O O . PHE E 1 190 ? 59.607 2.434 19.166 1.000 33.333 190 PHE B O 1
ATOM 18212 N N . GLY E 1 191 ? 61.033 0.957 20.186 1.000 33.698 191 GLY B N 1
ATOM 18213 C CA . GLY E 1 191 ? 61.591 0.323 18.973 1.000 39.582 191 GLY B CA 1
ATOM 18214 C C . GLY E 1 191 ? 60.844 -0.955 18.666 1.000 39.119 191 GLY B C 1
ATOM 18215 O O . GLY E 1 191 ? 59.618 -0.897 18.548 1.000 48.367 191 GLY B O 1
ATOM 18219 N N . GLY E 1 192 ? 61.537 -2.086 18.678 1.000 44.663 192 GLY B N 1
ATOM 18220 C CA . GLY E 1 192 ? 60.990 -3.388 18.257 1.000 47.436 192 GLY B CA 1
ATOM 18221 C C . GLY E 1 192 ? 61.624 -3.801 16.947 1.000 46.670 192 GLY B C 1
ATOM 18222 O O . GLY E 1 192 ? 62.732 -3.346 16.718 1.000 46.437 192 GLY B O 1
ATOM 18226 N N . ARG E 1 193 ? 60.928 -4.573 16.105 1.000 49.146 193 ARG B N 1
ATOM 18227 C CA . ARG E 1 193 ? 61.496 -5.166 14.858 1.000 53.138 193 ARG B CA 1
ATOM 18228 C C . ARG E 1 193 ? 61.537 -4.118 13.737 1.000 52.677 193 ARG B C 1
ATOM 18229 O O . ARG E 1 193 ? 62.249 -4.335 12.737 1.000 56.508 193 ARG B O 1
ATOM 18250 N N . GLY E 1 194 ? 60.822 -3.012 13.912 1.000 48.725 194 GLY B N 1
ATOM 18251 C CA . GLY E 1 194 ? 60.578 -2.020 12.856 1.000 45.054 194 GLY B CA 1
ATOM 18252 C C . GLY E 1 194 ? 59.160 -1.477 12.932 1.000 44.486 194 GLY B C 1
ATOM 18253 O O . GLY E 1 194 ? 58.492 -1.605 14.009 1.000 40.800 194 GLY B O 1
ATOM 18257 N N . ARG E 1 195 ? 58.710 -0.901 11.822 1.000 37.810 195 ARG B N 1
ATOM 18258 C CA . ARG E 1 195 ? 57.429 -0.174 11.715 1.000 41.919 195 ARG B CA 1
ATOM 18259 C C . ARG E 1 195 ? 56.269 -1.068 12.141 1.000 40.791 195 ARG B C 1
ATOM 18260 O O . ARG E 1 195 ? 55.264 -0.510 12.634 1.000 44.593 195 ARG B O 1
ATOM 18281 N N . GLU E 1 196 ? 56.353 -2.379 11.922 1.000 44.570 196 GLU B N 1
ATOM 18282 C CA . GLU E 1 196 ? 55.250 -3.291 12.324 1.000 48.229 196 GLU B CA 1
ATOM 18283 C C . GLU E 1 196 ? 55.073 -3.198 13.843 1.000 41.478 196 GLU B C 1
ATOM 18284 O O . GLU E 1 196 ? 53.957 -3.416 14.275 1.000 41.677 196 GLU B O 1
ATOM 18296 N N . ASP E 1 197 ? 56.125 -2.894 14.614 1.000 39.428 197 ASP B N 1
ATOM 18297 C CA . ASP E 1 197 ? 56.022 -2.845 16.100 1.000 42.567 197 ASP B CA 1
ATOM 18298 C C . ASP E 1 197 ? 55.792 -1.423 16.615 1.000 41.699 197 ASP B C 1
ATOM 18299 O O . ASP E 1 197 ? 55.272 -1.326 17.733 1.000 41.056 197 ASP B O 1
ATOM 18308 N N . SER E 1 198 ? 56.143 -0.371 15.867 1.000 38.471 198 SER B N 1
ATOM 18309 C CA . SER E 1 198 ? 56.225 1.001 16.436 1.000 37.317 198 SER B CA 1
ATOM 18310 C C . SER E 1 198 ? 56.203 2.085 15.361 1.000 37.543 198 SER B C 1
ATOM 18311 O O . SER E 1 198 ? 57.098 2.061 14.492 1.000 38.830 198 SER B O 1
ATOM 18319 N N . SER E 1 199 ? 55.297 3.057 15.510 1.000 34.251 199 SER B N 1
ATOM 18320 C CA . SER E 1 199 ? 55.220 4.297 14.692 1.000 35.925 199 SER B CA 1
ATOM 18321 C C . SER E 1 199 ? 56.512 5.098 14.808 1.000 36.886 199 SER B C 1
ATOM 18322 O O . SER E 1 199 ? 56.716 5.979 13.973 1.000 38.299 199 SER B O 1
ATOM 18330 N N . PHE E 1 200 ? 57.324 4.844 15.835 1.000 36.114 200 PHE B N 1
ATOM 18331 C CA . PHE E 1 200 ? 58.610 5.539 16.031 1.000 38.440 200 PHE B CA 1
ATOM 18332 C C . PHE E 1 200 ? 59.428 5.490 14.731 1.000 43.994 200 PHE B C 1
ATOM 18333 O O . PHE E 1 200 ? 60.193 6.440 14.461 1.000 43.089 200 PHE B O 1
ATOM 18350 N N . TYR E 1 201 ? 59.269 4.426 13.937 1.000 44.873 201 TYR B N 1
ATOM 18351 C CA . TYR E 1 201 ? 60.034 4.179 12.681 1.000 49.331 201 TYR B CA 1
ATOM 18352 C C . TYR E 1 201 ? 59.544 5.069 11.536 1.000 45.057 201 TYR B C 1
ATOM 18353 O O . TYR E 1 201 ? 60.265 5.141 10.543 1.000 51.053 201 TYR B O 1
ATOM 18371 N N . ASP E 1 202 ? 58.416 5.759 11.699 1.000 41.554 202 ASP B N 1
ATOM 18372 C CA . ASP E 1 202 ? 57.956 6.835 10.790 1.000 43.012 202 ASP B CA 1
ATOM 18373 C C . ASP E 1 202 ? 58.640 8.155 11.147 1.000 45.133 202 ASP B C 1
ATOM 18374 O O . ASP E 1 202 ? 58.312 9.176 10.525 1.000 52.330 202 ASP B O 1
ATOM 18383 N N . VAL E 1 203 ? 59.551 8.161 12.112 1.000 47.510 203 VAL B N 1
ATOM 18384 C CA . VAL E 1 203 ? 60.413 9.346 12.375 1.000 49.614 203 VAL B CA 1
ATOM 18385 C C . VAL E 1 203 ? 61.720 9.077 11.632 1.000 48.570 203 VAL B C 1
ATOM 18386 O O . VAL E 1 203 ? 62.231 7.937 11.718 1.000 45.564 203 VAL B O 1
ATOM 18399 N N . ALA E 1 204 ? 62.227 10.068 10.902 1.000 51.186 204 ALA B N 1
ATOM 18400 C CA . ALA E 1 204 ? 63.428 9.909 10.053 1.000 51.781 204 ALA B CA 1
ATOM 18401 C C . ALA E 1 204 ? 64.594 9.463 10.947 1.000 51.267 204 ALA B C 1
ATOM 18402 O O . ALA E 1 204 ? 64.759 10.053 12.024 1.000 51.261 204 ALA B O 1
ATOM 18409 N N . GLU E 1 205 ? 65.357 8.449 10.517 1.000 56.424 205 GLU B N 1
ATOM 18410 C CA . GLU E 1 205 ? 66.426 7.770 11.308 1.000 57.588 205 GLU B CA 1
ATOM 18411 C C . GLU E 1 205 ? 67.264 8.803 12.062 1.000 58.963 205 GLU B C 1
ATOM 18412 O O . GLU E 1 205 ? 67.567 8.573 13.231 1.000 52.051 205 GLU B O 1
ATOM 18424 N N . PRO E 1 206 ? 67.699 9.939 11.450 1.000 57.849 206 PRO B N 1
ATOM 18425 C CA . PRO E 1 206 ? 68.543 10.902 12.160 1.000 56.959 206 PRO B CA 1
ATOM 18426 C C . PRO E 1 206 ? 67.827 11.584 13.340 1.000 58.217 206 PRO B C 1
ATOM 18427 O O . PRO E 1 206 ? 68.485 11.833 14.344 1.000 55.482 206 PRO B O 1
ATOM 18438 N N . PHE E 1 207 ? 66.527 11.873 13.208 1.000 53.352 207 PHE B N 1
ATOM 18439 C CA . PHE E 1 207 ? 65.681 12.447 14.293 1.000 55.611 207 PHE B CA 1
ATOM 18440 C C . PHE E 1 207 ? 65.568 11.419 15.438 1.000 54.190 207 PHE B C 1
ATOM 18441 O O . PHE E 1 207 ? 65.793 11.797 16.614 1.000 48.947 207 PHE B O 1
ATOM 18458 N N . ARG E 1 208 ? 65.255 10.160 15.092 1.000 47.066 208 ARG B N 1
ATOM 18459 C CA . ARG E 1 208 ? 65.247 8.987 16.009 1.000 50.060 208 ARG B CA 1
ATOM 18460 C C . ARG E 1 208 ? 66.530 8.947 16.846 1.000 50.230 208 ARG B C 1
ATOM 18461 O O . ARG E 1 208 ? 66.419 8.715 18.065 1.000 50.739 208 ARG B O 1
ATOM 18482 N N . GLU E 1 209 ? 67.690 9.162 16.224 1.000 48.796 209 GLU B N 1
ATOM 18483 C CA . GLU E 1 209 ? 69.020 8.980 16.865 1.000 52.109 209 GLU B CA 1
ATOM 18484 C C . GLU E 1 209 ? 69.235 10.082 17.911 1.000 49.798 209 GLU B C 1
ATOM 18485 O O . GLU E 1 209 ? 69.837 9.795 18.983 1.000 42.258 209 GLU B O 1
ATOM 18497 N N . ARG E 1 210 ? 68.760 11.291 17.617 1.000 44.709 210 ARG B N 1
ATOM 18498 C CA . ARG E 1 210 ? 68.798 12.410 18.588 1.000 52.963 210 ARG B CA 1
ATOM 18499 C C . ARG E 1 210 ? 67.815 12.096 19.726 1.000 47.128 210 ARG B C 1
ATOM 18500 O O . ARG E 1 210 ? 68.248 12.144 20.879 1.000 47.070 210 ARG B O 1
ATOM 18521 N N . ILE E 1 211 ? 66.569 11.719 19.431 1.000 43.177 211 ILE B N 1
ATOM 18522 C CA . ILE E 1 211 ? 65.574 11.375 20.498 1.000 44.120 211 ILE B CA 1
ATOM 18523 C C . ILE E 1 211 ? 66.187 10.303 21.427 1.000 42.230 211 ILE B C 1
ATOM 18524 O O . ILE E 1 211 ? 66.134 10.505 22.642 1.000 43.018 211 ILE B O 1
ATOM 18540 N N . ILE E 1 212 ? 66.854 9.273 20.898 1.000 41.344 212 ILE B N 1
ATOM 18541 C CA . ILE E 1 212 ? 67.468 8.169 21.707 1.000 42.891 212 ILE B CA 1
ATOM 18542 C C . ILE E 1 212 ? 68.592 8.728 22.588 1.000 41.546 212 ILE B C 1
ATOM 18543 O O . ILE E 1 212 ? 68.731 8.253 23.739 1.000 38.480 212 ILE B O 1
ATOM 18559 N N . LYS E 1 213 ? 69.356 9.699 22.088 1.000 45.118 213 LYS B N 1
ATOM 18560 C CA . LYS E 1 213 ? 70.468 10.318 22.861 1.000 53.577 213 LYS B CA 1
ATOM 18561 C C . LYS E 1 213 ? 69.878 11.099 24.052 1.000 48.041 213 LYS B C 1
ATOM 18562 O O . LYS E 1 213 ? 70.625 11.333 25.006 1.000 47.587 213 LYS B O 1
ATOM 18581 N N . ARG E 1 214 ? 68.600 11.497 24.001 1.000 44.208 214 ARG B N 1
ATOM 18582 C CA . ARG E 1 214 ? 67.898 12.226 25.099 1.000 46.773 214 ARG B CA 1
ATOM 18583 C C . ARG E 1 214 ? 67.338 11.234 26.149 1.000 42.891 214 ARG B C 1
ATOM 18584 O O . ARG E 1 214 ? 66.862 11.707 27.201 1.000 42.157 214 ARG B O 1
ATOM 18605 N N . THR E 1 215 ? 67.375 9.908 25.904 1.000 37.220 215 THR B N 1
ATOM 18606 C CA . THR E 1 215 ? 66.939 8.880 26.885 1.000 37.148 215 THR B CA 1
ATOM 18607 C C . THR E 1 215 ? 68.131 8.583 27.792 1.000 35.723 215 THR B C 1
ATOM 18608 O O . THR E 1 215 ? 69.238 8.581 27.289 1.000 33.688 215 THR B O 1
ATOM 18619 N N . ALA E 1 216 ? 67.937 8.443 29.100 1.000 34.964 216 ALA B N 1
ATOM 18620 C CA . ALA E 1 216 ? 69.058 8.139 30.018 1.000 37.516 216 ALA B CA 1
ATOM 18621 C C . ALA E 1 216 ? 69.633 6.750 29.673 1.000 38.376 216 ALA B C 1
ATOM 18622 O O . ALA E 1 216 ? 70.857 6.555 29.800 1.000 38.931 216 ALA B O 1
ATOM 18629 N N . MET E 1 217 ? 68.784 5.817 29.240 1.000 37.084 217 MET B N 1
ATOM 18630 C CA . MET E 1 217 ? 69.184 4.415 28.957 1.000 40.486 217 MET B CA 1
ATOM 18631 C C . MET E 1 217 ? 69.736 4.275 27.531 1.000 42.705 217 MET B C 1
ATOM 18632 O O . MET E 1 217 ? 70.243 3.181 27.210 1.000 43.867 217 MET B O 1
ATOM 18646 N N . ARG E 1 218 ? 69.712 5.352 26.741 1.000 40.267 218 ARG B N 1
ATOM 18647 C CA . ARG E 1 218 ? 70.414 5.433 25.430 1.000 43.797 218 ARG B CA 1
ATOM 18648 C C . ARG E 1 218 ? 69.899 4.312 24.517 1.000 41.589 218 ARG B C 1
ATOM 18649 O O . ARG E 1 218 ? 70.727 3.685 23.840 1.000 36.770 218 ARG B O 1
ATOM 18670 N N . ARG E 1 219 ? 68.581 4.087 24.519 1.000 35.562 219 ARG B N 1
ATOM 18671 C CA . ARG E 1 219 ? 67.872 3.110 23.653 1.000 37.070 219 ARG B CA 1
ATOM 18672 C C . ARG E 1 219 ? 66.375 3.387 23.728 1.000 36.823 219 ARG B C 1
ATOM 18673 O O . ARG E 1 219 ? 65.875 3.916 24.730 1.000 34.141 219 ARG B O 1
ATOM 18694 N N . PRO E 1 220 ? 65.620 3.057 22.657 1.000 38.144 220 PRO B N 1
ATOM 18695 C CA . PRO E 1 220 ? 64.162 3.129 22.704 1.000 37.120 220 PRO B CA 1
ATOM 18696 C C . PRO E 1 220 ? 63.718 1.918 23.535 1.000 35.292 220 PRO B C 1
ATOM 18697 O O . PRO E 1 220 ? 64.529 1.018 23.715 1.000 33.877 220 PRO B O 1
ATOM 18708 N N . GLY E 1 221 ? 62.493 1.916 24.066 1.000 33.416 221 GLY B N 1
ATOM 18709 C CA . GLY E 1 221 ? 61.992 0.776 24.850 1.000 32.477 221 GLY B CA 1
ATOM 18710 C C . GLY E 1 221 ? 61.700 -0.417 23.953 1.000 31.687 221 GLY B C 1
ATOM 18711 O O . GLY E 1 221 ? 61.309 -0.197 22.796 1.000 30.168 221 GLY B O 1
ATOM 18715 N N . ASP E 1 222 ? 61.844 -1.639 24.461 1.000 33.580 222 ASP B N 1
ATOM 18716 C CA . ASP E 1 222 ? 61.183 -2.812 23.830 1.000 37.348 222 ASP B CA 1
ATOM 18717 C C . ASP E 1 222 ? 59.687 -2.677 24.076 1.000 34.846 222 ASP B C 1
ATOM 18718 O O . ASP E 1 222 ? 59.268 -2.290 25.168 1.000 31.517 222 ASP B O 1
ATOM 18727 N N . PRO E 1 223 ? 58.843 -2.975 23.071 1.000 31.214 223 PRO B N 1
ATOM 18728 C CA . PRO E 1 223 ? 57.398 -3.007 23.265 1.000 32.911 223 PRO B CA 1
ATOM 18729 C C . PRO E 1 223 ? 57.005 -3.733 24.553 1.000 34.263 223 PRO B C 1
ATOM 18730 O O . PRO E 1 223 ? 56.067 -3.325 25.198 1.000 33.966 223 PRO B O 1
ATOM 18741 N N . LYS E 1 224 ? 57.704 -4.810 24.877 1.000 34.454 224 LYS B N 1
ATOM 18742 C CA . LYS E 1 224 ? 57.374 -5.651 26.052 1.000 37.472 224 LYS B CA 1
ATOM 18743 C C . LYS E 1 224 ? 57.613 -4.861 27.333 1.000 33.214 224 LYS B C 1
ATOM 18744 O O . LYS E 1 224 ? 56.958 -5.178 28.328 1.000 31.788 224 LYS B O 1
ATOM 18763 N N . GLU E 1 225 ? 58.570 -3.934 27.322 1.000 33.019 225 GLU B N 1
ATOM 18764 C CA . GLU E 1 225 ? 58.925 -3.136 28.516 1.000 29.947 225 GLU B CA 1
ATOM 18765 C C . GLU E 1 225 ? 57.744 -2.217 28.825 1.000 29.781 225 GLU B C 1
ATOM 18766 O O . GLU E 1 225 ? 57.571 -1.902 29.993 1.000 35.722 225 GLU B O 1
ATOM 18778 N N . LEU E 1 226 ? 56.972 -1.833 27.814 1.000 28.878 226 LEU B N 1
ATOM 18779 C CA . LEU E 1 226 ? 55.688 -1.126 28.005 1.000 32.415 226 LEU B CA 1
ATOM 18780 C C . LEU E 1 226 ? 54.591 -2.120 28.418 1.000 29.896 226 LEU B C 1
ATOM 18781 O O . LEU E 1 226 ? 53.976 -1.915 29.472 1.000 30.821 226 LEU B O 1
ATOM 18797 N N . SER E 1 227 ? 54.363 -3.166 27.639 1.000 28.348 227 SER B N 1
ATOM 18798 C CA . SER E 1 227 ? 53.245 -4.111 27.856 1.000 28.546 227 SER B CA 1
ATOM 18799 C C . SER E 1 227 ? 53.295 -4.727 29.261 1.000 28.598 227 SER B C 1
ATOM 18800 O O . SER E 1 227 ? 52.228 -4.979 29.830 1.000 30.339 227 SER B O 1
ATOM 18808 N N . ASN E 1 228 ? 54.479 -4.972 29.814 1.000 28.548 228 ASN B N 1
ATOM 18809 C CA . ASN E 1 228 ? 54.619 -5.613 31.147 1.000 28.813 228 ASN B CA 1
ATOM 18810 C C . ASN E 1 228 ? 54.137 -4.666 32.240 1.000 31.368 228 ASN B C 1
ATOM 18811 O O . ASN E 1 228 ? 53.616 -5.172 33.256 1.000 30.967 228 ASN B O 1
ATOM 18822 N N . VAL E 1 229 ? 54.356 -3.360 32.081 1.000 30.853 229 VAL B N 1
ATOM 18823 C CA . VAL E 1 229 ? 53.859 -2.337 33.044 1.000 28.942 229 VAL B CA 1
ATOM 18824 C C . VAL E 1 229 ? 52.341 -2.314 32.890 1.000 27.657 229 VAL B C 1
ATOM 18825 O O . VAL E 1 229 ? 51.607 -2.333 33.895 1.000 29.978 229 VAL B O 1
ATOM 18838 N N . LEU E 1 230 ? 51.876 -2.341 31.649 1.000 29.533 230 LEU B N 1
ATOM 18839 C CA . LEU E 1 230 ? 50.431 -2.333 31.368 1.000 30.560 230 LEU B CA 1
ATOM 18840 C C . LEU E 1 230 ? 49.791 -3.547 32.043 1.000 33.103 230 LEU B C 1
ATOM 18841 O O . LEU E 1 230 ? 48.753 -3.350 32.729 1.000 32.193 230 LEU B O 1
ATOM 18857 N N . ALA E 1 231 ? 50.378 -4.740 31.862 1.000 29.890 231 ALA B N 1
ATOM 18858 C CA . ALA E 1 231 ? 49.801 -6.017 32.338 1.000 30.718 231 ALA B CA 1
ATOM 18859 C C . ALA E 1 231 ? 49.709 -6.000 33.865 1.000 27.417 231 ALA B C 1
ATOM 18860 O O . ALA E 1 231 ? 48.747 -6.527 34.407 1.000 29.795 231 ALA B O 1
ATOM 18867 N N . PHE E 1 232 ? 50.683 -5.403 34.536 1.000 27.756 232 PHE B N 1
ATOM 18868 C CA . PHE E 1 232 ? 50.679 -5.223 36.005 1.000 29.904 232 PHE B CA 1
ATOM 18869 C C . PHE E 1 232 ? 49.501 -4.315 36.422 1.000 29.217 232 PHE B C 1
ATOM 18870 O O . PHE E 1 232 ? 48.764 -4.667 37.350 1.000 28.838 232 PHE B O 1
ATOM 18887 N N . LEU E 1 233 ? 49.317 -3.173 35.764 1.000 28.980 233 LEU B N 1
ATOM 18888 C CA . LEU E 1 233 ? 48.206 -2.232 36.080 1.000 28.888 233 LEU B CA 1
ATOM 18889 C C . LEU E 1 233 ? 46.848 -2.918 35.861 1.000 28.603 233 LEU B C 1
ATOM 18890 O O . LEU E 1 233 ? 45.925 -2.653 36.634 1.000 30.746 233 LEU B O 1
ATOM 18906 N N . ALA E 1 234 ? 46.745 -3.805 34.876 1.000 28.170 234 ALA B N 1
ATOM 18907 C CA . ALA E 1 234 ? 45.516 -4.569 34.585 1.000 29.090 234 ALA B CA 1
ATOM 18908 C C . ALA E 1 234 ? 45.294 -5.671 35.624 1.000 27.136 234 ALA B C 1
ATOM 18909 O O . ALA E 1 234 ? 44.287 -6.311 35.537 1.000 29.550 234 ALA B O 1
ATOM 18916 N N . SER E 1 235 ? 46.228 -5.927 36.531 1.000 27.927 235 SER B N 1
ATOM 18917 C CA . SER E 1 235 ? 46.131 -7.046 37.483 1.000 28.758 235 SER B CA 1
ATOM 18918 C C . SER E 1 235 ? 45.365 -6.609 38.726 1.000 32.529 235 SER B C 1
ATOM 18919 O O . SER E 1 235 ? 45.229 -5.389 39.026 1.000 30.151 235 SER B O 1
ATOM 18927 N N . ASP E 1 236 ? 44.927 -7.615 39.460 1.000 31.800 236 ASP B N 1
ATOM 18928 C CA . ASP E 1 236 ? 44.235 -7.459 40.758 1.000 35.920 236 ASP B CA 1
ATOM 18929 C C . ASP E 1 236 ? 45.149 -6.758 41.766 1.000 34.287 236 ASP B C 1
ATOM 18930 O O . ASP E 1 236 ? 44.641 -6.072 42.628 1.000 35.462 236 ASP B O 1
ATOM 18939 N N . GLU E 1 237 ? 46.460 -6.962 41.657 1.000 36.896 237 GLU B N 1
ATOM 18940 C CA . GLU E 1 237 ? 47.482 -6.449 42.608 1.000 37.202 237 GLU B CA 1
ATOM 18941 C C . GLU E 1 237 ? 47.592 -4.918 42.520 1.000 33.920 237 GLU B C 1
ATOM 18942 O O . GLU E 1 237 ? 48.081 -4.306 43.484 1.000 32.371 237 GLU B O 1
ATOM 18954 N N . ALA E 1 238 ? 47.175 -4.310 41.408 1.000 30.649 238 ALA B N 1
ATOM 18955 C CA . ALA E 1 238 ? 47.317 -2.855 41.169 1.000 31.162 238 ALA B CA 1
ATOM 18956 C C . ALA E 1 238 ? 46.055 -2.144 41.665 1.000 30.291 238 ALA B C 1
ATOM 18957 O O . ALA E 1 238 ? 45.788 -1.028 41.211 1.000 33.255 238 ALA B O 1
ATOM 18964 N N . SER E 1 239 ? 45.347 -2.737 42.623 1.000 28.941 239 SER B N 1
ATOM 18965 C CA . SER E 1 239 ? 44.024 -2.253 43.109 1.000 30.626 239 SER B CA 1
ATOM 18966 C C . SER E 1 239 ? 44.107 -0.881 43.817 1.000 29.849 239 SER B C 1
ATOM 18967 O O . SER E 1 239 ? 43.085 -0.231 43.877 1.000 32.181 239 SER B O 1
ATOM 18975 N N . TYR E 1 240 ? 45.249 -0.423 44.330 1.000 29.392 240 TYR B N 1
ATOM 18976 C CA . TYR E 1 240 ? 45.335 0.898 45.014 1.000 28.369 240 TYR B CA 1
ATOM 18977 C C . TYR E 1 240 ? 46.063 1.931 44.141 1.000 30.848 240 TYR B C 1
ATOM 18978 O O . TYR E 1 240 ? 46.347 3.042 44.650 1.000 30.358 240 TYR B O 1
ATOM 18996 N N . VAL E 1 241 ? 46.339 1.612 42.876 1.000 28.741 241 VAL B N 1
ATOM 18997 C CA . VAL E 1 241 ? 46.919 2.583 41.899 1.000 27.329 241 VAL B CA 1
ATOM 18998 C C . VAL E 1 241 ? 45.770 3.084 41.013 1.000 25.194 241 VAL B C 1
ATOM 18999 O O . VAL E 1 241 ? 45.163 2.285 40.260 1.000 26.536 241 VAL B O 1
ATOM 19012 N N . THR E 1 242 ? 45.476 4.376 41.067 1.000 24.934 242 THR B N 1
ATOM 19013 C CA . THR E 1 242 ? 44.417 4.973 40.228 1.000 28.156 242 THR B CA 1
ATOM 19014 C C . THR E 1 242 ? 44.695 6.466 40.091 1.000 27.495 242 THR B C 1
ATOM 19015 O O . THR E 1 242 ? 45.202 7.068 41.048 1.000 26.038 242 THR B O 1
ATOM 19026 N N . GLY E 1 243 ? 44.354 6.982 38.914 1.000 27.363 243 GLY B N 1
ATOM 19027 C CA . GLY E 1 243 ? 44.431 8.397 38.514 1.000 30.599 243 GLY B CA 1
ATOM 19028 C C . GLY E 1 243 ? 45.848 8.817 38.186 1.000 28.602 243 GLY B C 1
ATOM 19029 O O . GLY E 1 243 ? 46.054 10.032 38.091 1.000 30.306 243 GLY B O 1
ATOM 19033 N N . ASP E 1 244 ? 46.796 7.883 38.081 1.000 27.810 244 ASP B N 1
ATOM 19034 C CA . ASP E 1 244 ? 48.232 8.261 37.955 1.000 30.426 244 ASP B CA 1
ATOM 19035 C C . ASP E 1 244 ? 48.615 8.280 36.482 1.000 28.850 244 ASP B C 1
ATOM 19036 O O . ASP E 1 244 ? 47.944 7.635 35.639 1.000 28.436 244 ASP B O 1
ATOM 19045 N N . ALA E 1 245 ? 49.611 9.087 36.192 1.000 28.444 245 ALA B N 1
ATOM 19046 C CA . ALA E 1 245 ? 50.309 9.179 34.891 1.000 32.067 245 ALA B CA 1
ATOM 19047 C C . ALA E 1 245 ? 51.703 8.597 35.123 1.000 32.881 245 ALA B C 1
ATOM 19048 O O . ALA E 1 245 ? 52.535 9.273 35.715 1.000 34.479 245 ALA B O 1
ATOM 19055 N N . ILE E 1 246 ? 51.876 7.326 34.805 1.000 31.794 246 ILE B N 1
ATOM 19056 C CA . ILE E 1 246 ? 53.133 6.582 35.071 1.000 29.855 246 ILE B CA 1
ATOM 19057 C C . ILE E 1 246 ? 54.006 6.658 33.818 1.000 27.549 246 ILE B C 1
ATOM 19058 O O . ILE E 1 246 ? 53.548 6.270 32.740 1.000 26.200 246 ILE B O 1
ATOM 19074 N N . VAL E 1 247 ? 55.226 7.145 33.971 1.000 29.834 247 VAL B N 1
ATOM 19075 C CA . VAL E 1 247 ? 56.171 7.380 32.845 1.000 30.881 247 VAL B CA 1
ATOM 19076 C C . VAL E 1 247 ? 56.880 6.065 32.537 1.000 29.119 247 VAL B C 1
ATOM 19077 O O . VAL E 1 247 ? 57.408 5.423 33.454 1.000 31.192 247 VAL B O 1
ATOM 19090 N N . VAL E 1 248 ? 56.854 5.664 31.279 1.000 30.236 248 VAL B N 1
ATOM 19091 C CA . VAL E 1 248 ? 57.639 4.502 30.796 1.000 31.424 248 VAL B CA 1
ATOM 19092 C C . VAL E 1 248 ? 58.447 5.021 29.618 1.000 30.874 248 VAL B C 1
ATOM 19093 O O . VAL E 1 248 ? 57.908 5.031 28.484 1.000 28.488 248 VAL B O 1
ATOM 19106 N N . GLY E 1 249 ? 59.631 5.539 29.905 1.000 32.606 249 GLY B N 1
ATOM 19107 C CA . GLY E 1 249 ? 60.378 6.340 28.918 1.000 35.459 249 GLY B CA 1
ATOM 19108 C C . GLY E 1 249 ? 61.891 6.246 29.029 1.000 34.728 249 GLY B C 1
ATOM 19109 O O . GLY E 1 249 ? 62.542 6.976 28.296 1.000 35.492 249 GLY B O 1
ATOM 19113 N N . GLY E 1 250 ? 62.439 5.386 29.882 1.000 33.406 250 GLY B N 1
ATOM 19114 C CA . GLY E 1 250 ? 63.891 5.174 30.001 1.000 34.409 250 GLY B CA 1
ATOM 19115 C C . GLY E 1 250 ? 64.634 6.467 30.279 1.000 34.576 250 GLY B C 1
ATOM 19116 O O . GLY E 1 250 ? 65.754 6.605 29.791 1.000 33.780 250 GLY B O 1
ATOM 19120 N N . GLY E 1 251 ? 64.031 7.389 31.035 1.000 33.956 251 GLY B N 1
ATOM 19121 C CA . GLY E 1 251 ? 64.692 8.632 31.473 1.000 30.480 251 GLY B CA 1
ATOM 19122 C C . GLY E 1 251 ? 64.562 9.749 30.460 1.000 31.188 251 GLY B C 1
ATOM 19123 O O . GLY E 1 251 ? 65.238 10.789 30.621 1.000 33.970 251 GLY B O 1
ATOM 19127 N N . ILE E 1 252 ? 63.706 9.592 29.452 1.000 31.955 252 ILE B N 1
ATOM 19128 C CA . ILE E 1 252 ? 63.581 10.592 28.360 1.000 28.752 252 ILE B CA 1
ATOM 19129 C C . ILE E 1 252 ? 63.042 11.906 28.960 1.000 31.357 252 ILE B C 1
ATOM 19130 O O . ILE E 1 252 ? 63.213 12.976 28.336 1.000 29.877 252 ILE B O 1
ATOM 19146 N N . ASP E 1 253 ? 62.402 11.836 30.123 1.000 30.552 253 ASP B N 1
ATOM 19147 C CA . ASP E 1 253 ? 61.735 12.993 30.776 1.000 32.038 253 ASP B CA 1
ATOM 19148 C C . ASP E 1 253 ? 62.660 13.603 31.837 1.000 30.278 253 ASP B C 1
ATOM 19149 O O . ASP E 1 253 ? 62.276 14.625 32.387 1.000 30.887 253 ASP B O 1
ATOM 19158 N N . LEU E 1 254 ? 63.806 12.982 32.124 1.000 27.537 254 LEU B N 1
ATOM 19159 C CA . LEU E 1 254 ? 64.830 13.495 33.083 1.000 31.164 254 LEU B CA 1
ATOM 19160 C C . LEU E 1 254 ? 65.798 14.454 32.378 1.000 32.548 254 LEU B C 1
ATOM 19161 O O . LEU E 1 254 ? 65.795 14.490 31.155 1.000 31.073 254 LEU B O 1
ATOM 19177 N N . PHE E 1 255 ? 66.632 15.192 33.118 1.000 37.939 255 PHE B N 1
ATOM 19178 C CA . PHE E 1 255 ? 67.622 16.1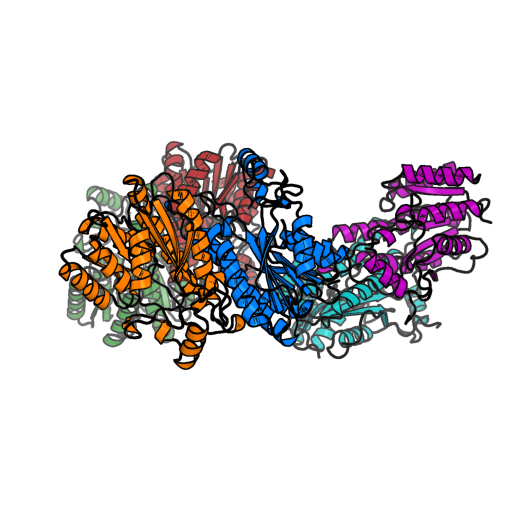21 32.499 1.000 42.738 255 PHE B CA 1
ATOM 19179 C C . PHE E 1 255 ? 68.907 15.364 32.134 1.000 40.251 255 PHE B C 1
ATOM 19180 O O . PHE E 1 255 ? 69.865 15.442 32.883 1.000 39.206 255 PHE B O 1
ATOM 19197 N N . THR E 1 256 ? 68.903 14.636 31.018 1.000 43.549 256 THR B N 1
ATOM 19198 C CA . THR E 1 256 ? 70.012 13.741 30.586 1.000 47.092 256 THR B CA 1
ATOM 19199 C C . THR E 1 256 ? 71.092 14.555 29.875 1.000 48.535 256 THR B C 1
ATOM 19200 O O . THR E 1 256 ? 70.708 15.431 29.090 1.000 43.643 256 THR B O 1
ATOM 19211 N N . PHE E 1 257 ? 72.364 14.236 30.143 1.000 59.205 257 PHE B N 1
ATOM 19212 C CA . PHE E 1 257 ? 73.575 14.754 29.454 1.000 67.944 257 PHE B CA 1
ATOM 19213 C C . PHE E 1 257 ? 74.416 13.586 28.936 1.000 69.678 257 PHE B C 1
ATOM 19214 O O . PHE E 1 257 ? 74.960 13.714 27.848 1.000 75.404 257 PHE B O 1
ATOM 19231 N N . SER F 1 2 ? 31.495 62.525 -12.950 1.000 87.806 2 SER F N 1
ATOM 19232 C CA . SER F 1 2 ? 30.199 62.757 -13.640 1.000 88.020 2 SER F CA 1
ATOM 19233 C C . SER F 1 2 ? 29.147 61.765 -13.126 1.000 88.450 2 SER F C 1
ATOM 19234 O O . SER F 1 2 ? 28.459 61.157 -13.965 1.000 101.297 2 SER F O 1
ATOM 19242 N N . LEU F 1 3 ? 29.106 61.543 -11.808 1.000 84.990 3 LEU F N 1
ATOM 19243 C CA . LEU F 1 3 ? 27.945 61.041 -11.014 1.000 82.698 3 LEU F CA 1
ATOM 19244 C C . LEU F 1 3 ? 27.288 59.807 -11.654 1.000 74.815 3 LEU F C 1
ATOM 19245 O O . LEU F 1 3 ? 26.182 59.447 -11.213 1.000 68.753 3 LEU F O 1
ATOM 19261 N N . GLN F 1 4 ? 27.966 59.156 -12.607 1.000 74.823 4 GLN F N 1
ATOM 19262 C CA . GLN F 1 4 ? 27.568 57.855 -13.209 1.000 71.770 4 GLN F CA 1
ATOM 19263 C C . GLN F 1 4 ? 27.585 56.796 -12.098 1.000 69.161 4 GLN F C 1
ATOM 19264 O O . GLN F 1 4 ? 28.526 56.822 -11.289 1.000 72.226 4 GLN F O 1
ATOM 19278 N N . LYS F 1 5 ? 26.581 55.914 -12.051 1.000 70.606 5 LYS F N 1
ATOM 19279 C CA . LYS F 1 5 ? 26.470 54.796 -11.070 1.000 71.249 5 LYS F CA 1
ATOM 19280 C C . LYS F 1 5 ? 26.134 55.322 -9.665 1.000 69.594 5 LYS F C 1
ATOM 19281 O O . LYS F 1 5 ? 26.247 54.519 -8.721 1.000 71.614 5 LYS F O 1
ATOM 19300 N N . ARG F 1 6 ? 25.746 56.599 -9.510 1.000 62.426 6 ARG F N 1
ATOM 19301 C CA . ARG F 1 6 ? 25.410 57.206 -8.188 1.000 57.027 6 ARG F CA 1
ATOM 19302 C C . ARG F 1 6 ? 23.891 57.309 -8.043 1.000 48.287 6 ARG F C 1
ATOM 19303 O O . ARG F 1 6 ? 23.253 57.658 -9.027 1.000 56.018 6 ARG F O 1
ATOM 19324 N N . VAL F 1 7 ? 23.364 57.031 -6.849 1.000 46.725 7 VAL F N 1
ATOM 19325 C CA . VAL F 1 7 ? 21.973 57.364 -6.413 1.000 46.165 7 VAL F CA 1
ATOM 19326 C C . VAL F 1 7 ? 22.051 58.617 -5.523 1.000 50.103 7 VAL F C 1
ATOM 19327 O O . VAL F 1 7 ? 22.861 58.628 -4.547 1.000 46.685 7 VAL F O 1
ATOM 19340 N N . ALA F 1 8 ? 21.274 59.643 -5.866 1.000 49.478 8 ALA F N 1
ATOM 19341 C CA . ALA F 1 8 ? 21.082 60.885 -5.083 1.000 48.918 8 ALA F CA 1
ATOM 19342 C C . ALA F 1 8 ? 19.679 60.864 -4.479 1.000 46.277 8 ALA F C 1
ATOM 19343 O O . ALA F 1 8 ? 18.765 60.331 -5.124 1.000 47.229 8 ALA F O 1
ATOM 19350 N N . LEU F 1 9 ? 19.528 61.371 -3.257 1.000 45.340 9 LEU F N 1
ATOM 19351 C CA . LEU F 1 9 ? 18.209 61.708 -2.668 1.000 43.759 9 LEU F CA 1
ATOM 19352 C C . LEU F 1 9 ? 18.174 63.224 -2.450 1.000 43.629 9 LEU F C 1
ATOM 19353 O O . LEU F 1 9 ? 19.076 63.751 -1.774 1.000 42.728 9 LEU F O 1
ATOM 19369 N N . VAL F 1 10 ? 17.220 63.900 -3.082 1.000 43.879 10 VAL F N 1
ATOM 19370 C CA . VAL F 1 10 ? 16.939 65.342 -2.859 1.000 40.602 10 VAL F CA 1
ATOM 19371 C C . VAL F 1 10 ? 15.618 65.444 -2.104 1.000 42.098 10 VAL F C 1
ATOM 19372 O O . VAL F 1 10 ? 14.553 65.245 -2.711 1.000 39.217 10 VAL F O 1
ATOM 19385 N N . THR F 1 11 ? 15.715 65.766 -0.820 1.000 42.686 11 THR F N 1
ATOM 19386 C CA . THR F 1 11 ? 14.591 66.189 0.043 1.000 43.790 11 THR F CA 1
ATOM 19387 C C . THR F 1 11 ? 14.009 67.516 -0.478 1.000 43.911 11 THR F C 1
ATOM 19388 O O . THR F 1 11 ? 14.798 68.404 -0.858 1.000 41.448 11 THR F O 1
ATOM 19399 N N . GLY F 1 12 ? 12.682 67.662 -0.435 1.000 40.156 12 GLY F N 1
ATOM 19400 C CA . GLY F 1 12 ? 11.955 68.775 -1.073 1.000 42.151 12 GLY F CA 1
ATOM 19401 C C . GLY F 1 12 ? 12.275 68.882 -2.559 1.000 43.697 12 GLY F C 1
ATOM 19402 O O . GLY F 1 12 ? 12.600 69.997 -3.014 1.000 38.938 12 GLY F O 1
ATOM 19406 N N . GLY F 1 13 ? 12.211 67.759 -3.283 1.000 44.447 13 GLY F N 1
ATOM 19407 C CA . GLY F 1 13 ? 12.289 67.696 -4.756 1.000 49.498 13 GLY F CA 1
ATOM 19408 C C . GLY F 1 13 ? 10.982 68.104 -5.436 1.000 46.289 13 GLY F C 1
ATOM 19409 O O . GLY F 1 13 ? 11.051 68.396 -6.623 1.000 48.537 13 GLY F O 1
ATOM 19413 N N . SER F 1 14 ? 9.863 68.156 -4.704 1.000 47.976 14 SER F N 1
ATOM 19414 C CA . SER F 1 14 ? 8.518 68.602 -5.156 1.000 55.759 14 SER F CA 1
ATOM 19415 C C . SER F 1 14 ? 8.642 69.704 -6.207 1.000 63.697 14 SER F C 1
ATOM 19416 O O . SER F 1 14 ? 8.008 69.597 -7.261 1.000 80.804 14 SER F O 1
ATOM 19424 N N . GLY F 1 15 ? 9.390 70.755 -5.887 1.000 58.968 15 GLY F N 1
ATOM 19425 C CA . GLY F 1 15 ? 9.665 71.871 -6.803 1.000 50.868 15 GLY F CA 1
ATOM 19426 C C . GLY F 1 15 ? 10.716 72.779 -6.216 1.000 46.276 15 GLY F C 1
ATOM 19427 O O . GLY F 1 15 ? 11.545 72.293 -5.435 1.000 48.874 15 GLY F O 1
ATOM 19431 N N . GLY F 1 16 ? 10.672 74.053 -6.582 1.000 44.392 16 GLY F N 1
ATOM 19432 C CA . GLY F 1 16 ? 11.590 75.086 -6.072 1.000 43.137 16 GLY F CA 1
ATOM 19433 C C . GLY F 1 16 ? 13.022 74.760 -6.429 1.000 45.368 16 GLY F C 1
ATOM 19434 O O . GLY F 1 16 ? 13.255 74.181 -7.519 1.000 41.603 16 GLY F O 1
ATOM 19438 N N . LEU F 1 17 ? 13.966 75.091 -5.544 1.000 43.021 17 LEU F N 1
ATOM 19439 C CA . LEU F 1 17 ? 15.400 74.860 -5.829 1.000 43.421 17 LEU F CA 1
ATOM 19440 C C . LEU F 1 17 ? 15.661 73.344 -5.878 1.000 38.508 17 LEU F C 1
ATOM 19441 O O . LEU F 1 17 ? 16.534 72.935 -6.651 1.000 33.666 17 LEU F O 1
ATOM 19457 N N . GLY F 1 18 ? 14.955 72.554 -5.062 1.000 37.795 18 GLY F N 1
ATOM 19458 C CA . GLY F 1 18 ? 15.161 71.095 -4.952 1.000 40.262 18 GLY F CA 1
ATOM 19459 C C . GLY F 1 18 ? 14.950 70.369 -6.279 1.000 40.889 18 GLY F C 1
ATOM 19460 O O . GLY F 1 18 ? 15.736 69.458 -6.570 1.000 38.820 18 GLY F O 1
ATOM 19464 N N . ARG F 1 19 ? 13.916 70.751 -7.050 1.000 44.340 19 ARG F N 1
ATOM 19465 C CA . ARG F 1 19 ? 13.662 70.240 -8.424 1.000 42.965 19 ARG F CA 1
ATOM 19466 C C . ARG F 1 19 ? 14.928 70.445 -9.261 1.000 42.720 19 ARG F C 1
ATOM 19467 O O . ARG F 1 19 ? 15.378 69.483 -9.915 1.000 42.769 19 ARG F O 1
ATOM 19488 N N . VAL F 1 20 ? 15.497 71.650 -9.258 1.000 40.079 20 VAL F N 1
ATOM 19489 C CA . VAL F 1 20 ? 16.670 71.942 -10.130 1.000 40.946 20 VAL F CA 1
ATOM 19490 C C . VAL F 1 20 ? 17.907 71.180 -9.626 1.000 40.081 20 VAL F C 1
ATOM 19491 O O . VAL F 1 20 ? 18.723 70.763 -10.480 1.000 33.830 20 VAL F O 1
ATOM 19504 N N . HIS F 1 21 ? 18.065 70.982 -8.312 1.000 40.105 21 HIS F N 1
ATOM 19505 C CA . HIS F 1 21 ? 19.176 70.136 -7.778 1.000 41.987 21 HIS F CA 1
ATOM 19506 C C . HIS F 1 21 ? 19.036 68.728 -8.386 1.000 41.115 21 HIS F C 1
ATOM 19507 O O . HIS F 1 21 ? 20.023 68.233 -8.954 1.000 39.874 21 HIS F O 1
ATOM 19522 N N . ALA F 1 22 ? 17.844 68.135 -8.256 1.000 39.971 22 ALA F N 1
ATOM 19523 C CA . ALA F 1 22 ? 17.482 66.777 -8.745 1.000 43.915 22 ALA F CA 1
ATOM 19524 C C . ALA F 1 22 ? 17.781 66.664 -10.243 1.000 45.118 22 ALA F C 1
ATOM 19525 O O . ALA F 1 22 ? 18.484 65.718 -10.631 1.000 48.371 22 ALA F O 1
ATOM 19532 N N . LEU F 1 23 ? 17.294 67.618 -11.040 1.000 44.756 23 LEU F N 1
ATOM 19533 C CA . LEU F 1 23 ? 17.475 67.612 -12.517 1.000 49.812 23 LEU F CA 1
ATOM 19534 C C . LEU F 1 23 ? 18.958 67.741 -12.829 1.000 48.556 23 LEU F C 1
ATOM 19535 O O . LEU F 1 23 ? 19.422 67.041 -13.747 1.000 55.000 23 LEU F O 1
ATOM 19551 N N . THR F 1 24 ? 19.675 68.600 -12.104 1.000 47.558 24 THR F N 1
ATOM 19552 C CA . THR F 1 24 ? 21.118 68.841 -12.371 1.000 44.705 24 THR F CA 1
ATOM 19553 C C . THR F 1 24 ? 21.907 67.569 -12.040 1.000 45.799 24 THR F C 1
ATOM 19554 O O . THR F 1 24 ? 22.862 67.255 -12.782 1.000 47.313 24 THR F O 1
ATOM 19565 N N . LEU F 1 25 ? 21.544 66.871 -10.962 1.000 44.170 25 LEU F N 1
ATOM 19566 C CA . LEU F 1 25 ? 22.260 65.633 -10.562 1.000 42.516 25 LEU F CA 1
ATOM 19567 C C . LEU F 1 25 ? 22.009 64.574 -11.657 1.000 46.519 25 LEU F C 1
ATOM 19568 O O . LEU F 1 25 ? 23.023 64.003 -12.195 1.000 42.718 25 LEU F O 1
ATOM 19584 N N . ALA F 1 26 ? 20.731 64.369 -12.013 1.000 44.214 26 ALA F N 1
ATOM 19585 C CA . ALA F 1 26 ? 20.260 63.517 -13.136 1.000 46.869 26 ALA F CA 1
ATOM 19586 C C . ALA F 1 26 ? 21.115 63.795 -14.376 1.000 47.432 26 ALA F C 1
ATOM 19587 O O . ALA F 1 26 ? 21.787 62.864 -14.843 1.000 48.008 26 ALA F O 1
ATOM 19594 N N . GLN F 1 27 ? 21.179 65.064 -14.796 1.000 50.284 27 GLN F N 1
ATOM 19595 C CA . GLN F 1 27 ? 21.929 65.516 -15.991 1.000 52.198 27 GLN F CA 1
ATOM 19596 C C . GLN F 1 27 ? 23.387 65.072 -15.874 1.000 55.505 27 GLN F C 1
ATOM 19597 O O . GLN F 1 27 ? 23.949 64.682 -16.905 1.000 54.346 27 GLN F O 1
ATOM 19611 N N . ASN F 1 28 ? 23.987 65.136 -14.682 1.000 52.225 28 ASN F N 1
ATOM 19612 C CA . ASN F 1 28 ? 25.441 64.868 -14.519 1.000 52.739 28 ASN F CA 1
ATOM 19613 C C . ASN F 1 28 ? 25.684 63.358 -14.417 1.000 51.087 28 ASN F C 1
ATOM 19614 O O . ASN F 1 28 ? 26.857 62.970 -14.396 1.000 48.561 28 ASN F O 1
ATOM 19625 N N . GLY F 1 29 ? 24.624 62.548 -14.335 1.000 53.196 29 GLY F N 1
ATOM 19626 C CA . GLY F 1 29 ? 24.699 61.082 -14.522 1.000 52.447 29 GLY F CA 1
ATOM 19627 C C . GLY F 1 29 ? 24.028 60.280 -13.419 1.000 52.982 29 GLY F C 1
ATOM 19628 O O . GLY F 1 29 ? 24.024 59.034 -13.529 1.000 49.143 29 GLY F O 1
ATOM 19632 N N . ALA F 1 30 ? 23.529 60.939 -12.369 1.000 50.206 30 ALA F N 1
ATOM 19633 C CA . ALA F 1 30 ? 22.991 60.268 -11.169 1.000 50.419 30 ALA F CA 1
ATOM 19634 C C . ALA F 1 30 ? 21.592 59.734 -11.475 1.000 49.509 30 ALA F C 1
ATOM 19635 O O . ALA F 1 30 ? 20.862 60.409 -12.202 1.000 51.366 30 ALA F O 1
ATOM 19642 N N . ASP F 1 31 ? 21.237 58.571 -10.923 1.000 48.012 31 ASP F N 1
ATOM 19643 C CA . ASP F 1 31 ? 19.823 58.168 -10.695 1.000 46.381 31 ASP F CA 1
ATOM 19644 C C . ASP F 1 31 ? 19.392 58.916 -9.437 1.000 47.960 31 ASP F C 1
ATOM 19645 O O . ASP F 1 31 ? 20.255 59.098 -8.548 1.000 48.093 31 ASP F O 1
ATOM 19654 N N . VAL F 1 32 ? 18.151 59.400 -9.393 1.000 48.023 32 VAL F N 1
ATOM 19655 C CA . VAL F 1 32 ? 17.732 60.451 -8.427 1.000 44.764 32 VAL F CA 1
ATOM 19656 C C . VAL F 1 32 ? 16.361 60.128 -7.851 1.000 42.481 32 VAL F C 1
ATOM 19657 O O . VAL F 1 32 ? 15.399 59.963 -8.623 1.000 42.753 32 VAL F O 1
ATOM 19670 N N . ALA F 1 33 ? 16.312 60.012 -6.530 1.000 39.201 33 ALA F N 1
ATOM 19671 C CA . ALA F 1 33 ? 15.079 59.990 -5.730 1.000 42.981 33 ALA F CA 1
ATOM 19672 C C . ALA F 1 33 ? 14.824 61.412 -5.226 1.000 49.725 33 ALA F C 1
ATOM 19673 O O . ALA F 1 33 ? 15.798 62.121 -4.858 1.000 47.521 33 ALA F O 1
ATOM 19680 N N . VAL F 1 34 ? 13.569 61.841 -5.302 1.000 44.726 34 VAL F N 1
ATOM 19681 C CA . VAL F 1 34 ? 13.124 63.159 -4.790 1.000 47.108 34 VAL F CA 1
ATOM 19682 C C . VAL F 1 34 ? 11.966 62.860 -3.846 1.000 50.725 34 VAL F C 1
ATOM 19683 O O . VAL F 1 34 ? 11.287 61.822 -4.002 1.000 50.985 34 VAL F O 1
ATOM 19696 N N . THR F 1 35 ? 11.826 63.732 -2.864 1.000 48.793 35 THR F N 1
ATOM 19697 C CA . THR F 1 35 ? 10.790 63.710 -1.819 1.000 45.403 35 THR F CA 1
ATOM 19698 C C . THR F 1 35 ? 9.675 64.643 -2.262 1.000 42.477 35 THR F C 1
ATOM 19699 O O . THR F 1 35 ? 9.960 65.665 -2.907 1.000 49.570 35 THR F O 1
ATOM 19710 N N . GLY F 1 36 ? 8.456 64.285 -1.909 1.000 40.744 36 GLY F N 1
ATOM 19711 C CA . GLY F 1 36 ? 7.354 65.235 -1.745 1.000 44.845 36 GLY F CA 1
ATOM 19712 C C . GLY F 1 36 ? 6.713 64.965 -0.413 1.000 44.030 36 GLY F C 1
ATOM 19713 O O . GLY F 1 36 ? 6.861 63.828 0.075 1.000 43.052 36 GLY F O 1
ATOM 19717 N N . ASN F 1 37 ? 6.053 65.969 0.143 1.000 44.307 37 ASN F N 1
ATOM 19718 C CA . ASN F 1 37 ? 5.347 65.859 1.439 1.000 53.064 37 ASN F CA 1
ATOM 19719 C C . ASN F 1 37 ? 3.861 66.170 1.204 1.000 48.580 37 ASN F C 1
ATOM 19720 O O . ASN F 1 37 ? 3.069 65.238 1.247 1.000 51.785 37 ASN F O 1
ATOM 19731 N N . ARG F 1 38 ? 3.508 67.436 0.993 1.000 53.199 38 ARG F N 1
ATOM 19732 C CA . ARG F 1 38 ? 2.120 67.893 0.715 1.000 55.009 38 ARG F CA 1
ATOM 19733 C C . ARG F 1 38 ? 1.885 67.961 -0.797 1.000 53.438 38 ARG F C 1
ATOM 19734 O O . ARG F 1 38 ? 0.746 68.245 -1.189 1.000 61.404 38 ARG F O 1
ATOM 19755 N N . ASN F 1 39 ? 2.930 67.751 -1.603 1.000 45.929 39 ASN F N 1
ATOM 19756 C CA . ASN F 1 39 ? 2.898 67.868 -3.083 1.000 48.244 39 ASN F CA 1
ATOM 19757 C C . ASN F 1 39 ? 3.638 66.684 -3.709 1.000 44.759 39 ASN F C 1
ATOM 19758 O O . ASN F 1 39 ? 4.549 66.922 -4.531 1.000 46.520 39 ASN F O 1
ATOM 19769 N N . ILE F 1 40 ? 3.236 65.463 -3.338 1.000 51.405 40 ILE F N 1
ATOM 19770 C CA . ILE F 1 40 ? 3.794 64.177 -3.863 1.000 53.831 40 ILE F CA 1
ATOM 19771 C C . ILE F 1 40 ? 3.620 64.116 -5.389 1.000 58.088 40 ILE F C 1
ATOM 19772 O O . ILE F 1 40 ? 4.464 63.458 -6.057 1.000 58.012 40 ILE F O 1
ATOM 19788 N N . ASP F 1 41 ? 2.578 64.766 -5.921 1.000 55.018 41 ASP F N 1
ATOM 19789 C CA . ASP F 1 41 ? 2.273 64.780 -7.375 1.000 58.190 41 ASP F CA 1
ATOM 19790 C C . ASP F 1 41 ? 3.386 65.551 -8.096 1.000 61.506 41 ASP F C 1
ATOM 19791 O O . ASP F 1 41 ? 3.988 64.982 -9.054 1.000 56.132 41 ASP F O 1
ATOM 19800 N N . LYS F 1 42 ? 3.699 66.759 -7.607 1.000 57.785 42 LYS F N 1
ATOM 19801 C CA . LYS F 1 42 ? 4.775 67.622 -8.158 1.000 54.372 42 LYS F CA 1
ATOM 19802 C C . LYS F 1 42 ? 6.118 66.881 -8.139 1.000 54.618 42 LYS F C 1
ATOM 19803 O O . LYS F 1 42 ? 6.947 67.166 -9.011 1.000 64.953 42 LYS F O 1
ATOM 19822 N N . ALA F 1 43 ? 6.335 65.973 -7.187 1.000 49.457 43 ALA F N 1
ATOM 19823 C CA . ALA F 1 43 ? 7.582 65.185 -7.072 1.000 51.754 43 ALA F CA 1
ATOM 19824 C C . ALA F 1 43 ? 7.610 64.151 -8.201 1.000 49.781 43 ALA F C 1
ATOM 19825 O O . ALA F 1 43 ? 8.660 64.048 -8.902 1.000 51.675 43 ALA F O 1
ATOM 19832 N N . GLU F 1 44 ? 6.500 63.428 -8.388 1.000 47.463 44 GLU F N 1
ATOM 19833 C CA . GLU F 1 44 ? 6.346 62.449 -9.504 1.000 51.371 44 GLU F CA 1
ATOM 19834 C C . GLU F 1 44 ? 6.638 63.161 -10.829 1.000 45.942 44 GLU F C 1
ATOM 19835 O O . GLU F 1 44 ? 7.410 62.636 -11.644 1.000 47.813 44 GLU F O 1
ATOM 19847 N N . SER F 1 45 ? 6.069 64.347 -11.026 1.000 47.210 45 SER F N 1
ATOM 19848 C CA . SER F 1 45 ? 6.306 65.137 -12.254 1.000 45.226 45 SER F CA 1
ATOM 19849 C C . SER F 1 45 ? 7.819 65.288 -12.471 1.000 48.699 45 SER F C 1
ATOM 19850 O O . SER F 1 45 ? 8.275 65.115 -13.624 1.000 57.165 45 SER F O 1
ATOM 19858 N N . VAL F 1 46 ? 8.578 65.552 -11.401 1.000 47.765 46 VAL F N 1
ATOM 19859 C CA . VAL F 1 46 ? 10.058 65.760 -11.452 1.000 46.245 46 VAL F CA 1
ATOM 19860 C C . VAL F 1 46 ? 10.732 64.419 -11.762 1.000 42.803 46 VAL F C 1
ATOM 19861 O O . VAL F 1 46 ? 11.683 64.397 -12.590 1.000 43.064 46 VAL F O 1
ATOM 19874 N N . ALA F 1 47 ? 10.291 63.345 -11.103 1.000 42.463 47 ALA F N 1
ATOM 19875 C CA . ALA F 1 47 ? 10.793 61.973 -11.363 1.000 43.805 47 ALA F CA 1
ATOM 19876 C C . ALA F 1 47 ? 10.649 61.663 -12.861 1.000 46.466 47 ALA F C 1
ATOM 19877 O O . ALA F 1 47 ? 11.610 61.134 -13.437 1.000 47.453 47 ALA F O 1
ATOM 19884 N N . ASN F 1 48 ? 9.516 62.053 -13.472 1.000 49.357 48 ASN F N 1
ATOM 19885 C CA . ASN F 1 48 ? 9.258 61.912 -14.933 1.000 52.185 48 ASN F CA 1
ATOM 19886 C C . ASN F 1 48 ? 10.224 62.791 -15.729 1.000 53.569 48 ASN F C 1
ATOM 19887 O O . ASN F 1 48 ? 10.681 62.333 -16.803 1.000 60.095 48 ASN F O 1
ATOM 19898 N N . GLU F 1 49 ? 10.556 63.983 -15.236 1.000 46.018 49 GLU F N 1
ATOM 19899 C CA . GLU F 1 49 ? 11.531 64.835 -15.961 1.000 46.943 49 GLU F CA 1
ATOM 19900 C C . GLU F 1 49 ? 12.881 64.116 -15.975 1.000 49.819 49 GLU F C 1
ATOM 19901 O O . GLU F 1 49 ? 13.604 64.232 -16.986 1.000 54.605 49 GLU F O 1
ATOM 19913 N N . ILE F 1 50 ? 13.230 63.427 -14.883 1.000 48.258 50 ILE F N 1
ATOM 19914 C CA . ILE F 1 50 ? 14.571 62.789 -14.752 1.000 52.839 50 ILE F CA 1
ATOM 19915 C C . ILE F 1 50 ? 14.576 61.567 -15.678 1.000 53.277 50 ILE F C 1
ATOM 19916 O O . ILE F 1 50 ? 15.573 61.398 -16.396 1.000 50.576 50 ILE F O 1
ATOM 19932 N N . ARG F 1 51 ? 13.467 60.813 -15.708 1.000 53.938 51 ARG F N 1
ATOM 19933 C CA . ARG F 1 51 ? 13.234 59.682 -16.648 1.000 54.854 51 ARG F CA 1
ATOM 19934 C C . ARG F 1 51 ? 13.370 60.185 -18.093 1.000 53.212 51 ARG F C 1
ATOM 19935 O O . ARG F 1 51 ? 14.111 59.556 -18.858 1.000 57.334 51 ARG F O 1
ATOM 19956 N N . ALA F 1 52 ? 12.784 61.332 -18.437 1.000 54.872 52 ALA F N 1
ATOM 19957 C CA . ALA F 1 52 ? 12.912 61.926 -19.792 1.000 57.169 52 ALA F CA 1
ATOM 19958 C C . ALA F 1 52 ? 14.385 62.179 -20.153 1.000 60.544 52 ALA F C 1
ATOM 19959 O O . ALA F 1 52 ? 14.642 62.376 -21.349 1.000 66.591 52 ALA F O 1
ATOM 19966 N N . LEU F 1 53 ? 15.316 62.206 -19.184 1.000 65.014 53 LEU F N 1
ATOM 19967 C CA . LEU F 1 53 ? 16.772 62.443 -19.433 1.000 60.956 53 LEU F CA 1
ATOM 19968 C C . LEU F 1 53 ? 17.471 61.103 -19.663 1.000 60.952 53 LEU F C 1
ATOM 19969 O O . LEU F 1 53 ? 18.642 61.122 -20.052 1.000 61.550 53 LEU F O 1
ATOM 19985 N N . GLY F 1 54 ? 16.790 59.993 -19.370 1.000 63.267 54 GLY F N 1
ATOM 19986 C CA . GLY F 1 54 ? 17.317 58.626 -19.544 1.000 62.279 54 GLY F CA 1
ATOM 19987 C C . GLY F 1 54 ? 17.756 57.997 -18.232 1.000 67.958 54 GLY F C 1
ATOM 19988 O O . GLY F 1 54 ? 18.231 56.838 -18.267 1.000 67.713 54 GLY F O 1
ATOM 19992 N N . ARG F 1 55 ? 17.617 58.708 -17.106 1.000 62.956 55 ARG F N 1
ATOM 19993 C CA . ARG F 1 55 ? 18.033 58.195 -15.777 1.000 58.635 55 ARG F CA 1
ATOM 19994 C C . ARG F 1 55 ? 16.858 57.472 -15.129 1.000 56.319 55 ARG F C 1
ATOM 19995 O O . ARG F 1 55 ? 15.701 57.706 -15.542 1.000 56.488 55 ARG F O 1
ATOM 20016 N N . LYS F 1 56 ? 17.165 56.646 -14.131 1.000 51.928 56 LYS F N 1
ATOM 20017 C CA . LYS F 1 56 ? 16.165 56.039 -13.228 1.000 56.244 56 LYS F CA 1
ATOM 20018 C C . LYS F 1 56 ? 15.856 57.077 -12.150 1.000 55.887 56 LYS F C 1
ATOM 20019 O O . LYS F 1 56 ? 16.717 57.940 -11.895 1.000 59.376 56 LYS F O 1
ATOM 20038 N N . ALA F 1 57 ? 14.658 57.008 -11.580 1.000 50.236 57 ALA F N 1
ATOM 20039 C CA . ALA F 1 57 ? 14.052 58.077 -10.770 1.000 51.431 57 ALA F CA 1
ATOM 20040 C C . ALA F 1 57 ? 12.947 57.482 -9.908 1.000 53.407 57 ALA F C 1
ATOM 20041 O O . ALA F 1 57 ? 12.324 56.506 -10.344 1.000 52.723 57 ALA F O 1
ATOM 20048 N N . LEU F 1 58 ? 12.734 58.054 -8.725 1.000 53.054 58 LEU F N 1
ATOM 20049 C CA . LEU F 1 58 ? 11.656 57.644 -7.794 1.000 50.961 58 LEU F CA 1
ATOM 20050 C C . LEU F 1 58 ? 11.183 58.864 -6.983 1.000 54.279 58 LEU F C 1
ATOM 20051 O O . LEU F 1 58 ? 12.043 59.651 -6.551 1.000 53.632 58 LEU F O 1
ATOM 20067 N N . ALA F 1 59 ? 9.865 59.023 -6.821 1.000 53.551 59 ALA F N 1
ATOM 20068 C CA . ALA F 1 59 ? 9.213 60.009 -5.931 1.000 56.610 59 ALA F CA 1
ATOM 20069 C C . ALA F 1 59 ? 8.637 59.262 -4.727 1.000 61.815 59 ALA F C 1
ATOM 20070 O O . ALA F 1 59 ? 7.764 58.396 -4.950 1.000 60.260 59 ALA F O 1
ATOM 20077 N N . ILE F 1 60 ? 9.113 59.581 -3.514 1.000 53.549 60 ILE F N 1
ATOM 20078 C CA . ILE F 1 60 ? 8.637 58.980 -2.235 1.000 47.924 60 ILE F CA 1
ATOM 20079 C C . ILE F 1 60 ? 7.963 60.069 -1.398 1.000 47.317 60 ILE F C 1
ATOM 20080 O O . ILE F 1 60 ? 8.402 61.229 -1.460 1.000 46.039 60 ILE F O 1
ATOM 20096 N N . LYS F 1 61 ? 6.894 59.720 -0.691 1.000 46.130 61 LYS F N 1
ATOM 20097 C CA . LYS F 1 61 ? 6.185 60.657 0.205 1.000 51.736 61 LYS F CA 1
ATOM 20098 C C . LYS F 1 61 ? 6.870 60.577 1.569 1.000 49.273 61 LYS F C 1
ATOM 20099 O O . LYS F 1 61 ? 6.852 59.506 2.153 1.000 49.750 61 LYS F O 1
ATOM 20118 N N . VAL F 1 62 ? 7.479 61.668 2.026 1.000 45.921 62 VAL F N 1
ATOM 20119 C CA . VAL F 1 62 ? 8.316 61.684 3.260 1.000 45.397 62 VAL F CA 1
ATOM 20120 C C . VAL F 1 62 ? 8.162 63.056 3.901 1.000 43.174 62 VAL F C 1
ATOM 20121 O O . VAL F 1 62 ? 8.474 64.068 3.227 1.000 47.191 62 VAL F O 1
ATOM 20134 N N . ASP F 1 63 ? 7.689 63.066 5.136 1.000 38.846 63 ASP F N 1
ATOM 20135 C CA . ASP F 1 63 ? 7.911 64.155 6.114 1.000 41.880 63 ASP F CA 1
ATOM 20136 C C . ASP F 1 63 ? 9.272 63.915 6.786 1.000 41.205 63 ASP F C 1
ATOM 20137 O O . ASP F 1 63 ? 9.341 63.040 7.671 1.000 44.655 63 ASP F O 1
ATOM 20146 N N . VAL F 1 64 ? 10.320 64.649 6.392 1.000 40.604 64 VAL F N 1
ATOM 20147 C CA . VAL F 1 64 ? 11.718 64.376 6.854 1.000 42.002 64 VAL F CA 1
ATOM 20148 C C . VAL F 1 64 ? 11.803 64.403 8.387 1.000 37.510 64 VAL F C 1
ATOM 20149 O O . VAL F 1 64 ? 12.724 63.805 8.900 1.000 37.732 64 VAL F O 1
ATOM 20162 N N . SER F 1 65 ? 10.857 65.037 9.068 1.000 39.297 65 SER F N 1
ATOM 20163 C CA . SER F 1 65 ? 10.827 65.171 10.546 1.000 43.808 65 SER F CA 1
ATOM 20164 C C . SER F 1 65 ? 10.382 63.857 11.202 1.000 48.025 65 SER F C 1
ATOM 20165 O O . SER F 1 65 ? 10.650 63.682 12.417 1.000 40.900 65 SER F O 1
ATOM 20173 N N . ASN F 1 66 ? 9.730 62.988 10.416 1.000 51.390 66 ASN F N 1
ATOM 20174 C CA . ASN F 1 66 ? 9.163 61.674 10.827 1.000 48.993 66 ASN F CA 1
ATOM 20175 C C . ASN F 1 66 ? 10.197 60.597 10.477 1.000 47.120 66 ASN F C 1
ATOM 20176 O O . ASN F 1 66 ? 10.413 60.310 9.278 1.000 44.170 66 ASN F O 1
ATOM 20187 N N . GLU F 1 67 ? 10.827 60.022 11.494 1.000 43.386 67 GLU F N 1
ATOM 20188 C CA . GLU F 1 67 ? 11.930 59.031 11.347 1.000 47.577 67 GLU F CA 1
ATOM 20189 C C . GLU F 1 67 ? 11.467 57.813 10.518 1.000 45.836 67 GLU F C 1
ATOM 20190 O O . GLU F 1 67 ? 12.291 57.259 9.729 1.000 45.788 67 GLU F O 1
ATOM 20202 N N . ASP F 1 68 ? 10.213 57.384 10.707 1.000 42.860 68 ASP F N 1
ATOM 20203 C CA . ASP F 1 68 ? 9.659 56.151 10.088 1.000 47.349 68 ASP F CA 1
ATOM 20204 C C . ASP F 1 68 ? 9.559 56.387 8.583 1.000 47.216 68 ASP F C 1
ATOM 20205 O O . ASP F 1 68 ? 10.144 55.574 7.813 1.000 52.830 68 ASP F O 1
ATOM 20214 N N . GLU F 1 69 ? 8.921 57.496 8.190 1.000 47.621 69 GLU F N 1
ATOM 20215 C CA . GLU F 1 69 ? 8.696 57.858 6.768 1.000 40.979 69 GLU F CA 1
ATOM 20216 C C . GLU F 1 69 ? 10.050 57.992 6.086 1.000 48.974 69 GLU F C 1
ATOM 20217 O O . GLU F 1 69 ? 10.140 57.580 4.917 1.000 45.163 69 GLU F O 1
ATOM 20229 N N . VAL F 1 70 ? 11.083 58.468 6.807 1.000 52.490 70 VAL F N 1
ATOM 20230 C CA . VAL F 1 70 ? 12.469 58.623 6.248 1.000 48.978 70 VAL F CA 1
ATOM 20231 C C . VAL F 1 70 ? 13.118 57.242 6.064 1.000 45.826 70 VAL F C 1
ATOM 20232 O O . VAL F 1 70 ? 13.660 56.988 4.968 1.000 44.273 70 VAL F O 1
ATOM 20245 N N . ASN F 1 71 ? 13.096 56.396 7.096 1.000 49.608 71 ASN F N 1
ATOM 20246 C CA . ASN F 1 71 ? 13.739 55.048 7.075 1.000 52.939 71 ASN F CA 1
ATOM 20247 C C . ASN F 1 71 ? 13.131 54.186 5.951 1.000 50.949 71 ASN F C 1
ATOM 20248 O O . ASN F 1 71 ? 13.916 53.569 5.178 1.000 47.838 71 ASN F O 1
ATOM 20259 N N . GLU F 1 72 ? 11.799 54.191 5.838 1.000 49.971 72 GLU F N 1
ATOM 20260 C CA . GLU F 1 72 ? 11.030 53.515 4.754 1.000 54.713 72 GLU F CA 1
ATOM 20261 C C . GLU F 1 72 ? 11.494 54.032 3.386 1.000 51.282 72 GLU F C 1
ATOM 20262 O O . GLU F 1 72 ? 12.023 53.215 2.587 1.000 51.198 72 GLU F O 1
ATOM 20274 N N . GLY F 1 73 ? 11.361 55.340 3.154 1.000 48.444 73 GLY F N 1
ATOM 20275 C CA . GLY F 1 73 ? 11.827 56.016 1.928 1.000 45.472 73 GLY F CA 1
ATOM 20276 C C . GLY F 1 73 ? 13.215 55.546 1.522 1.000 47.162 73 GLY F C 1
ATOM 20277 O O . GLY F 1 73 ? 13.400 55.111 0.370 1.000 47.230 73 GLY F O 1
ATOM 20281 N N . VAL F 1 74 ? 14.180 55.626 2.433 1.000 50.203 74 VAL F N 1
ATOM 20282 C CA . VAL F 1 74 ? 15.596 55.297 2.108 1.000 51.337 74 VAL F CA 1
ATOM 20283 C C . VAL F 1 74 ? 15.704 53.809 1.726 1.000 50.890 74 VAL F C 1
ATOM 20284 O O . VAL F 1 74 ? 16.499 53.513 0.813 1.000 48.652 74 VAL F O 1
ATOM 20297 N N . GLU F 1 75 ? 14.908 52.918 2.337 1.000 57.800 75 GLU F N 1
ATOM 20298 C CA . GLU F 1 75 ? 14.858 51.460 1.996 1.000 62.090 75 GLU F CA 1
ATOM 20299 C C . GLU F 1 75 ? 14.226 51.271 0.609 1.000 56.142 75 GLU F C 1
ATOM 20300 O O . GLU F 1 75 ? 14.814 50.548 -0.215 1.000 49.816 75 GLU F O 1
ATOM 20312 N N . LYS F 1 76 ? 13.083 51.904 0.349 1.000 54.477 76 LYS F N 1
ATOM 20313 C CA . LYS F 1 76 ? 12.425 51.856 -0.988 1.000 58.153 76 LYS F CA 1
ATOM 20314 C C . LYS F 1 76 ? 13.454 52.275 -2.044 1.000 57.007 76 LYS F C 1
ATOM 20315 O O . LYS F 1 76 ? 13.590 51.567 -3.034 1.000 60.187 76 LYS F O 1
ATOM 20334 N N . ILE F 1 77 ? 14.206 53.349 -1.814 1.000 53.500 77 ILE F N 1
ATOM 20335 C CA . ILE F 1 77 ? 15.268 53.802 -2.759 1.000 51.736 77 ILE F CA 1
ATOM 20336 C C . ILE F 1 77 ? 16.352 52.713 -2.894 1.000 50.937 77 ILE F C 1
ATOM 20337 O O . ILE F 1 77 ? 16.751 52.409 -4.024 1.000 52.961 77 ILE F O 1
ATOM 20353 N N . LYS F 1 78 ? 16.879 52.196 -1.786 1.000 47.911 78 LYS F N 1
ATOM 20354 C CA . LYS F 1 78 ? 17.844 51.068 -1.815 1.000 53.936 78 LYS F CA 1
ATOM 20355 C C . LYS F 1 78 ? 17.306 50.013 -2.793 1.000 57.554 78 LYS F C 1
ATOM 20356 O O . LYS F 1 78 ? 18.020 49.695 -3.765 1.000 57.569 78 LYS F O 1
ATOM 20375 N N . LYS F 1 79 ? 16.059 49.578 -2.573 1.000 53.047 79 LYS F N 1
ATOM 20376 C CA . LYS F 1 79 ? 15.329 48.550 -3.358 1.000 62.459 79 LYS F CA 1
ATOM 20377 C C . LYS F 1 79 ? 15.320 48.912 -4.851 1.000 59.948 79 LYS F C 1
ATOM 20378 O O . LYS F 1 79 ? 15.814 48.093 -5.638 1.000 66.943 79 LYS F O 1
ATOM 20397 N N . GLU F 1 80 ? 14.814 50.096 -5.216 1.000 54.965 80 GLU F N 1
ATOM 20398 C CA . GLU F 1 80 ? 14.522 50.504 -6.618 1.000 55.302 80 GLU F CA 1
ATOM 20399 C C . GLU F 1 80 ? 15.783 50.979 -7.353 1.000 60.540 80 GLU F C 1
ATOM 20400 O O . GLU F 1 80 ? 15.992 50.514 -8.496 1.000 61.644 80 GLU F O 1
ATOM 20412 N N . LEU F 1 81 ? 16.563 51.902 -6.770 1.000 57.915 81 LEU F N 1
ATOM 20413 C CA . LEU F 1 81 ? 17.675 52.600 -7.478 1.000 56.424 81 LEU F CA 1
ATOM 20414 C C . LEU F 1 81 ? 19.025 52.090 -6.987 1.000 51.485 81 LEU F C 1
ATOM 20415 O O . LEU F 1 81 ? 19.993 52.208 -7.749 1.000 47.470 81 LEU F O 1
ATOM 20431 N N . GLY F 1 82 ? 19.088 51.565 -5.763 1.000 54.371 82 GLY F N 1
ATOM 20432 C CA . GLY F 1 82 ? 20.355 51.344 -5.038 1.000 54.646 82 GLY F CA 1
ATOM 20433 C C . GLY F 1 82 ? 20.442 52.234 -3.805 1.000 59.215 82 GLY F C 1
ATOM 20434 O O . GLY F 1 82 ? 19.568 53.106 -3.617 1.000 54.597 82 GLY F O 1
ATOM 20438 N N . SER F 1 83 ? 21.453 52.009 -2.969 1.000 62.052 83 SER F N 1
ATOM 20439 C CA . SER F 1 83 ? 21.709 52.788 -1.729 1.000 59.595 83 SER F CA 1
ATOM 20440 C C . SER F 1 83 ? 22.148 54.220 -2.088 1.000 50.641 83 SER F C 1
ATOM 20441 O O . SER F 1 83 ? 22.917 54.424 -3.071 1.000 47.175 83 SER F O 1
ATOM 20449 N N . VAL F 1 84 ? 21.656 55.194 -1.333 1.000 46.084 84 VAL F N 1
ATOM 20450 C CA . VAL F 1 84 ? 21.945 56.637 -1.571 1.000 45.016 84 VAL F CA 1
ATOM 20451 C C . VAL F 1 84 ? 23.458 56.859 -1.410 1.000 44.246 84 VAL F C 1
ATOM 20452 O O . VAL F 1 84 ? 23.962 56.520 -0.377 1.000 49.322 84 VAL F O 1
ATOM 20465 N N . ASP F 1 85 ? 24.147 57.374 -2.428 1.000 49.444 85 ASP F N 1
ATOM 20466 C CA . ASP F 1 85 ? 25.557 57.846 -2.365 1.000 51.308 85 ASP F CA 1
ATOM 20467 C C . ASP F 1 85 ? 25.620 59.350 -2.052 1.000 53.663 85 ASP F C 1
ATOM 20468 O O . ASP F 1 85 ? 26.690 59.828 -1.599 1.000 45.718 85 ASP F O 1
ATOM 20477 N N . ILE F 1 86 ? 24.555 60.077 -2.411 1.000 50.356 86 ILE F N 1
ATOM 20478 C CA . ILE F 1 86 ? 24.498 61.567 -2.440 1.000 48.309 86 ILE F CA 1
ATOM 20479 C C . ILE F 1 86 ? 23.186 61.990 -1.776 1.000 45.937 86 ILE F C 1
ATOM 20480 O O . ILE F 1 86 ? 22.129 61.650 -2.327 1.000 43.552 86 ILE F O 1
ATOM 20496 N N . LEU F 1 87 ? 23.249 62.629 -0.602 1.000 43.133 87 LEU F N 1
ATOM 20497 C CA . LEU F 1 87 ? 22.045 63.145 0.105 1.000 41.570 87 LEU F CA 1
ATOM 20498 C C . LEU F 1 87 ? 22.060 64.676 0.037 1.000 41.262 87 LEU F C 1
ATOM 20499 O O . LEU F 1 87 ? 23.105 65.270 0.329 1.000 37.808 87 LEU F O 1
ATOM 20515 N N . VAL F 1 88 ? 20.943 65.291 -0.356 1.000 40.241 88 VAL F N 1
ATOM 20516 C CA . VAL F 1 88 ? 20.769 66.763 -0.293 1.000 40.240 88 VAL F CA 1
ATOM 20517 C C . VAL F 1 88 ? 19.644 67.046 0.699 1.000 39.577 88 VAL F C 1
ATOM 20518 O O . VAL F 1 88 ? 18.492 66.651 0.419 1.000 39.727 88 VAL F O 1
ATOM 20531 N N . ASN F 1 89 ? 19.974 67.674 1.825 1.000 32.535 89 ASN F N 1
ATOM 20532 C CA . ASN F 1 89 ? 18.976 68.065 2.851 1.000 37.226 89 ASN F CA 1
ATOM 20533 C C . ASN F 1 89 ? 18.456 69.452 2.446 1.000 39.458 89 ASN F C 1
ATOM 20534 O O . ASN F 1 89 ? 19.066 70.478 2.864 1.000 40.302 89 ASN F O 1
ATOM 20545 N N . ASN F 1 90 ? 17.419 69.478 1.597 1.000 40.302 90 ASN F N 1
ATOM 20546 C CA . ASN F 1 90 ? 16.925 70.711 0.929 1.000 36.678 90 ASN F CA 1
ATOM 20547 C C . ASN F 1 90 ? 15.543 71.100 1.476 1.000 35.488 90 ASN F C 1
ATOM 20548 O O . ASN F 1 90 ? 15.225 72.294 1.482 1.000 35.064 90 ASN F O 1
ATOM 20559 N N . ALA F 1 91 ? 14.728 70.159 1.934 1.000 36.753 91 ALA F N 1
ATOM 20560 C CA . ALA F 1 91 ? 13.431 70.485 2.567 1.000 35.312 91 ALA F CA 1
ATOM 20561 C C . ALA F 1 91 ? 13.649 71.508 3.681 1.000 38.908 91 ALA F C 1
ATOM 20562 O O . ALA F 1 91 ? 14.563 71.332 4.489 1.000 35.566 91 ALA F O 1
ATOM 20569 N N . ALA F 1 92 ? 12.804 72.526 3.744 1.000 37.352 92 ALA F N 1
ATOM 20570 C CA . ALA F 1 92 ? 12.802 73.468 4.878 1.000 37.257 92 ALA F CA 1
ATOM 20571 C C . ALA F 1 92 ? 11.376 73.906 5.152 1.000 39.499 92 ALA F C 1
ATOM 20572 O O . ALA F 1 92 ? 10.573 74.012 4.208 1.000 42.925 92 ALA F O 1
ATOM 20579 N N . SER F 1 93 ? 11.118 74.152 6.418 1.000 37.037 93 SER F N 1
ATOM 20580 C CA . SER F 1 93 ? 9.920 74.813 6.968 1.000 37.581 93 SER F CA 1
ATOM 20581 C C . SER F 1 93 ? 10.326 76.229 7.420 1.000 39.715 93 SER F C 1
ATOM 20582 O O . SER F 1 93 ? 11.533 76.459 7.735 1.000 37.365 93 SER F O 1
ATOM 20590 N N . GLY F 1 94 ? 9.371 77.157 7.387 1.000 36.495 94 GLY F N 1
ATOM 20591 C CA . GLY F 1 94 ? 9.478 78.523 7.923 1.000 36.534 94 GLY F CA 1
ATOM 20592 C C . GLY F 1 94 ? 10.466 79.391 7.195 1.000 37.124 94 GLY F C 1
ATOM 20593 O O . GLY F 1 94 ? 11.057 80.255 7.863 1.000 41.796 94 GLY F O 1
ATOM 20597 N N . ILE F 1 95 ? 10.606 79.234 5.877 1.000 39.543 95 ILE F N 1
ATOM 20598 C CA . ILE F 1 95 ? 11.667 79.923 5.084 1.000 42.030 95 ILE F CA 1
ATOM 20599 C C . ILE F 1 95 ? 11.476 81.448 5.165 1.000 44.474 95 ILE F C 1
ATOM 20600 O O . ILE F 1 95 ? 12.499 82.177 5.154 1.000 49.134 95 ILE F O 1
ATOM 20616 N N . VAL F 1 96 ? 10.226 81.904 5.250 1.000 44.155 96 VAL F N 1
ATOM 20617 C CA . VAL F 1 96 ? 9.817 83.337 5.122 1.000 50.206 96 VAL F CA 1
ATOM 20618 C C . VAL F 1 96 ? 8.842 83.686 6.237 1.000 46.797 96 VAL F C 1
ATOM 20619 O O . VAL F 1 96 ? 7.820 84.290 5.934 1.000 52.377 96 VAL F O 1
ATOM 20632 N N . ARG F 1 97 ? 9.154 83.336 7.478 1.000 48.820 97 ARG F N 1
ATOM 20633 C CA . ARG F 1 97 ? 8.484 83.942 8.649 1.000 46.308 97 ARG F CA 1
ATOM 20634 C C . ARG F 1 97 ? 8.959 85.387 8.738 1.000 45.122 97 ARG F C 1
ATOM 20635 O O . ARG F 1 97 ? 10.059 85.705 8.238 1.000 49.278 97 ARG F O 1
ATOM 20656 N N . ALA F 1 98 ? 8.122 86.232 9.312 1.000 41.585 98 ALA F N 1
ATOM 20657 C CA . ALA F 1 98 ? 8.384 87.672 9.467 1.000 39.777 98 ALA F CA 1
ATOM 20658 C C . ALA F 1 98 ? 7.701 88.098 10.762 1.000 39.648 98 ALA F C 1
ATOM 20659 O O . ALA F 1 98 ? 6.832 88.963 10.726 1.000 49.187 98 ALA F O 1
ATOM 20666 N N . THR F 1 99 ? 8.068 87.433 11.850 1.000 38.333 99 THR F N 1
ATOM 20667 C CA . THR F 1 99 ? 7.519 87.650 13.204 1.000 40.060 99 THR F CA 1
ATOM 20668 C C . THR F 1 99 ? 8.689 87.837 14.174 1.000 39.694 99 THR F C 1
ATOM 20669 O O . THR F 1 99 ? 9.632 87.012 14.160 1.000 33.397 99 THR F O 1
ATOM 20680 N N . LEU F 1 100 ? 8.620 88.890 14.980 1.000 40.276 100 LEU F N 1
ATOM 20681 C CA . LEU F 1 100 ? 9.573 89.153 16.084 1.000 39.448 100 LEU F CA 1
ATOM 20682 C C . LEU F 1 100 ? 9.532 87.951 17.040 1.000 36.749 100 LEU F C 1
ATOM 20683 O O . LEU F 1 100 ? 8.480 87.279 17.143 1.000 35.729 100 LEU F O 1
ATOM 20699 N N . ILE F 1 101 ? 10.643 87.645 17.693 1.000 35.126 101 ILE F N 1
ATOM 20700 C CA . ILE F 1 101 ? 10.726 86.438 18.570 1.000 32.753 101 ILE F CA 1
ATOM 20701 C C . ILE F 1 101 ? 9.581 86.445 19.596 1.000 31.919 101 ILE F C 1
ATOM 20702 O O . ILE F 1 101 ? 9.019 85.368 19.821 1.000 34.626 101 ILE F O 1
ATOM 20718 N N . GLU F 1 102 ? 9.224 87.577 20.212 1.000 32.193 102 GLU F N 1
ATOM 20719 C CA . GLU F 1 102 ? 8.204 87.574 21.307 1.000 36.203 102 GLU F CA 1
ATOM 20720 C C . GLU F 1 102 ? 6.795 87.280 20.750 1.000 37.539 102 GLU F C 1
ATOM 20721 O O . GLU F 1 102 ? 5.988 86.779 21.511 1.000 38.934 102 GLU F O 1
ATOM 20733 N N . LYS F 1 103 ? 6.543 87.515 19.461 1.000 41.382 103 LYS F N 1
ATOM 20734 C CA . LYS F 1 103 ? 5.275 87.189 18.752 1.000 43.827 103 LYS F CA 1
ATOM 20735 C C . LYS F 1 103 ? 5.396 85.867 17.971 1.000 43.659 103 LYS F C 1
ATOM 20736 O O . LYS F 1 103 ? 4.461 85.545 17.254 1.000 49.860 103 LYS F O 1
ATOM 20755 N N . THR F 1 104 ? 6.515 85.144 18.026 1.000 44.547 104 THR F N 1
ATOM 20756 C CA . THR F 1 104 ? 6.664 83.840 17.322 1.000 40.153 104 THR F CA 1
ATOM 20757 C C . THR F 1 104 ? 6.030 82.724 18.162 1.000 43.860 104 THR F C 1
ATOM 20758 O O . THR F 1 104 ? 6.389 82.588 19.333 1.000 46.861 104 THR F O 1
ATOM 20769 N N . ALA F 1 105 ? 5.131 81.938 17.580 1.000 41.778 105 ALA F N 1
ATOM 20770 C CA . ALA F 1 105 ? 4.385 80.890 18.304 1.000 39.276 105 ALA F CA 1
ATOM 20771 C C . ALA F 1 105 ? 5.283 79.669 18.422 1.000 37.870 105 ALA F C 1
ATOM 20772 O O . ALA F 1 105 ? 5.904 79.294 17.424 1.000 38.910 105 ALA F O 1
ATOM 20779 N N . LYS F 1 106 ? 5.367 79.103 19.621 1.000 42.274 106 LYS F N 1
ATOM 20780 C CA . LYS F 1 106 ? 6.150 77.873 19.897 1.000 44.036 106 LYS F CA 1
ATOM 20781 C C . LYS F 1 106 ? 5.832 76.782 18.862 1.000 41.963 106 LYS F C 1
ATOM 20782 O O . LYS F 1 106 ? 6.772 76.095 18.449 1.000 41.763 106 LYS F O 1
ATOM 20801 N N . GLU F 1 107 ? 4.581 76.646 18.413 1.000 43.420 107 GLU F N 1
ATOM 20802 C CA . GLU F 1 107 ? 4.180 75.562 17.463 1.000 43.606 107 GLU F CA 1
ATOM 20803 C C . GLU F 1 107 ? 4.910 75.772 16.130 1.000 38.221 107 GLU F C 1
ATOM 20804 O O . GLU F 1 107 ? 5.380 74.792 15.575 1.000 36.468 107 GLU F O 1
ATOM 20816 N N . ASP F 1 108 ? 5.057 77.013 15.669 1.000 37.516 108 ASP F N 1
ATOM 20817 C CA . ASP F 1 108 ? 5.770 77.351 14.409 1.000 37.686 108 ASP F CA 1
ATOM 20818 C C . ASP F 1 108 ? 7.272 77.115 14.561 1.000 38.107 108 ASP F C 1
ATOM 20819 O O . ASP F 1 108 ? 7.905 76.588 13.624 1.000 40.702 108 ASP F O 1
ATOM 20828 N N . TRP F 1 109 ? 7.834 77.556 15.683 1.000 41.159 109 TRP F N 1
ATOM 20829 C CA . TRP F 1 109 ? 9.256 77.339 16.059 1.000 38.216 109 TRP F CA 1
ATOM 20830 C C . TRP F 1 109 ? 9.542 75.835 16.070 1.000 36.192 109 TRP F C 1
ATOM 20831 O O . TRP F 1 109 ? 10.522 75.392 15.433 1.000 38.864 109 TRP F O 1
ATOM 20852 N N . ASP F 1 110 ? 8.721 75.068 16.782 1.000 37.101 110 ASP F N 1
ATOM 20853 C CA . ASP F 1 110 ? 8.907 73.596 16.923 1.000 40.100 110 ASP F CA 1
ATOM 20854 C C . ASP F 1 110 ? 8.933 72.944 15.536 1.000 40.727 110 ASP F C 1
ATOM 20855 O O . ASP F 1 110 ? 9.817 72.079 15.298 1.000 41.395 110 ASP F O 1
ATOM 20864 N N . GLN F 1 111 ? 8.030 73.339 14.635 1.000 40.075 111 GLN F N 1
ATOM 20865 C CA . GLN F 1 111 ? 7.935 72.708 13.292 1.000 39.284 111 GLN F CA 1
ATOM 20866 C C . GLN F 1 111 ? 9.220 72.998 12.510 1.000 37.904 111 GLN F C 1
ATOM 20867 O O . GLN F 1 111 ? 9.760 72.067 11.894 1.000 39.830 111 GLN F O 1
ATOM 20881 N N . ASP F 1 112 ? 9.696 74.245 12.541 1.000 35.382 112 ASP F N 1
ATOM 20882 C CA . ASP F 1 112 ? 10.907 74.685 11.803 1.000 34.278 112 ASP F CA 1
ATOM 20883 C C . ASP F 1 112 ? 12.106 73.845 12.261 1.000 34.796 112 ASP F C 1
ATOM 20884 O O . ASP F 1 112 ? 12.861 73.352 11.378 1.000 33.593 112 ASP F O 1
ATOM 20893 N N . LEU F 1 113 ? 12.256 73.634 13.575 1.000 34.216 113 LEU F N 1
ATOM 20894 C CA . LEU F 1 113 ? 13.369 72.817 14.136 1.000 35.880 113 LEU F CA 1
ATOM 20895 C C . LEU F 1 113 ? 13.244 71.351 13.685 1.000 35.201 113 LEU F C 1
ATOM 20896 O O . LEU F 1 113 ? 14.276 70.768 13.233 1.000 38.219 113 LEU F O 1
ATOM 20912 N N . ARG F 1 114 ? 12.043 70.772 13.770 1.000 36.626 114 ARG F N 1
ATOM 20913 C CA . ARG F 1 114 ? 11.771 69.343 13.419 1.000 39.874 114 ARG F CA 1
ATOM 20914 C C . ARG F 1 114 ? 12.145 69.122 11.951 1.000 39.346 114 ARG F C 1
ATOM 20915 O O . ARG F 1 114 ? 12.787 68.093 11.621 1.000 35.909 114 ARG F O 1
ATOM 20936 N N . VAL F 1 115 ? 11.749 70.052 11.083 1.000 33.769 115 VAL F N 1
ATOM 20937 C CA . VAL F 1 115 ? 11.969 69.868 9.621 1.000 34.481 115 VAL F CA 1
ATOM 20938 C C . VAL F 1 115 ? 13.434 70.153 9.287 1.000 34.092 115 VAL F C 1
ATOM 20939 O O . VAL F 1 115 ? 14.082 69.289 8.641 1.000 37.263 115 VAL F O 1
ATOM 20952 N N . ASN F 1 116 ? 13.917 71.331 9.682 1.000 33.708 116 ASN F N 1
ATOM 20953 C CA . ASN F 1 116 ? 15.213 71.903 9.232 1.000 35.423 116 ASN F CA 1
ATOM 20954 C C . ASN F 1 116 ? 16.395 71.178 9.882 1.000 31.625 116 ASN F C 1
ATOM 20955 O O . ASN F 1 116 ? 17.399 70.967 9.156 1.000 36.236 116 ASN F O 1
ATOM 20966 N N . LEU F 1 117 ? 16.273 70.797 11.163 1.000 35.990 117 LEU F N 1
ATOM 20967 C CA . LEU F 1 117 ? 17.334 70.086 11.933 1.000 36.034 117 LEU F CA 1
ATOM 20968 C C . LEU F 1 117 ? 17.016 68.578 11.995 1.000 34.360 117 LEU F C 1
ATOM 20969 O O . LEU F 1 117 ? 17.811 67.776 11.397 1.000 37.277 117 LEU F O 1
ATOM 20985 N N . THR F 1 118 ? 15.943 68.159 12.668 1.000 33.788 118 THR F N 1
ATOM 20986 C CA . THR F 1 118 ? 15.637 66.703 12.822 1.000 35.135 118 THR F CA 1
ATOM 20987 C C . THR F 1 118 ? 15.579 66.034 11.440 1.000 36.987 118 THR F C 1
ATOM 20988 O O . THR F 1 118 ? 16.196 64.956 11.263 1.000 38.103 118 THR F O 1
ATOM 20999 N N . GLY F 1 119 ? 14.972 66.688 10.455 1.000 40.237 119 GLY F N 1
ATOM 21000 C CA . GLY F 1 119 ? 14.954 66.187 9.070 1.000 36.987 119 GLY F CA 1
ATOM 21001 C C . GLY F 1 119 ? 16.347 65.805 8.611 1.000 38.549 119 GLY F C 1
ATOM 21002 O O . GLY F 1 119 ? 16.513 64.678 8.146 1.000 37.061 119 GLY F O 1
ATOM 21006 N N . ALA F 1 120 ? 17.319 66.718 8.728 1.000 38.421 120 ALA F N 1
ATOM 21007 C CA . ALA F 1 120 ? 18.720 66.491 8.308 1.000 39.890 120 ALA F CA 1
ATOM 21008 C C . ALA F 1 120 ? 19.288 65.270 9.045 1.000 37.125 120 ALA F C 1
ATOM 21009 O O . ALA F 1 120 ? 19.961 64.433 8.397 1.000 34.907 120 ALA F O 1
ATOM 21016 N N . PHE F 1 121 ? 19.101 65.259 10.364 1.000 36.139 121 PHE F N 1
ATOM 21017 C CA . PHE F 1 121 ? 19.518 64.191 11.308 1.000 40.931 121 PHE F CA 1
ATOM 21018 C C . PHE F 1 121 ? 18.945 62.843 10.843 1.000 39.724 121 PHE F C 1
ATOM 21019 O O . PHE F 1 121 ? 19.711 61.929 10.619 1.000 38.988 121 PHE F O 1
ATOM 21036 N N . ASN F 1 122 ? 17.624 62.757 10.694 1.000 41.001 122 ASN F N 1
ATOM 21037 C CA . ASN F 1 122 ? 16.908 61.521 10.278 1.000 44.539 122 ASN F CA 1
ATOM 21038 C C . ASN F 1 122 ? 17.476 61.012 8.956 1.000 44.782 122 ASN F C 1
ATOM 21039 O O . ASN F 1 122 ? 17.765 59.811 8.884 1.000 43.150 122 ASN F O 1
ATOM 21050 N N . CYS F 1 123 ? 17.654 61.902 7.972 1.000 44.043 123 CYS F N 1
ATOM 21051 C CA . CYS F 1 123 ? 18.103 61.526 6.610 1.000 41.400 123 CYS F CA 1
ATOM 21052 C C . CYS F 1 123 ? 19.558 61.079 6.656 1.000 41.698 123 CYS F C 1
ATOM 21053 O O . CYS F 1 123 ? 19.874 60.107 5.973 1.000 42.529 123 CYS F O 1
ATOM 21061 N N . ILE F 1 124 ? 20.427 61.783 7.377 1.000 43.200 124 ILE F N 1
ATOM 21062 C CA . ILE F 1 124 ? 21.857 61.362 7.482 1.000 45.577 124 ILE F CA 1
ATOM 21063 C C . ILE F 1 124 ? 21.932 60.007 8.215 1.000 41.549 124 ILE F C 1
ATOM 21064 O O . ILE F 1 124 ? 22.658 59.122 7.751 1.000 42.185 124 ILE F O 1
ATOM 21080 N N . LYS F 1 125 ? 21.193 59.822 9.304 1.000 44.313 125 LYS F N 1
ATOM 21081 C CA . LYS F 1 125 ? 21.184 58.519 10.030 1.000 48.644 125 LYS F CA 1
ATOM 21082 C C . LYS F 1 125 ? 20.841 57.382 9.064 1.000 44.688 125 LYS F C 1
ATOM 21083 O O . LYS F 1 125 ? 21.559 56.371 9.070 1.000 44.853 125 LYS F O 1
ATOM 21102 N N . ALA F 1 126 ? 19.809 57.558 8.239 1.000 46.733 126 ALA F N 1
ATOM 21103 C CA . ALA F 1 126 ? 19.290 56.507 7.329 1.000 44.630 126 ALA F CA 1
ATOM 21104 C C . ALA F 1 126 ? 20.342 56.141 6.281 1.000 42.164 126 ALA F C 1
ATOM 21105 O O . ALA F 1 126 ? 20.460 54.967 5.975 1.000 48.470 126 ALA F O 1
ATOM 21112 N N . VAL F 1 127 ? 21.098 57.102 5.760 1.000 38.762 127 VAL F N 1
ATOM 21113 C CA . VAL F 1 127 ? 21.941 56.882 4.548 1.000 38.517 127 VAL F CA 1
ATOM 21114 C C . VAL F 1 127 ? 23.401 56.600 4.928 1.000 41.160 127 VAL F C 1
ATOM 21115 O O . VAL F 1 127 ? 24.107 56.042 4.083 1.000 42.998 127 VAL F O 1
ATOM 21128 N N . ILE F 1 128 ? 23.873 57.030 6.103 1.000 41.624 128 ILE F N 1
ATOM 21129 C CA . ILE F 1 128 ? 25.336 57.053 6.418 1.000 41.879 128 ILE F CA 1
ATOM 21130 C C . ILE F 1 128 ? 25.866 55.623 6.601 1.000 43.261 128 ILE F C 1
ATOM 21131 O O . ILE F 1 128 ? 27.002 55.357 6.187 1.000 38.770 128 ILE F O 1
ATOM 21147 N N . PRO F 1 129 ? 25.104 54.644 7.163 1.000 41.929 129 PRO F N 1
ATOM 21148 C CA . PRO F 1 129 ? 25.618 53.271 7.293 1.000 47.110 129 PRO F CA 1
ATOM 21149 C C . PRO F 1 129 ? 26.049 52.671 5.936 1.000 46.991 129 PRO F C 1
ATOM 21150 O O . PRO F 1 129 ? 27.194 52.293 5.826 1.000 46.547 129 PRO F O 1
ATOM 21161 N N . ASP F 1 130 ? 25.193 52.693 4.909 1.000 50.696 130 ASP F N 1
ATOM 21162 C CA . ASP F 1 130 ? 25.536 52.155 3.562 1.000 46.645 130 ASP F CA 1
ATOM 21163 C C . ASP F 1 130 ? 26.683 52.957 2.947 1.000 47.243 130 ASP F C 1
ATOM 21164 O O . ASP F 1 130 ? 27.587 52.333 2.338 1.000 47.818 130 ASP F O 1
ATOM 21173 N N . MET F 1 131 ? 26.679 54.281 3.087 1.000 41.934 131 MET F N 1
ATOM 21174 C CA . MET F 1 131 ? 27.796 55.106 2.565 1.000 45.664 131 MET F CA 1
ATOM 21175 C C . MET F 1 131 ? 29.111 54.603 3.174 1.000 43.830 131 MET F C 1
ATOM 21176 O O . MET F 1 131 ? 30.100 54.486 2.430 1.000 44.188 131 MET F O 1
ATOM 21190 N N . LYS F 1 132 ? 29.132 54.370 4.486 1.000 42.269 132 LYS F N 1
ATOM 21191 C CA . LYS F 1 132 ? 30.321 53.837 5.201 1.000 47.400 132 LYS F CA 1
ATOM 21192 C C . LYS F 1 132 ? 30.718 52.480 4.596 1.000 48.477 132 LYS F C 1
ATOM 21193 O O . LYS F 1 132 ? 31.887 52.358 4.181 1.000 48.612 132 LYS F O 1
ATOM 21212 N N . LYS F 1 133 ? 29.780 51.525 4.541 1.000 50.597 133 LYS F N 1
ATOM 21213 C CA . LYS F 1 133 ? 29.960 50.162 3.962 1.000 54.233 133 LYS F CA 1
ATOM 21214 C C . LYS F 1 133 ? 30.574 50.295 2.564 1.000 55.876 133 LYS F C 1
ATOM 21215 O O . LYS F 1 133 ? 31.593 49.631 2.291 1.000 51.235 133 LYS F O 1
ATOM 21234 N N . ASN F 1 134 ? 30.029 51.183 1.730 1.000 52.003 134 ASN F N 1
ATOM 21235 C CA . ASN F 1 134 ? 30.502 51.367 0.336 1.000 49.597 134 ASN F CA 1
ATOM 21236 C C . ASN F 1 134 ? 31.775 52.219 0.316 1.000 51.524 134 ASN F C 1
ATOM 21237 O O . ASN F 1 134 ? 32.393 52.349 -0.766 1.000 51.874 134 ASN F O 1
ATOM 21248 N N . ASN F 1 135 ? 32.197 52.746 1.466 1.000 52.051 135 ASN F N 1
ATOM 21249 C CA . ASN F 1 135 ? 33.424 53.576 1.566 1.000 54.454 135 ASN F CA 1
ATOM 21250 C C . ASN F 1 135 ? 33.289 54.819 0.666 1.000 47.155 135 ASN F C 1
ATOM 21251 O O . ASN F 1 135 ? 34.326 55.305 0.189 1.000 47.311 135 ASN F O 1
ATOM 21262 N N . TRP F 1 136 ? 32.077 55.320 0.405 1.000 46.710 136 TRP F N 1
ATOM 21263 C CA . TRP F 1 136 ? 31.891 56.593 -0.370 1.000 52.650 136 TRP F CA 1
ATOM 21264 C C . TRP F 1 136 ? 30.592 57.326 0.037 1.000 51.847 136 TRP F C 1
ATOM 21265 O O . TRP F 1 136 ? 29.613 56.666 0.457 1.000 51.489 136 TRP F O 1
ATOM 21286 N N . GLY F 1 137 ? 30.596 58.661 -0.027 1.000 48.407 137 GLY F N 1
ATOM 21287 C CA . GLY F 1 137 ? 29.444 59.473 0.398 1.000 47.620 137 GLY F CA 1
ATOM 21288 C C . GLY F 1 137 ? 29.617 60.953 0.116 1.000 47.080 137 GLY F C 1
ATOM 21289 O O . GLY F 1 137 ? 30.769 61.443 0.138 1.000 43.836 137 GLY F O 1
ATOM 21293 N N . ARG F 1 138 ? 28.483 61.616 -0.143 1.000 45.008 138 ARG F N 1
ATOM 21294 C CA . ARG F 1 138 ? 28.336 63.071 -0.372 1.000 41.748 138 ARG F CA 1
ATOM 21295 C C . ARG F 1 138 ? 27.049 63.479 0.322 1.000 43.487 138 ARG F C 1
ATOM 21296 O O . ARG F 1 138 ? 26.012 62.920 -0.002 1.000 47.323 138 ARG F O 1
ATOM 21317 N N . ILE F 1 139 ? 27.174 64.301 1.354 1.000 42.877 139 ILE F N 1
ATOM 21318 C CA . ILE F 1 139 ? 26.036 64.875 2.110 1.000 41.941 139 ILE F CA 1
ATOM 21319 C C . ILE F 1 139 ? 26.155 66.380 1.953 1.000 40.462 139 ILE F C 1
ATOM 21320 O O . ILE F 1 139 ? 27.265 66.896 2.179 1.000 40.208 139 ILE F O 1
ATOM 21336 N N . ILE F 1 140 ? 25.083 67.034 1.509 1.000 41.798 140 ILE F N 1
ATOM 21337 C CA . ILE F 1 140 ? 25.067 68.501 1.275 1.000 40.091 140 ILE F CA 1
ATOM 21338 C C . ILE F 1 140 ? 23.837 69.066 1.977 1.000 44.323 140 ILE F C 1
ATOM 21339 O O . ILE F 1 140 ? 22.661 68.668 1.647 1.000 42.395 140 ILE F O 1
ATOM 21355 N N . ASN F 1 141 ? 24.122 69.934 2.945 1.000 35.932 141 ASN F N 1
ATOM 21356 C CA . ASN F 1 141 ? 23.082 70.561 3.783 1.000 36.665 141 ASN F CA 1
ATOM 21357 C C . ASN F 1 141 ? 22.851 71.965 3.227 1.000 33.200 141 ASN F C 1
ATOM 21358 O O . ASN F 1 141 ? 23.752 72.516 2.611 1.000 33.066 141 ASN F O 1
ATOM 21369 N N . ILE F 1 142 ? 21.654 72.496 3.399 1.000 34.704 142 ILE F N 1
ATOM 21370 C CA . ILE F 1 142 ? 21.290 73.780 2.749 1.000 35.012 142 ILE F CA 1
ATOM 21371 C C . ILE F 1 142 ? 21.100 74.788 3.867 1.000 31.712 142 ILE F C 1
ATOM 21372 O O . ILE F 1 142 ? 20.111 74.690 4.589 1.000 30.801 142 ILE F O 1
ATOM 21388 N N . SER F 1 143 ? 22.026 75.732 3.950 1.000 32.774 143 SER F N 1
ATOM 21389 C CA . SER F 1 143 ? 22.004 76.803 4.970 1.000 33.401 143 SER F CA 1
ATOM 21390 C C . SER F 1 143 ? 21.600 78.098 4.263 1.000 34.124 143 SER F C 1
ATOM 21391 O O . SER F 1 143 ? 21.004 78.013 3.163 1.000 38.554 143 SER F O 1
ATOM 21399 N N . SER F 1 144 ? 21.848 79.238 4.900 1.000 31.894 144 SER F N 1
ATOM 21400 C CA . SER F 1 144 ? 21.419 80.582 4.440 1.000 33.343 144 SER F CA 1
ATOM 21401 C C . SER F 1 144 ? 22.247 81.640 5.166 1.000 31.848 144 SER F C 1
ATOM 21402 O O . SER F 1 144 ? 22.591 81.429 6.335 1.000 28.109 144 SER F O 1
ATOM 21410 N N . VAL F 1 145 ? 22.526 82.753 4.505 1.000 32.762 145 VAL F N 1
ATOM 21411 C CA . VAL F 1 145 ? 23.276 83.874 5.124 1.000 33.604 145 VAL F CA 1
ATOM 21412 C C . VAL F 1 145 ? 22.455 84.400 6.312 1.000 31.246 145 VAL F C 1
ATOM 21413 O O . VAL F 1 145 ? 23.045 85.029 7.182 1.000 36.283 145 VAL F O 1
ATOM 21426 N N . THR F 1 146 ? 21.149 84.161 6.369 1.000 30.311 146 THR F N 1
ATOM 21427 C CA . THR F 1 146 ? 20.335 84.469 7.571 1.000 32.885 146 THR F CA 1
ATOM 21428 C C . THR F 1 146 ? 20.931 83.724 8.772 1.000 36.340 146 THR F C 1
ATOM 21429 O O . THR F 1 146 ? 20.968 84.309 9.881 1.000 34.643 146 THR F O 1
ATOM 21440 N N . GLY F 1 147 ? 21.412 82.501 8.558 1.000 33.512 147 GLY F N 1
ATOM 21441 C CA . GLY F 1 147 ? 22.008 81.699 9.643 1.000 33.301 147 GLY F CA 1
ATOM 21442 C C . GLY F 1 147 ? 23.321 82.288 10.115 1.000 31.545 147 GLY F C 1
ATOM 21443 O O . GLY F 1 147 ? 23.585 82.227 11.304 1.000 32.050 147 GLY F O 1
ATOM 21447 N N . THR F 1 148 ? 24.110 82.870 9.220 1.000 31.192 148 THR F N 1
ATOM 21448 C CA . THR F 1 148 ? 25.476 83.353 9.535 1.000 31.052 148 THR F CA 1
ATOM 21449 C C . THR F 1 148 ? 25.476 84.851 9.810 1.000 32.950 148 THR F C 1
ATOM 21450 O O . THR F 1 148 ? 26.513 85.327 10.317 1.000 32.554 148 THR F O 1
ATOM 21461 N N . MET F 1 149 ? 24.410 85.588 9.444 1.000 32.626 149 MET F N 1
ATOM 21462 C CA . MET F 1 149 ? 24.367 87.067 9.624 1.000 31.697 149 MET F CA 1
ATOM 21463 C C . MET F 1 149 ? 23.104 87.531 10.365 1.000 30.971 149 MET F C 1
ATOM 21464 O O . MET F 1 149 ? 23.013 88.757 10.643 1.000 36.026 149 MET F O 1
ATOM 21478 N N . GLY F 1 150 ? 22.199 86.624 10.723 1.000 31.410 150 GLY F N 1
ATOM 21479 C CA . GLY F 1 150 ? 20.926 86.952 11.400 1.000 31.899 150 GLY F CA 1
ATOM 21480 C C . GLY F 1 150 ? 19.855 87.342 10.395 1.000 31.013 150 GLY F C 1
ATOM 21481 O O . GLY F 1 150 ? 20.191 87.651 9.265 1.000 31.658 150 GLY F O 1
ATOM 21485 N N . GLY F 1 151 ? 18.599 87.349 10.810 1.000 33.272 151 GLY F N 1
ATOM 21486 C CA . GLY F 1 151 ? 17.516 87.958 10.029 1.000 31.539 151 GLY F CA 1
ATOM 21487 C C . GLY F 1 151 ? 16.406 88.431 10.940 1.000 32.838 151 GLY F C 1
ATOM 21488 O O . GLY F 1 151 ? 15.823 87.586 11.636 1.000 33.109 151 GLY F O 1
ATOM 21492 N N . SER F 1 152 ? 16.123 89.731 10.962 1.000 31.173 152 SER F N 1
ATOM 21493 C CA . SER F 1 152 ? 15.040 90.282 11.803 1.000 34.140 152 SER F CA 1
ATOM 21494 C C . SER F 1 152 ? 13.740 89.545 11.447 1.000 34.386 152 SER F C 1
ATOM 21495 O O . SER F 1 152 ? 13.486 89.381 10.275 1.000 35.663 152 SER F O 1
ATOM 21503 N N . GLY F 1 153 ? 13.018 89.012 12.429 1.000 31.719 153 GLY F N 1
ATOM 21504 C CA . GLY F 1 153 ? 11.716 88.366 12.211 1.000 32.548 153 GLY F CA 1
ATOM 21505 C C . GLY F 1 153 ? 11.868 86.905 11.844 1.000 37.615 153 GLY F C 1
ATOM 21506 O O . GLY F 1 153 ? 10.820 86.241 11.644 1.000 37.463 153 GLY F O 1
ATOM 21510 N N . GLN F 1 154 ? 13.108 86.392 11.807 1.000 36.326 154 GLN F N 1
ATOM 21511 C CA . GLN F 1 154 ? 13.375 84.998 11.374 1.000 35.431 154 GLN F CA 1
ATOM 21512 C C . GLN F 1 154 ? 14.107 84.189 12.451 1.000 35.383 154 GLN F C 1
ATOM 21513 O O . GLN F 1 154 ? 15.088 83.513 12.093 1.000 39.465 154 GLN F O 1
ATOM 21527 N N . CYS F 1 155 ? 13.669 84.178 13.713 1.000 33.154 155 CYS F N 1
ATOM 21528 C CA . CYS F 1 155 ? 14.480 83.485 14.763 1.000 35.319 155 CYS F CA 1
ATOM 21529 C C . CYS F 1 155 ? 14.669 81.992 14.420 1.000 34.844 155 CYS F C 1
ATOM 21530 O O . CYS F 1 155 ? 15.819 81.522 14.484 1.000 35.788 155 CYS F O 1
ATOM 21538 N N . SER F 1 156 ? 13.630 81.263 14.014 1.000 30.524 156 SER F N 1
ATOM 21539 C CA . SER F 1 156 ? 13.718 79.796 13.767 1.000 32.607 156 SER F CA 1
ATOM 21540 C C . SER F 1 156 ? 14.613 79.510 12.555 1.000 31.971 156 SER F C 1
ATOM 21541 O O . SER F 1 156 ? 15.321 78.487 12.539 1.000 28.850 156 SER F O 1
ATOM 21549 N N . TYR F 1 157 ? 14.578 80.365 11.543 1.000 32.417 157 TYR F N 1
ATOM 21550 C CA . TYR F 1 157 ? 15.267 80.092 10.256 1.000 34.143 157 TYR F CA 1
ATOM 21551 C C . TYR F 1 157 ? 16.761 80.310 10.472 1.000 34.143 157 TYR F C 1
ATOM 21552 O O . TYR F 1 157 ? 17.568 79.463 10.031 1.000 34.908 157 TYR F O 1
ATOM 21570 N N . ALA F 1 158 ? 17.093 81.435 11.113 1.000 34.556 158 ALA F N 1
ATOM 21571 C CA . ALA F 1 158 ? 18.462 81.792 11.523 1.000 35.520 158 ALA F CA 1
ATOM 21572 C C . ALA F 1 158 ? 19.033 80.649 12.370 1.000 33.342 158 ALA F C 1
ATOM 21573 O O . ALA F 1 158 ? 20.173 80.200 12.080 1.000 30.875 158 ALA F O 1
ATOM 21580 N N . THR F 1 159 ? 18.257 80.193 13.352 1.000 31.794 159 THR F N 1
ATOM 21581 C CA . THR F 1 159 ? 18.687 79.193 14.356 1.000 33.905 159 THR F CA 1
ATOM 21582 C C . THR F 1 159 ? 18.980 77.887 13.617 1.000 34.395 159 THR F C 1
ATOM 21583 O O . THR F 1 159 ? 20.116 77.366 13.735 1.000 37.572 159 THR F O 1
ATOM 21594 N N . THR F 1 160 ? 18.037 77.403 12.815 1.000 30.998 160 THR F N 1
ATOM 21595 C CA . THR F 1 160 ? 18.182 76.094 12.134 1.000 30.632 160 THR F CA 1
ATOM 21596 C C . THR F 1 160 ? 19.221 76.193 11.018 1.000 30.074 160 THR F C 1
ATOM 21597 O O . THR F 1 160 ? 19.974 75.232 10.829 1.000 32.523 160 THR F O 1
ATOM 21608 N N . LYS F 1 161 ? 19.272 77.296 10.278 1.000 29.128 161 LYS F N 1
ATOM 21609 C CA . LYS F 1 161 ? 20.208 77.394 9.131 1.000 30.933 161 LYS F CA 1
ATOM 21610 C C . LYS F 1 161 ? 21.644 77.528 9.680 1.000 31.694 161 LYS F C 1
ATOM 21611 O O . LYS F 1 161 ? 22.579 77.005 9.045 1.000 29.234 161 LYS F O 1
ATOM 21630 N N . ALA F 1 162 ? 21.812 78.140 10.857 1.000 30.585 162 ALA F N 1
ATOM 21631 C CA . ALA F 1 162 ? 23.099 78.171 11.602 1.000 34.133 162 ALA F CA 1
ATOM 21632 C C . ALA F 1 162 ? 23.398 76.757 12.148 1.000 32.193 162 ALA F C 1
ATOM 21633 O O . ALA F 1 162 ? 24.552 76.303 12.061 1.000 29.881 162 ALA F O 1
ATOM 21640 N N . GLY F 1 163 ? 22.382 76.089 12.680 1.000 31.088 163 GLY F N 1
ATOM 21641 C CA . GLY F 1 163 ? 22.512 74.754 13.284 1.000 34.476 163 GLY F CA 1
ATOM 21642 C C . GLY F 1 163 ? 23.094 73.759 12.293 1.000 34.164 163 GLY F C 1
ATOM 21643 O O . GLY F 1 163 ? 23.933 72.912 12.690 1.000 27.587 163 GLY F O 1
ATOM 21647 N N . LEU F 1 164 ? 22.649 73.830 11.039 1.000 29.102 164 LEU F N 1
ATOM 21648 C CA . LEU F 1 164 ? 23.056 72.856 10.008 1.000 30.160 164 LEU F CA 1
ATOM 21649 C C . LEU F 1 164 ? 24.571 72.965 9.791 1.000 30.482 164 LEU F C 1
ATOM 21650 O O . LEU F 1 164 ? 25.179 72.000 9.312 1.000 31.638 164 LEU F O 1
ATOM 21666 N N . ILE F 1 165 ? 25.172 74.114 10.084 1.000 31.143 165 ILE F N 1
ATOM 21667 C CA . ILE F 1 165 ? 26.637 74.275 9.882 1.000 33.967 165 ILE F CA 1
ATOM 21668 C C . ILE F 1 165 ? 27.357 73.444 10.961 1.000 35.547 165 ILE F C 1
ATOM 21669 O O . ILE F 1 165 ? 28.389 72.820 10.648 1.000 31.980 165 ILE F O 1
ATOM 21685 N N . GLY F 1 166 ? 26.804 73.383 12.175 1.000 37.071 166 GLY F N 1
ATOM 21686 C CA . GLY F 1 166 ? 27.364 72.564 13.265 1.000 37.323 166 GLY F CA 1
ATOM 21687 C C . GLY F 1 166 ? 27.147 71.090 12.963 1.000 35.579 166 GLY F C 1
ATOM 21688 O O . GLY F 1 166 ? 28.099 70.299 13.119 1.000 33.151 166 GLY F O 1
ATOM 21692 N N . LEU F 1 167 ? 25.944 70.732 12.521 1.000 32.979 167 LEU F N 1
ATOM 21693 C CA . LEU F 1 167 ? 25.643 69.338 12.103 1.000 36.191 167 LEU F CA 1
ATOM 21694 C C . LEU F 1 167 ? 26.666 68.940 11.052 1.000 34.043 167 LEU F C 1
ATOM 21695 O O . LEU F 1 167 ? 27.252 67.851 11.151 1.000 30.475 167 LEU F O 1
ATOM 21711 N N . THR F 1 168 ? 26.849 69.827 10.078 1.000 34.941 168 THR F N 1
ATOM 21712 C CA . THR F 1 168 ? 27.708 69.608 8.898 1.000 33.811 168 THR F CA 1
ATOM 21713 C C . THR F 1 168 ? 29.126 69.260 9.362 1.000 37.695 168 THR F C 1
ATOM 21714 O O . THR F 1 168 ? 29.686 68.290 8.825 1.000 36.926 168 THR F O 1
ATOM 21725 N N . LYS F 1 169 ? 29.700 70.033 10.293 1.000 36.651 169 LYS F N 1
ATOM 21726 C CA . LYS F 1 169 ? 31.109 69.838 10.738 1.000 38.347 169 LYS F CA 1
ATOM 21727 C C . LYS F 1 169 ? 31.248 68.528 11.539 1.000 37.897 169 LYS F C 1
ATOM 21728 O O . LYS F 1 169 ? 32.280 67.859 11.351 1.000 35.424 169 LYS F O 1
ATOM 21747 N N . THR F 1 170 ? 30.237 68.142 12.326 1.000 37.114 170 THR F N 1
ATOM 21748 C CA . THR F 1 170 ? 30.195 66.858 13.076 1.000 39.568 170 THR F CA 1
ATOM 21749 C C . THR F 1 170 ? 30.110 65.686 12.099 1.000 38.853 170 THR F C 1
ATOM 21750 O O . THR F 1 170 ? 30.938 64.753 12.239 1.000 38.143 170 THR F O 1
ATOM 21761 N N . VAL F 1 171 ? 29.179 65.720 11.141 1.000 36.698 171 VAL F N 1
ATOM 21762 C CA . VAL F 1 171 ? 29.066 64.619 10.140 1.000 35.010 171 VAL F CA 1
ATOM 21763 C C . VAL F 1 171 ? 30.354 64.562 9.297 1.000 34.702 171 VAL F C 1
ATOM 21764 O O . VAL F 1 171 ? 30.817 63.446 8.999 1.000 42.204 171 VAL F O 1
ATOM 21777 N N . ALA F 1 172 ? 31.003 65.675 8.976 1.000 31.131 172 ALA F N 1
ATOM 21778 C CA . ALA F 1 172 ? 32.275 65.628 8.220 1.000 32.123 172 ALA F CA 1
ATOM 21779 C C . ALA F 1 172 ? 33.359 64.930 9.053 1.000 34.860 172 ALA F C 1
ATOM 21780 O O . ALA F 1 172 ? 34.243 64.290 8.440 1.000 35.270 172 ALA F O 1
ATOM 21787 N N . LEU F 1 173 ? 33.389 65.134 10.371 1.000 33.414 173 LEU F N 1
ATOM 21788 C CA . LEU F 1 173 ? 34.440 64.512 11.201 1.000 35.622 173 LEU F CA 1
ATOM 21789 C C . LEU F 1 173 ? 34.201 62.998 11.222 1.000 39.736 173 LEU F C 1
ATOM 21790 O O . LEU F 1 173 ? 35.190 62.254 11.072 1.000 38.190 173 LEU F O 1
ATOM 21806 N N . GLU F 1 174 ? 32.938 62.584 11.371 1.000 34.584 174 GLU F N 1
ATOM 21807 C CA . GLU F 1 174 ? 32.523 61.167 11.509 1.000 35.462 174 GLU F CA 1
ATOM 21808 C C . GLU F 1 174 ? 32.672 60.401 10.188 1.000 40.981 174 GLU F C 1
ATOM 21809 O O . GLU F 1 174 ? 32.853 59.170 10.263 1.000 45.222 174 GLU F O 1
ATOM 21821 N N . GLY F 1 175 ? 32.581 61.065 9.035 1.000 38.227 175 GLY F N 1
ATOM 21822 C CA . GLY F 1 175 ? 32.606 60.393 7.723 1.000 39.094 175 GLY F CA 1
ATOM 21823 C C . GLY F 1 175 ? 33.944 60.488 7.016 1.000 38.026 175 GLY F C 1
ATOM 21824 O O . GLY F 1 175 ? 34.119 59.810 6.001 1.000 43.820 175 GLY F O 1
ATOM 21828 N N . ALA F 1 176 ? 34.883 61.285 7.512 1.000 39.715 176 ALA F N 1
ATOM 21829 C CA . ALA F 1 176 ? 36.132 61.604 6.786 1.000 41.566 176 ALA F CA 1
ATOM 21830 C C . ALA F 1 176 ? 36.897 60.323 6.406 1.000 48.395 176 ALA F C 1
ATOM 21831 O O . ALA F 1 176 ? 37.409 60.264 5.269 1.000 52.962 176 ALA F O 1
ATOM 21838 N N . ARG F 1 177 ? 36.984 59.329 7.297 1.000 52.536 177 ARG F N 1
ATOM 21839 C CA . ARG F 1 177 ? 37.804 58.105 7.055 1.000 56.983 177 ARG F CA 1
ATOM 21840 C C . ARG F 1 177 ? 37.176 57.256 5.938 1.000 56.427 177 ARG F C 1
ATOM 21841 O O . ARG F 1 177 ? 37.913 56.455 5.352 1.000 54.122 177 ARG F O 1
ATOM 21862 N N . TYR F 1 178 ? 35.884 57.435 5.641 1.000 49.334 178 TYR F N 1
ATOM 21863 C CA . TYR F 1 178 ? 35.113 56.588 4.694 1.000 46.832 178 TYR F CA 1
ATOM 21864 C C . TYR F 1 178 ? 34.909 57.269 3.342 1.000 48.230 178 TYR F C 1
ATOM 21865 O O . TYR F 1 178 ? 34.067 56.775 2.552 1.000 47.315 178 TYR F O 1
ATOM 21883 N N . ASN F 1 179 ? 35.643 58.351 3.074 1.000 51.734 179 ASN F N 1
ATOM 21884 C CA . ASN F 1 179 ? 35.509 59.166 1.839 1.000 53.172 179 ASN F CA 1
ATOM 21885 C C . ASN F 1 179 ? 34.077 59.709 1.741 1.000 50.113 179 ASN F C 1
ATOM 21886 O O . ASN F 1 179 ? 33.611 59.921 0.612 1.000 51.703 179 ASN F O 1
ATOM 21897 N N . ILE F 1 180 ? 33.414 59.908 2.887 1.000 45.542 180 ILE F N 1
ATOM 21898 C CA . ILE F 1 180 ? 32.128 60.652 3.017 1.000 45.951 180 ILE F CA 1
ATOM 21899 C C . ILE F 1 180 ? 32.483 62.114 3.308 1.000 46.846 180 ILE F C 1
ATOM 21900 O O . ILE F 1 180 ? 33.110 62.376 4.369 1.000 48.863 180 ILE F O 1
ATOM 21916 N N . THR F 1 181 ? 32.170 63.028 2.385 1.000 47.179 181 THR F N 1
ATOM 21917 C CA . THR F 1 181 ? 32.219 64.489 2.653 1.000 41.362 181 THR F CA 1
ATOM 21918 C C . THR F 1 181 ? 30.818 64.935 3.051 1.000 39.951 181 THR F C 1
ATOM 21919 O O . THR F 1 181 ? 29.837 64.302 2.646 1.000 43.062 181 THR F O 1
ATOM 21930 N N . CYS F 1 182 ? 30.787 65.938 3.912 1.000 38.356 182 CYS F N 1
ATOM 21931 C CA . CYS F 1 182 ? 29.594 66.683 4.349 1.000 35.883 182 CYS F CA 1
ATOM 21932 C C . CYS F 1 182 ? 29.954 68.168 4.343 1.000 38.319 182 CYS F C 1
ATOM 21933 O O . CYS F 1 182 ? 30.887 68.583 5.072 1.000 33.145 182 CYS F O 1
ATOM 21941 N N . ASN F 1 183 ? 29.258 68.913 3.492 1.000 38.175 183 ASN F N 1
ATOM 21942 C CA . ASN F 1 183 ? 29.369 70.378 3.366 1.000 38.559 183 ASN F CA 1
ATOM 21943 C C . ASN F 1 183 ? 27.970 70.991 3.420 1.000 36.414 183 ASN F C 1
ATOM 21944 O O . ASN F 1 183 ? 26.971 70.305 3.071 1.000 33.630 183 ASN F O 1
ATOM 21955 N N . ALA F 1 184 ? 27.958 72.274 3.760 1.000 34.547 184 ALA F N 1
ATOM 21956 C CA . ALA F 1 184 ? 26.781 73.153 3.779 1.000 34.540 184 ALA F CA 1
ATOM 21957 C C . ALA F 1 184 ? 26.976 74.214 2.704 1.000 34.416 184 ALA F C 1
ATOM 21958 O O . ALA F 1 184 ? 28.091 74.759 2.600 1.000 36.275 184 ALA F O 1
ATOM 21965 N N . LEU F 1 185 ? 25.946 74.437 1.892 1.000 33.548 185 LEU F N 1
ATOM 21966 C CA . LEU F 1 185 ? 25.861 75.607 0.981 1.000 33.301 185 LEU F CA 1
ATOM 21967 C C . LEU F 1 185 ? 25.083 76.705 1.711 1.000 32.551 185 LEU F C 1
ATOM 21968 O O . LEU F 1 185 ? 23.935 76.452 2.189 1.000 30.545 185 LEU F O 1
ATOM 21984 N N . VAL F 1 186 ? 25.732 77.854 1.879 1.000 32.640 186 VAL F N 1
ATOM 21985 C CA . VAL F 1 186 ? 25.165 79.046 2.576 1.000 33.663 186 VAL F CA 1
ATOM 21986 C C . VAL F 1 186 ? 24.567 79.952 1.489 1.000 30.653 186 VAL F C 1
ATOM 21987 O O . VAL F 1 186 ? 25.334 80.629 0.780 1.000 30.542 186 VAL F O 1
ATOM 22000 N N . LEU F 1 187 ? 23.256 79.862 1.281 1.000 33.678 187 LEU F N 1
ATOM 22001 C CA . LEU F 1 187 ? 22.571 80.509 0.139 1.000 34.941 187 LEU F CA 1
ATOM 22002 C C . LEU F 1 187 ? 22.366 81.998 0.427 1.000 34.092 187 LEU F C 1
ATOM 22003 O O . LEU F 1 187 ? 21.912 82.351 1.539 1.000 31.061 187 LEU F O 1
ATOM 22019 N N . GLY F 1 188 ? 22.553 82.812 -0.609 1.000 32.701 188 GLY F N 1
ATOM 22020 C CA . GLY F 1 188 ? 21.905 84.128 -0.714 1.000 33.487 188 GLY F CA 1
ATOM 22021 C C . GLY F 1 188 ? 20.436 83.980 -1.086 1.000 31.856 188 GLY F C 1
ATOM 22022 O O . GLY F 1 188 ? 19.744 83.172 -0.454 1.000 33.188 188 GLY F O 1
ATOM 22026 N N . VAL F 1 189 ? 19.965 84.736 -2.081 1.000 33.313 189 VAL F N 1
ATOM 22027 C CA . VAL F 1 189 ? 18.544 84.667 -2.550 1.000 36.441 189 VAL F CA 1
ATOM 22028 C C . VAL F 1 189 ? 18.560 84.214 -4.007 1.000 33.898 189 VAL F C 1
ATOM 22029 O O . VAL F 1 189 ? 19.487 84.610 -4.721 1.000 34.442 189 VAL F O 1
ATOM 22042 N N . PHE F 1 190 ? 17.584 83.397 -4.396 1.000 34.508 190 PHE F N 1
ATOM 22043 C CA . PHE F 1 190 ? 17.484 82.790 -5.742 1.000 34.504 190 PHE F CA 1
ATOM 22044 C C . PHE F 1 190 ? 16.159 83.185 -6.383 1.000 35.451 190 PHE F C 1
ATOM 22045 O O . PHE F 1 190 ? 15.115 83.195 -5.690 1.000 35.832 190 PHE F O 1
ATOM 22062 N N . GLY F 1 191 ? 16.221 83.526 -7.673 1.000 39.925 191 GLY F N 1
ATOM 22063 C CA . GLY F 1 191 ? 15.051 83.951 -8.463 1.000 42.145 191 GLY F CA 1
ATOM 22064 C C . GLY F 1 191 ? 14.448 82.803 -9.258 1.000 42.332 191 GLY F C 1
ATOM 22065 O O . GLY F 1 191 ? 13.632 82.053 -8.694 1.000 44.572 191 GLY F O 1
ATOM 22069 N N . GLY F 1 192 ? 14.847 82.667 -10.524 1.000 41.411 192 GLY F N 1
ATOM 22070 C CA . GLY F 1 192 ? 14.179 81.813 -11.527 1.000 42.123 192 GLY F CA 1
ATOM 22071 C C . GLY F 1 192 ? 12.928 82.491 -12.066 1.000 41.486 192 GLY F C 1
ATOM 22072 O O . GLY F 1 192 ? 12.860 83.722 -12.024 1.000 47.207 192 GLY F O 1
ATOM 22076 N N . ARG F 1 193 ? 11.931 81.715 -12.479 1.000 42.421 193 ARG F N 1
ATOM 22077 C CA . ARG F 1 193 ? 10.772 82.213 -13.264 1.000 45.341 193 ARG F CA 1
ATOM 22078 C C . ARG F 1 193 ? 9.687 82.796 -12.349 1.000 43.118 193 ARG F C 1
ATOM 22079 O O . ARG F 1 193 ? 8.806 83.455 -12.886 1.000 45.456 193 ARG F O 1
ATOM 22100 N N . GLY F 1 194 ? 9.716 82.500 -11.047 1.000 39.879 194 GLY F N 1
ATOM 22101 C CA . GLY F 1 194 ? 8.627 82.821 -10.107 1.000 38.013 194 GLY F CA 1
ATOM 22102 C C . GLY F 1 194 ? 8.586 81.848 -8.943 1.000 37.635 194 GLY F C 1
ATOM 22103 O O . GLY F 1 194 ? 9.539 81.090 -8.766 1.000 38.912 194 GLY F O 1
ATOM 22107 N N . ARG F 1 195 ? 7.476 81.812 -8.216 1.000 36.834 195 ARG F N 1
ATOM 22108 C CA . ARG F 1 195 ? 7.342 81.041 -6.957 1.000 36.822 195 ARG F CA 1
ATOM 22109 C C . ARG F 1 195 ? 7.608 79.560 -7.229 1.000 40.300 195 ARG F C 1
ATOM 22110 O O . ARG F 1 195 ? 8.104 78.893 -6.321 1.000 41.113 195 ARG F O 1
ATOM 22131 N N . GLU F 1 196 ? 7.337 79.069 -8.442 1.000 39.212 196 GLU F N 1
ATOM 22132 C CA . GLU F 1 196 ? 7.479 77.628 -8.776 1.000 37.721 196 GLU F CA 1
ATOM 22133 C C . GLU F 1 196 ? 8.946 77.242 -8.591 1.000 37.038 196 GLU F C 1
ATOM 22134 O O . GLU F 1 196 ? 9.184 76.086 -8.219 1.000 37.000 196 GLU F O 1
ATOM 22146 N N . ASP F 1 197 ? 9.871 78.190 -8.797 1.000 34.513 197 ASP F N 1
ATOM 22147 C CA . ASP F 1 197 ? 11.339 77.973 -8.739 1.000 34.636 197 ASP F CA 1
ATOM 22148 C C . ASP F 1 197 ? 11.944 78.368 -7.362 1.000 37.077 197 ASP F C 1
ATOM 22149 O O . ASP F 1 197 ? 13.049 77.855 -7.061 1.000 34.955 197 ASP F O 1
ATOM 22158 N N . SER F 1 198 ? 11.329 79.266 -6.579 1.000 34.435 198 SER F N 1
ATOM 22159 C CA . SER F 1 198 ? 11.991 79.911 -5.404 1.000 37.013 198 SER F CA 1
ATOM 22160 C C . SER F 1 198 ? 10.999 80.527 -4.420 1.000 38.413 198 SER F C 1
ATOM 22161 O O . SER F 1 198 ? 10.081 81.285 -4.853 1.000 39.502 198 SER F O 1
ATOM 22169 N N . SER F 1 199 ? 11.238 80.266 -3.129 1.000 37.669 199 SER F N 1
ATOM 22170 C CA . SER F 1 199 ? 10.457 80.805 -1.985 1.000 36.477 199 SER F CA 1
ATOM 22171 C C . SER F 1 199 ? 10.720 82.304 -1.855 1.000 32.605 199 SER F C 1
ATOM 22172 O O . SER F 1 199 ? 9.930 82.968 -1.227 1.000 36.385 199 SER F O 1
ATOM 22180 N N . PHE F 1 200 ? 11.759 82.831 -2.494 1.000 33.734 200 PHE F N 1
ATOM 22181 C CA . PHE F 1 200 ? 12.028 84.283 -2.541 1.000 34.649 200 PHE F CA 1
ATOM 22182 C C . PHE F 1 200 ? 10.756 85.031 -2.976 1.000 40.036 200 PHE F C 1
ATOM 22183 O O . PHE F 1 200 ? 10.549 86.174 -2.480 1.000 36.324 200 PHE F O 1
ATOM 22200 N N . TYR F 1 201 ? 9.898 84.422 -3.820 1.000 40.248 201 TYR F N 1
ATOM 22201 C CA . TYR F 1 201 ? 8.697 85.111 -4.385 1.000 40.855 201 TYR F CA 1
ATOM 22202 C C . TYR F 1 201 ? 7.606 85.196 -3.316 1.000 41.801 201 TYR F C 1
ATOM 22203 O O . TYR F 1 201 ? 6.642 85.927 -3.533 1.000 43.401 201 TYR F O 1
ATOM 22221 N N . ASP F 1 202 ? 7.804 84.572 -2.156 1.000 44.086 202 ASP F N 1
ATOM 22222 C CA . ASP F 1 202 ? 6.902 84.764 -0.991 1.000 50.149 202 ASP F CA 1
ATOM 22223 C C . ASP F 1 202 ? 7.252 86.069 -0.270 1.000 48.466 202 ASP F C 1
ATOM 22224 O O . ASP F 1 202 ? 6.428 86.517 0.501 1.000 52.051 202 ASP F O 1
ATOM 22233 N N . VAL F 1 203 ? 8.426 86.648 -0.506 1.000 46.443 203 VAL F N 1
ATOM 22234 C CA . VAL F 1 203 ? 8.814 87.964 0.081 1.000 48.543 203 VAL F CA 1
ATOM 22235 C C . VAL F 1 203 ? 8.164 89.058 -0.781 1.000 51.600 203 VAL F C 1
ATOM 22236 O O . VAL F 1 203 ? 8.307 88.983 -2.024 1.000 47.769 203 VAL F O 1
ATOM 22249 N N . ALA F 1 204 ? 7.465 90.025 -0.175 1.000 54.678 204 ALA F N 1
ATOM 22250 C CA . ALA F 1 204 ? 6.789 91.132 -0.901 1.000 58.228 204 ALA F CA 1
ATOM 22251 C C . ALA F 1 204 ? 7.819 91.849 -1.783 1.000 56.525 204 ALA F C 1
ATOM 22252 O O . ALA F 1 204 ? 8.953 92.017 -1.304 1.000 58.664 204 ALA F O 1
ATOM 22259 N N . GLU F 1 205 ? 7.437 92.257 -3.004 1.000 62.518 205 GLU F N 1
ATOM 22260 C CA . GLU F 1 205 ? 8.337 92.831 -4.053 1.000 66.743 205 GLU F CA 1
ATOM 22261 C C . GLU F 1 205 ? 9.152 94.013 -3.524 1.000 69.184 205 GLU F C 1
ATOM 22262 O O . GLU F 1 205 ? 10.319 94.131 -3.893 1.000 65.817 205 GLU F O 1
ATOM 22274 N N . PRO F 1 206 ? 8.600 94.950 -2.706 1.000 71.811 206 PRO F N 1
ATOM 22275 C CA . PRO F 1 206 ? 9.407 96.056 -2.175 1.000 70.551 206 PRO F CA 1
ATOM 22276 C C . PRO F 1 206 ? 10.640 95.568 -1.396 1.000 63.836 206 PRO F C 1
ATOM 22277 O O . PRO F 1 206 ? 11.706 96.122 -1.579 1.000 55.438 206 PRO F O 1
ATOM 22288 N N . PHE F 1 207 ? 10.470 94.535 -0.569 1.000 62.785 207 PHE F N 1
ATOM 22289 C CA . PHE F 1 207 ? 11.540 93.953 0.286 1.000 64.642 207 PHE F CA 1
ATOM 22290 C C . PHE F 1 207 ? 12.522 93.182 -0.607 1.000 56.723 207 PHE F C 1
ATOM 22291 O O . PHE F 1 207 ? 13.735 93.236 -0.349 1.000 54.932 207 PHE F O 1
ATOM 22308 N N . ARG F 1 208 ? 12.001 92.500 -1.631 1.000 52.596 208 ARG F N 1
ATOM 22309 C CA . ARG F 1 208 ? 12.787 91.715 -2.613 1.000 50.545 208 ARG F CA 1
ATOM 22310 C C . ARG F 1 208 ? 13.797 92.629 -3.287 1.000 50.651 208 ARG F C 1
ATOM 22311 O O . ARG F 1 208 ? 14.948 92.182 -3.477 1.000 44.440 208 ARG F O 1
ATOM 22332 N N . GLU F 1 209 ? 13.363 93.840 -3.654 1.000 48.957 209 GLU F N 1
ATOM 22333 C CA . GLU F 1 209 ? 14.188 94.813 -4.415 1.000 52.049 209 GLU F CA 1
ATOM 22334 C C . GLU F 1 209 ? 15.314 95.350 -3.517 1.000 51.262 209 GLU F C 1
ATOM 22335 O O . GLU F 1 209 ? 16.462 95.470 -4.010 1.000 48.841 209 GLU F O 1
ATOM 22347 N N . ARG F 1 210 ? 15.015 95.623 -2.244 1.000 51.829 210 ARG F N 1
ATOM 22348 C CA . ARG F 1 210 ? 16.011 96.051 -1.223 1.000 52.100 210 ARG F CA 1
ATOM 22349 C C . ARG F 1 210 ? 17.048 94.931 -1.068 1.000 51.091 210 ARG F C 1
ATOM 22350 O O . ARG F 1 210 ? 18.253 95.223 -1.173 1.000 52.263 210 ARG F O 1
ATOM 22371 N N . ILE F 1 211 ? 16.607 93.682 -0.906 1.000 45.712 211 ILE F N 1
ATOM 22372 C CA . ILE F 1 211 ? 17.537 92.524 -0.722 1.000 42.868 211 ILE F CA 1
ATOM 22373 C C . ILE F 1 211 ? 18.464 92.435 -1.943 1.000 42.799 211 ILE F C 1
ATOM 22374 O O . ILE F 1 211 ? 19.703 92.316 -1.752 1.000 44.130 211 ILE F O 1
ATOM 22390 N N . ILE F 1 212 ? 17.914 92.569 -3.152 1.000 43.559 212 ILE F N 1
ATOM 22391 C CA . ILE F 1 212 ? 18.670 92.402 -4.423 1.000 38.536 212 ILE F CA 1
ATOM 22392 C C . ILE F 1 212 ? 19.705 93.518 -4.528 1.000 36.574 212 ILE F C 1
ATOM 22393 O O . ILE F 1 212 ? 20.776 93.265 -5.069 1.000 38.968 212 ILE F O 1
ATOM 22409 N N . LYS F 1 213 ? 19.363 94.711 -4.046 1.000 39.308 213 LYS F N 1
ATOM 22410 C CA . LYS F 1 213 ? 20.254 95.897 -3.983 1.000 47.257 213 LYS F CA 1
ATOM 22411 C C . LYS F 1 213 ? 21.435 95.621 -3.039 1.000 45.903 213 LYS F C 1
ATOM 22412 O O . LYS F 1 213 ? 22.453 96.307 -3.161 1.000 43.758 213 LYS F O 1
ATOM 22431 N N . ARG F 1 214 ? 21.307 94.654 -2.130 1.000 48.047 214 ARG F N 1
ATOM 22432 C CA . ARG F 1 214 ? 22.373 94.289 -1.154 1.000 48.162 214 ARG F CA 1
ATOM 22433 C C . ARG F 1 214 ? 23.206 93.099 -1.661 1.000 45.870 214 ARG F C 1
ATOM 22434 O O . ARG F 1 214 ? 24.120 92.693 -0.935 1.000 43.794 214 ARG F O 1
ATOM 22455 N N . THR F 1 215 ? 22.924 92.549 -2.848 1.000 41.270 215 THR F N 1
ATOM 22456 C CA . THR F 1 215 ? 23.853 91.613 -3.553 1.000 41.891 215 THR F CA 1
ATOM 22457 C C . THR F 1 215 ? 24.851 92.459 -4.350 1.000 42.025 215 THR F C 1
ATOM 22458 O O . THR F 1 215 ? 24.437 93.505 -4.860 1.000 43.450 215 THR F O 1
ATOM 22469 N N . ALA F 1 216 ? 26.116 92.058 -4.435 1.000 39.887 216 ALA F N 1
ATOM 22470 C CA . ALA F 1 216 ? 27.136 92.794 -5.211 1.000 38.383 216 ALA F CA 1
ATOM 22471 C C . ALA F 1 216 ? 26.772 92.681 -6.695 1.000 38.415 216 ALA F C 1
ATOM 22472 O O . ALA F 1 216 ? 27.050 93.612 -7.469 1.000 40.111 216 ALA F O 1
ATOM 22479 N N . MET F 1 217 ? 26.165 91.567 -7.066 1.000 37.640 217 MET F N 1
ATOM 22480 C CA . MET F 1 217 ? 25.821 91.261 -8.471 1.000 45.915 217 MET F CA 1
ATOM 22481 C C . MET F 1 217 ? 24.472 91.872 -8.879 1.000 44.696 217 MET F C 1
ATOM 22482 O O . MET F 1 217 ? 24.131 91.782 -10.068 1.000 43.674 217 MET F O 1
ATOM 22496 N N . ARG F 1 218 ? 23.755 92.470 -7.929 1.000 45.979 218 ARG F N 1
ATOM 22497 C CA . ARG F 1 218 ? 22.511 93.255 -8.128 1.000 49.161 218 ARG F CA 1
ATOM 22498 C C . ARG F 1 218 ? 21.521 92.407 -8.926 1.000 46.898 218 ARG F C 1
ATOM 22499 O O . ARG F 1 218 ? 20.850 92.960 -9.804 1.000 50.853 218 ARG F O 1
ATOM 22520 N N . ARG F 1 219 ? 21.453 91.108 -8.599 1.000 45.140 219 ARG F N 1
ATOM 22521 C CA . ARG F 1 219 ? 20.416 90.149 -9.061 1.000 44.431 219 ARG F CA 1
ATOM 22522 C C . ARG F 1 219 ? 20.353 88.964 -8.105 1.000 44.098 219 ARG F C 1
ATOM 22523 O O . ARG F 1 219 ? 21.360 88.591 -7.501 1.000 41.066 219 ARG F O 1
ATOM 22544 N N . PRO F 1 220 ? 19.182 88.295 -8.020 1.000 40.756 220 PRO F N 1
ATOM 22545 C CA . PRO F 1 220 ? 19.084 87.001 -7.359 1.000 38.272 220 PRO F CA 1
ATOM 22546 C C . PRO F 1 220 ? 19.830 85.972 -8.222 1.000 40.573 220 PRO F C 1
ATOM 22547 O O . PRO F 1 220 ? 20.192 86.305 -9.318 1.000 42.107 220 PRO F O 1
ATOM 22558 N N . GLY F 1 221 ? 20.177 84.812 -7.671 1.000 40.656 221 GLY F N 1
ATOM 22559 C CA . GLY F 1 221 ? 20.867 83.748 -8.421 1.000 35.569 221 GLY F CA 1
ATOM 22560 C C . GLY F 1 221 ? 19.857 82.955 -9.240 1.000 39.690 221 GLY F C 1
ATOM 22561 O O . GLY F 1 221 ? 18.674 82.872 -8.809 1.000 35.264 221 GLY F O 1
ATOM 22565 N N . ASP F 1 222 ? 20.295 82.347 -10.352 1.000 41.560 222 ASP F N 1
ATOM 22566 C CA . ASP F 1 222 ? 19.509 81.288 -11.041 1.000 43.944 222 ASP F CA 1
ATOM 22567 C C . ASP F 1 222 ? 19.641 80.020 -10.214 1.000 39.997 222 ASP F C 1
ATOM 22568 O O . ASP F 1 222 ? 20.708 79.744 -9.676 1.000 38.426 222 ASP F O 1
ATOM 22577 N N . PRO F 1 223 ? 18.572 79.219 -10.056 1.000 36.146 223 PRO F N 1
ATOM 22578 C CA . PRO F 1 223 ? 18.704 77.914 -9.422 1.000 41.086 223 PRO F CA 1
ATOM 22579 C C . PRO F 1 223 ? 19.956 77.150 -9.878 1.000 43.740 223 PRO F C 1
ATOM 22580 O O . PRO F 1 223 ? 20.619 76.590 -9.023 1.000 43.200 223 PRO F O 1
ATOM 22591 N N . LYS F 1 224 ? 20.263 77.184 -11.180 1.000 42.314 224 LYS F N 1
ATOM 22592 C CA . LYS F 1 224 ? 21.401 76.466 -11.813 1.000 43.334 224 LYS F CA 1
ATOM 22593 C C . LYS F 1 224 ? 22.726 76.959 -11.226 1.000 40.776 224 LYS F C 1
ATOM 22594 O O . LYS F 1 224 ? 23.693 76.184 -11.185 1.000 39.840 224 LYS F O 1
ATOM 22613 N N . GLU F 1 225 ? 22.799 78.236 -10.870 1.000 39.195 225 GLU F N 1
ATOM 22614 C CA . GLU F 1 225 ? 24.030 78.810 -10.297 1.000 39.380 225 GLU F CA 1
ATOM 22615 C C . GLU F 1 225 ? 24.302 78.125 -8.949 1.000 42.470 225 GLU F C 1
ATOM 22616 O O . GLU F 1 225 ? 25.488 77.981 -8.597 1.000 44.344 225 GLU F O 1
ATOM 22628 N N . LEU F 1 226 ? 23.254 77.636 -8.276 1.000 39.127 226 LEU F N 1
ATOM 22629 C CA . LEU F 1 226 ? 23.371 76.887 -7.000 1.000 40.489 226 LEU F CA 1
ATOM 22630 C C . LEU F 1 226 ? 23.598 75.392 -7.278 1.000 41.416 226 LEU F C 1
ATOM 22631 O O . LEU F 1 226 ? 24.546 74.846 -6.702 1.000 44.059 226 LEU F O 1
ATOM 22647 N N . SER F 1 227 ? 22.734 74.764 -8.092 1.000 41.416 227 SER F N 1
ATOM 22648 C CA . SER F 1 227 ? 22.751 73.320 -8.446 1.000 40.140 227 SER F CA 1
ATOM 22649 C C . SER F 1 227 ? 24.109 72.930 -9.044 1.000 39.301 227 SER F C 1
ATOM 22650 O O . SER F 1 227 ? 24.551 71.801 -8.811 1.000 38.503 227 SER F O 1
ATOM 22658 N N . ASN F 1 228 ? 24.773 73.835 -9.756 1.000 35.803 228 ASN F N 1
ATOM 22659 C CA . ASN F 1 228 ? 26.090 73.524 -10.365 1.000 38.520 228 ASN F CA 1
ATOM 22660 C C . ASN F 1 228 ? 27.177 73.503 -9.288 1.000 43.178 228 ASN F C 1
ATOM 22661 O O . ASN F 1 228 ? 28.165 72.749 -9.470 1.000 41.791 228 ASN F O 1
ATOM 22672 N N . VAL F 1 229 ? 27.038 74.301 -8.221 1.000 41.839 229 VAL F N 1
ATOM 22673 C CA . VAL F 1 229 ? 28.026 74.250 -7.107 1.000 39.227 229 VAL F CA 1
ATOM 22674 C C . VAL F 1 229 ? 27.761 72.918 -6.401 1.000 43.686 229 VAL F C 1
ATOM 22675 O O . VAL F 1 229 ? 28.704 72.143 -6.161 1.000 40.667 229 VAL F O 1
ATOM 22688 N N . LEU F 1 230 ? 26.486 72.632 -6.163 1.000 39.602 230 LEU F N 1
ATOM 22689 C CA . LEU F 1 230 ? 26.060 71.408 -5.467 1.000 39.412 230 LEU F CA 1
ATOM 22690 C C . LEU F 1 230 ? 26.585 70.218 -6.256 1.000 43.201 230 LEU F C 1
ATOM 22691 O O . LEU F 1 230 ? 27.096 69.259 -5.602 1.000 44.136 230 LEU F O 1
ATOM 22707 N N . ALA F 1 231 ? 26.492 70.261 -7.593 1.000 40.280 231 ALA F N 1
ATOM 22708 C CA . ALA F 1 231 ? 26.811 69.074 -8.422 1.000 43.541 231 ALA F CA 1
ATOM 22709 C C . ALA F 1 231 ? 28.328 68.865 -8.367 1.000 40.934 231 ALA F C 1
ATOM 22710 O O . ALA F 1 231 ? 28.759 67.709 -8.275 1.000 40.564 231 ALA F O 1
ATOM 22717 N N . PHE F 1 232 ? 29.112 69.941 -8.339 1.000 38.132 232 PHE F N 1
ATOM 22718 C CA . PHE F 1 232 ? 30.578 69.819 -8.163 1.000 41.211 232 PHE F CA 1
ATOM 22719 C C . PHE F 1 232 ? 30.904 69.135 -6.827 1.000 43.210 232 PHE F C 1
ATOM 22720 O O . PHE F 1 232 ? 31.830 68.315 -6.810 1.000 43.702 232 PHE F O 1
ATOM 22737 N N . LEU F 1 233 ? 30.187 69.447 -5.738 1.000 45.818 233 LEU F N 1
ATOM 22738 C CA . LEU F 1 233 ? 30.525 68.924 -4.383 1.000 42.081 233 LEU F CA 1
ATOM 22739 C C . LEU F 1 233 ? 30.228 67.430 -4.332 1.000 43.358 233 LEU F C 1
ATOM 22740 O O . LEU F 1 233 ? 30.911 66.717 -3.562 1.000 45.711 233 LEU F O 1
ATOM 22756 N N . ALA F 1 234 ? 29.213 67.006 -5.088 1.000 42.542 234 ALA F N 1
ATOM 22757 C CA . ALA F 1 234 ? 28.675 65.628 -5.114 1.000 43.011 234 ALA F CA 1
ATOM 22758 C C . ALA F 1 234 ? 29.561 64.729 -5.989 1.000 41.995 234 ALA F C 1
ATOM 22759 O O . ALA F 1 234 ? 29.339 63.519 -5.975 1.000 41.940 234 ALA F O 1
ATOM 22766 N N . SER F 1 235 ? 30.521 65.309 -6.708 1.000 43.609 235 SER F N 1
ATOM 22767 C CA . SER F 1 235 ? 31.416 64.610 -7.666 1.000 46.435 235 SER F CA 1
ATOM 22768 C C . SER F 1 235 ? 32.613 64.005 -6.919 1.000 50.599 235 SER F C 1
ATOM 22769 O O . SER F 1 235 ? 32.902 64.453 -5.784 1.000 46.772 235 SER F O 1
ATOM 22777 N N . ASP F 1 236 ? 33.296 63.050 -7.557 1.000 49.683 236 ASP F N 1
ATOM 22778 C CA . ASP F 1 236 ? 34.486 62.350 -7.012 1.000 53.943 236 ASP F CA 1
ATOM 22779 C C . ASP F 1 236 ? 35.601 63.372 -6.780 1.000 48.135 236 ASP F C 1
ATOM 22780 O O . ASP F 1 236 ? 36.375 63.172 -5.845 1.000 53.173 236 ASP F O 1
ATOM 22789 N N . GLU F 1 237 ? 35.662 64.441 -7.578 1.000 50.047 237 GLU F N 1
ATOM 22790 C CA . GLU F 1 237 ? 36.805 65.399 -7.594 1.000 52.665 237 GLU F CA 1
ATOM 22791 C C . GLU F 1 237 ? 36.819 66.302 -6.348 1.000 46.570 237 GLU F C 1
ATOM 22792 O O . GLU F 1 237 ? 37.880 66.849 -6.054 1.000 50.722 237 GLU F O 1
ATOM 22804 N N . ALA F 1 238 ? 35.697 66.462 -5.643 1.000 44.995 238 ALA F N 1
ATOM 22805 C CA . ALA F 1 238 ? 35.578 67.328 -4.444 1.000 43.108 238 ALA F CA 1
ATOM 22806 C C . ALA F 1 238 ? 35.865 66.530 -3.163 1.000 48.376 238 ALA F C 1
ATOM 22807 O O . ALA F 1 238 ? 35.274 66.883 -2.097 1.000 46.016 238 ALA F O 1
ATOM 22814 N N . SER F 1 239 ? 36.728 65.504 -3.256 1.000 48.293 239 SER F N 1
ATOM 22815 C CA . SER F 1 239 ? 36.963 64.462 -2.217 1.000 45.100 239 SER F CA 1
ATOM 22816 C C . SER F 1 239 ? 37.737 65.049 -1.028 1.000 41.546 239 SER F C 1
ATOM 22817 O O . SER F 1 239 ? 37.665 64.456 0.040 1.000 42.803 239 SER F O 1
ATOM 22825 N N . TYR F 1 240 ? 38.466 66.150 -1.211 1.000 39.526 240 TYR F N 1
ATOM 22826 C CA . TYR F 1 240 ? 39.220 66.817 -0.123 1.000 42.912 240 TYR F CA 1
ATOM 22827 C C . TYR F 1 240 ? 38.478 68.046 0.429 1.000 42.911 240 TYR F C 1
ATOM 22828 O O . TYR F 1 240 ? 39.120 68.791 1.202 1.000 43.565 240 TYR F O 1
ATOM 22846 N N . VAL F 1 241 ? 37.215 68.267 0.046 1.000 40.656 241 VAL F N 1
ATOM 22847 C CA . VAL F 1 241 ? 36.393 69.403 0.554 1.000 40.480 241 VAL F CA 1
ATOM 22848 C C . VAL F 1 241 ? 35.407 68.813 1.551 1.000 36.839 241 VAL F C 1
ATOM 22849 O O . VAL F 1 241 ? 34.518 68.068 1.091 1.000 40.293 241 VAL F O 1
ATOM 22862 N N . THR F 1 242 ? 35.516 69.143 2.839 1.000 36.619 242 THR F N 1
ATOM 22863 C CA . THR F 1 242 ? 34.557 68.616 3.855 1.000 35.593 242 THR F CA 1
ATOM 22864 C C . THR F 1 242 ? 34.404 69.551 5.057 1.000 33.514 242 THR F C 1
ATOM 22865 O O . THR F 1 242 ? 35.355 70.229 5.431 1.000 37.659 242 THR F O 1
ATOM 22876 N N . GLY F 1 243 ? 33.230 69.525 5.672 1.000 35.993 243 GLY F N 1
ATOM 22877 C CA . GLY F 1 243 ? 32.861 70.393 6.806 1.000 36.822 243 GLY F CA 1
ATOM 22878 C C . GLY F 1 243 ? 32.894 71.879 6.457 1.000 36.482 243 GLY F C 1
ATOM 22879 O O . GLY F 1 243 ? 32.858 72.680 7.407 1.000 34.914 243 GLY F O 1
ATOM 22883 N N . ASP F 1 244 ? 32.948 72.269 5.173 1.000 35.959 244 ASP F N 1
ATOM 22884 C CA . ASP F 1 244 ? 32.944 73.715 4.819 1.000 39.450 244 ASP F CA 1
ATOM 22885 C C . ASP F 1 244 ? 31.502 74.258 4.762 1.000 38.615 244 ASP F C 1
ATOM 22886 O O . ASP F 1 244 ? 30.530 73.489 4.597 1.000 38.744 244 ASP F O 1
ATOM 22895 N N . ALA F 1 245 ? 31.383 75.560 4.981 1.000 35.480 245 ALA F N 1
ATOM 22896 C CA . ALA F 1 245 ? 30.172 76.374 4.764 1.000 39.835 245 ALA F CA 1
ATOM 22897 C C . ALA F 1 245 ? 30.485 77.271 3.571 1.000 38.628 245 ALA F C 1
ATOM 22898 O O . ALA F 1 245 ? 31.296 78.214 3.723 1.000 38.062 245 ALA F O 1
ATOM 22905 N N . ILE F 1 246 ? 29.973 76.910 2.400 1.000 36.404 246 ILE F N 1
ATOM 22906 C CA . ILE F 1 246 ? 30.384 77.592 1.141 1.000 37.025 246 ILE F CA 1
ATOM 22907 C C . ILE F 1 246 ? 29.248 78.522 0.717 1.000 36.344 246 ILE F C 1
ATOM 22908 O O . ILE F 1 246 ? 28.087 78.065 0.532 1.000 36.137 246 ILE F O 1
ATOM 22924 N N . VAL F 1 247 ? 29.583 79.796 0.565 1.000 33.244 247 VAL F N 1
ATOM 22925 C CA . VAL F 1 247 ? 28.587 80.852 0.268 1.000 35.651 247 VAL F CA 1
ATOM 22926 C C . VAL F 1 247 ? 28.294 80.863 -1.245 1.000 35.277 247 VAL F C 1
ATOM 22927 O O . VAL F 1 247 ? 29.228 80.974 -2.030 1.000 36.175 247 VAL F O 1
ATOM 22940 N N . VAL F 1 248 ? 27.027 80.709 -1.617 1.000 34.972 248 VAL F N 1
ATOM 22941 C CA . VAL F 1 248 ? 26.523 80.970 -2.995 1.000 33.555 248 VAL F CA 1
ATOM 22942 C C . VAL F 1 248 ? 25.479 82.084 -2.894 1.000 30.611 248 VAL F C 1
ATOM 22943 O O . VAL F 1 248 ? 24.313 81.778 -2.616 1.000 31.529 248 VAL F O 1
ATOM 22956 N N . GLY F 1 249 ? 25.903 83.339 -3.000 1.000 32.904 249 GLY F N 1
ATOM 22957 C CA . GLY F 1 249 ? 25.013 84.474 -2.699 1.000 34.474 249 GLY F CA 1
ATOM 22958 C C . GLY F 1 249 ? 25.364 85.759 -3.427 1.000 33.824 249 GLY F C 1
ATOM 22959 O O . GLY F 1 249 ? 24.811 86.793 -3.036 1.000 41.075 249 GLY F O 1
ATOM 22963 N N . GLY F 1 250 ? 26.222 85.712 -4.447 1.000 35.754 250 GLY F N 1
ATOM 22964 C CA . GLY F 1 250 ? 26.519 86.864 -5.324 1.000 34.738 250 GLY F CA 1
ATOM 22965 C C . GLY F 1 250 ? 26.948 88.079 -4.539 1.000 33.613 250 GLY F C 1
ATOM 22966 O O . GLY F 1 250 ? 26.535 89.205 -4.905 1.000 34.607 250 GLY F O 1
ATOM 22970 N N . GLY F 1 251 ? 27.726 87.876 -3.477 1.000 32.221 251 GLY F N 1
ATOM 22971 C CA . GLY F 1 251 ? 28.310 88.971 -2.678 1.000 31.657 251 GLY F CA 1
ATOM 22972 C C . GLY F 1 251 ? 27.325 89.563 -1.688 1.000 32.117 251 GLY F C 1
ATOM 22973 O O . GLY F 1 251 ? 27.616 90.652 -1.173 1.000 32.166 251 GLY F O 1
ATOM 22977 N N . ILE F 1 252 ? 26.197 88.900 -1.434 1.000 31.775 252 ILE F N 1
ATOM 22978 C CA . ILE F 1 252 ? 25.172 89.364 -0.442 1.000 35.625 252 ILE F CA 1
ATOM 22979 C C . ILE F 1 252 ? 25.766 89.388 0.985 1.000 35.979 252 ILE F C 1
ATOM 22980 O O . ILE F 1 252 ? 25.172 90.070 1.842 1.000 35.671 252 ILE F O 1
ATOM 22996 N N . ASP F 1 253 ? 26.866 88.664 1.240 1.000 31.550 253 ASP F N 1
ATOM 22997 C CA . ASP F 1 253 ? 27.531 88.604 2.569 1.000 34.111 253 ASP F CA 1
ATOM 22998 C C . ASP F 1 253 ? 28.716 89.574 2.618 1.000 35.871 253 ASP F C 1
ATOM 22999 O O . ASP F 1 253 ? 29.399 89.613 3.686 1.000 36.341 253 ASP F O 1
ATOM 23008 N N . LEU F 1 254 ? 28.973 90.307 1.525 1.000 31.767 254 LEU F N 1
ATOM 23009 C CA . LEU F 1 254 ? 30.057 91.320 1.442 1.000 34.008 254 LEU F CA 1
ATOM 23010 C C . LEU F 1 254 ? 29.448 92.655 1.840 1.000 31.970 254 LEU F C 1
ATOM 23011 O O . LEU F 1 254 ? 28.228 92.671 1.969 1.000 33.321 254 LEU F O 1
ATOM 23027 N N . PHE F 1 255 ? 30.272 93.657 2.166 1.000 33.387 255 PHE F N 1
ATOM 23028 C CA . PHE F 1 255 ? 29.812 95.011 2.555 1.000 35.898 255 PHE F CA 1
ATOM 23029 C C . PHE F 1 255 ? 29.535 95.824 1.284 1.000 38.849 255 PHE F C 1
ATOM 23030 O O . PHE F 1 255 ? 30.293 96.758 0.961 1.000 42.364 255 PHE F O 1
ATOM 23047 N N . THR F 1 256 ? 28.454 95.448 0.606 1.000 42.152 256 THR F N 1
ATOM 23048 C CA . THR F 1 256 ? 27.841 96.128 -0.572 1.000 49.595 256 THR F CA 1
ATOM 23049 C C . THR F 1 256 ? 27.519 97.584 -0.225 1.000 45.641 256 THR F C 1
ATOM 23050 O O . THR F 1 256 ? 27.101 97.847 0.898 1.000 53.580 256 THR F O 1
#

InterPro domains:
  IPR002347 Short-chain dehydrogenase/reductase SDR [PF00106] (6-190)
  IPR002347 Short-chain dehydrogenase/reductase SDR [PR00080] (82-93)
  IPR002347 Short-chain dehydrogenase/reductase SDR [PR00080] (137-145)
  IPR002347 Short-chain dehydrogenase/reductase SDR [PR00080] (157-176)
  IPR002347 Short-chain dehydrogenase/reductase SDR [PR00081] (7-24)
  IPR002347 Short-chain dehydrogenase/reductase SDR [PR00081] (82-93)
  IPR002347 Short-chain dehydrogenase/reductase SDR [PR00081] (131-147)
  IPR002347 Short-chain dehydrogenase/reductase SDR [PR00081] (157-176)
  IPR002347 Short-chain dehydrogenase/reductase SDR [PR00081] (216-236)
  IPR020904 Short-chain dehydrogenase/reductase, conserved site [PS00061] (144-172)
  IPR036291 NAD(P)-binding domain superfamily [SSF51735] (4-252)
  IPR050259 Short-chain dehydrogenases/reductases [PTHR42879] (2-252)

Solvent-accessible surface area: 63247 Å² total

Radius of gyration: 43.08 Å; Cα contacts (8 Å, |Δi|>4): 3909; chains: 6; bounding box: 110×122×94 Å

Organism: Methanoliparum thermophilum (NCBI:txid2491083)